Protein 6AGZ (pdb70)

Nearest PDB structures (foldseek):
  6agz-assembly2_A  TM=1.003E+00  e=1.414E-84  Pichia
  6agz-assembly3_B  TM=9.999E-01  e=4.142E-80  Pichia
  4qai-assembly1_A  TM=9.731E-01  e=6.864E-46  Scheffersomyces stipitis CBS 6054
  4m5p-assembly1_A-2  TM=9.486E-01  e=5.749E-46  Scheffersomyces stipitis CBS 6054
  4df2-assembly1_A-2  TM=9.536E-01  e=3.811E-45  Scheffersomyces stipitis CBS 6054

Structure (mmCIF, N/CA/C/O backbone):
data_6AGZ
#
_entry.id   6AGZ
#
_cell.length_a   46.450
_cell.length_b   108.710
_cell.length_c   89.930
_cell.angle_alpha   90.000
_cell.angle_beta   91.510
_cell.angle_gamma   90.000
#
_symmetry.space_group_name_H-M   'P 1 21 1'
#
loop_
_entity.id
_entity.type
_entity.pdbx_description
1 polymer 'Old Yellow Enzyme'
2 non-polymer 'FLAVIN MONONUCLEOTIDE'
3 water water
#
loop_
_atom_site.group_PDB
_atom_site.id
_atom_site.type_symbol
_atom_site.label_atom_id
_atom_site.label_alt_id
_atom_site.label_comp_id
_atom_site.label_asym_id
_atom_site.label_entity_id
_atom_site.label_seq_id
_atom_site.pdbx_PDB_ins_code
_atom_site.Cartn_x
_atom_site.Cartn_y
_atom_site.Cartn_z
_atom_site.occupancy
_atom_site.B_iso_or_equiv
_atom_site.auth_seq_id
_atom_site.auth_comp_id
_atom_site.auth_asym_id
_atom_site.auth_atom_id
_atom_site.pdbx_PDB_model_num
ATOM 1 N N . PRO A 1 8 ? 42.973 30.848 86.829 1.00 38.63 8 PRO A N 1
ATOM 2 C CA . PRO A 1 8 ? 44.394 30.529 86.965 1.00 38.38 8 PRO A CA 1
ATOM 3 C C . PRO A 1 8 ? 44.636 29.382 87.939 1.00 38.26 8 PRO A C 1
ATOM 4 O O . PRO A 1 8 ? 44.333 29.516 89.125 1.00 39.79 8 PRO A O 1
ATOM 8 N N . LEU A 1 9 ? 45.186 28.273 87.447 1.00 35.72 9 LEU A N 1
ATOM 9 C CA . LEU A 1 9 ? 45.351 27.072 88.251 1.00 33.60 9 LEU A CA 1
ATOM 10 C C . LEU A 1 9 ? 46.807 26.721 88.523 1.00 33.38 9 LEU A C 1
ATOM 11 O O . LEU A 1 9 ? 47.073 25.668 89.112 1.00 34.60 9 LEU A O 1
ATOM 16 N N . ALA A 1 10 ? 47.757 27.569 88.116 1.00 32.86 10 ALA A N 1
ATOM 17 C CA . ALA A 1 10 ? 49.157 27.325 88.445 1.00 32.57 10 ALA A CA 1
ATOM 18 C C . ALA A 1 10 ? 49.405 27.359 89.947 1.00 31.99 10 ALA A C 1
ATOM 19 O O . ALA A 1 10 ? 50.432 26.848 90.408 1.00 32.44 10 ALA A O 1
ATOM 21 N N . ASP A 1 11 ? 48.485 27.946 90.716 1.00 32.46 11 ASP A N 1
ATOM 22 C CA . ASP A 1 11 ? 48.621 28.017 92.166 1.00 33.28 11 ASP A CA 1
ATOM 23 C C . ASP A 1 11 ? 48.411 26.672 92.848 1.00 28.88 11 ASP A C 1
ATOM 24 O O . ASP A 1 11 ? 48.785 26.522 94.016 1.00 28.34 11 ASP A O 1
ATOM 29 N N . THR A 1 12 ? 47.830 25.697 92.159 1.00 26.70 12 THR A N 1
ATOM 30 C CA . THR A 1 12 ? 47.294 24.501 92.791 1.00 25.21 12 THR A CA 1
ATOM 31 C C . THR A 1 12 ? 48.186 23.292 92.527 1.00 23.17 12 THR A C 1
ATOM 32 O O . THR A 1 12 ? 49.206 23.368 91.836 1.00 23.92 12 THR A O 1
ATOM 36 N N . ASN A 1 13 ? 47.779 22.156 93.103 1.00 20.81 13 ASN A N 1
ATOM 37 C CA . ASN A 1 13 ? 48.455 20.888 92.852 1.00 19.69 13 ASN A CA 1
ATOM 38 C C . ASN A 1 13 ? 48.362 20.463 91.395 1.00 18.70 13 ASN A C 1
ATOM 39 O O . ASN A 1 13 ? 49.131 19.595 90.967 1.00 18.51 13 ASN A O 1
ATOM 44 N N . LEU A 1 14 ? 47.435 21.045 90.626 1.00 18.35 14 LEU A N 1
ATOM 45 C CA . LEU A 1 14 ? 47.276 20.657 89.229 1.00 18.74 14 LEU A CA 1
ATOM 46 C C . LEU A 1 14 ? 48.561 20.859 88.436 1.00 20.15 14 LEU A C 1
ATOM 47 O O . LEU A 1 14 ? 48.807 20.140 87.461 1.00 21.62 14 LEU A O 1
ATOM 52 N N . PHE A 1 15 ? 49.394 21.817 88.839 1.00 20.69 15 PHE A N 1
ATOM 53 C CA . PHE A 1 15 ? 50.681 22.047 88.195 1.00 22.11 15 PHE A CA 1
ATOM 54 C C . PHE A 1 15 ? 51.832 21.849 89.173 1.00 23.52 15 PHE A C 1
ATOM 55 O O . PHE A 1 15 ? 52.854 22.533 89.099 1.00 25.70 15 PHE A O 1
ATOM 63 N N . LYS A 1 16 ? 51.665 20.918 90.091 1.00 23.61 16 LYS A N 1
ATOM 64 C CA . LYS A 1 16 ? 52.720 20.442 90.971 1.00 23.47 16 LYS A CA 1
ATOM 65 C C . LYS A 1 16 ? 53.206 19.093 90.470 1.00 22.17 16 LYS A C 1
ATOM 66 O O . LYS A 1 16 ? 52.380 18.202 90.221 1.00 22.24 16 LYS A O 1
ATOM 72 N N . PRO A 1 17 ? 54.513 18.908 90.285 1.00 22.13 17 PRO A N 1
ATOM 73 C CA . PRO A 1 17 ? 55.011 17.638 89.743 1.00 21.54 17 PRO A CA 1
ATOM 74 C C . PRO A 1 17 ? 54.632 16.464 90.633 1.00 20.12 17 PRO A C 1
ATOM 75 O O . PRO A 1 17 ? 54.381 16.611 91.832 1.00 19.08 17 PRO A O 1
ATOM 79 N N . ILE A 1 18 ? 54.589 15.279 90.029 1.00 19.75 18 ILE A N 1
ATOM 80 C CA . ILE A 1 18 ? 54.183 14.079 90.757 1.00 20.33 18 ILE A CA 1
ATOM 81 C C . ILE A 1 18 ? 54.834 12.868 90.106 1.00 22.14 18 ILE A C 1
ATOM 82 O O . ILE A 1 18 ? 54.967 12.800 88.882 1.00 21.75 18 ILE A O 1
ATOM 87 N N . LYS A 1 19 ? 55.248 11.912 90.932 1.00 23.32 19 LYS A N 1
ATOM 88 C CA . LYS A 1 19 ? 55.832 10.672 90.442 1.00 24.93 19 LYS A CA 1
ATOM 89 C C . LYS A 1 19 ? 54.726 9.644 90.234 1.00 22.88 19 LYS A C 1
ATOM 90 O O . LYS A 1 19 ? 54.012 9.291 91.179 1.00 20.05 19 LYS A O 1
ATOM 96 N N . VAL A 1 20 ? 54.581 9.176 88.997 1.00 22.29 20 VAL A N 1
ATOM 97 C CA . VAL A 1 20 ? 53.617 8.140 88.648 1.00 21.39 20 VAL A CA 1
ATOM 98 C C . VAL A 1 20 ? 54.375 7.005 87.977 1.00 21.81 20 VAL A C 1
ATOM 99 O O . VAL A 1 20 ? 55.176 7.243 87.064 1.00 20.80 20 VAL A O 1
ATOM 103 N N . GLY A 1 21 ? 54.134 5.781 88.434 1.00 22.97 21 GLY A N 1
ATOM 104 C CA . GLY A 1 21 ? 54.927 4.667 87.946 1.00 24.86 21 GLY A CA 1
ATOM 105 C C . GLY A 1 21 ? 56.384 4.904 88.283 1.00 26.08 21 GLY A C 1
ATOM 106 O O . GLY A 1 21 ? 56.745 5.164 89.436 1.00 27.23 21 GLY A O 1
ATOM 107 N N . LYS A 1 22 ? 57.238 4.828 87.265 1.00 27.37 22 LYS A N 1
ATOM 108 C CA . LYS A 1 22 ? 58.643 5.178 87.408 1.00 30.22 22 LYS A CA 1
ATOM 109 C C . LYS A 1 22 ? 58.989 6.497 86.728 1.00 29.89 22 LYS A C 1
ATOM 110 O O . LYS A 1 22 ? 60.174 6.830 86.617 1.00 30.41 22 LYS A O 1
ATOM 116 N N . ILE A 1 23 ? 57.995 7.256 86.272 1.00 29.23 23 ILE A N 1
ATOM 117 C CA . ILE A 1 23 ? 58.249 8.512 85.580 1.00 29.78 23 ILE A CA 1
ATOM 118 C C . ILE A 1 23 ? 57.779 9.676 86.443 1.00 30.08 23 ILE A C 1
ATOM 119 O O . ILE A 1 23 ? 57.001 9.520 87.392 1.00 28.36 23 ILE A O 1
ATOM 124 N N . GLU A 1 24 ? 58.258 10.867 86.087 1.00 30.80 24 GLU A N 1
ATOM 125 C CA . GLU A 1 24 ? 57.984 12.100 86.817 1.00 31.47 24 GLU A CA 1
ATOM 126 C C . GLU A 1 24 ? 57.179 13.029 85.918 1.00 28.60 24 GLU A C 1
ATOM 127 O O . GLU A 1 24 ? 57.726 13.624 84.983 1.00 29.18 24 GLU A O 1
ATOM 133 N N . LEU A 1 25 ? 55.885 13.149 86.199 1.00 23.91 25 LEU A N 1
ATOM 134 C CA . LEU A 1 25 ? 55.028 14.079 85.480 1.00 22.50 25 LEU A CA 1
ATOM 135 C C . LEU A 1 25 ? 55.236 15.499 85.992 1.00 23.59 25 LEU A C 1
ATOM 136 O O . LEU A 1 25 ? 55.298 15.738 87.204 1.00 24.19 25 LEU A O 1
ATOM 141 N N . LYS A 1 26 ? 55.330 16.443 85.052 1.00 23.08 26 LYS A N 1
ATOM 142 C CA . LYS A 1 26 ? 55.515 17.847 85.398 1.00 21.60 26 LYS A CA 1
ATOM 143 C C . LYS A 1 26 ? 54.245 18.472 85.961 1.00 20.01 26 LYS A C 1
ATOM 144 O O . LYS A 1 26 ? 54.331 19.446 86.717 1.00 19.43 26 LYS A O 1
ATOM 150 N N . ASN A 1 27 ? 53.075 17.932 85.624 1.00 18.84 27 ASN A N 1
ATOM 151 C CA . ASN A 1 27 ? 51.813 18.409 86.168 1.00 17.76 27 ASN A CA 1
ATOM 152 C C . ASN A 1 27 ? 50.905 17.212 86.421 1.00 17.84 27 ASN A C 1
ATOM 153 O O . ASN A 1 27 ? 51.279 16.058 86.187 1.00 18.17 27 ASN A O 1
ATOM 158 N N . ARG A 1 28 ? 49.695 17.496 86.903 1.00 16.37 28 ARG A N 1
ATOM 159 C CA . ARG A 1 28 ? 48.715 16.462 87.212 1.00 17.24 28 ARG A CA 1
ATOM 160 C C . ARG A 1 28 ? 47.459 16.603 86.360 1.00 17.05 28 ARG A C 1
ATOM 161 O O . ARG A 1 28 ? 46.403 16.069 86.714 1.00 16.24 28 ARG A O 1
ATOM 169 N N . LEU A 1 29 ? 47.561 17.313 85.239 1.00 16.97 29 LEU A N 1
ATOM 170 C CA . LEU A 1 29 ? 46.493 17.390 84.253 1.00 15.61 29 LEU A CA 1
ATOM 171 C C . LEU A 1 29 ? 46.677 16.268 83.240 1.00 14.01 29 LEU A C 1
ATOM 172 O O . LEU A 1 29 ? 47.768 16.098 82.685 1.00 13.78 29 LEU A O 1
ATOM 177 N N . VAL A 1 30 ? 45.615 15.504 83.003 1.00 15.85 30 VAL A N 1
ATOM 178 C CA . VAL A 1 30 ? 45.675 14.308 82.174 1.00 15.58 30 VAL A CA 1
ATOM 179 C C . VAL A 1 30 ? 44.689 14.446 81.024 1.00 15.66 30 VAL A C 1
ATOM 180 O O . VAL A 1 30 ? 43.570 14.937 81.207 1.00 15.21 30 VAL A O 1
ATOM 184 N N . PHE A 1 31 ? 45.119 14.023 79.836 1.00 16.02 31 PHE A N 1
ATOM 185 C CA . PHE A 1 31 ? 44.233 13.833 78.697 1.00 16.05 31 PHE A CA 1
ATOM 186 C C . PHE A 1 31 ? 43.705 12.405 78.757 1.00 15.25 31 PHE A C 1
ATOM 187 O O . PHE A 1 31 ? 44.422 11.463 78.395 1.00 14.76 31 PHE A O 1
ATOM 195 N N . PRO A 1 32 ? 42.474 12.203 79.216 1.00 15.02 32 PRO A N 1
ATOM 196 C CA . PRO A 1 32 ? 41.942 10.845 79.356 1.00 14.58 32 PRO A CA 1
ATOM 197 C C . PRO A 1 32 ? 41.763 10.199 77.995 1.00 15.13 32 PRO A C 1
ATOM 198 O O . PRO A 1 32 ? 41.797 10.889 76.965 1.00 16.18 32 PRO A O 1
ATOM 202 N N . PRO A 1 33 ? 41.587 8.879 77.943 1.00 15.09 33 PRO A N 1
ATOM 203 C CA . PRO A 1 33 ? 41.345 8.223 76.652 1.00 15.07 33 PRO A CA 1
ATOM 204 C C . PRO A 1 33 ? 40.100 8.787 75.985 1.00 15.57 33 PRO A C 1
ATOM 205 O O . PRO A 1 33 ? 39.032 8.864 76.593 1.00 14.48 33 PRO A O 1
ATOM 209 N N . THR A 1 34 ? 40.250 9.200 74.727 1.00 14.84 34 THR A N 1
ATOM 210 C CA . THR A 1 34 ? 39.165 9.839 73.988 1.00 13.90 34 THR A CA 1
ATOM 211 C C . THR A 1 34 ? 39.125 9.258 72.581 1.00 13.17 34 THR A C 1
ATOM 212 O O . THR A 1 34 ? 40.001 9.548 71.760 1.00 12.62 34 THR A O 1
ATOM 216 N N . THR A 1 35 ? 38.106 8.450 72.307 1.00 14.41 35 THR A N 1
ATOM 217 C CA . THR A 1 35 ? 37.956 7.818 71.003 1.00 14.80 35 THR A CA 1
ATOM 218 C C . THR A 1 35 ? 37.558 8.851 69.955 1.00 14.22 35 THR A C 1
ATOM 219 O O . THR A 1 35 ? 36.628 9.636 70.165 1.00 13.91 35 THR A O 1
ATOM 223 N N . ARG A 1 36 ? 38.261 8.846 68.820 1.00 14.10 36 ARG A N 1
ATOM 224 C CA . ARG A 1 36 ? 38.009 9.805 67.749 1.00 14.01 36 ARG A CA 1
ATOM 225 C C . ARG A 1 36 ? 37.840 9.183 66.370 1.00 14.28 36 ARG A C 1
ATOM 226 O O . ARG A 1 36 ? 37.311 9.859 65.479 1.00 15.57 36 ARG A O 1
ATOM 234 N N . PHE A 1 37 ? 38.276 7.938 66.156 1.00 14.14 37 PHE A N 1
ATOM 235 C CA . PHE A 1 37 ? 38.097 7.229 64.885 1.00 16.18 37 PHE A CA 1
ATOM 236 C C . PHE A 1 37 ? 38.804 7.945 63.733 1.00 16.42 37 PHE A C 1
ATOM 237 O O . PHE A 1 37 ? 38.233 8.164 62.662 1.00 15.47 37 PHE A O 1
ATOM 245 N N . ARG A 1 38 ? 40.068 8.306 63.957 1.00 14.69 38 ARG A N 1
ATOM 246 C CA . ARG A 1 38 ? 40.902 8.898 62.918 1.00 15.79 38 ARG A CA 1
ATOM 247 C C . ARG A 1 38 ? 42.015 7.957 62.468 1.00 15.64 38 ARG A C 1
ATOM 248 O O . ARG A 1 38 ? 43.018 8.410 61.906 1.00 15.57 38 ARG A O 1
ATOM 256 N N . ASN A 1 39 ? 41.860 6.660 62.710 1.00 14.04 39 ASN A N 1
ATOM 257 C CA . ASN A 1 39 ? 42.753 5.655 62.160 1.00 16.19 39 ASN A CA 1
ATOM 258 C C . ASN A 1 39 ? 42.286 5.266 60.761 1.00 17.41 39 ASN A C 1
ATOM 259 O O . ASN A 1 39 ? 41.185 5.610 60.327 1.00 18.21 39 ASN A O 1
ATOM 264 N N . THR A 1 40 ? 43.138 4.534 60.051 1.00 19.01 40 THR A N 1
ATOM 265 C CA . THR A 1 40 ? 42.745 4.020 58.750 1.00 20.83 40 THR A CA 1
ATOM 266 C C . THR A 1 40 ? 41.691 2.927 58.917 1.00 21.30 40 THR A C 1
ATOM 267 O O . THR A 1 40 ? 41.419 2.447 60.022 1.00 21.49 40 THR A O 1
ATOM 271 N N . SER A 1 41 ? 41.086 2.531 57.794 1.00 21.97 41 SER A N 1
ATOM 272 C CA . SER A 1 41 ? 40.207 1.367 57.815 1.00 22.33 41 SER A CA 1
ATOM 273 C C . SER A 1 41 ? 40.967 0.103 58.191 1.00 22.40 41 SER A C 1
ATOM 274 O O . SER A 1 41 ? 40.349 -0.882 58.610 1.00 21.13 41 SER A O 1
ATOM 277 N N . ASP A 1 42 ? 42.293 0.118 58.054 1.00 23.38 42 ASP A N 1
ATOM 278 C CA . ASP A 1 42 ? 43.170 -0.952 58.506 1.00 24.76 42 ASP A CA 1
ATOM 279 C C . ASP A 1 42 ? 43.488 -0.866 59.992 1.00 22.57 42 ASP A C 1
ATOM 280 O O . ASP A 1 42 ? 44.266 -1.690 60.489 1.00 21.16 42 ASP A O 1
ATOM 285 N N . PHE A 1 43 ? 42.918 0.116 60.697 1.00 20.85 43 PHE A N 1
ATOM 286 C CA . PHE A 1 43 ? 43.169 0.351 62.121 1.00 18.89 43 PHE A CA 1
ATOM 287 C C . PHE A 1 43 ? 44.622 0.755 62.377 1.00 18.30 43 PHE A C 1
ATOM 288 O O . PHE A 1 43 ? 45.219 0.369 63.382 1.00 17.60 43 PHE A O 1
ATOM 296 N N . VAL A 1 44 ? 45.188 1.548 61.468 1.00 17.27 44 VAL A N 1
ATOM 297 C CA . VAL A 1 44 ? 46.556 2.041 61.578 1.00 17.85 44 VAL A CA 1
ATOM 298 C C . VAL A 1 44 ? 46.513 3.521 61.933 1.00 18.84 44 VAL A C 1
ATOM 299 O O . VAL A 1 44 ? 45.717 4.283 61.370 1.00 19.96 44 VAL A O 1
ATOM 303 N N . ALA A 1 45 ? 47.369 3.927 62.869 1.00 18.58 45 ALA A N 1
ATOM 304 C CA . ALA A 1 45 ? 47.433 5.324 63.273 1.00 19.42 45 ALA A CA 1
ATOM 305 C C . ALA A 1 45 ? 47.923 6.192 62.119 1.00 20.51 45 ALA A C 1
ATOM 306 O O . ALA A 1 45 ? 48.724 5.762 61.284 1.00 23.03 45 ALA A O 1
ATOM 308 N N . THR A 1 46 ? 47.440 7.429 62.082 1.00 18.99 46 THR A N 1
ATOM 309 C CA . THR A 1 46 ? 47.660 8.317 60.952 1.00 18.95 46 THR A CA 1
ATOM 310 C C . THR A 1 46 ? 48.511 9.519 61.345 1.00 17.50 46 THR A C 1
ATOM 311 O O . THR A 1 46 ? 48.709 9.817 62.527 1.00 16.77 46 THR A O 1
ATOM 315 N N . ASP A 1 47 ? 49.019 10.206 60.317 1.00 15.89 47 ASP A N 1
ATOM 316 C CA . ASP A 1 47 ? 49.766 11.442 60.534 1.00 15.72 47 ASP A CA 1
ATOM 317 C C . ASP A 1 47 ? 48.914 12.479 61.254 1.00 16.27 47 ASP A C 1
ATOM 318 O O . ASP A 1 47 ? 49.426 13.265 62.065 1.00 17.95 47 ASP A O 1
ATOM 323 N N . SER A 1 48 ? 47.610 12.495 60.969 1.00 14.52 48 SER A N 1
ATOM 324 C CA . SER A 1 48 ? 46.697 13.385 61.677 1.00 14.76 48 SER A CA 1
ATOM 325 C C . SER A 1 48 ? 46.717 13.107 63.174 1.00 14.14 48 SER A C 1
ATOM 326 O O . SER A 1 48 ? 46.750 14.034 63.990 1.00 13.31 48 SER A O 1
ATOM 329 N N . MET A 1 49 ? 46.689 11.827 63.554 1.00 14.90 49 MET A N 1
ATOM 330 C CA . MET A 1 49 ? 46.777 11.474 64.966 1.00 15.64 49 MET A CA 1
ATOM 331 C C . MET A 1 49 ? 48.126 11.873 65.549 1.00 16.43 49 MET A C 1
ATOM 332 O O . MET A 1 49 ? 48.212 12.285 66.712 1.00 16.11 49 MET A O 1
ATOM 337 N N . LEU A 1 50 ? 49.192 11.761 64.753 1.00 17.52 50 LEU A N 1
ATOM 338 C CA . LEU A 1 50 ? 50.519 12.127 65.234 1.00 18.39 50 LEU A CA 1
ATOM 339 C C . LEU A 1 50 ? 50.590 13.612 65.570 1.00 18.81 50 LEU A C 1
ATOM 340 O O . LEU A 1 50 ? 51.081 13.994 66.639 1.00 17.80 50 LEU A O 1
ATOM 345 N N . SER A 1 51 ? 50.103 14.468 64.668 1.00 19.43 51 SER A N 1
ATOM 346 C CA . SER A 1 51 ? 50.037 15.892 64.981 1.00 18.74 51 SER A CA 1
ATOM 347 C C . SER A 1 51 ? 49.084 16.152 66.142 1.00 17.66 51 SER A C 1
ATOM 348 O O . SER A 1 51 ? 49.337 17.022 66.988 1.00 18.49 51 SER A O 1
ATOM 351 N N . TYR A 1 52 ? 47.994 15.386 66.204 1.00 16.95 52 TYR A N 1
ATOM 352 C CA . TYR A 1 52 ? 46.979 15.560 67.238 1.00 16.35 52 TYR A CA 1
ATOM 353 C C . TYR A 1 52 ? 47.568 15.370 68.631 1.00 14.56 52 TYR A C 1
ATOM 354 O O . TYR A 1 52 ? 47.380 16.211 69.518 1.00 13.97 52 TYR A O 1
ATOM 363 N N . TYR A 1 53 ? 48.293 14.270 68.842 1.00 12.19 53 TYR A N 1
ATOM 364 C CA . TYR A 1 53 ? 48.939 14.052 70.131 1.00 18.75 53 TYR A CA 1
ATOM 365 C C . TYR A 1 53 ? 50.177 14.924 70.306 1.00 18.08 53 TYR A C 1
ATOM 366 O O . TYR A 1 53 ? 50.545 15.248 71.441 1.00 18.07 53 TYR A O 1
ATOM 375 N N . SER A 1 54 ? 50.826 15.307 69.204 1.00 17.46 54 SER A N 1
ATOM 376 C CA . SER A 1 54 ? 52.022 16.141 69.292 1.00 16.39 54 SER A CA 1
ATOM 377 C C . SER A 1 54 ? 51.694 17.513 69.865 1.00 17.01 54 SER A C 1
ATOM 378 O O . SER A 1 54 ? 52.405 18.017 70.743 1.00 17.75 54 SER A O 1
ATOM 381 N N . GLN A 1 55 ? 50.618 18.137 69.375 1.00 16.49 55 GLN A N 1
ATOM 382 C CA . GLN A 1 55 ? 50.240 19.455 69.876 1.00 17.79 55 GLN A CA 1
ATOM 383 C C . GLN A 1 55 ? 49.880 19.412 71.355 1.00 18.15 55 GLN A C 1
ATOM 384 O O . GLN A 1 55 ? 50.111 20.387 72.079 1.00 17.75 55 GLN A O 1
ATOM 390 N N . ARG A 1 56 ? 49.325 18.297 71.822 1.00 18.47 56 ARG A N 1
ATOM 391 C CA . ARG A 1 56 ? 48.935 18.154 73.216 1.00 17.19 56 ARG A CA 1
ATOM 392 C C . ARG A 1 56 ? 50.077 17.684 74.103 1.00 16.93 56 ARG A C 1
ATOM 393 O O . ARG A 1 56 ? 49.971 17.782 75.331 1.00 17.64 56 ARG A O 1
ATOM 401 N N . ALA A 1 57 ? 51.161 17.182 73.516 1.00 16.97 57 ALA A N 1
ATOM 402 C CA . ALA A 1 57 ? 52.372 16.904 74.269 1.00 16.13 57 ALA A CA 1
ATOM 403 C C . ALA A 1 57 ? 53.304 18.106 74.334 1.00 16.87 57 ALA A C 1
ATOM 404 O O . ALA A 1 57 ? 54.212 18.127 75.173 1.00 16.67 57 ALA A O 1
ATOM 406 N N . GLU A 1 58 ? 53.089 19.107 73.483 1.00 17.74 58 GLU A N 1
ATOM 407 C CA . GLU A 1 58 ? 53.907 20.311 73.497 1.00 20.49 58 GLU A CA 1
ATOM 408 C C . GLU A 1 58 ? 53.541 21.194 74.685 1.00 20.40 58 GLU A C 1
ATOM 409 O O . GLU A 1 58 ? 52.362 21.401 74.985 1.00 20.90 58 GLU A O 1
ATOM 415 N N . ASN A 1 59 ? 54.569 21.711 75.363 1.00 20.32 59 ASN A N 1
ATOM 416 C CA . ASN A 1 59 ? 54.401 22.626 76.496 1.00 21.38 59 ASN A CA 1
ATOM 417 C C . ASN A 1 59 ? 53.531 22.014 77.593 1.00 22.95 59 ASN A C 1
ATOM 418 O O . ASN A 1 59 ? 52.755 22.710 78.251 1.00 24.96 59 ASN A O 1
ATOM 423 N N . ASN A 1 60 ? 53.646 20.699 77.794 1.00 23.71 60 ASN A N 1
ATOM 424 C CA . ASN A 1 60 ? 52.790 20.020 78.761 1.00 24.52 60 ASN A CA 1
ATOM 425 C C . ASN A 1 60 ? 53.571 19.388 79.906 1.00 25.92 60 ASN A C 1
ATOM 426 O O . ASN A 1 60 ? 53.354 19.755 81.065 1.00 27.04 60 ASN A O 1
ATOM 431 N N . GLY A 1 61 ? 54.490 18.463 79.624 1.00 25.89 61 GLY A N 1
ATOM 432 C CA . GLY A 1 61 ? 55.157 17.720 80.674 1.00 26.15 61 GLY A CA 1
ATOM 433 C C . GLY A 1 61 ? 54.310 16.682 81.380 1.00 24.45 61 GLY A C 1
ATOM 434 O O . GLY A 1 61 ? 54.861 15.869 82.132 1.00 24.50 61 GLY A O 1
ATOM 435 N N . GLY A 1 62 ? 52.995 16.676 81.169 1.00 23.56 62 GLY A N 1
ATOM 436 C CA . GLY A 1 62 ? 52.093 15.777 81.863 1.00 19.44 62 GLY A CA 1
ATOM 437 C C . GLY A 1 62 ? 51.871 14.471 81.128 1.00 17.46 62 GLY A C 1
ATOM 438 O O . GLY A 1 62 ? 52.656 14.066 80.266 1.00 16.62 62 GLY A O 1
ATOM 439 N N . LEU A 1 63 ? 50.775 13.802 81.479 1.00 15.53 63 LEU A N 1
ATOM 440 C CA . LEU A 1 63 ? 50.442 12.493 80.933 1.00 15.68 63 LEU A CA 1
ATOM 441 C C . LEU A 1 63 ? 49.312 12.613 79.919 1.00 15.51 63 LEU A C 1
ATOM 442 O O . LEU A 1 63 ? 48.306 13.284 80.176 1.00 14.86 63 LEU A O 1
ATOM 447 N N . LEU A 1 64 ? 49.486 11.965 78.773 1.00 14.10 64 LEU A N 1
ATOM 448 C CA . LEU A 1 64 ? 48.418 11.747 77.812 1.00 14.02 64 LEU A CA 1
ATOM 449 C C . LEU A 1 64 ? 48.024 10.277 77.837 1.00 13.24 64 LEU A C 1
ATOM 450 O O . LEU A 1 64 ? 48.854 9.401 78.094 1.00 13.87 64 LEU A O 1
ATOM 455 N N . ILE A 1 65 ? 46.749 10.005 77.581 1.00 13.31 65 ILE A N 1
ATOM 456 C CA . ILE A 1 65 ? 46.254 8.640 77.458 1.00 15.12 65 ILE A CA 1
ATOM 457 C C . ILE A 1 65 ? 45.608 8.498 76.090 1.00 16.81 65 ILE A C 1
ATOM 458 O O . ILE A 1 65 ? 44.754 9.309 75.714 1.00 17.39 65 ILE A O 1
ATOM 463 N N . THR A 1 66 ? 46.021 7.475 75.348 1.00 15.67 66 THR A N 1
ATOM 464 C CA . THR A 1 66 ? 45.528 7.293 73.995 1.00 15.08 66 THR A CA 1
ATOM 465 C C . THR A 1 66 ? 44.048 6.937 73.999 1.00 15.75 66 THR A C 1
ATOM 466 O O . THR A 1 66 ? 43.495 6.450 74.989 1.00 15.39 66 THR A O 1
ATOM 470 N N . GLU A 1 67 ? 43.411 7.196 72.861 1.00 15.08 67 GLU A N 1
ATOM 471 C CA . GLU A 1 67 ? 42.109 6.621 72.567 1.00 14.26 67 GLU A CA 1
ATOM 472 C C . GLU A 1 67 ? 42.130 5.121 72.830 1.00 12.91 67 GLU A C 1
ATOM 473 O O . GLU A 1 67 ? 43.155 4.454 72.656 1.00 11.88 67 GLU A O 1
ATOM 479 N N . ALA A 1 68 ? 40.992 4.593 73.271 1.00 13.63 68 ALA A N 1
ATOM 480 C CA . ALA A 1 68 ? 40.888 3.168 73.552 1.00 12.97 68 ALA A CA 1
ATOM 481 C C . ALA A 1 68 ? 41.269 2.353 72.321 1.00 13.37 68 ALA A C 1
ATOM 482 O O . ALA A 1 68 ? 40.701 2.533 71.240 1.00 12.53 68 ALA A O 1
ATOM 484 N N . THR A 1 69 ? 42.237 1.457 72.492 1.00 12.59 69 THR A N 1
ATOM 485 C CA . THR A 1 69 ? 42.891 0.773 71.385 1.00 13.71 69 THR A CA 1
ATOM 486 C C . THR A 1 69 ? 42.645 -0.725 71.484 1.00 14.73 69 THR A C 1
ATOM 487 O O . THR A 1 69 ? 42.868 -1.326 72.541 1.00 15.06 69 THR A O 1
ATOM 491 N N . PHE A 1 70 ? 42.189 -1.321 70.383 1.00 13.90 70 PHE A N 1
ATOM 492 C CA . PHE A 1 70 ? 41.955 -2.759 70.345 1.00 13.41 70 PHE A CA 1
ATOM 493 C C . PHE A 1 70 ? 43.265 -3.517 70.525 1.00 14.07 70 PHE A C 1
ATOM 494 O O . PHE A 1 70 ? 44.263 -3.224 69.860 1.00 14.29 70 PHE A O 1
ATOM 502 N N . GLY A 1 71 ? 43.258 -4.498 71.430 1.00 14.09 71 GLY A N 1
ATOM 503 C CA . GLY A 1 71 ? 44.434 -5.330 71.614 1.00 14.98 71 GLY A CA 1
ATOM 504 C C . GLY A 1 71 ? 44.613 -6.366 70.527 1.00 15.90 71 GLY A C 1
ATOM 505 O O . GLY A 1 71 ? 45.740 -6.792 70.253 1.00 16.70 71 GLY A O 1
ATOM 506 N N . ALA A 1 72 ? 43.522 -6.778 69.893 1.00 15.73 72 ALA A N 1
ATOM 507 C CA . ALA A 1 72 ? 43.548 -7.784 68.840 1.00 17.37 72 ALA A CA 1
ATOM 508 C C . ALA A 1 72 ? 42.293 -7.607 67.998 1.00 16.60 72 ALA A C 1
ATOM 509 O O . ALA A 1 72 ? 41.367 -6.891 68.399 1.00 16.43 72 ALA A O 1
ATOM 511 N N . PRO A 1 73 ? 42.238 -8.223 66.810 1.00 18.87 73 PRO A N 1
ATOM 512 C CA . PRO A 1 73 ? 41.002 -8.138 66.011 1.00 18.84 73 PRO A CA 1
ATOM 513 C C . PRO A 1 73 ? 39.754 -8.575 66.762 1.00 18.84 73 PRO A C 1
ATOM 514 O O . PRO A 1 73 ? 38.696 -7.953 66.604 1.00 18.16 73 PRO A O 1
ATOM 518 N N . GLN A 1 74 ? 39.847 -9.623 67.584 1.00 18.08 74 GLN A N 1
ATOM 519 C CA . GLN A 1 74 ? 38.693 -10.066 68.357 1.00 17.07 74 GLN A CA 1
ATOM 520 C C . GLN A 1 74 ? 38.290 -9.053 69.423 1.00 15.61 74 GLN A C 1
ATOM 521 O O . GLN A 1 74 ? 37.139 -9.070 69.874 1.00 14.53 74 GLN A O 1
ATOM 527 N N . PHE A 1 75 ? 39.201 -8.162 69.822 1.00 16.63 75 PHE A N 1
ATOM 528 C CA . PHE A 1 75 ? 38.869 -7.131 70.799 1.00 16.52 75 PHE A CA 1
ATOM 529 C C . PHE A 1 75 ? 37.957 -6.050 70.231 1.00 16.39 75 PHE A C 1
ATOM 530 O O . PHE A 1 75 ? 37.387 -5.277 71.009 1.00 16.09 75 PHE A O 1
ATOM 538 N N . GLY A 1 76 ? 37.803 -5.975 68.912 1.00 16.44 76 GLY A N 1
ATOM 539 C CA . GLY A 1 76 ? 36.977 -4.953 68.295 1.00 15.94 76 GLY A CA 1
ATOM 540 C C . GLY A 1 76 ? 35.572 -5.425 67.969 1.00 17.56 76 GLY A C 1
ATOM 541 O O . GLY A 1 76 ? 35.054 -6.330 68.624 1.00 18.12 76 GLY A O 1
ATOM 542 N N . LEU A 1 77 ? 34.947 -4.818 66.961 1.00 16.44 77 LEU A N 1
ATOM 543 C CA . LEU A 1 77 ? 35.570 -3.765 66.162 1.00 16.51 77 LEU A CA 1
ATOM 544 C C . LEU A 1 77 ? 34.632 -2.585 65.916 1.00 16.08 77 LEU A C 1
ATOM 545 O O . LEU A 1 77 ? 33.412 -2.741 65.880 1.00 15.67 77 LEU A O 1
ATOM 550 N N . TYR A 1 78 ? 35.222 -1.404 65.752 1.00 16.11 78 TYR A N 1
ATOM 551 C CA . TYR A 1 78 ? 34.554 -0.241 65.190 1.00 16.42 78 TYR A CA 1
ATOM 552 C C . TYR A 1 78 ? 35.362 0.237 63.993 1.00 17.05 78 TYR A C 1
ATOM 553 O O . TYR A 1 78 ? 36.592 0.128 63.978 1.00 18.38 78 TYR A O 1
ATOM 562 N N . GLN A 1 79 ? 34.671 0.754 62.980 1.00 17.19 79 GLN A N 1
ATOM 563 C CA . GLN A 1 79 ? 35.370 1.198 61.782 1.00 18.54 79 GLN A CA 1
ATOM 564 C C . GLN A 1 79 ? 36.309 2.352 62.114 1.00 16.83 79 GLN A C 1
ATOM 565 O O . GLN A 1 79 ? 35.937 3.290 62.828 1.00 15.89 79 GLN A O 1
ATOM 571 N N . ASN A 1 80 ? 37.546 2.250 61.623 1.00 16.45 80 ASN A N 1
ATOM 572 C CA . ASN A 1 80 ? 38.582 3.266 61.812 1.00 16.35 80 ASN A CA 1
ATOM 573 C C . ASN A 1 80 ? 38.977 3.421 63.279 1.00 15.04 80 ASN A C 1
ATOM 574 O O . ASN A 1 80 ? 39.440 4.485 63.699 1.00 13.78 80 ASN A O 1
ATOM 579 N N . GLY A 1 81 ? 38.804 2.365 64.067 1.00 15.04 81 GLY A N 1
ATOM 580 C CA . GLY A 1 81 ? 39.325 2.334 65.415 1.00 14.96 81 GLY A CA 1
ATOM 581 C C . GLY A 1 81 ? 40.805 2.024 65.429 1.00 16.09 81 GLY A C 1
ATOM 582 O O . GLY A 1 81 ? 41.425 1.708 64.403 1.00 18.77 81 GLY A O 1
ATOM 583 N N . PRO A 1 82 ? 41.408 2.124 66.610 1.00 15.22 82 PRO A N 1
ATOM 584 C CA . PRO A 1 82 ? 42.842 1.856 66.743 1.00 13.01 82 PRO A CA 1
ATOM 585 C C . PRO A 1 82 ? 43.136 0.410 67.123 1.00 14.36 82 PRO A C 1
ATOM 586 O O . PRO A 1 82 ? 42.294 -0.309 67.665 1.00 13.53 82 PRO A O 1
ATOM 590 N N . MET A 1 83 ? 44.372 -0.002 66.839 1.00 15.55 83 MET A N 1
ATOM 591 C CA . MET A 1 83 ? 44.819 -1.351 67.158 1.00 18.01 83 MET A CA 1
ATOM 592 C C . MET A 1 83 ? 46.331 -1.349 67.341 1.00 19.37 83 MET A C 1
ATOM 593 O O . MET A 1 83 ? 47.045 -0.552 66.726 1.00 20.21 83 MET A O 1
ATOM 598 N N . ILE A 1 84 ? 46.809 -2.240 68.210 1.00 18.91 84 ILE A N 1
ATOM 599 C CA . ILE A 1 84 ? 48.228 -2.352 68.540 1.00 18.89 84 ILE A CA 1
ATOM 600 C C . ILE A 1 84 ? 48.692 -3.775 68.229 1.00 21.03 84 ILE A C 1
ATOM 601 O O . ILE A 1 84 ? 49.563 -4.331 68.908 1.00 22.14 84 ILE A O 1
ATOM 606 N N . TYR A 1 85 ? 48.113 -4.378 67.188 1.00 21.04 85 TYR A N 1
ATOM 607 C CA . TYR A 1 85 ? 48.271 -5.807 66.929 1.00 21.30 85 TYR A CA 1
ATOM 608 C C . TYR A 1 85 ? 49.325 -6.115 65.867 1.00 21.52 85 TYR A C 1
ATOM 609 O O . TYR A 1 85 ? 50.288 -6.836 66.142 1.00 21.73 85 TYR A O 1
ATOM 618 N N . THR A 1 86 ? 49.164 -5.588 64.654 1.00 22.07 86 THR A N 1
ATOM 619 C CA . THR A 1 86 ? 50.082 -5.932 63.578 1.00 22.29 86 THR A CA 1
ATOM 620 C C . THR A 1 86 ? 51.379 -5.132 63.697 1.00 22.25 86 THR A C 1
ATOM 621 O O . THR A 1 86 ? 51.490 -4.183 64.478 1.00 21.93 86 THR A O 1
ATOM 625 N N . ASP A 1 87 ? 52.374 -5.533 62.901 1.00 21.93 87 ASP A N 1
ATOM 626 C CA . ASP A 1 87 ? 53.654 -4.830 62.903 1.00 22.34 87 ASP A CA 1
ATOM 627 C C . ASP A 1 87 ? 53.480 -3.369 62.503 1.00 22.28 87 ASP A C 1
ATOM 628 O O . ASP A 1 87 ? 54.033 -2.470 63.146 1.00 21.95 87 ASP A O 1
ATOM 633 N N . ARG A 1 88 ? 52.703 -3.114 61.446 1.00 22.71 88 ARG A N 1
ATOM 634 C CA . ARG A 1 88 ? 52.487 -1.744 60.985 1.00 23.17 88 ARG A CA 1
ATOM 635 C C . ARG A 1 88 ? 51.874 -0.881 62.083 1.00 19.58 88 ARG A C 1
ATOM 636 O O . ARG A 1 88 ? 52.322 0.247 62.330 1.00 17.37 88 ARG A O 1
ATOM 644 N N . GLN A 1 89 ? 50.844 -1.402 62.755 1.00 19.24 89 GLN A N 1
ATOM 645 C CA . GLN A 1 89 ? 50.192 -0.651 63.824 1.00 19.67 89 GLN A CA 1
ATOM 646 C C . GLN A 1 89 ? 51.174 -0.313 64.942 1.00 19.41 89 GLN A C 1
ATOM 647 O O . GLN A 1 89 ? 51.192 0.819 65.445 1.00 20.47 89 GLN A O 1
ATOM 653 N N . VAL A 1 90 ? 52.018 -1.275 65.324 1.00 19.00 90 VAL A N 1
ATOM 654 C CA . VAL A 1 90 ? 52.994 -1.038 66.384 1.00 20.66 90 VAL A CA 1
ATOM 655 C C . VAL A 1 90 ? 54.031 -0.011 65.942 1.00 23.28 90 VAL A C 1
ATOM 656 O O . VAL A 1 90 ? 54.501 0.801 66.748 1.00 23.78 90 VAL A O 1
ATOM 660 N N . GLU A 1 91 ? 54.404 -0.025 64.659 1.00 25.21 91 GLU A N 1
ATOM 661 C CA . GLU A 1 91 ? 55.318 0.990 64.143 1.00 26.57 91 GLU A CA 1
ATOM 662 C C . GLU A 1 91 ? 54.707 2.381 64.258 1.00 25.06 91 GLU A C 1
ATOM 663 O O . GLU A 1 91 ? 55.340 3.314 64.772 1.00 24.82 91 GLU A O 1
ATOM 669 N N . ALA A 1 92 ? 53.467 2.536 63.783 1.00 23.63 92 ALA A N 1
ATOM 670 C CA . ALA A 1 92 ? 52.806 3.837 63.830 1.00 22.79 92 ALA A CA 1
ATOM 671 C C . ALA A 1 92 ? 52.690 4.348 65.263 1.00 21.36 92 ALA A C 1
ATOM 672 O O . ALA A 1 92 ? 53.084 5.484 65.567 1.00 20.35 92 ALA A O 1
ATOM 674 N N . TRP A 1 93 ? 52.154 3.516 66.162 1.00 21.24 93 TRP A N 1
ATOM 675 C CA . TRP A 1 93 ? 52.038 3.932 67.557 1.00 20.61 93 TRP A CA 1
ATOM 676 C C . TRP A 1 93 ? 53.403 4.251 68.152 1.00 20.41 93 TRP A C 1
ATOM 677 O O . TRP A 1 93 ? 53.533 5.177 68.961 1.00 19.77 93 TRP A O 1
ATOM 688 N N . LYS A 1 94 ? 54.434 3.499 67.759 1.00 20.84 94 LYS A N 1
ATOM 689 C CA . LYS A 1 94 ? 55.784 3.785 68.232 1.00 21.18 94 LYS A CA 1
ATOM 690 C C . LYS A 1 94 ? 56.227 5.181 67.813 1.00 20.71 94 LYS A C 1
ATOM 691 O O . LYS A 1 94 ? 56.842 5.908 68.602 1.00 19.43 94 LYS A O 1
ATOM 697 N N . LYS A 1 95 ? 55.919 5.575 66.575 1.00 20.82 95 LYS A N 1
ATOM 698 C CA . LYS A 1 95 ? 56.279 6.917 66.129 1.00 21.74 95 LYS A CA 1
ATOM 699 C C . LYS A 1 95 ? 55.507 7.982 66.900 1.00 20.14 95 LYS A C 1
ATOM 700 O O . LYS A 1 95 ? 56.071 9.024 67.267 1.00 20.53 95 LYS A O 1
ATOM 706 N N . ILE A 1 96 ? 54.220 7.735 67.171 1.00 18.64 96 ILE A N 1
ATOM 707 C CA . ILE A 1 96 ? 53.453 8.678 67.984 1.00 17.95 96 ILE A CA 1
ATOM 708 C C . ILE A 1 96 ? 54.081 8.831 69.366 1.00 16.54 96 ILE A C 1
ATOM 709 O O . ILE A 1 96 ? 54.227 9.949 69.879 1.00 16.12 96 ILE A O 1
ATOM 714 N N . VAL A 1 97 ? 54.477 7.713 69.981 1.00 15.90 97 VAL A N 1
ATOM 715 C CA . VAL A 1 97 ? 55.097 7.761 71.303 1.00 15.67 97 VAL A CA 1
ATOM 716 C C . VAL A 1 97 ? 56.403 8.540 71.255 1.00 16.89 97 VAL A C 1
ATOM 717 O O . VAL A 1 97 ? 56.684 9.367 72.132 1.00 17.50 97 VAL A O 1
ATOM 721 N N . GLU A 1 98 ? 57.224 8.286 70.233 1.00 17.39 98 GLU A N 1
ATOM 722 C CA . GLU A 1 98 ? 58.504 8.978 70.125 1.00 20.75 98 GLU A CA 1
ATOM 723 C C . GLU A 1 98 ? 58.309 10.480 69.979 1.00 20.66 98 GLU A C 1
ATOM 724 O O . GLU A 1 98 ? 59.076 11.271 70.543 1.00 20.06 98 GLU A O 1
ATOM 730 N N . GLU A 1 99 ? 57.281 10.898 69.235 1.00 20.49 99 GLU A N 1
ATOM 731 C CA . GLU A 1 99 ? 57.017 12.329 69.121 1.00 20.65 99 GLU A CA 1
ATOM 732 C C . GLU A 1 99 ? 56.513 12.908 70.439 1.00 21.07 99 GLU A C 1
ATOM 733 O O . GLU A 1 99 ? 56.922 14.007 70.833 1.00 22.12 99 GLU A O 1
ATOM 739 N N . VAL A 1 100 ? 55.628 12.187 71.133 1.00 18.58 100 VAL A N 1
ATOM 740 C CA . VAL A 1 100 ? 55.120 12.668 72.417 1.00 18.33 100 VAL A CA 1
ATOM 741 C C . VAL A 1 100 ? 56.262 12.848 73.412 1.00 19.28 100 VAL A C 1
ATOM 742 O O . VAL A 1 100 ? 56.312 13.839 74.151 1.00 18.75 100 VAL A O 1
ATOM 746 N N . HIS A 1 101 ? 57.201 11.899 73.441 1.00 18.36 101 HIS A N 1
ATOM 747 C CA . HIS A 1 101 ? 58.327 12.001 74.365 1.00 19.58 101 HIS A CA 1
ATOM 748 C C . HIS A 1 101 ? 59.301 13.092 73.939 1.00 18.97 101 HIS A C 1
ATOM 749 O O . HIS A 1 101 ? 59.888 13.772 74.790 1.00 18.34 101 HIS A O 1
ATOM 756 N N . LYS A 1 102 ? 59.499 13.263 72.629 1.00 18.77 102 LYS A N 1
ATOM 757 C CA . LYS A 1 102 ? 60.326 14.365 72.148 1.00 19.83 102 LYS A CA 1
ATOM 758 C C . LYS A 1 102 ? 59.754 15.704 72.594 1.00 20.55 102 LYS A C 1
ATOM 759 O O . LYS A 1 102 ? 60.499 16.631 72.929 1.00 20.14 102 LYS A O 1
ATOM 765 N N . LYS A 1 103 ? 58.427 15.811 72.626 1.00 19.91 103 LYS A N 1
ATOM 766 C CA . LYS A 1 103 ? 57.759 17.011 73.105 1.00 21.14 103 LYS A CA 1
ATOM 767 C C . LYS A 1 103 ? 57.974 17.256 74.593 1.00 20.26 103 LYS A C 1
ATOM 768 O O . LYS A 1 103 ? 57.718 18.371 75.060 1.00 20.84 103 LYS A O 1
ATOM 774 N N . GLY A 1 104 ? 58.428 16.258 75.344 1.00 17.91 104 GLY A N 1
ATOM 775 C CA . GLY A 1 104 ? 58.607 16.389 76.775 1.00 17.98 104 GLY A CA 1
ATOM 776 C C . GLY A 1 104 ? 57.446 15.915 77.619 1.00 17.88 104 GLY A C 1
ATOM 777 O O . GLY A 1 104 ? 57.427 16.195 78.822 1.00 17.61 104 GLY A O 1
ATOM 778 N N . SER A 1 105 ? 56.481 15.215 77.034 1.00 17.56 105 SER A N 1
ATOM 779 C CA . SER A 1 105 ? 55.348 14.664 77.759 1.00 16.53 105 SER A CA 1
ATOM 780 C C . SER A 1 105 ? 55.475 13.147 77.848 1.00 16.38 105 SER A C 1
ATOM 781 O O . SER A 1 105 ? 56.453 12.547 77.392 1.00 16.52 105 SER A O 1
ATOM 784 N N . HIS A 1 106 ? 54.462 12.527 78.447 1.00 16.35 106 HIS A N 1
ATOM 785 C CA . HIS A 1 106 ? 54.420 11.089 78.650 1.00 16.84 106 HIS A CA 1
ATOM 786 C C . HIS A 1 106 ? 53.045 10.581 78.242 1.00 16.86 106 HIS A C 1
ATOM 787 O O . HIS A 1 106 ? 52.063 11.328 78.241 1.00 16.66 106 HIS A O 1
ATOM 794 N N . ILE A 1 107 ? 52.974 9.301 77.888 1.00 16.89 107 ILE A N 1
ATOM 795 C CA . ILE A 1 107 ? 51.770 8.757 77.272 1.00 16.71 107 ILE A CA 1
ATOM 796 C C . ILE A 1 107 ? 51.523 7.334 77.759 1.00 16.29 107 ILE A C 1
ATOM 797 O O . ILE A 1 107 ? 52.456 6.537 77.908 1.00 16.38 107 ILE A O 1
ATOM 802 N N . SER A 1 108 ? 50.254 7.032 78.025 1.00 16.25 108 SER A N 1
ATOM 803 C CA . SER A 1 108 ? 49.782 5.693 78.336 1.00 14.63 108 SER A CA 1
ATOM 804 C C . SER A 1 108 ? 48.768 5.273 77.281 1.00 14.86 108 SER A C 1
ATOM 805 O O . SER A 1 108 ? 48.016 6.102 76.763 1.00 14.16 108 SER A O 1
ATOM 808 N N . MET A 1 109 ? 48.755 3.986 76.951 1.00 14.44 109 MET A N 1
ATOM 809 C CA . MET A 1 109 ? 47.798 3.443 75.995 1.00 14.17 109 MET A CA 1
ATOM 810 C C . MET A 1 109 ? 46.716 2.673 76.739 1.00 14.95 109 MET A C 1
ATOM 811 O O . MET A 1 109 ? 47.021 1.767 77.522 1.00 16.41 109 MET A O 1
ATOM 816 N N . GLN A 1 110 ? 45.459 3.031 76.492 1.00 15.50 110 GLN A N 1
ATOM 817 C CA . GLN A 1 110 ? 44.330 2.282 77.023 1.00 16.29 110 GLN A CA 1
ATOM 818 C C . GLN A 1 110 ? 43.976 1.160 76.056 1.00 16.12 110 GLN A C 1
ATOM 819 O O . GLN A 1 110 ? 43.859 1.388 74.848 1.00 15.02 110 GLN A O 1
ATOM 825 N N . LEU A 1 111 ? 43.814 -0.049 76.588 1.00 15.88 111 LEU A N 1
ATOM 826 C CA . LEU A 1 111 ? 43.478 -1.218 75.786 1.00 14.85 111 LEU A CA 1
ATOM 827 C C . LEU A 1 111 ? 41.973 -1.451 75.815 1.00 15.58 111 LEU A C 1
ATOM 828 O O . LEU A 1 111 ? 41.369 -1.505 76.891 1.00 14.13 111 LEU A O 1
ATOM 833 N N . TRP A 1 112 ? 41.381 -1.608 74.635 1.00 16.87 112 TRP A N 1
ATOM 834 C CA . TRP A 1 112 ? 39.938 -1.712 74.476 1.00 16.27 112 TRP A CA 1
ATOM 835 C C . TRP A 1 112 ? 39.541 -3.146 74.153 1.00 16.21 112 TRP A C 1
ATOM 836 O O . TRP A 1 112 ? 40.264 -3.859 73.450 1.00 16.17 112 TRP A O 1
ATOM 847 N N . ASN A 1 113 ? 38.388 -3.561 74.673 1.00 15.51 113 ASN A N 1
ATOM 848 C CA . ASN A 1 113 ? 37.773 -4.829 74.292 1.00 14.85 113 ASN A CA 1
ATOM 849 C C . ASN A 1 113 ? 36.268 -4.625 74.332 1.00 13.75 113 ASN A C 1
ATOM 850 O O . ASN A 1 113 ? 35.709 -4.353 75.399 1.00 14.14 113 ASN A O 1
ATOM 855 N N . LEU A 1 114 ? 35.618 -4.758 73.175 1.00 13.73 114 LEU A N 1
ATOM 856 C CA . LEU A 1 114 ? 34.240 -4.300 73.037 1.00 13.36 114 LEU A CA 1
ATOM 857 C C . LEU A 1 114 ? 33.237 -5.283 73.628 1.00 14.87 114 LEU A C 1
ATOM 858 O O . LEU A 1 114 ? 32.301 -4.871 74.323 1.00 13.27 114 LEU A O 1
ATOM 863 N N . GLY A 1 115 ? 33.403 -6.576 73.364 1.00 15.14 115 GLY A N 1
ATOM 864 C CA . GLY A 1 115 ? 32.402 -7.526 73.816 1.00 14.21 115 GLY A CA 1
ATOM 865 C C . GLY A 1 115 ? 31.103 -7.348 73.052 1.00 14.11 115 GLY A C 1
ATOM 866 O O . GLY A 1 115 ? 31.091 -7.172 71.829 1.00 14.97 115 GLY A O 1
ATOM 867 N N . ARG A 1 116 ? 29.986 -7.387 73.782 1.00 13.76 116 ARG A N 1
ATOM 868 C CA . ARG A 1 116 ? 28.673 -7.231 73.165 1.00 14.84 116 ARG A CA 1
ATOM 869 C C . ARG A 1 116 ? 28.397 -5.806 72.695 1.00 14.14 116 ARG A C 1
ATOM 870 O O . ARG A 1 116 ? 27.295 -5.538 72.205 1.00 14.60 116 ARG A O 1
ATOM 878 N N . ALA A 1 117 ? 29.354 -4.894 72.835 1.00 11.18 117 ALA A N 1
ATOM 879 C CA . ALA A 1 117 ? 29.208 -3.522 72.371 1.00 10.27 117 ALA A CA 1
ATOM 880 C C . ALA A 1 117 ? 29.727 -3.316 70.955 1.00 15.33 117 ALA A C 1
ATOM 881 O O . ALA A 1 117 ? 29.618 -2.205 70.424 1.00 13.54 117 ALA A O 1
ATOM 883 N N . ALA A 1 118 ? 30.277 -4.353 70.331 1.00 14.99 118 ALA A N 1
ATOM 884 C CA . ALA A 1 118 ? 30.968 -4.208 69.061 1.00 15.18 118 ALA A CA 1
ATOM 885 C C . ALA A 1 118 ? 29.983 -4.129 67.897 1.00 16.02 118 ALA A C 1
ATOM 886 O O . ALA A 1 118 ? 28.794 -4.434 68.022 1.00 17.33 118 ALA A O 1
ATOM 888 N N . ASP A 1 119 ? 30.503 -3.705 66.755 1.00 16.74 119 ASP A N 1
ATOM 889 C CA . ASP A 1 119 ? 29.791 -3.750 65.486 1.00 17.21 119 ASP A CA 1
ATOM 890 C C . ASP A 1 119 ? 29.759 -5.195 65.007 1.00 17.07 119 ASP A C 1
ATOM 891 O O . ASP A 1 119 ? 30.808 -5.724 64.612 1.00 16.19 119 ASP A O 1
ATOM 896 N N . PRO A 1 120 ? 28.607 -5.871 65.024 1.00 17.83 120 PRO A N 1
ATOM 897 C CA . PRO A 1 120 ? 28.593 -7.283 64.611 1.00 19.10 120 PRO A CA 1
ATOM 898 C C . PRO A 1 120 ? 28.815 -7.474 63.122 1.00 20.29 120 PRO A C 1
ATOM 899 O O . PRO A 1 120 ? 29.396 -8.491 62.720 1.00 21.18 120 PRO A O 1
ATOM 903 N N . LYS A 1 121 ? 28.374 -6.527 62.292 1.00 21.30 121 LYS A N 1
ATOM 904 C CA . LYS A 1 121 ? 28.580 -6.640 60.852 1.00 22.94 121 LYS A CA 1
ATOM 905 C C . LYS A 1 121 ? 30.061 -6.555 60.501 1.00 22.57 121 LYS A C 1
ATOM 906 O O . LYS A 1 121 ? 30.566 -7.350 59.701 1.00 23.84 121 LYS A O 1
ATOM 912 N N . LEU A 1 122 ? 30.772 -5.595 61.095 1.00 21.72 122 LEU A N 1
ATOM 913 C CA . LEU A 1 122 ? 32.202 -5.451 60.833 1.00 21.41 122 LEU A CA 1
ATOM 914 C C . LEU A 1 122 ? 32.971 -6.682 61.303 1.00 21.05 122 LEU A C 1
ATOM 915 O O . LEU A 1 122 ? 33.827 -7.211 60.581 1.00 21.17 122 LEU A O 1
ATOM 920 N N . LEU A 1 123 ? 32.674 -7.152 62.520 1.00 19.57 123 LEU A N 1
ATOM 921 C CA . LEU A 1 123 ? 33.273 -8.386 63.021 1.00 19.09 123 LEU A CA 1
ATOM 922 C C . LEU A 1 123 ? 33.034 -9.541 62.058 1.00 21.30 123 LEU A C 1
ATOM 923 O O . LEU A 1 123 ? 33.951 -10.313 61.752 1.00 21.84 123 LEU A O 1
ATOM 928 N N . LYS A 1 124 ? 31.795 -9.677 61.578 1.00 22.48 124 LYS A N 1
ATOM 929 C CA . LYS A 1 124 ? 31.473 -10.732 60.622 1.00 24.36 124 LYS A CA 1
ATOM 930 C C . LYS A 1 124 ? 32.317 -10.607 59.360 1.00 23.68 124 LYS A C 1
ATOM 931 O O . LYS A 1 124 ? 32.883 -11.594 58.875 1.00 23.81 124 LYS A O 1
ATOM 937 N N . GLU A 1 125 ? 32.415 -9.392 58.815 1.00 23.79 125 GLU A N 1
ATOM 938 C CA . GLU A 1 125 ? 33.222 -9.170 57.622 1.00 26.73 125 GLU A CA 1
ATOM 939 C C . GLU A 1 125 ? 34.695 -9.464 57.861 1.00 25.84 125 GLU A C 1
ATOM 940 O O . GLU A 1 125 ? 35.420 -9.757 56.904 1.00 26.25 125 GLU A O 1
ATOM 946 N N . HIS A 1 126 ? 35.156 -9.391 59.108 1.00 24.11 126 HIS A N 1
ATOM 947 C CA . HIS A 1 126 ? 36.497 -9.843 59.450 1.00 22.61 126 HIS A CA 1
ATOM 948 C C . HIS A 1 126 ? 36.518 -11.281 59.958 1.00 23.12 126 HIS A C 1
ATOM 949 O O . HIS A 1 126 ? 37.533 -11.716 60.512 1.00 25.77 126 HIS A O 1
ATOM 956 N N . GLY A 1 127 ? 35.426 -12.022 59.779 1.00 22.27 127 GLY A N 1
ATOM 957 C CA . GLY A 1 127 ? 35.398 -13.428 60.139 1.00 22.40 127 GLY A CA 1
ATOM 958 C C . GLY A 1 127 ? 35.457 -13.708 61.623 1.00 22.72 127 GLY A C 1
ATOM 959 O O . GLY A 1 127 ? 35.979 -14.751 62.029 1.00 23.03 127 GLY A O 1
ATOM 960 N N . LEU A 1 128 ? 34.927 -12.809 62.448 1.00 21.06 128 LEU A N 1
ATOM 961 C CA . LEU A 1 128 ? 35.039 -12.933 63.890 1.00 21.18 128 LEU A CA 1
ATOM 962 C C . LEU A 1 128 ? 33.663 -13.040 64.537 1.00 20.19 128 LEU A C 1
ATOM 963 O O . LEU A 1 128 ? 32.701 -12.422 64.072 1.00 17.94 128 LEU A O 1
ATOM 968 N N . PRO A 1 129 ? 33.541 -13.818 65.608 1.00 20.79 129 PRO A N 1
ATOM 969 C CA . PRO A 1 129 ? 32.263 -13.923 66.315 1.00 20.22 129 PRO A CA 1
ATOM 970 C C . PRO A 1 129 ? 32.005 -12.705 67.195 1.00 19.49 129 PRO A C 1
ATOM 971 O O . PRO A 1 129 ? 32.845 -11.820 67.360 1.00 18.41 129 PRO A O 1
ATOM 975 N N . PHE A 1 130 ? 30.804 -12.686 67.766 1.00 19.84 130 PHE A N 1
ATOM 976 C CA . PHE A 1 130 ? 30.307 -11.590 68.593 1.00 18.75 130 PHE A CA 1
ATOM 977 C C . PHE A 1 130 ? 30.179 -12.122 70.016 1.00 17.49 130 PHE A C 1
ATOM 978 O O . PHE A 1 130 ? 29.258 -12.888 70.316 1.00 18.12 130 PHE A O 1
ATOM 986 N N . LEU A 1 131 ? 31.104 -11.726 70.886 1.00 16.77 131 LEU A N 1
ATOM 987 C CA . LEU A 1 131 ? 31.312 -12.398 72.160 1.00 16.46 131 LEU A CA 1
ATOM 988 C C . LEU A 1 131 ? 30.910 -11.519 73.339 1.00 15.78 131 LEU A C 1
ATOM 989 O O . LEU A 1 131 ? 30.887 -10.288 73.256 1.00 12.50 131 LEU A O 1
ATOM 994 N N . ALA A 1 132 ? 30.610 -12.183 74.449 1.00 16.22 132 ALA A N 1
ATOM 995 C CA . ALA A 1 132 ? 30.165 -11.549 75.683 1.00 15.82 132 ALA A CA 1
ATOM 996 C C . ALA A 1 132 ? 30.243 -12.589 76.801 1.00 16.55 132 ALA A C 1
ATOM 997 O O . ALA A 1 132 ? 30.349 -13.788 76.521 1.00 16.74 132 ALA A O 1
ATOM 999 N N . PRO A 1 133 ? 30.211 -12.157 78.069 1.00 15.40 133 PRO A N 1
ATOM 1000 C CA . PRO A 1 133 ? 30.155 -13.149 79.157 1.00 15.49 133 PRO A CA 1
ATOM 1001 C C . PRO A 1 133 ? 28.937 -14.051 79.072 1.00 15.69 133 PRO A C 1
ATOM 1002 O O . PRO A 1 133 ? 29.053 -15.267 79.271 1.00 16.53 133 PRO A O 1
ATOM 1006 N N . SER A 1 134 ? 27.770 -13.488 78.773 1.00 15.90 134 SER A N 1
ATOM 1007 C CA . SER A 1 134 ? 26.555 -14.258 78.567 1.00 19.07 134 SER A CA 1
ATOM 1008 C C . SER A 1 134 ? 25.899 -13.814 77.268 1.00 19.03 134 SER A C 1
ATOM 1009 O O . SER A 1 134 ? 26.115 -12.698 76.789 1.00 18.96 134 SER A O 1
ATOM 1012 N N . ALA A 1 135 ? 25.086 -14.705 76.699 1.00 19.08 135 ALA A N 1
ATOM 1013 C CA . ALA A 1 135 ? 24.429 -14.452 75.416 1.00 19.53 135 ALA A CA 1
ATOM 1014 C C . ALA A 1 135 ? 23.255 -13.495 75.626 1.00 19.23 135 ALA A C 1
ATOM 1015 O O . ALA A 1 135 ? 22.079 -13.860 75.560 1.00 21.13 135 ALA A O 1
ATOM 1017 N N . LEU A 1 136 ? 23.602 -12.235 75.880 1.00 17.05 136 LEU A N 1
ATOM 1018 C CA . LEU A 1 136 ? 22.629 -11.188 76.145 1.00 16.29 136 LEU A CA 1
ATOM 1019 C C . LEU A 1 136 ? 23.055 -9.914 75.432 1.00 15.94 136 LEU A C 1
ATOM 1020 O O . LEU A 1 136 ? 24.248 -9.611 75.348 1.00 14.15 136 LEU A O 1
ATOM 1025 N N . TYR A 1 137 ? 22.076 -9.179 74.916 1.00 16.08 137 TYR A N 1
ATOM 1026 C CA . TYR A 1 137 ? 22.308 -7.888 74.289 1.00 15.76 137 TYR A CA 1
ATOM 1027 C C . TYR A 1 137 ? 21.970 -6.773 75.270 1.00 15.00 137 TYR A C 1
ATOM 1028 O O . TYR A 1 137 ? 21.152 -6.949 76.176 1.00 15.92 137 TYR A O 1
ATOM 1037 N N . PHE A 1 138 ? 22.612 -5.617 75.089 1.00 16.22 138 PHE A N 1
ATOM 1038 C CA . PHE A 1 138 ? 22.299 -4.483 75.950 1.00 18.58 138 PHE A CA 1
ATOM 1039 C C . PHE A 1 138 ? 21.080 -3.701 75.477 1.00 20.03 138 PHE A C 1
ATOM 1040 O O . PHE A 1 138 ? 20.589 -2.847 76.222 1.00 21.03 138 PHE A O 1
ATOM 1048 N N . SER A 1 139 ? 20.580 -3.973 74.274 1.00 19.10 139 SER A N 1
ATOM 1049 C CA . SER A 1 139 ? 19.403 -3.282 73.764 1.00 20.38 139 SER A CA 1
ATOM 1050 C C . SER A 1 139 ? 18.782 -4.115 72.654 1.00 20.64 139 SER A C 1
ATOM 1051 O O . SER A 1 139 ? 19.452 -4.930 72.015 1.00 20.64 139 SER A O 1
ATOM 1054 N N . GLU A 1 140 ? 17.481 -3.898 72.438 1.00 21.12 140 GLU A N 1
ATOM 1055 C CA . GLU A 1 140 ? 16.798 -4.549 71.325 1.00 22.15 140 GLU A CA 1
ATOM 1056 C C . GLU A 1 140 ? 17.347 -4.079 69.986 1.00 22.67 140 GLU A C 1
ATOM 1057 O O . GLU A 1 140 ? 17.355 -4.842 69.013 1.00 22.54 140 GLU A O 1
ATOM 1063 N N . GLU A 1 141 ? 17.801 -2.825 69.916 1.00 23.68 141 GLU A N 1
ATOM 1064 C CA . GLU A 1 141 ? 18.436 -2.319 68.704 1.00 26.79 141 GLU A CA 1
ATOM 1065 C C . GLU A 1 141 ? 19.669 -3.141 68.349 1.00 25.07 141 GLU A C 1
ATOM 1066 O O . GLU A 1 141 ? 19.831 -3.585 67.205 1.00 25.22 141 GLU A O 1
ATOM 1072 N N . SER A 1 142 ? 20.551 -3.358 69.329 1.00 23.11 142 SER A N 1
ATOM 1073 C CA . SER A 1 142 ? 21.744 -4.163 69.093 1.00 22.89 142 SER A CA 1
ATOM 1074 C C . SER A 1 142 ? 21.383 -5.604 68.753 1.00 21.85 142 SER A C 1
ATOM 1075 O O . SER A 1 142 ? 22.047 -6.239 67.926 1.00 20.90 142 SER A O 1
ATOM 1078 N N . LYS A 1 143 ? 20.330 -6.136 69.380 1.00 20.94 143 LYS A N 1
ATOM 1079 C CA . LYS A 1 143 ? 19.902 -7.500 69.086 1.00 21.14 143 LYS A CA 1
ATOM 1080 C C . LYS A 1 143 ? 19.453 -7.630 67.636 1.00 21.77 143 LYS A C 1
ATOM 1081 O O . LYS A 1 143 ? 19.845 -8.569 66.932 1.00 21.95 143 LYS A O 1
ATOM 1087 N N . LYS A 1 144 ? 18.631 -6.686 67.170 1.00 21.44 144 LYS A N 1
ATOM 1088 C CA . LYS A 1 144 ? 18.201 -6.697 65.776 1.00 23.34 144 LYS A CA 1
ATOM 1089 C C . LYS A 1 144 ? 19.388 -6.523 64.836 1.00 21.70 144 LYS A C 1
ATOM 1090 O O . LYS A 1 144 ? 19.447 -7.152 63.772 1.00 21.05 144 LYS A O 1
ATOM 1096 N N . ALA A 1 145 ? 20.348 -5.676 65.218 1.00 20.46 145 ALA A N 1
ATOM 1097 C CA . ALA A 1 145 ? 21.525 -5.460 64.383 1.00 21.06 145 ALA A CA 1
ATOM 1098 C C . ALA A 1 145 ? 22.339 -6.740 64.237 1.00 21.56 145 ALA A C 1
ATOM 1099 O O . ALA A 1 145 ? 22.767 -7.096 63.133 1.00 23.16 145 ALA A O 1
ATOM 1101 N N . ALA A 1 146 ? 22.562 -7.449 65.346 1.00 19.44 146 ALA A N 1
ATOM 1102 C CA . ALA A 1 146 ? 23.352 -8.675 65.290 1.00 19.73 146 ALA A CA 1
ATOM 1103 C C . ALA A 1 146 ? 22.601 -9.786 64.568 1.00 19.97 146 ALA A C 1
ATOM 1104 O O . ALA A 1 146 ? 23.210 -10.594 63.857 1.00 18.76 146 ALA A O 1
ATOM 1106 N N . GLU A 1 147 ? 21.278 -9.847 64.739 1.00 21.17 147 GLU A N 1
ATOM 1107 C CA . GLU A 1 147 ? 20.499 -10.875 64.057 1.00 23.24 147 GLU A CA 1
ATOM 1108 C C . GLU A 1 147 ? 20.471 -10.643 62.551 1.00 23.14 147 GLU A C 1
ATOM 1109 O O . GLU A 1 147 ? 20.560 -11.597 61.769 1.00 21.98 147 GLU A O 1
ATOM 1115 N N . GLU A 1 148 ? 20.358 -9.383 62.122 1.00 23.35 148 GLU A N 1
ATOM 1116 C CA . GLU A 1 148 ? 20.360 -9.094 60.693 1.00 24.43 148 GLU A CA 1
ATOM 1117 C C . GLU A 1 148 ? 21.745 -9.238 60.075 1.00 24.51 148 GLU A C 1
ATOM 1118 O O . GLU A 1 148 ? 21.848 -9.455 58.863 1.00 23.49 148 GLU A O 1
ATOM 1124 N N . ALA A 1 149 ? 22.806 -9.121 60.874 1.00 22.54 149 ALA A N 1
ATOM 1125 C CA . ALA A 1 149 ? 24.158 -9.322 60.372 1.00 22.67 149 ALA A CA 1
ATOM 1126 C C . ALA A 1 149 ? 24.556 -10.790 60.320 1.00 24.93 149 ALA A C 1
ATOM 1127 O O . ALA A 1 149 ? 25.632 -11.105 59.801 1.00 27.10 149 ALA A O 1
ATOM 1129 N N . GLY A 1 150 ? 23.719 -11.689 60.834 1.00 23.84 150 GLY A N 1
ATOM 1130 C CA . GLY A 1 150 ? 24.077 -13.091 60.891 1.00 24.71 150 GLY A CA 1
ATOM 1131 C C . GLY A 1 150 ? 25.193 -13.408 61.857 1.00 23.95 150 GLY A C 1
ATOM 1132 O O . GLY A 1 150 ? 25.814 -14.468 61.748 1.00 24.18 150 GLY A O 1
ATOM 1133 N N . ASN A 1 151 ? 25.470 -12.509 62.805 1.00 21.58 151 ASN A N 1
ATOM 1134 C CA . ASN A 1 151 ? 26.535 -12.680 63.795 1.00 21.26 151 ASN A CA 1
ATOM 1135 C C . ASN A 1 151 ? 25.916 -12.431 65.169 1.00 22.79 151 ASN A C 1
ATOM 1136 O O . ASN A 1 151 ? 26.004 -11.329 65.714 1.00 23.20 151 ASN A O 1
ATOM 1141 N N . GLU A 1 152 ? 25.304 -13.467 65.734 1.00 21.70 152 GLU A N 1
ATOM 1142 C CA . GLU A 1 152 ? 24.582 -13.339 66.991 1.00 21.43 152 GLU A CA 1
ATOM 1143 C C . GLU A 1 152 ? 25.522 -13.536 68.174 1.00 21.21 152 GLU A C 1
ATOM 1144 O O . GLU A 1 152 ? 26.540 -14.226 68.076 1.00 23.10 152 GLU A O 1
ATOM 1150 N N . VAL A 1 153 ? 25.168 -12.912 69.299 1.00 20.07 153 VAL A N 1
ATOM 1151 C CA . VAL A 1 153 ? 26.056 -12.884 70.454 1.00 19.31 153 VAL A CA 1
ATOM 1152 C C . VAL A 1 153 ? 26.220 -14.290 71.016 1.00 19.54 153 VAL A C 1
ATOM 1153 O O . VAL A 1 153 ? 25.293 -15.112 70.982 1.00 19.97 153 VAL A O 1
ATOM 1157 N N . GLN A 1 154 ? 27.418 -14.584 71.514 1.00 19.86 154 GLN A N 1
ATOM 1158 C CA . GLN A 1 154 ? 27.736 -15.893 72.060 1.00 20.82 154 GLN A CA 1
ATOM 1159 C C . GLN A 1 154 ? 28.400 -15.731 73.418 1.00 20.39 154 GLN A C 1
ATOM 1160 O O . GLN A 1 154 ? 29.209 -14.820 73.620 1.00 19.48 154 GLN A O 1
ATOM 1166 N N . ALA A 1 155 ? 28.047 -16.615 74.348 1.00 19.51 155 ALA A N 1
ATOM 1167 C CA . ALA A 1 155 ? 28.744 -16.667 75.624 1.00 19.60 155 ALA A CA 1
ATOM 1168 C C . ALA A 1 155 ? 30.136 -17.246 75.416 1.00 18.03 155 ALA A C 1
ATOM 1169 O O . ALA A 1 155 ? 30.294 -18.301 74.794 1.00 17.50 155 ALA A O 1
ATOM 1171 N N . MET A 1 156 ? 31.147 -16.546 75.927 1.00 18.27 156 MET A N 1
ATOM 1172 C CA . MET A 1 156 ? 32.526 -16.955 75.699 1.00 19.60 156 MET A CA 1
ATOM 1173 C C . MET A 1 156 ? 32.798 -18.326 76.303 1.00 19.67 156 MET A C 1
ATOM 1174 O O . MET A 1 156 ? 32.380 -18.626 77.425 1.00 18.55 156 MET A O 1
ATOM 1179 N N . THR A 1 157 ? 33.494 -19.164 75.543 1.00 20.91 157 THR A N 1
ATOM 1180 C CA . THR A 1 157 ? 33.985 -20.424 76.070 1.00 22.35 157 THR A CA 1
ATOM 1181 C C . THR A 1 157 ? 35.197 -20.174 76.963 1.00 23.15 157 THR A C 1
ATOM 1182 O O . THR A 1 157 ? 35.749 -19.072 77.013 1.00 23.39 157 THR A O 1
ATOM 1186 N N . LEU A 1 158 ? 35.607 -21.217 77.688 1.00 25.16 158 LEU A N 1
ATOM 1187 C CA . LEU A 1 158 ? 36.834 -21.124 78.473 1.00 25.40 158 LEU A CA 1
ATOM 1188 C C . LEU A 1 158 ? 38.033 -20.834 77.580 1.00 24.19 158 LEU A C 1
ATOM 1189 O O . LEU A 1 158 ? 38.910 -20.035 77.937 1.00 22.17 158 LEU A O 1
ATOM 1194 N N . GLU A 1 159 ? 38.078 -21.465 76.403 1.00 23.96 159 GLU A N 1
ATOM 1195 C CA . GLU A 1 159 ? 39.182 -21.241 75.476 1.00 24.32 159 GLU A CA 1
ATOM 1196 C C . GLU A 1 159 ? 39.224 -19.794 75.004 1.00 20.98 159 GLU A C 1
ATOM 1197 O O . GLU A 1 159 ? 40.303 -19.198 74.902 1.00 20.03 159 GLU A O 1
ATOM 1203 N N . GLN A 1 160 ? 38.061 -19.209 74.710 1.00 19.75 160 GLN A N 1
ATOM 1204 C CA . GLN A 1 160 ? 38.031 -17.818 74.271 1.00 17.45 160 GLN A CA 1
ATOM 1205 C C . GLN A 1 160 ? 38.459 -16.867 75.382 1.00 15.06 160 GLN A C 1
ATOM 1206 O O . GLN A 1 160 ? 39.043 -15.814 75.102 1.00 15.15 160 GLN A O 1
ATOM 1212 N N . ILE A 1 161 ? 38.187 -17.218 76.640 1.00 15.98 161 ILE A N 1
ATOM 1213 C CA . ILE A 1 161 ? 38.621 -16.382 77.756 1.00 16.25 161 ILE A CA 1
ATOM 1214 C C . ILE A 1 161 ? 40.134 -16.466 77.923 1.00 17.72 161 ILE A C 1
ATOM 1215 O O . ILE A 1 161 ? 40.818 -15.446 78.095 1.00 18.44 161 ILE A O 1
ATOM 1220 N N . GLU A 1 162 ? 40.678 -17.685 77.877 1.00 18.34 162 GLU A N 1
ATOM 1221 C CA . GLU A 1 162 ? 42.129 -17.858 77.891 1.00 21.18 162 GLU A CA 1
ATOM 1222 C C . GLU A 1 162 ? 42.786 -17.051 76.777 1.00 19.55 162 GLU A C 1
ATOM 1223 O O . GLU A 1 162 ? 43.782 -16.348 76.997 1.00 21.64 162 GLU A O 1
ATOM 1229 N N . GLN A 1 163 ? 42.229 -17.139 75.566 1.00 19.27 163 GLN A N 1
ATOM 1230 C CA . GLN A 1 163 ? 42.774 -16.386 74.442 1.00 19.38 163 GLN A CA 1
ATOM 1231 C C . GLN A 1 163 ? 42.658 -14.886 74.675 1.00 19.17 163 GLN A C 1
ATOM 1232 O O . GLN A 1 163 ? 43.524 -14.118 74.244 1.00 19.70 163 GLN A O 1
ATOM 1238 N N . THR A 1 164 ? 41.590 -14.448 75.346 1.00 17.83 164 THR A N 1
ATOM 1239 C CA . THR A 1 164 ? 41.469 -13.037 75.698 1.00 17.75 164 THR A CA 1
ATOM 1240 C C . THR A 1 164 ? 42.615 -12.605 76.605 1.00 17.82 164 THR A C 1
ATOM 1241 O O . THR A 1 164 ? 43.236 -11.556 76.388 1.00 17.40 164 THR A O 1
ATOM 1245 N N . LYS A 1 165 ? 42.915 -13.412 77.626 1.00 18.19 165 LYS A N 1
ATOM 1246 C CA . LYS A 1 165 ? 44.029 -13.101 78.518 1.00 18.17 165 LYS A CA 1
ATOM 1247 C C . LYS A 1 165 ? 45.344 -13.013 77.749 1.00 16.83 165 LYS A C 1
ATOM 1248 O O . LYS A 1 165 ? 46.089 -12.029 77.871 1.00 16.15 165 LYS A O 1
ATOM 1254 N N . LYS A 1 166 ? 45.638 -14.035 76.936 1.00 17.53 166 LYS A N 1
ATOM 1255 C CA . LYS A 1 166 ? 46.875 -14.027 76.159 1.00 19.11 166 LYS A CA 1
ATOM 1256 C C . LYS A 1 166 ? 46.948 -12.813 75.239 1.00 18.27 166 LYS A C 1
ATOM 1257 O O . LYS A 1 166 ? 48.019 -12.219 75.063 1.00 17.79 166 LYS A O 1
ATOM 1263 N N . ASP A 1 167 ? 45.814 -12.422 74.650 1.00 17.29 167 ASP A N 1
ATOM 1264 C CA . ASP A 1 167 ? 45.796 -11.252 73.778 1.00 17.54 167 ASP A CA 1
ATOM 1265 C C . ASP A 1 167 ? 46.084 -9.976 74.558 1.00 16.26 167 ASP A C 1
ATOM 1266 O O . ASP A 1 167 ? 46.787 -9.087 74.063 1.00 14.69 167 ASP A O 1
ATOM 1271 N N . TYR A 1 168 ? 45.539 -9.861 75.773 1.00 15.18 168 TYR A N 1
ATOM 1272 C CA . TYR A 1 168 ? 45.877 -8.721 76.620 1.00 15.50 168 TYR A CA 1
ATOM 1273 C C . TYR A 1 168 ? 47.373 -8.672 76.902 1.00 15.64 168 TYR A C 1
ATOM 1274 O O . TYR A 1 168 ? 47.986 -7.597 76.857 1.00 15.23 168 TYR A O 1
ATOM 1283 N N . VAL A 1 169 ? 47.979 -9.826 77.194 1.00 17.05 169 VAL A N 1
ATOM 1284 C CA . VAL A 1 169 ? 49.416 -9.858 77.464 1.00 15.73 169 VAL A CA 1
ATOM 1285 C C . VAL A 1 169 ? 50.200 -9.408 76.236 1.00 14.91 169 VAL A C 1
ATOM 1286 O O . VAL A 1 169 ? 51.125 -8.589 76.331 1.00 15.63 169 VAL A O 1
ATOM 1290 N N . ASN A 1 170 ? 49.838 -9.934 75.063 1.00 15.49 170 ASN A N 1
ATOM 1291 C CA . ASN A 1 170 ? 50.556 -9.586 73.839 1.00 17.75 170 ASN A CA 1
ATOM 1292 C C . ASN A 1 170 ? 50.422 -8.102 73.515 1.00 18.30 170 ASN A C 1
ATOM 1293 O O . ASN A 1 170 ? 51.404 -7.450 73.135 1.00 19.73 170 ASN A O 1
ATOM 1298 N N . ALA A 1 171 ? 49.215 -7.549 73.662 1.00 16.56 171 ALA A N 1
ATOM 1299 C CA . ALA A 1 171 ? 49.018 -6.129 73.385 1.00 16.16 171 ALA A CA 1
ATOM 1300 C C . ALA A 1 171 ? 49.781 -5.261 74.377 1.00 15.67 171 ALA A C 1
ATOM 1301 O O . ALA A 1 171 ? 50.350 -4.229 73.999 1.00 15.97 171 ALA A O 1
ATOM 1303 N N . ALA A 1 172 ? 49.805 -5.662 75.652 1.00 14.32 172 ALA A N 1
ATOM 1304 C CA . ALA A 1 172 ? 50.556 -4.905 76.648 1.00 14.29 172 ALA A CA 1
ATOM 1305 C C . ALA A 1 172 ? 52.049 -4.922 76.343 1.00 16.40 172 ALA A C 1
ATOM 1306 O O . ALA A 1 172 ? 52.731 -3.899 76.483 1.00 16.70 172 ALA A O 1
ATOM 1308 N N . LYS A 1 173 ? 52.575 -6.077 75.925 1.00 15.91 173 LYS A N 1
ATOM 1309 C CA . LYS A 1 173 ? 53.988 -6.151 75.563 1.00 16.80 173 LYS A CA 1
ATOM 1310 C C . LYS A 1 173 ? 54.289 -5.301 74.335 1.00 17.58 173 LYS A C 1
ATOM 1311 O O . LYS A 1 173 ? 55.317 -4.613 74.288 1.00 18.21 173 LYS A O 1
ATOM 1317 N N . ASN A 1 174 ? 53.408 -5.334 73.330 1.00 15.23 174 ASN A N 1
ATOM 1318 C CA . ASN A 1 174 ? 53.596 -4.483 72.158 1.00 16.33 174 ASN A CA 1
ATOM 1319 C C . ASN A 1 174 ? 53.606 -3.009 72.540 1.00 16.36 174 ASN A C 1
ATOM 1320 O O . ASN A 1 174 ? 54.432 -2.235 72.041 1.00 17.44 174 ASN A O 1
ATOM 1325 N N . ALA A 1 175 ? 52.695 -2.601 73.425 1.00 15.22 175 ALA A N 1
ATOM 1326 C CA . ALA A 1 175 ? 52.610 -1.197 73.811 1.00 14.64 175 ALA A CA 1
ATOM 1327 C C . ALA A 1 175 ? 53.839 -0.765 74.602 1.00 15.98 175 ALA A C 1
ATOM 1328 O O . ALA A 1 175 ? 54.515 0.208 74.246 1.00 15.38 175 ALA A O 1
ATOM 1330 N N . ILE A 1 176 ? 54.149 -1.486 75.681 1.00 16.87 176 ILE A N 1
ATOM 1331 C CA . ILE A 1 176 ? 55.209 -1.054 76.588 1.00 17.54 176 ILE A CA 1
ATOM 1332 C C . ILE A 1 176 ? 56.580 -1.250 75.953 1.00 18.21 176 ILE A C 1
ATOM 1333 O O . ILE A 1 176 ? 57.389 -0.317 75.884 1.00 18.15 176 ILE A O 1
ATOM 1338 N N . GLN A 1 177 ? 56.865 -2.463 75.485 1.00 19.12 177 GLN A N 1
ATOM 1339 C CA . GLN A 1 177 ? 58.223 -2.824 75.098 1.00 20.41 177 GLN A CA 1
ATOM 1340 C C . GLN A 1 177 ? 58.558 -2.442 73.660 1.00 20.85 177 GLN A C 1
ATOM 1341 O O . GLN A 1 177 ? 59.678 -1.996 73.389 1.00 20.35 177 GLN A O 1
ATOM 1347 N N . LYS A 1 178 ? 57.619 -2.604 72.730 1.00 21.82 178 LYS A N 1
ATOM 1348 C CA . LYS A 1 178 ? 57.898 -2.284 71.335 1.00 22.20 178 LYS A CA 1
ATOM 1349 C C . LYS A 1 178 ? 57.607 -0.821 71.010 1.00 21.27 178 LYS A C 1
ATOM 1350 O O . LYS A 1 178 ? 58.460 -0.130 70.444 1.00 23.00 178 LYS A O 1
ATOM 1356 N N . ALA A 1 179 ? 56.416 -0.334 71.365 1.00 17.50 179 ALA A N 1
ATOM 1357 C CA . ALA A 1 179 ? 56.052 1.045 71.061 1.00 18.63 179 ALA A CA 1
ATOM 1358 C C . ALA A 1 179 ? 56.623 2.042 72.061 1.00 18.99 179 ALA A C 1
ATOM 1359 O O . ALA A 1 179 ? 56.787 3.217 71.716 1.00 18.61 179 ALA A O 1
ATOM 1361 N N . GLY A 1 180 ? 56.933 1.607 73.279 1.00 20.01 180 GLY A N 1
ATOM 1362 C CA . GLY A 1 180 ? 57.557 2.480 74.253 1.00 19.81 180 GLY A CA 1
ATOM 1363 C C . GLY A 1 180 ? 56.620 3.297 75.113 1.00 19.49 180 GLY A C 1
ATOM 1364 O O . GLY A 1 180 ? 57.069 4.274 75.725 1.00 19.01 180 GLY A O 1
ATOM 1365 N N . PHE A 1 181 ? 55.336 2.947 75.172 1.00 17.97 181 PHE A N 1
ATOM 1366 C CA . PHE A 1 181 ? 54.410 3.653 76.048 1.00 18.09 181 PHE A CA 1
ATOM 1367 C C . PHE A 1 181 ? 54.878 3.575 77.498 1.00 18.62 181 PHE A C 1
ATOM 1368 O O . PHE A 1 181 ? 55.536 2.617 77.913 1.00 17.20 181 PHE A O 1
ATOM 1376 N N . ASP A 1 182 ? 54.525 4.599 78.278 1.00 17.92 182 ASP A N 1
ATOM 1377 C CA . ASP A 1 182 ? 54.923 4.622 79.681 1.00 19.48 182 ASP A CA 1
ATOM 1378 C C . ASP A 1 182 ? 54.046 3.707 80.526 1.00 18.45 182 ASP A C 1
ATOM 1379 O O . ASP A 1 182 ? 54.534 3.077 81.471 1.00 19.77 182 ASP A O 1
ATOM 1384 N N . MET A 1 183 ? 52.757 3.621 80.206 1.00 17.52 183 MET A N 1
ATOM 1385 C CA . MET A 1 183 ? 51.852 2.708 80.884 1.00 18.03 183 MET A CA 1
ATOM 1386 C C . MET A 1 183 ? 50.943 2.052 79.859 1.00 16.80 183 MET A C 1
ATOM 1387 O O . MET A 1 183 ? 50.886 2.450 78.692 1.00 16.49 183 MET A O 1
ATOM 1392 N N . VAL A 1 184 ? 50.226 1.033 80.318 1.00 16.25 184 VAL A N 1
ATOM 1393 C CA . VAL A 1 184 ? 49.141 0.424 79.565 1.00 17.62 184 VAL A CA 1
ATOM 1394 C C . VAL A 1 184 ? 47.931 0.367 80.489 1.00 18.36 184 VAL A C 1
ATOM 1395 O O . VAL A 1 184 ? 48.032 -0.106 81.627 1.00 19.41 184 VAL A O 1
ATOM 1399 N N . GLU A 1 185 ? 46.809 0.912 80.032 1.00 18.27 185 GLU A N 1
ATOM 1400 C CA . GLU A 1 185 ? 45.626 1.079 80.867 1.00 19.23 185 GLU A CA 1
ATOM 1401 C C . GLU A 1 185 ? 44.553 0.098 80.422 1.00 19.56 185 GLU A C 1
ATOM 1402 O O . GLU A 1 185 ? 44.140 0.105 79.258 1.00 19.89 185 GLU A O 1
ATOM 1408 N N . VAL A 1 186 ? 44.102 -0.737 81.351 1.00 17.93 186 VAL A N 1
ATOM 1409 C CA . VAL A 1 186 ? 43.068 -1.722 81.064 1.00 16.57 186 VAL A CA 1
ATOM 1410 C C . VAL A 1 186 ? 41.711 -1.035 81.174 1.00 16.63 186 VAL A C 1
ATOM 1411 O O . VAL A 1 186 ? 41.310 -0.591 82.254 1.00 17.01 186 VAL A O 1
ATOM 1415 N N . HIS A 1 187 ? 41.012 -0.927 80.045 1.00 15.66 187 HIS A N 1
ATOM 1416 C CA . HIS A 1 187 ? 39.667 -0.362 80.008 1.00 15.93 187 HIS A CA 1
ATOM 1417 C C . HIS A 1 187 ? 38.697 -1.401 80.555 1.00 16.64 187 HIS A C 1
ATOM 1418 O O . HIS A 1 187 ? 38.451 -2.430 79.917 1.00 17.99 187 HIS A O 1
ATOM 1425 N N . SER A 1 188 ? 38.155 -1.142 81.740 1.00 16.26 188 SER A N 1
ATOM 1426 C CA . SER A 1 188 ? 37.207 -2.036 82.391 1.00 15.57 188 SER A CA 1
ATOM 1427 C C . SER A 1 188 ? 35.957 -1.274 82.799 1.00 15.29 188 SER A C 1
ATOM 1428 O O . SER A 1 188 ? 35.363 -1.529 83.851 1.00 15.26 188 SER A O 1
ATOM 1431 N N . ALA A 1 189 ? 35.537 -0.324 81.967 1.00 16.15 189 ALA A N 1
ATOM 1432 C CA . ALA A 1 189 ? 34.433 0.565 82.288 1.00 16.02 189 ALA A CA 1
ATOM 1433 C C . ALA A 1 189 ? 33.468 0.654 81.113 1.00 16.60 189 ALA A C 1
ATOM 1434 O O . ALA A 1 189 ? 33.719 0.124 80.027 1.00 17.15 189 ALA A O 1
ATOM 1436 N N . HIS A 1 190 ? 32.338 1.319 81.363 1.00 17.66 190 HIS A N 1
ATOM 1437 C CA . HIS A 1 190 ? 31.421 1.772 80.315 1.00 19.22 190 HIS A CA 1
ATOM 1438 C C . HIS A 1 190 ? 30.809 0.611 79.532 1.00 17.12 190 HIS A C 1
ATOM 1439 O O . HIS A 1 190 ? 30.562 0.714 78.329 1.00 19.41 190 HIS A O 1
ATOM 1446 N N . GLY A 1 191 ? 30.545 -0.498 80.219 1.00 14.83 191 GLY A N 1
ATOM 1447 C CA . GLY A 1 191 ? 29.796 -1.577 79.605 1.00 13.64 191 GLY A CA 1
ATOM 1448 C C . GLY A 1 191 ? 30.510 -2.338 78.513 1.00 12.79 191 GLY A C 1
ATOM 1449 O O . GLY A 1 191 ? 29.858 -3.046 77.741 1.00 11.34 191 GLY A O 1
ATOM 1450 N N . TYR A 1 192 ? 31.828 -2.203 78.407 1.00 12.30 192 TYR A N 1
ATOM 1451 C CA . TYR A 1 192 ? 32.593 -3.014 77.471 1.00 14.57 192 TYR A CA 1
ATOM 1452 C C . TYR A 1 192 ? 32.916 -4.349 78.146 1.00 17.17 192 TYR A C 1
ATOM 1453 O O . TYR A 1 192 ? 32.447 -4.629 79.253 1.00 20.00 192 TYR A O 1
ATOM 1462 N N . LEU A 1 193 ? 33.726 -5.188 77.487 1.00 15.81 193 LEU A N 1
ATOM 1463 C CA . LEU A 1 193 ? 33.789 -6.612 77.826 1.00 15.79 193 LEU A CA 1
ATOM 1464 C C . LEU A 1 193 ? 34.043 -6.852 79.312 1.00 14.90 193 LEU A C 1
ATOM 1465 O O . LEU A 1 193 ? 33.290 -7.578 79.974 1.00 14.26 193 LEU A O 1
ATOM 1470 N N . LEU A 1 194 ? 35.110 -6.262 79.851 1.00 15.33 194 LEU A N 1
ATOM 1471 C CA . LEU A 1 194 ? 35.460 -6.525 81.244 1.00 15.87 194 LEU A CA 1
ATOM 1472 C C . LEU A 1 194 ? 34.368 -6.037 82.186 1.00 15.79 194 LEU A C 1
ATOM 1473 O O . LEU A 1 194 ? 34.009 -6.729 83.149 1.00 16.80 194 LEU A O 1
ATOM 1478 N N . ASP A 1 195 ? 33.821 -4.848 81.919 1.00 15.58 195 ASP A N 1
ATOM 1479 C CA . ASP A 1 195 ? 32.678 -4.376 82.690 1.00 16.30 195 ASP A CA 1
ATOM 1480 C C . ASP A 1 195 ? 31.510 -5.347 82.573 1.00 13.93 195 ASP A C 1
ATOM 1481 O O . ASP A 1 195 ? 30.833 -5.636 83.566 1.00 13.68 195 ASP A O 1
ATOM 1486 N N . GLN A 1 196 ? 31.269 -5.871 81.366 1.00 13.07 196 GLN A N 1
ATOM 1487 C CA . GLN A 1 196 ? 30.220 -6.871 81.184 1.00 14.92 196 GLN A CA 1
ATOM 1488 C C . GLN A 1 196 ? 30.438 -8.072 82.094 1.00 16.60 196 GLN A C 1
ATOM 1489 O O . GLN A 1 196 ? 29.479 -8.623 82.648 1.00 19.23 196 GLN A O 1
ATOM 1495 N N . PHE A 1 197 ? 31.693 -8.498 82.261 1.00 14.88 197 PHE A N 1
ATOM 1496 C CA . PHE A 1 197 ? 31.967 -9.566 83.216 1.00 14.89 197 PHE A CA 1
ATOM 1497 C C . PHE A 1 197 ? 31.726 -9.111 84.649 1.00 14.67 197 PHE A C 1
ATOM 1498 O O . PHE A 1 197 ? 31.335 -9.921 85.497 1.00 13.10 197 PHE A O 1
ATOM 1506 N N . ILE A 1 198 ? 31.939 -7.824 84.935 1.00 13.88 198 ILE A N 1
ATOM 1507 C CA . ILE A 1 198 ? 31.731 -7.329 86.293 1.00 13.19 198 ILE A CA 1
ATOM 1508 C C . ILE A 1 198 ? 30.244 -7.184 86.612 1.00 13.05 198 ILE A C 1
ATOM 1509 O O . ILE A 1 198 ? 29.821 -7.425 87.750 1.00 11.29 198 ILE A O 1
ATOM 1514 N N . GLN A 1 199 ? 29.429 -6.811 85.627 1.00 12.29 199 GLN A N 1
ATOM 1515 C CA . GLN A 1 199 ? 28.050 -6.408 85.882 1.00 14.14 199 GLN A CA 1
ATOM 1516 C C . GLN A 1 199 ? 27.126 -7.614 86.012 1.00 15.44 199 GLN A C 1
ATOM 1517 O O . GLN A 1 199 ? 27.184 -8.545 85.202 1.00 18.92 199 GLN A O 1
ATOM 1523 N N . THR A 1 200 ? 26.261 -7.586 87.032 1.00 14.35 200 THR A N 1
ATOM 1524 C CA . THR A 1 200 ? 25.240 -8.620 87.173 1.00 15.40 200 THR A CA 1
ATOM 1525 C C . THR A 1 200 ? 24.248 -8.588 86.019 1.00 16.31 200 THR A C 1
ATOM 1526 O O . THR A 1 200 ? 23.705 -9.632 85.637 1.00 16.76 200 THR A O 1
ATOM 1530 N N . THR A 1 201 ? 23.994 -7.403 85.455 1.00 16.09 201 THR A N 1
ATOM 1531 C CA . THR A 1 201 ? 23.060 -7.295 84.340 1.00 17.31 201 THR A CA 1
ATOM 1532 C C . THR A 1 201 ? 23.550 -8.057 83.116 1.00 17.22 201 THR A C 1
ATOM 1533 O O . THR A 1 201 ? 22.738 -8.578 82.344 1.00 19.18 201 THR A O 1
ATOM 1537 N N . ALA A 1 202 ? 24.867 -8.138 82.925 1.00 18.09 202 ALA A N 1
ATOM 1538 C CA . ALA A 1 202 ? 25.434 -8.745 81.730 1.00 17.93 202 ALA A CA 1
ATOM 1539 C C . ALA A 1 202 ? 25.991 -10.144 81.958 1.00 17.18 202 ALA A C 1
ATOM 1540 O O . ALA A 1 202 ? 26.112 -10.906 80.992 1.00 18.27 202 ALA A O 1
ATOM 1542 N N . ASN A 1 203 ? 26.324 -10.503 83.197 1.00 15.44 203 ASN A N 1
ATOM 1543 C CA . ASN A 1 203 ? 27.009 -11.756 83.501 1.00 16.36 203 ASN A CA 1
ATOM 1544 C C . ASN A 1 203 ? 26.047 -12.691 84.228 1.00 16.79 203 ASN A C 1
ATOM 1545 O O . ASN A 1 203 ? 25.765 -12.501 85.416 1.00 17.32 203 ASN A O 1
ATOM 1550 N N . LYS A 1 204 ? 25.557 -13.705 83.514 1.00 16.91 204 LYS A N 1
ATOM 1551 C CA . LYS A 1 204 ? 24.760 -14.772 84.104 1.00 18.94 204 LYS A CA 1
ATOM 1552 C C . LYS A 1 204 ? 25.527 -16.085 84.187 1.00 17.89 204 LYS A C 1
ATOM 1553 O O . LYS A 1 204 ? 24.914 -17.136 84.400 1.00 17.56 204 LYS A O 1
ATOM 1559 N N . ARG A 1 205 ? 26.848 -16.051 84.012 1.00 16.27 205 ARG A N 1
ATOM 1560 C CA . ARG A 1 205 ? 27.636 -17.275 83.973 1.00 16.83 205 ARG A CA 1
ATOM 1561 C C . ARG A 1 205 ? 27.554 -18.018 85.301 1.00 18.12 205 ARG A C 1
ATOM 1562 O O . ARG A 1 205 ? 27.419 -17.418 86.371 1.00 16.74 205 ARG A O 1
ATOM 1570 N N . THR A 1 206 ? 27.639 -19.345 85.221 1.00 20.77 206 THR A N 1
ATOM 1571 C CA . THR A 1 206 ? 27.596 -20.206 86.394 1.00 22.01 206 THR A CA 1
ATOM 1572 C C . THR A 1 206 ? 28.913 -20.933 86.633 1.00 21.87 206 THR A C 1
ATOM 1573 O O . THR A 1 206 ? 28.985 -21.788 87.523 1.00 22.24 206 THR A O 1
ATOM 1577 N N . ASP A 1 207 ? 29.952 -20.622 85.862 1.00 21.12 207 ASP A N 1
ATOM 1578 C CA . ASP A 1 207 ? 31.290 -21.116 86.146 1.00 22.15 207 ASP A CA 1
ATOM 1579 C C . ASP A 1 207 ? 31.998 -20.113 87.058 1.00 22.18 207 ASP A C 1
ATOM 1580 O O . ASP A 1 207 ? 31.373 -19.220 87.635 1.00 22.87 207 ASP A O 1
ATOM 1585 N N . LYS A 1 208 ? 33.315 -20.252 87.206 1.00 20.89 208 LYS A N 1
ATOM 1586 C CA . LYS A 1 208 ? 34.047 -19.399 88.136 1.00 20.55 208 LYS A CA 1
ATOM 1587 C C . LYS A 1 208 ? 34.199 -17.959 87.654 1.00 18.81 208 LYS A C 1
ATOM 1588 O O . LYS A 1 208 ? 34.830 -17.162 88.357 1.00 17.38 208 LYS A O 1
ATOM 1594 N N . TYR A 1 209 ? 33.653 -17.595 86.495 1.00 18.77 209 TYR A N 1
ATOM 1595 C CA . TYR A 1 209 ? 33.713 -16.221 86.014 1.00 18.36 209 TYR A CA 1
ATOM 1596 C C . TYR A 1 209 ? 32.396 -15.478 86.195 1.00 17.56 209 TYR A C 1
ATOM 1597 O O . TYR A 1 209 ? 32.248 -14.363 85.685 1.00 16.69 209 TYR A O 1
ATOM 1606 N N . GLY A 1 210 ? 31.437 -16.071 86.908 1.00 17.20 210 GLY A N 1
ATOM 1607 C CA . GLY A 1 210 ? 30.195 -15.401 87.231 1.00 16.32 210 GLY A CA 1
ATOM 1608 C C . GLY A 1 210 ? 29.563 -16.031 88.454 1.00 16.14 210 GLY A C 1
ATOM 1609 O O . GLY A 1 210 ? 30.002 -17.075 88.940 1.00 14.63 210 GLY A O 1
ATOM 1610 N N . GLY A 1 211 ? 28.513 -15.378 88.948 1.00 15.66 211 GLY A N 1
ATOM 1611 C CA . GLY A 1 211 ? 27.750 -15.890 90.066 1.00 17.23 211 GLY A CA 1
ATOM 1612 C C . GLY A 1 211 ? 28.143 -15.365 91.429 1.00 17.61 211 GLY A C 1
ATOM 1613 O O . GLY A 1 211 ? 27.490 -15.719 92.418 1.00 17.95 211 GLY A O 1
ATOM 1614 N N . SER A 1 212 ? 29.183 -14.542 91.520 1.00 17.30 212 SER A N 1
ATOM 1615 C CA . SER A 1 212 ? 29.552 -13.920 92.785 1.00 15.41 212 SER A CA 1
ATOM 1616 C C . SER A 1 212 ? 30.400 -12.695 92.485 1.00 15.71 212 SER A C 1
ATOM 1617 O O . SER A 1 212 ? 30.791 -12.450 91.340 1.00 17.30 212 SER A O 1
ATOM 1620 N N . ILE A 1 213 ? 30.675 -11.919 93.535 1.00 16.13 213 ILE A N 1
ATOM 1621 C CA . ILE A 1 213 ? 31.536 -10.750 93.382 1.00 15.83 213 ILE A CA 1
ATOM 1622 C C . ILE A 1 213 ? 32.936 -11.177 92.962 1.00 15.11 213 ILE A C 1
ATOM 1623 O O . ILE A 1 213 ? 33.512 -10.634 92.012 1.00 15.44 213 ILE A O 1
ATOM 1628 N N . GLU A 1 214 ? 33.502 -12.159 93.667 1.00 13.99 214 GLU A N 1
ATOM 1629 C CA . GLU A 1 214 ? 34.830 -12.656 93.320 1.00 13.51 214 GLU A CA 1
ATOM 1630 C C . GLU A 1 214 ? 34.857 -13.216 91.903 1.00 13.25 214 GLU A C 1
ATOM 1631 O O . GLU A 1 214 ? 35.824 -13.006 91.162 1.00 13.29 214 GLU A O 1
ATOM 1637 N N . ASN A 1 215 ? 33.800 -13.928 91.506 1.00 14.18 215 ASN A N 1
ATOM 1638 C CA . ASN A 1 215 ? 33.774 -14.543 90.183 1.00 14.22 215 ASN A CA 1
ATOM 1639 C C . ASN A 1 215 ? 33.592 -13.504 89.084 1.00 12.84 215 ASN A C 1
ATOM 1640 O O . ASN A 1 215 ? 34.212 -13.607 88.019 1.00 13.50 215 ASN A O 1
ATOM 1645 N N . ARG A 1 216 ? 32.740 -12.502 89.314 1.00 13.37 216 ARG A N 1
ATOM 1646 C CA . ARG A 1 216 ? 32.517 -11.482 88.293 1.00 15.26 216 ARG A CA 1
ATOM 1647 C C . ARG A 1 216 ? 33.748 -10.610 88.087 1.00 16.00 216 ARG A C 1
ATOM 1648 O O . ARG A 1 216 ? 33.985 -10.128 86.974 1.00 16.35 216 ARG A O 1
ATOM 1656 N N . ALA A 1 217 ? 34.539 -10.398 89.135 1.00 13.87 217 ALA A N 1
ATOM 1657 C CA . ALA A 1 217 ? 35.769 -9.627 89.039 1.00 12.07 217 ALA A CA 1
ATOM 1658 C C . ALA A 1 217 ? 36.964 -10.471 88.623 1.00 12.77 217 ALA A C 1
ATOM 1659 O O . ALA A 1 217 ? 38.064 -9.928 88.470 1.00 13.55 217 ALA A O 1
ATOM 1661 N N . ARG A 1 218 ? 36.773 -11.778 88.426 1.00 14.35 218 ARG A N 1
ATOM 1662 C CA . ARG A 1 218 ? 37.907 -12.679 88.249 1.00 13.25 218 ARG A CA 1
ATOM 1663 C C . ARG A 1 218 ? 38.659 -12.391 86.955 1.00 12.33 218 ARG A C 1
ATOM 1664 O O . ARG A 1 218 ? 39.893 -12.341 86.947 1.00 10.07 218 ARG A O 1
ATOM 1672 N N . LEU A 1 219 ? 37.937 -12.211 85.846 1.00 13.27 219 LEU A N 1
ATOM 1673 C CA . LEU A 1 219 ? 38.604 -12.000 84.563 1.00 13.26 219 LEU A CA 1
ATOM 1674 C C . LEU A 1 219 ? 39.475 -10.751 84.600 1.00 11.82 219 LEU A C 1
ATOM 1675 O O . LEU A 1 219 ? 40.633 -10.774 84.163 1.00 10.88 219 LEU A O 1
ATOM 1680 N N . LEU A 1 220 ? 38.930 -9.646 85.115 1.00 11.72 220 LEU A N 1
ATOM 1681 C CA . LEU A 1 220 ? 39.705 -8.415 85.225 1.00 12.88 220 LEU A CA 1
ATOM 1682 C C . LEU A 1 220 ? 40.981 -8.640 86.025 1.00 13.00 220 LEU A C 1
ATOM 1683 O O . LEU A 1 220 ? 42.073 -8.262 85.588 1.00 13.93 220 LEU A O 1
ATOM 1688 N N . LEU A 1 221 ? 40.864 -9.267 87.198 1.00 14.04 221 LEU A N 1
ATOM 1689 C CA . LEU A 1 221 ? 42.027 -9.445 88.063 1.00 14.87 221 LEU A CA 1
ATOM 1690 C C . LEU A 1 221 ? 43.057 -10.379 87.438 1.00 14.74 221 LEU A C 1
ATOM 1691 O O . LEU A 1 221 ? 44.264 -10.184 87.614 1.00 15.92 221 LEU A O 1
ATOM 1696 N N . GLU A 1 222 ? 42.603 -11.401 86.709 1.00 14.01 222 GLU A N 1
ATOM 1697 C CA . GLU A 1 222 ? 43.540 -12.300 86.042 1.00 15.14 222 GLU A CA 1
ATOM 1698 C C . GLU A 1 222 ? 44.284 -11.583 84.921 1.00 13.66 222 GLU A C 1
ATOM 1699 O O . GLU A 1 222 ? 45.504 -11.747 84.771 1.00 12.93 222 GLU A O 1
ATOM 1705 N N . VAL A 1 223 ? 43.568 -10.780 84.129 1.00 12.52 223 VAL A N 1
ATOM 1706 C CA . VAL A 1 223 ? 44.221 -9.963 83.108 1.00 14.85 223 VAL A CA 1
ATOM 1707 C C . VAL A 1 223 ? 45.244 -9.034 83.749 1.00 15.12 223 VAL A C 1
ATOM 1708 O O . VAL A 1 223 ? 46.377 -8.901 83.271 1.00 14.20 223 VAL A O 1
ATOM 1712 N N . ILE A 1 224 ? 44.857 -8.382 84.849 1.00 16.35 224 ILE A N 1
ATOM 1713 C CA . ILE A 1 224 ? 45.761 -7.463 85.538 1.00 16.58 224 ILE A CA 1
ATOM 1714 C C . ILE A 1 224 ? 47.011 -8.192 86.012 1.00 17.40 224 ILE A C 1
ATOM 1715 O O . ILE A 1 224 ? 48.130 -7.689 85.867 1.00 17.08 224 ILE A O 1
ATOM 1720 N N . ASP A 1 225 ? 46.845 -9.388 86.581 1.00 18.26 225 ASP A N 1
ATOM 1721 C CA . ASP A 1 225 ? 47.998 -10.120 87.098 1.00 19.03 225 ASP A CA 1
ATOM 1722 C C . ASP A 1 225 ? 48.932 -10.551 85.974 1.00 19.89 225 ASP A C 1
ATOM 1723 O O . ASP A 1 225 ? 50.157 -10.422 86.094 1.00 20.58 225 ASP A O 1
ATOM 1728 N N . LEU A 1 226 ? 48.374 -11.060 84.871 1.00 18.43 226 LEU A N 1
ATOM 1729 C CA . LEU A 1 226 ? 49.216 -11.463 83.749 1.00 18.08 226 LEU A CA 1
ATOM 1730 C C . LEU A 1 226 ? 49.957 -10.270 83.153 1.00 17.70 226 LEU A C 1
ATOM 1731 O O . LEU A 1 226 ? 51.148 -10.367 82.827 1.00 17.86 226 LEU A O 1
ATOM 1736 N N . VAL A 1 227 ? 49.273 -9.131 83.013 1.00 15.98 227 VAL A N 1
ATOM 1737 C CA . VAL A 1 227 ? 49.914 -7.947 82.446 1.00 17.25 227 VAL A CA 1
ATOM 1738 C C . VAL A 1 227 ? 50.991 -7.414 83.385 1.00 17.23 227 VAL A C 1
ATOM 1739 O O . VAL A 1 227 ? 52.059 -6.977 82.940 1.00 18.94 227 VAL A O 1
ATOM 1743 N N . ILE A 1 228 ? 50.734 -7.445 84.696 1.00 14.99 228 ILE A N 1
ATOM 1744 C CA . ILE A 1 228 ? 51.741 -7.019 85.665 1.00 15.69 228 ILE A CA 1
ATOM 1745 C C . ILE A 1 228 ? 52.970 -7.912 85.578 1.00 15.95 228 ILE A C 1
ATOM 1746 O O . ILE A 1 228 ? 54.110 -7.430 85.596 1.00 15.43 228 ILE A O 1
ATOM 1751 N N . GLU A 1 229 ? 52.761 -9.227 85.477 1.00 14.85 229 GLU A N 1
ATOM 1752 C CA . GLU A 1 229 ? 53.890 -10.132 85.290 1.00 16.67 229 GLU A CA 1
ATOM 1753 C C . GLU A 1 229 ? 54.619 -9.847 83.983 1.00 15.80 229 GLU A C 1
ATOM 1754 O O . GLU A 1 229 ? 55.840 -10.024 83.900 1.00 14.39 229 GLU A O 1
ATOM 1760 N N . ALA A 1 230 ? 53.898 -9.378 82.962 1.00 14.95 230 ALA A N 1
ATOM 1761 C CA . ALA A 1 230 ? 54.525 -9.139 81.666 1.00 15.33 230 ALA A CA 1
ATOM 1762 C C . ALA A 1 230 ? 55.389 -7.882 81.683 1.00 17.37 230 ALA A C 1
ATOM 1763 O O . ALA A 1 230 ? 56.562 -7.920 81.291 1.00 20.07 230 ALA A O 1
ATOM 1765 N N . VAL A 1 231 ? 54.833 -6.758 82.133 1.00 18.20 231 VAL A N 1
ATOM 1766 C CA . VAL A 1 231 ? 55.480 -5.460 81.971 1.00 19.02 231 VAL A CA 1
ATOM 1767 C C . VAL A 1 231 ? 55.771 -4.755 83.288 1.00 20.35 231 VAL A C 1
ATOM 1768 O O . VAL A 1 231 ? 56.415 -3.695 83.269 1.00 21.32 231 VAL A O 1
ATOM 1772 N N . GLY A 1 232 ? 55.330 -5.284 84.425 1.00 19.89 232 GLY A N 1
ATOM 1773 C CA . GLY A 1 232 ? 55.570 -4.613 85.689 1.00 20.84 232 GLY A CA 1
ATOM 1774 C C . GLY A 1 232 ? 54.412 -3.738 86.125 1.00 21.68 232 GLY A C 1
ATOM 1775 O O . GLY A 1 232 ? 53.766 -3.096 85.294 1.00 23.23 232 GLY A O 1
ATOM 1776 N N . ALA A 1 233 ? 54.148 -3.700 87.435 1.00 21.69 233 ALA A N 1
ATOM 1777 C CA . ALA A 1 233 ? 52.959 -3.017 87.938 1.00 20.97 233 ALA A CA 1
ATOM 1778 C C . ALA A 1 233 ? 53.005 -1.519 87.661 1.00 21.05 233 ALA A C 1
ATOM 1779 O O . ALA A 1 233 ? 51.969 -0.901 87.385 1.00 19.59 233 ALA A O 1
ATOM 1781 N N . ASP A 1 234 ? 54.192 -0.913 87.727 1.00 22.93 234 ASP A N 1
ATOM 1782 C CA . ASP A 1 234 ? 54.299 0.527 87.510 1.00 24.98 234 ASP A CA 1
ATOM 1783 C C . ASP A 1 234 ? 54.058 0.935 86.061 1.00 22.69 234 ASP A C 1
ATOM 1784 O O . ASP A 1 234 ? 54.067 2.136 85.769 1.00 22.19 234 ASP A O 1
ATOM 1789 N N . HIS A 1 235 ? 53.843 -0.020 85.154 1.00 21.42 235 HIS A N 1
ATOM 1790 C CA . HIS A 1 235 ? 53.469 0.268 83.776 1.00 20.27 235 HIS A CA 1
ATOM 1791 C C . HIS A 1 235 ? 52.033 -0.149 83.476 1.00 21.26 235 HIS A C 1
ATOM 1792 O O . HIS A 1 235 ? 51.654 -0.258 82.305 1.00 23.86 235 HIS A O 1
ATOM 1799 N N . VAL A 1 236 ? 51.226 -0.384 84.511 1.00 19.88 236 VAL A N 1
ATOM 1800 C CA . VAL A 1 236 ? 49.877 -0.918 84.361 1.00 17.07 236 VAL A CA 1
ATOM 1801 C C . VAL A 1 236 ? 48.892 0.005 85.067 1.00 15.78 236 VAL A C 1
ATOM 1802 O O . VAL A 1 236 ? 49.205 0.582 86.115 1.00 15.68 236 VAL A O 1
ATOM 1806 N N . ALA A 1 237 ? 47.702 0.144 84.486 1.00 15.00 237 ALA A N 1
ATOM 1807 C CA . ALA A 1 237 ? 46.618 0.913 85.076 1.00 13.90 237 ALA A CA 1
ATOM 1808 C C . ALA A 1 237 ? 45.298 0.249 84.704 1.00 13.89 237 ALA A C 1
ATOM 1809 O O . ALA A 1 237 ? 45.267 -0.765 84.002 1.00 15.17 237 ALA A O 1
ATOM 1811 N N . VAL A 1 238 ? 44.199 0.837 85.176 1.00 12.42 238 VAL A N 1
ATOM 1812 C CA . VAL A 1 238 ? 42.866 0.302 84.920 1.00 12.44 238 VAL A CA 1
ATOM 1813 C C . VAL A 1 238 ? 41.867 1.433 85.105 1.00 12.27 238 VAL A C 1
ATOM 1814 O O . VAL A 1 238 ? 42.095 2.359 85.889 1.00 15.26 238 VAL A O 1
ATOM 1818 N N . ARG A 1 239 ? 40.761 1.368 84.367 1.00 12.46 239 ARG A N 1
ATOM 1819 C CA . ARG A 1 239 ? 39.677 2.329 84.521 1.00 13.49 239 ARG A CA 1
ATOM 1820 C C . ARG A 1 239 ? 38.396 1.611 84.919 1.00 13.36 239 ARG A C 1
ATOM 1821 O O . ARG A 1 239 ? 38.070 0.551 84.375 1.00 12.61 239 ARG A O 1
ATOM 1829 N N . LEU A 1 240 ? 37.674 2.200 85.872 1.00 12.94 240 LEU A N 1
ATOM 1830 C CA . LEU A 1 240 ? 36.424 1.653 86.378 1.00 13.46 240 LEU A CA 1
ATOM 1831 C C . LEU A 1 240 ? 35.364 2.746 86.406 1.00 13.70 240 LEU A C 1
ATOM 1832 O O . LEU A 1 240 ? 35.669 3.923 86.618 1.00 15.65 240 LEU A O 1
ATOM 1837 N N . SER A 1 241 ? 34.113 2.345 86.190 1.00 13.14 241 SER A N 1
ATOM 1838 C CA . SER A 1 241 ? 32.973 3.264 86.201 1.00 14.25 241 SER A CA 1
ATOM 1839 C C . SER A 1 241 ? 31.831 2.621 86.973 1.00 13.94 241 SER A C 1
ATOM 1840 O O . SER A 1 241 ? 30.846 2.153 86.389 1.00 14.96 241 SER A O 1
ATOM 1843 N N . PRO A 1 242 ? 31.928 2.586 88.305 1.00 14.84 242 PRO A N 1
ATOM 1844 C CA . PRO A 1 242 ? 30.926 1.850 89.096 1.00 14.46 242 PRO A CA 1
ATOM 1845 C C . PRO A 1 242 ? 29.505 2.365 88.938 1.00 14.13 242 PRO A C 1
ATOM 1846 O O . PRO A 1 242 ? 28.562 1.565 88.987 1.00 13.85 242 PRO A O 1
ATOM 1850 N N . TYR A 1 243 ? 29.316 3.671 88.749 1.00 14.87 243 TYR A N 1
ATOM 1851 C CA . TYR A 1 243 ? 27.980 4.249 88.685 1.00 16.29 243 TYR A CA 1
ATOM 1852 C C . TYR A 1 243 ? 27.403 4.304 87.277 1.00 16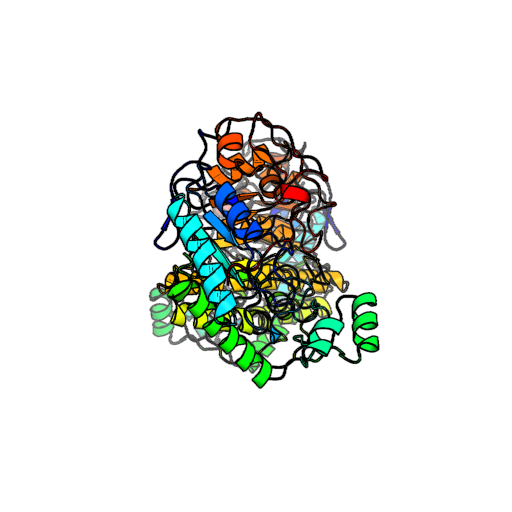.49 243 TYR A C 1
ATOM 1853 O O . TYR A 1 243 ? 26.206 4.572 87.129 1.00 16.11 243 TYR A O 1
ATOM 1862 N N . ALA A 1 244 ? 28.212 4.063 86.249 1.00 16.72 244 ALA A N 1
ATOM 1863 C CA . ALA A 1 244 ? 27.744 4.212 84.879 1.00 16.85 244 ALA A CA 1
ATOM 1864 C C . ALA A 1 244 ? 26.689 3.165 84.539 1.00 17.60 244 ALA A C 1
ATOM 1865 O O . ALA A 1 244 ? 26.742 2.021 84.997 1.00 17.36 244 ALA A O 1
ATOM 1867 N N . THR A 1 245 ? 25.717 3.577 83.723 1.00 17.60 245 THR A N 1
ATOM 1868 C CA . THR A 1 245 ? 24.679 2.688 83.213 1.00 16.95 245 THR A CA 1
ATOM 1869 C C . THR A 1 245 ? 24.728 2.589 81.692 1.00 16.96 245 THR A C 1
ATOM 1870 O O . THR A 1 245 ? 23.762 2.139 81.067 1.00 15.39 245 THR A O 1
ATOM 1874 N N . PHE A 1 246 ? 25.838 3.004 81.088 1.00 18.79 246 PHE A N 1
ATOM 1875 C CA . PHE A 1 246 ? 25.980 2.957 79.641 1.00 18.33 246 PHE A CA 1
ATOM 1876 C C . PHE A 1 246 ? 26.051 1.514 79.155 1.00 15.58 246 PHE A C 1
ATOM 1877 O O . PHE A 1 246 ? 26.727 0.672 79.754 1.00 14.51 246 PHE A O 1
ATOM 1885 N N . GLN A 1 247 ? 25.331 1.233 78.067 1.00 14.56 247 GLN A N 1
ATOM 1886 C CA . GLN A 1 247 ? 25.341 -0.077 77.413 1.00 16.31 247 GLN A CA 1
ATOM 1887 C C . GLN A 1 247 ? 24.916 -1.193 78.369 1.00 16.91 247 GLN A C 1
ATOM 1888 O O . GLN A 1 247 ? 25.544 -2.251 78.451 1.00 15.78 247 GLN A O 1
ATOM 1894 N N . GLY A 1 248 ? 23.827 -0.948 79.096 1.00 16.22 248 GLY A N 1
ATOM 1895 C CA . GLY A 1 248 ? 23.204 -1.964 79.916 1.00 17.53 248 GLY A CA 1
ATOM 1896 C C . GLY A 1 248 ? 23.865 -2.244 81.248 1.00 17.68 248 GLY A C 1
ATOM 1897 O O . GLY A 1 248 ? 23.424 -3.163 81.952 1.00 17.38 248 GLY A O 1
ATOM 1898 N N . SER A 1 249 ? 24.901 -1.497 81.622 1.00 16.22 249 SER A N 1
ATOM 1899 C CA . SER A 1 249 ? 25.510 -1.684 82.931 1.00 15.51 249 SER A CA 1
ATOM 1900 C C . SER A 1 249 ? 24.526 -1.297 84.030 1.00 15.44 249 SER A C 1
ATOM 1901 O O . SER A 1 249 ? 23.667 -0.429 83.850 1.00 14.85 249 SER A O 1
ATOM 1904 N N . GLY A 1 250 ? 24.660 -1.954 85.185 1.00 16.08 250 GLY A N 1
ATOM 1905 C CA . GLY A 1 250 ? 23.633 -1.846 86.206 1.00 17.57 250 GLY A CA 1
ATOM 1906 C C . GLY A 1 250 ? 23.714 -0.601 87.062 1.00 17.92 250 GLY A C 1
ATOM 1907 O O . GLY A 1 250 ? 22.681 -0.103 87.521 1.00 18.90 250 GLY A O 1
ATOM 1908 N N . GLY A 1 251 ? 24.916 -0.068 87.269 1.00 20.02 251 GLY A N 1
ATOM 1909 C CA . GLY A 1 251 ? 25.067 1.059 88.175 1.00 19.71 251 GLY A CA 1
ATOM 1910 C C . GLY A 1 251 ? 24.532 0.731 89.554 1.00 20.46 251 GLY A C 1
ATOM 1911 O O . GLY A 1 251 ? 24.632 -0.404 90.033 1.00 21.39 251 GLY A O 1
ATOM 1912 N N . VAL A 1 252 ? 23.945 1.737 90.208 1.00 19.95 252 VAL A N 1
ATOM 1913 C CA . VAL A 1 252 ? 23.353 1.536 91.526 1.00 21.48 252 VAL A CA 1
ATOM 1914 C C . VAL A 1 252 ? 22.131 0.632 91.496 1.00 23.70 252 VAL A C 1
ATOM 1915 O O . VAL A 1 252 ? 21.674 0.187 92.556 1.00 22.37 252 VAL A O 1
ATOM 1919 N N . ASP A 1 253 ? 21.582 0.357 90.314 1.00 25.72 253 ASP A N 1
ATOM 1920 C CA . ASP A 1 253 ? 20.415 -0.503 90.176 1.00 28.76 253 ASP A CA 1
ATOM 1921 C C . ASP A 1 253 ? 20.772 -1.975 90.033 1.00 27.27 253 ASP A C 1
ATOM 1922 O O . ASP A 1 253 ? 19.864 -2.808 89.936 1.00 27.61 253 ASP A O 1
ATOM 1927 N N . ALA A 1 254 ? 22.058 -2.311 90.008 1.00 25.60 254 ALA A N 1
ATOM 1928 C CA . ALA A 1 254 ? 22.461 -3.707 89.936 1.00 24.06 254 ALA A CA 1
ATOM 1929 C C . ALA A 1 254 ? 21.915 -4.489 91.126 1.00 23.72 254 ALA A C 1
ATOM 1930 O O . ALA A 1 254 ? 21.675 -3.941 92.206 1.00 22.61 254 ALA A O 1
ATOM 1932 N N . GLU A 1 255 ? 21.710 -5.792 90.912 1.00 24.24 255 GLU A N 1
ATOM 1933 C CA . GLU A 1 255 ? 21.203 -6.651 91.976 1.00 25.45 255 GLU A CA 1
ATOM 1934 C C . GLU A 1 255 ? 22.176 -6.715 93.147 1.00 21.58 255 GLU A C 1
ATOM 1935 O O . GLU A 1 255 ? 21.757 -6.924 94.292 1.00 21.51 255 GLU A O 1
ATOM 1941 N N . VAL A 1 256 ? 23.466 -6.503 92.891 1.00 18.40 256 VAL A N 1
ATOM 1942 C CA . VAL A 1 256 ? 24.463 -6.305 93.934 1.00 18.71 256 VAL A CA 1
ATOM 1943 C C . VAL A 1 256 ? 25.052 -4.915 93.746 1.00 18.31 256 VAL A C 1
ATOM 1944 O O . VAL A 1 256 ? 25.484 -4.566 92.641 1.00 20.12 256 VAL A O 1
ATOM 1948 N N . HIS A 1 257 ? 25.067 -4.130 94.819 1.00 17.42 257 HIS A N 1
ATOM 1949 C CA . HIS A 1 257 ? 25.424 -2.721 94.715 1.00 16.84 257 HIS A CA 1
ATOM 1950 C C . HIS A 1 257 ? 26.864 -2.567 94.225 1.00 16.60 257 HIS A C 1
ATOM 1951 O O . HIS A 1 257 ? 27.740 -3.349 94.614 1.00 16.71 257 HIS A O 1
ATOM 1958 N N . PRO A 1 258 ? 27.141 -1.580 93.368 1.00 16.61 258 PRO A N 1
ATOM 1959 C CA . PRO A 1 258 ? 28.509 -1.423 92.843 1.00 16.71 258 PRO A CA 1
ATOM 1960 C C . PRO A 1 258 ? 29.538 -1.068 93.900 1.00 16.29 258 PRO A C 1
ATOM 1961 O O . PRO A 1 258 ? 30.736 -1.261 93.661 1.00 16.38 258 PRO A O 1
ATOM 1965 N N . ILE A 1 259 ? 29.119 -0.542 95.054 1.00 15.75 259 ILE A N 1
ATOM 1966 C CA . ILE A 1 259 ? 30.074 -0.275 96.126 1.00 14.11 259 ILE A CA 1
ATOM 1967 C C . ILE A 1 259 ? 30.673 -1.578 96.640 1.00 15.59 259 ILE A C 1
ATOM 1968 O O . ILE A 1 259 ? 31.852 -1.628 97.013 1.00 17.17 259 ILE A O 1
ATOM 1973 N N . ALA A 1 260 ? 29.888 -2.657 96.645 1.00 14.89 260 ALA A N 1
ATOM 1974 C CA . ALA A 1 260 ? 30.393 -3.957 97.076 1.00 13.53 260 ALA A CA 1
ATOM 1975 C C . ALA A 1 260 ? 31.263 -4.606 96.006 1.00 13.93 260 ALA A C 1
ATOM 1976 O O . ALA A 1 260 ? 32.374 -5.063 96.290 1.00 14.44 260 ALA A O 1
ATOM 1978 N N . GLN A 1 261 ? 30.759 -4.669 94.774 1.00 15.93 261 GLN A N 1
ATOM 1979 C CA . GLN A 1 261 ? 31.492 -5.299 93.679 1.00 15.29 261 GLN A CA 1
ATOM 1980 C C . GLN A 1 261 ? 32.801 -4.565 93.398 1.00 15.54 261 GLN A C 1
ATOM 1981 O O . GLN A 1 261 ? 33.899 -5.126 93.535 1.00 18.12 261 GLN A O 1
ATOM 1987 N N . PHE A 1 262 ? 32.696 -3.291 93.020 1.00 15.00 262 PHE A N 1
ATOM 1988 C CA . PHE A 1 262 ? 33.886 -2.500 92.735 1.00 12.20 262 PHE A CA 1
ATOM 1989 C C . PHE A 1 262 ? 34.675 -2.196 94.000 1.00 10.76 262 PHE A C 1
ATOM 1990 O O . PHE A 1 262 ? 35.887 -1.970 93.930 1.00 12.18 262 PHE A O 1
ATOM 1998 N N . GLY A 1 263 ? 34.012 -2.176 95.157 1.00 10.78 263 GLY A N 1
ATOM 1999 C CA . GLY A 1 263 ? 34.747 -2.115 96.410 1.00 8.73 263 GLY A CA 1
ATOM 2000 C C . GLY A 1 263 ? 35.676 -3.301 96.579 1.00 10.87 263 GLY A C 1
ATOM 2001 O O . GLY A 1 263 ? 36.819 -3.154 97.024 1.00 12.95 263 GLY A O 1
ATOM 2002 N N . TYR A 1 264 ? 35.202 -4.495 96.211 1.00 11.35 264 TYR A N 1
ATOM 2003 C CA . TYR A 1 264 ? 36.060 -5.674 96.243 1.00 10.16 264 TYR A CA 1
ATOM 2004 C C . TYR A 1 264 ? 37.178 -5.570 95.215 1.00 10.70 264 TYR A C 1
ATOM 2005 O O . TYR A 1 264 ? 38.321 -5.946 95.500 1.00 10.15 264 TYR A O 1
ATOM 2014 N N . ILE A 1 265 ? 36.870 -5.080 94.011 1.00 11.97 265 ILE A N 1
ATOM 2015 C CA . ILE A 1 265 ? 37.917 -4.921 93.000 1.00 11.94 265 ILE A CA 1
ATOM 2016 C C . ILE A 1 265 ? 39.024 -4.007 93.518 1.00 11.28 265 ILE A C 1
ATOM 2017 O O . ILE A 1 265 ? 40.216 -4.347 93.467 1.00 10.42 265 ILE A O 1
ATOM 2022 N N . LEU A 1 266 ? 38.643 -2.835 94.035 1.00 10.50 266 LEU A N 1
ATOM 2023 C CA . LEU A 1 266 ? 39.625 -1.902 94.580 1.00 14.03 266 LEU A CA 1
ATOM 2024 C C . LEU A 1 266 ? 40.396 -2.521 95.737 1.00 14.30 266 LEU A C 1
ATOM 2025 O O . LEU A 1 266 ? 41.609 -2.312 95.866 1.00 14.95 266 LEU A O 1
ATOM 2030 N N . SER A 1 267 ? 39.707 -3.278 96.595 1.00 14.77 267 SER A N 1
ATOM 2031 C CA . SER A 1 267 ? 40.387 -3.947 97.699 1.00 14.63 267 SER A CA 1
ATOM 2032 C C . SER A 1 267 ? 41.446 -4.915 97.189 1.00 14.96 267 SER A C 1
ATOM 2033 O O . SER A 1 267 ? 42.529 -5.028 97.776 1.00 15.62 267 SER A O 1
ATOM 2036 N N . GLU A 1 268 ? 41.154 -5.619 96.093 1.00 14.69 268 GLU A N 1
ATOM 2037 C CA . GLU A 1 268 ? 42.121 -6.566 95.547 1.00 13.89 268 GLU A CA 1
ATOM 2038 C C . GLU A 1 268 ? 43.311 -5.848 94.924 1.00 13.48 268 GLU A C 1
ATOM 2039 O O . GLU A 1 268 ? 44.459 -6.283 95.086 1.00 14.88 268 GLU A O 1
ATOM 2045 N N . LEU A 1 269 ? 43.061 -4.746 94.210 1.00 12.43 269 LEU A N 1
ATOM 2046 C CA . LEU A 1 269 ? 44.171 -3.973 93.660 1.00 13.06 269 LEU A CA 1
ATOM 2047 C C . LEU A 1 269 ? 45.059 -3.420 94.771 1.00 14.43 269 LEU A C 1
ATOM 2048 O O . LEU A 1 269 ? 46.293 -3.460 94.673 1.00 15.26 269 LEU A O 1
ATOM 2053 N N . GLU A 1 270 ? 44.446 -2.914 95.845 1.00 16.07 270 GLU A N 1
ATOM 2054 C CA . GLU A 1 270 ? 45.221 -2.422 96.978 1.00 17.03 270 GLU A CA 1
ATOM 2055 C C . GLU A 1 270 ? 45.972 -3.549 97.677 1.00 16.50 270 GLU A C 1
ATOM 2056 O O . GLU A 1 270 ? 47.058 -3.320 98.218 1.00 16.79 270 GLU A O 1
ATOM 2062 N N . ARG A 1 271 ? 45.414 -4.763 97.684 1.00 16.84 271 ARG A N 1
ATOM 2063 C CA . ARG A 1 271 ? 46.133 -5.897 98.259 1.00 17.92 271 ARG A CA 1
ATOM 2064 C C . ARG A 1 271 ? 47.360 -6.243 97.428 1.00 17.16 271 ARG A C 1
ATOM 2065 O O . ARG A 1 271 ? 48.440 -6.498 97.978 1.00 16.11 271 ARG A O 1
ATOM 2073 N N . ARG A 1 272 ? 47.213 -6.257 96.101 1.00 16.43 272 ARG A N 1
ATOM 2074 C CA . ARG A 1 272 ? 48.371 -6.457 95.237 1.00 16.19 272 ARG A CA 1
ATOM 2075 C C . ARG A 1 272 ? 49.417 -5.375 95.465 1.00 15.76 272 ARG A C 1
ATOM 2076 O O . ARG A 1 272 ? 50.622 -5.653 95.452 1.00 15.52 272 ARG A O 1
ATOM 2084 N N . ALA A 1 273 ? 48.975 -4.134 95.683 1.00 17.53 273 ALA A N 1
ATOM 2085 C CA . ALA A 1 273 ? 49.916 -3.068 96.012 1.00 16.64 273 ALA A CA 1
ATOM 2086 C C . ALA A 1 273 ? 50.612 -3.338 97.341 1.00 17.16 273 ALA A C 1
ATOM 2087 O O . ALA A 1 273 ? 51.813 -3.081 97.486 1.00 18.68 273 ALA A O 1
ATOM 2089 N N . LYS A 1 274 ? 49.872 -3.860 98.323 1.00 16.78 274 LYS A N 1
ATOM 2090 C CA . LYS A 1 274 ? 50.460 -4.208 99.610 1.00 20.78 274 LYS A CA 1
ATOM 2091 C C . LYS A 1 274 ? 51.432 -5.371 99.500 1.00 22.16 274 LYS A C 1
ATOM 2092 O O . LYS A 1 274 ? 52.293 -5.525 100.372 1.00 22.98 274 LYS A O 1
ATOM 2098 N N . GLU A 1 275 ? 51.309 -6.195 98.461 1.00 23.72 275 GLU A N 1
ATOM 2099 C CA . GLU A 1 275 ? 52.273 -7.251 98.191 1.00 25.76 275 GLU A CA 1
ATOM 2100 C C . GLU A 1 275 ? 53.362 -6.806 97.220 1.00 25.78 275 GLU A C 1
ATOM 2101 O O . GLU A 1 275 ? 54.059 -7.653 96.649 1.00 26.71 275 GLU A O 1
ATOM 2107 N N . GLY A 1 276 ? 53.522 -5.500 97.030 1.00 25.31 276 GLY A N 1
ATOM 2108 C CA . GLY A 1 276 ? 54.602 -4.970 96.225 1.00 23.49 276 GLY A CA 1
ATOM 2109 C C . GLY A 1 276 ? 54.329 -4.857 94.745 1.00 22.62 276 GLY A C 1
ATOM 2110 O O . GLY A 1 276 ? 55.281 -4.742 93.965 1.00 21.74 276 GLY A O 1
ATOM 2111 N N . LYS A 1 277 ? 53.063 -4.879 94.326 1.00 20.75 277 LYS A N 1
ATOM 2112 C CA . LYS A 1 277 ? 52.694 -4.663 92.925 1.00 21.78 277 LYS A CA 1
ATOM 2113 C C . LYS A 1 277 ? 51.651 -3.551 92.901 1.00 21.24 277 LYS A C 1
ATOM 2114 O O . LYS A 1 277 ? 50.444 -3.806 92.861 1.00 22.27 277 LYS A O 1
ATOM 2120 N N . ARG A 1 278 ? 52.131 -2.311 92.909 1.00 19.29 278 ARG A N 1
ATOM 2121 C CA . ARG A 1 278 ? 51.284 -1.127 92.945 1.00 19.94 278 ARG A CA 1
ATOM 2122 C C . ARG A 1 278 ? 51.089 -0.617 91.524 1.00 18.44 278 ARG A C 1
ATOM 2123 O O . ARG A 1 278 ? 52.067 -0.306 90.835 1.00 17.95 278 ARG A O 1
ATOM 2131 N N . LEU A 1 279 ? 49.833 -0.543 91.087 1.00 18.17 279 LEU A N 1
ATOM 2132 C CA . LEU A 1 279 ? 49.537 -0.024 89.760 1.00 17.18 279 LEU A CA 1
ATOM 2133 C C . LEU A 1 279 ? 50.025 1.414 89.629 1.00 15.24 279 LEU A C 1
ATOM 2134 O O . LEU A 1 279 ? 50.146 2.145 90.616 1.00 14.37 279 LEU A O 1
ATOM 2139 N N . ALA A 1 280 ? 50.319 1.813 88.390 1.00 13.07 280 ALA A N 1
ATOM 2140 C CA . ALA A 1 280 ? 50.709 3.195 88.135 1.00 13.77 280 ALA A CA 1
ATOM 2141 C C . ALA A 1 280 ? 49.614 4.156 88.579 1.00 14.02 280 ALA A C 1
ATOM 2142 O O . ALA A 1 280 ? 49.884 5.156 89.253 1.00 14.20 280 ALA A O 1
ATOM 2144 N N . TYR A 1 281 ? 48.366 3.856 88.224 1.00 15.49 281 TYR A N 1
ATOM 2145 C CA . TYR A 1 281 ? 47.232 4.663 88.651 1.00 14.94 281 TYR A CA 1
ATOM 2146 C C . TYR A 1 281 ? 45.952 3.867 88.445 1.00 13.87 281 TYR A C 1
ATOM 2147 O O . TYR A 1 281 ? 45.919 2.890 87.693 1.00 13.90 281 TYR A O 1
ATOM 2156 N N . VAL A 1 282 ? 44.899 4.297 89.136 1.00 12.49 282 VAL A N 1
ATOM 2157 C CA . VAL A 1 282 ? 43.547 3.794 88.930 1.00 13.56 282 VAL A CA 1
ATOM 2158 C C . VAL A 1 282 ? 42.692 4.954 88.441 1.00 15.52 282 VAL A C 1
ATOM 2159 O O . VAL A 1 282 ? 42.636 6.004 89.091 1.00 15.56 282 VAL A O 1
ATOM 2163 N N . SER A 1 283 ? 42.037 4.768 87.298 1.00 17.19 283 SER A N 1
ATOM 2164 C CA . SER A 1 283 ? 41.256 5.822 86.664 1.00 15.62 283 SER A CA 1
ATOM 2165 C C . SER A 1 283 ? 39.781 5.651 87.007 1.00 16.39 283 SER A C 1
ATOM 2166 O O . SER A 1 283 ? 39.221 4.564 86.836 1.00 14.04 283 SER A O 1
ATOM 2169 N N . ILE A 1 284 ? 39.159 6.726 87.489 1.00 18.30 284 ILE A N 1
ATOM 2170 C CA . ILE A 1 284 ? 37.768 6.716 87.914 1.00 19.43 284 ILE A CA 1
ATOM 2171 C C . ILE A 1 284 ? 37.038 7.908 87.311 1.00 20.82 284 ILE A C 1
ATOM 2172 O O . ILE A 1 284 ? 37.619 8.970 87.057 1.00 19.81 284 ILE A O 1
ATOM 2177 N N . VAL A 1 285 ? 35.741 7.718 87.091 1.00 22.76 285 VAL A N 1
ATOM 2178 C CA . VAL A 1 285 ? 34.874 8.706 86.462 1.00 24.90 285 VAL A CA 1
ATOM 2179 C C . VAL A 1 285 ? 33.979 9.317 87.531 1.00 26.25 285 VAL A C 1
ATOM 2180 O O . VAL A 1 285 ? 33.299 8.594 88.271 1.00 25.51 285 VAL A O 1
ATOM 2184 N N . GLU A 1 286 ? 33.986 10.644 87.612 1.00 28.46 286 GLU A N 1
ATOM 2185 C CA . GLU A 1 286 ? 33.146 11.328 88.579 1.00 32.76 286 GLU A CA 1
ATOM 2186 C C . GLU A 1 286 ? 31.683 11.260 88.146 1.00 36.17 286 GLU A C 1
ATOM 2187 O O . GLU A 1 286 ? 31.374 11.466 86.968 1.00 37.33 286 GLU A O 1
ATOM 2193 N N . PRO A 1 287 ? 30.760 10.964 89.074 1.00 36.73 287 PRO A N 1
ATOM 2194 C CA . PRO A 1 287 ? 29.315 10.825 88.851 1.00 37.11 287 PRO A CA 1
ATOM 2195 C C . PRO A 1 287 ? 28.712 11.962 88.025 1.00 36.37 287 PRO A C 1
ATOM 2196 O O . PRO A 1 287 ? 28.977 13.129 88.312 1.00 36.41 287 PRO A O 1
ATOM 2200 N N . GLU A 1 300 ? 25.415 9.595 94.803 1.00 23.93 300 GLU A N 1
ATOM 2201 C CA . GLU A 1 300 ? 26.625 9.036 94.210 1.00 25.00 300 GLU A CA 1
ATOM 2202 C C . GLU A 1 300 ? 27.841 9.904 94.522 1.00 23.93 300 GLU A C 1
ATOM 2203 O O . GLU A 1 300 ? 27.805 11.123 94.349 1.00 23.48 300 GLU A O 1
ATOM 2209 N N . ASP A 1 301 ? 28.915 9.266 94.981 1.00 22.39 301 ASP A N 1
ATOM 2210 C CA . ASP A 1 301 ? 30.143 9.969 95.326 1.00 22.15 301 ASP A CA 1
ATOM 2211 C C . ASP A 1 301 ? 31.277 8.955 95.389 1.00 19.81 301 ASP A C 1
ATOM 2212 O O . ASP A 1 301 ? 31.107 7.868 95.945 1.00 17.89 301 ASP A O 1
ATOM 2217 N N . ASN A 1 302 ? 32.429 9.321 94.830 1.00 18.87 302 ASN A N 1
ATOM 2218 C CA . ASN A 1 302 ? 33.560 8.410 94.696 1.00 18.95 302 ASN A CA 1
ATOM 2219 C C . ASN A 1 302 ? 34.457 8.368 95.929 1.00 18.53 302 ASN A C 1
ATOM 2220 O O . ASN A 1 302 ? 35.494 7.696 95.895 1.00 18.01 302 ASN A O 1
ATOM 2225 N N . SER A 1 303 ? 34.080 9.056 97.012 1.00 18.48 303 SER A N 1
ATOM 2226 C CA . SER A 1 303 ? 34.943 9.132 98.189 1.00 20.43 303 SER A CA 1
ATOM 2227 C C . SER A 1 303 ? 35.340 7.749 98.687 1.00 19.17 303 SER A C 1
ATOM 2228 O O . SER A 1 303 ? 36.514 7.504 98.994 1.00 17.12 303 SER A O 1
ATOM 2231 N N . TRP A 1 304 ? 34.377 6.823 98.749 1.00 19.55 304 TRP A N 1
ATOM 2232 C CA . TRP A 1 304 ? 34.668 5.480 99.240 1.00 17.12 304 TRP A CA 1
ATOM 2233 C C . TRP A 1 304 ? 35.776 4.822 98.429 1.00 16.68 304 TRP A C 1
ATOM 2234 O O . TRP A 1 304 ? 36.627 4.120 98.987 1.00 17.00 304 TRP A O 1
ATOM 2245 N N . MET A 1 305 ? 35.788 5.048 97.112 1.00 15.89 305 MET A N 1
ATOM 2246 C CA . MET A 1 305 ? 36.865 4.513 96.287 1.00 15.49 305 MET A CA 1
ATOM 2247 C C . MET A 1 305 ? 38.219 4.967 96.813 1.00 17.23 305 MET A C 1
ATOM 2248 O O . MET A 1 305 ? 39.124 4.150 97.031 1.00 16.30 305 MET A O 1
ATOM 2253 N N . LEU A 1 306 ? 38.358 6.269 97.074 1.00 18.01 306 LEU A N 1
ATOM 2254 C CA . LEU A 1 306 ? 39.621 6.791 97.579 1.00 18.21 306 LEU A CA 1
ATOM 2255 C C . LEU A 1 306 ? 39.938 6.267 98.972 1.00 19.05 306 LEU A C 1
ATOM 2256 O O . LEU A 1 306 ? 41.102 6.306 99.385 1.00 19.52 306 LEU A O 1
ATOM 2261 N N . GLN A 1 307 ? 38.932 5.775 99.703 1.00 18.86 307 GLN A N 1
ATOM 2262 C CA . GLN A 1 307 ? 39.206 5.134 100.984 1.00 18.75 307 GLN A CA 1
ATOM 2263 C C . GLN A 1 307 ? 39.977 3.835 100.804 1.00 17.69 307 GLN A C 1
ATOM 2264 O O . GLN A 1 307 ? 40.810 3.488 101.648 1.00 16.50 307 GLN A O 1
ATOM 2270 N N . ILE A 1 308 ? 39.719 3.109 99.716 1.00 15.07 308 ILE A N 1
ATOM 2271 C CA . ILE A 1 308 ? 40.268 1.769 99.548 1.00 14.66 308 ILE A CA 1
ATOM 2272 C C . ILE A 1 308 ? 41.606 1.844 98.827 1.00 16.03 308 ILE A C 1
ATOM 2273 O O . ILE A 1 308 ? 42.625 1.360 99.332 1.00 16.09 308 ILE A O 1
ATOM 2278 N N . TRP A 1 309 ? 41.611 2.449 97.643 1.00 15.60 309 TRP A N 1
ATOM 2279 C CA . TRP A 1 309 ? 42.829 2.570 96.852 1.00 15.93 309 TRP A CA 1
ATOM 2280 C C . TRP A 1 309 ? 43.677 3.715 97.393 1.00 17.57 309 TRP A C 1
ATOM 2281 O O . TRP A 1 309 ? 43.199 4.849 97.510 1.00 17.43 309 TRP A O 1
ATOM 2292 N N . LYS A 1 310 ? 44.936 3.419 97.720 1.00 18.67 310 LYS A N 1
ATOM 2293 C CA . LYS A 1 310 ? 45.829 4.387 98.341 1.00 20.58 310 LYS A CA 1
ATOM 2294 C C . LYS A 1 310 ? 46.834 4.997 97.372 1.00 21.33 310 LYS A C 1
ATOM 2295 O O . LYS A 1 310 ? 47.547 5.931 97.755 1.00 21.93 310 LYS A O 1
ATOM 2301 N N . GLY A 1 311 ? 46.909 4.505 96.141 1.00 20.06 311 GLY A N 1
ATOM 2302 C CA . GLY A 1 311 ? 47.882 4.971 95.178 1.00 17.86 311 GLY A CA 1
ATOM 2303 C C . GLY A 1 311 ? 47.384 6.149 94.368 1.00 16.58 311 GLY A C 1
ATOM 2304 O O . GLY A 1 311 ? 46.412 6.820 94.723 1.00 15.02 311 GLY A O 1
ATOM 2305 N N . VAL A 1 312 ? 48.077 6.403 93.256 1.00 17.82 312 VAL A N 1
ATOM 2306 C CA . VAL A 1 312 ? 47.680 7.479 92.358 1.00 17.13 312 VAL A CA 1
ATOM 2307 C C . VAL A 1 312 ? 46.302 7.177 91.793 1.00 16.09 312 VAL A C 1
ATOM 2308 O O . VAL A 1 312 ? 46.029 6.060 91.335 1.00 15.68 312 VAL A O 1
ATOM 2312 N N . VAL A 1 313 ? 45.419 8.172 91.831 1.00 15.75 313 VAL A N 1
ATOM 2313 C CA . VAL A 1 313 ? 44.066 8.041 91.308 1.00 16.37 313 VAL A CA 1
ATOM 2314 C C . VAL A 1 313 ? 43.822 9.170 90.317 1.00 17.24 313 VAL A C 1
ATOM 2315 O O . VAL A 1 313 ? 44.080 10.339 90.623 1.00 17.04 313 VAL A O 1
ATOM 2319 N N . LEU A 1 314 ? 43.352 8.818 89.126 1.00 17.11 314 LEU A N 1
ATOM 2320 C CA . LEU A 1 314 ? 42.994 9.789 88.100 1.00 17.33 314 LEU A CA 1
ATOM 2321 C C . LEU A 1 314 ? 41.484 9.975 88.120 1.00 15.97 314 LEU A C 1
ATOM 2322 O O . LEU A 1 314 ? 40.742 9.023 87.883 1.00 15.57 314 LEU A O 1
ATOM 2327 N N . ARG A 1 315 ? 41.032 11.190 88.406 1.00 16.15 315 ARG A N 1
ATOM 2328 C CA . ARG A 1 315 ? 39.609 11.497 88.477 1.00 15.43 315 ARG A CA 1
ATOM 2329 C C . ARG A 1 315 ? 39.214 12.318 87.258 1.00 15.32 315 ARG A C 1
ATOM 2330 O O . ARG A 1 315 ? 39.833 13.350 86.978 1.00 14.32 315 ARG A O 1
ATOM 2338 N N . SER A 1 316 ? 38.193 11.861 86.531 1.00 16.49 316 SER A N 1
ATOM 2339 C CA . SER A 1 316 ? 37.779 12.548 85.314 1.00 17.94 316 SER A CA 1
ATOM 2340 C C . SER A 1 316 ? 36.274 12.782 85.299 1.00 17.76 316 SER A C 1
ATOM 2341 O O . SER A 1 316 ? 35.498 12.003 85.861 1.00 18.36 316 SER A O 1
ATOM 2344 N N . GLY A 1 317 ? 35.873 13.872 84.644 1.00 19.22 317 GLY A N 1
ATOM 2345 C CA . GLY A 1 317 ? 34.473 14.152 84.381 1.00 20.66 317 GLY A CA 1
ATOM 2346 C C . GLY A 1 317 ? 33.930 15.429 84.990 1.00 22.58 317 GLY A C 1
ATOM 2347 O O . GLY A 1 317 ? 33.822 15.548 86.214 1.00 23.21 317 GLY A O 1
ATOM 2348 N N . GLY A 1 318 ? 33.576 16.395 84.138 1.00 22.83 318 GLY A N 1
ATOM 2349 C CA . GLY A 1 318 ? 32.874 17.586 84.570 1.00 22.28 318 GLY A CA 1
ATOM 2350 C C . GLY A 1 318 ? 33.732 18.688 85.152 1.00 21.16 318 GLY A C 1
ATOM 2351 O O . GLY A 1 318 ? 33.210 19.782 85.406 1.00 21.01 318 GLY A O 1
ATOM 2352 N N . TYR A 1 319 ? 35.027 18.445 85.368 1.00 20.48 319 TYR A N 1
ATOM 2353 C CA . TYR A 1 319 ? 35.847 19.343 86.176 1.00 22.62 319 TYR A CA 1
ATOM 2354 C C . TYR A 1 319 ? 36.003 20.737 85.579 1.00 26.10 319 TYR A C 1
ATOM 2355 O O . TYR A 1 319 ? 36.301 21.679 86.320 1.00 23.89 319 TYR A O 1
ATOM 2364 N N . LEU A 1 320 ? 35.825 20.901 84.270 1.00 30.07 320 LEU A N 1
ATOM 2365 C CA . LEU A 1 320 ? 36.013 22.203 83.643 1.00 34.54 320 LEU A CA 1
ATOM 2366 C C . LEU A 1 320 ? 34.701 22.896 83.298 1.00 40.07 320 LEU A C 1
ATOM 2367 O O . LEU A 1 320 ? 34.723 23.952 82.657 1.00 41.03 320 LEU A O 1
ATOM 2372 N N . SER A 1 321 ? 33.565 22.338 83.709 1.00 44.96 321 SER A N 1
ATOM 2373 C CA . SER A 1 321 ? 32.300 23.024 83.515 1.00 51.71 321 SER A CA 1
ATOM 2374 C C . SER A 1 321 ? 32.254 24.292 84.369 1.00 58.25 321 SER A C 1
ATOM 2375 O O . SER A 1 321 ? 33.120 24.543 85.214 1.00 58.39 321 SER A O 1
ATOM 2378 N N . GLU A 1 322 ? 31.213 25.095 84.148 1.00 64.07 322 GLU A N 1
ATOM 2379 C CA . GLU A 1 322 ? 31.039 26.337 84.893 1.00 66.77 322 GLU A CA 1
ATOM 2380 C C . GLU A 1 322 ? 30.799 26.103 86.380 1.00 65.37 322 GLU A C 1
ATOM 2381 O O . GLU A 1 322 ? 30.684 27.078 87.134 1.00 65.61 322 GLU A O 1
ATOM 2387 N N . LYS A 1 323 ? 30.718 24.844 86.811 1.00 60.92 323 LYS A N 1
ATOM 2388 C CA . LYS A 1 323 ? 30.642 24.487 88.222 1.00 58.48 323 LYS A CA 1
ATOM 2389 C C . LYS A 1 323 ? 31.672 23.438 88.629 1.00 56.36 323 LYS A C 1
ATOM 2390 O O . LYS A 1 323 ? 32.005 23.357 89.818 1.00 55.28 323 LYS A O 1
ATOM 2396 N N . GLY A 1 324 ? 32.226 22.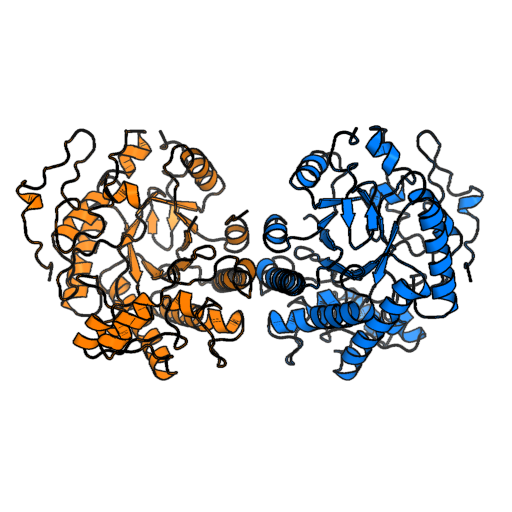670 87.683 1.00 56.06 324 GLY A N 1
ATOM 2397 C CA . GLY A 1 324 ? 33.239 21.685 88.031 1.00 54.87 324 GLY A CA 1
ATOM 2398 C C . GLY A 1 324 ? 34.504 22.301 88.594 1.00 54.14 324 GLY A C 1
ATOM 2399 O O . GLY A 1 324 ? 35.162 21.699 89.447 1.00 54.76 324 GLY A O 1
ATOM 2400 N N . ILE A 1 325 ? 34.874 23.491 88.113 1.00 50.78 325 ILE A N 1
ATOM 2401 C CA . ILE A 1 325 ? 35.921 24.264 88.769 1.00 52.00 325 ILE A CA 1
ATOM 2402 C C . ILE A 1 325 ? 35.506 24.527 90.212 1.00 52.96 325 ILE A C 1
ATOM 2403 O O . ILE A 1 325 ? 34.326 24.767 90.504 1.00 55.91 325 ILE A O 1
ATOM 2408 N N . ALA A 1 326 ? 36.483 24.467 91.120 1.00 51.00 326 ALA A N 1
ATOM 2409 C CA . ALA A 1 326 ? 36.389 24.506 92.584 1.00 50.62 326 ALA A CA 1
ATOM 2410 C C . ALA A 1 326 ? 35.959 23.155 93.149 1.00 48.66 326 ALA A C 1
ATOM 2411 O O . ALA A 1 326 ? 35.904 23.005 94.376 1.00 50.15 326 ALA A O 1
ATOM 2413 N N . HIS A 1 327 ? 35.648 22.174 92.304 1.00 45.43 327 HIS A N 1
ATOM 2414 C CA . HIS A 1 327 ? 35.816 20.776 92.666 1.00 43.16 327 HIS A CA 1
ATOM 2415 C C . HIS A 1 327 ? 37.092 20.202 92.072 1.00 39.16 327 HIS A C 1
ATOM 2416 O O . HIS A 1 327 ? 37.639 19.236 92.615 1.00 39.22 327 HIS A O 1
ATOM 2423 N N . LEU A 1 328 ? 37.574 20.790 90.974 1.00 34.73 328 LEU A N 1
ATOM 2424 C CA . LEU A 1 328 ? 38.936 20.534 90.520 1.00 31.40 328 LEU A CA 1
ATOM 2425 C C . LEU A 1 328 ? 39.941 20.962 91.581 1.00 29.79 328 LEU A C 1
ATOM 2426 O O . LEU A 1 328 ? 40.823 20.187 91.965 1.00 26.53 328 LEU A O 1
ATOM 2431 N N . ILE A 1 329 ? 39.819 22.201 92.065 1.00 29.54 329 ILE A N 1
ATOM 2432 C CA . ILE A 1 329 ? 40.723 22.703 93.098 1.00 29.50 329 ILE A CA 1
ATOM 2433 C C . ILE A 1 329 ? 40.631 21.834 94.345 1.00 27.38 329 ILE A C 1
ATOM 2434 O O . ILE A 1 329 ? 41.647 21.371 94.882 1.00 26.87 329 ILE A O 1
ATOM 2439 N N . LYS A 1 330 ? 39.404 21.598 94.816 1.00 25.90 330 LYS A N 1
ATOM 2440 C CA . LYS A 1 330 ? 39.191 20.815 96.029 1.00 27.53 330 LYS A CA 1
ATOM 2441 C C . LYS A 1 330 ? 39.789 19.420 95.900 1.00 26.04 330 LYS A C 1
ATOM 2442 O O . LYS A 1 330 ? 40.503 18.953 96.794 1.00 25.67 330 LYS A O 1
ATOM 2448 N N . ASP A 1 331 ? 39.521 18.742 94.782 1.00 24.49 331 ASP A N 1
ATOM 2449 C CA . ASP A 1 331 ? 39.948 17.352 94.652 1.00 22.86 331 ASP A CA 1
ATOM 2450 C C . ASP A 1 331 ? 41.451 17.242 94.422 1.00 21.37 331 ASP A C 1
ATOM 2451 O O . ASP A 1 331 ? 42.108 16.375 95.010 1.00 21.37 331 ASP A O 1
ATOM 2456 N N . VAL A 1 332 ? 42.016 18.102 93.572 1.00 20.05 332 VAL A N 1
ATOM 2457 C CA . VAL A 1 332 ? 43.444 17.993 93.287 1.00 19.86 332 VAL A CA 1
ATOM 2458 C C . VAL A 1 332 ? 44.269 18.448 94.485 1.00 20.90 332 VAL A C 1
ATOM 2459 O O . VAL A 1 332 ? 45.396 17.976 94.682 1.00 21.17 332 VAL A O 1
ATOM 2463 N N . ASN A 1 333 ? 43.731 19.349 95.310 1.00 21.11 333 ASN A N 1
ATOM 2464 C CA . ASN A 1 333 ? 44.431 19.783 96.512 1.00 22.31 333 ASN A CA 1
ATOM 2465 C C . ASN A 1 333 ? 44.088 18.946 97.737 1.00 22.40 333 ASN A C 1
ATOM 2466 O O . ASN A 1 333 ? 44.726 19.120 98.781 1.00 22.17 333 ASN A O 1
ATOM 2471 N N . ALA A 1 334 ? 43.110 18.042 97.632 1.00 22.86 334 ALA A N 1
ATOM 2472 C CA . ALA A 1 334 ? 42.689 17.262 98.793 1.00 24.53 334 ALA A CA 1
ATOM 2473 C C . ALA A 1 334 ? 43.822 16.392 99.320 1.00 25.68 334 ALA A C 1
ATOM 2474 O O . ALA A 1 334 ? 43.969 16.223 100.537 1.00 28.19 334 ALA A O 1
ATOM 2476 N N . ASP A 1 335 ? 44.629 15.829 98.426 1.00 25.40 335 ASP A N 1
ATOM 2477 C CA . ASP A 1 335 ? 45.773 15.022 98.827 1.00 24.70 335 ASP A CA 1
ATOM 2478 C C . ASP A 1 335 ? 46.889 15.230 97.809 1.00 24.66 335 ASP A C 1
ATOM 2479 O O . ASP A 1 335 ? 46.835 16.142 96.977 1.00 25.33 335 ASP A O 1
ATOM 2484 N N . ASP A 1 336 ? 47.911 14.377 97.880 1.00 24.34 336 ASP A N 1
ATOM 2485 C CA . ASP A 1 336 ? 49.093 14.487 97.036 1.00 24.39 336 ASP A CA 1
ATOM 2486 C C . ASP A 1 336 ? 49.190 13.354 96.018 1.00 20.92 336 ASP A C 1
ATOM 2487 O O . ASP A 1 336 ? 50.280 13.080 95.506 1.00 22.09 336 ASP A O 1
ATOM 2492 N N . ARG A 1 337 ? 48.071 12.691 95.707 1.00 17.39 337 ARG A N 1
ATOM 2493 C CA . ARG A 1 337 ? 48.089 11.543 94.806 1.00 16.21 337 ARG A CA 1
ATOM 2494 C C . ARG A 1 337 ? 46.974 11.598 93.764 1.00 15.18 337 ARG A C 1
ATOM 2495 O O . ARG A 1 337 ? 46.632 10.565 93.181 1.00 15.10 337 ARG A O 1
ATOM 2503 N N . THR A 1 338 ? 46.409 12.773 93.503 1.00 15.52 338 THR A N 1
ATOM 2504 C CA . THR A 1 338 ? 45.234 12.900 92.652 1.00 16.01 338 THR A CA 1
ATOM 2505 C C . THR A 1 338 ? 45.591 13.585 91.340 1.00 16.84 338 THR A C 1
ATOM 2506 O O . THR A 1 338 ? 46.141 14.692 91.339 1.00 19.27 338 THR A O 1
ATOM 2510 N N . LEU A 1 339 ? 45.275 12.922 90.232 1.00 15.84 339 LEU A N 1
ATOM 2511 C CA . LEU A 1 339 ? 45.351 13.494 88.897 1.00 16.52 339 LEU A CA 1
ATOM 2512 C C . LEU A 1 339 ? 43.957 13.916 88.447 1.00 16.51 339 LEU A C 1
ATOM 2513 O O . LEU A 1 339 ? 42.953 13.317 88.838 1.00 16.21 339 LEU A O 1
ATOM 2518 N N . ILE A 1 340 ? 43.902 14.954 87.617 1.00 16.40 340 ILE A N 1
ATOM 2519 C CA . ILE A 1 340 ? 42.643 15.490 87.110 1.00 15.51 340 ILE A CA 1
ATOM 2520 C C . ILE A 1 340 ? 42.634 15.329 85.597 1.00 15.60 340 ILE A C 1
ATOM 2521 O O . ILE A 1 340 ? 43.515 15.856 84.905 1.00 16.74 340 ILE A O 1
ATOM 2526 N N . GLY A 1 341 ? 41.644 14.603 85.087 1.00 15.84 341 GLY A N 1
ATOM 2527 C CA . GLY A 1 341 ? 41.504 14.370 83.661 1.00 15.87 341 GLY A CA 1
ATOM 2528 C C . GLY A 1 341 ? 40.440 15.276 83.051 1.00 16.39 341 GLY A C 1
ATOM 2529 O O . GLY A 1 341 ? 39.360 15.443 83.614 1.00 18.06 341 GLY A O 1
ATOM 2530 N N . CYS A 1 342 ? 40.773 15.857 81.902 1.00 15.59 342 CYS A N 1
ATOM 2531 C CA . CYS A 1 342 ? 39.852 16.701 81.143 1.00 16.65 342 CYS A CA 1
ATOM 2532 C C . CYS A 1 342 ? 39.890 16.245 79.691 1.00 16.85 342 CYS A C 1
ATOM 2533 O O . CYS A 1 342 ? 40.910 16.412 79.013 1.00 19.11 342 CYS A O 1
ATOM 2536 N N . SER A 1 343 ? 38.784 15.672 79.212 1.00 15.73 343 SER A N 1
ATOM 2537 C CA . SER A 1 343 ? 38.735 15.065 77.884 1.00 16.92 343 SER A CA 1
ATOM 2538 C C . SER A 1 343 ? 38.109 15.984 76.840 1.00 17.06 343 SER A C 1
ATOM 2539 O O . SER A 1 343 ? 38.750 16.316 75.838 1.00 17.11 343 SER A O 1
ATOM 2542 N N . ARG A 1 344 ? 36.861 16.407 77.063 1.00 17.41 344 ARG A N 1
ATOM 2543 C CA . ARG A 1 344 ? 36.119 17.109 76.020 1.00 17.47 344 ARG A CA 1
ATOM 2544 C C . ARG A 1 344 ? 36.762 18.446 75.671 1.00 16.06 344 ARG A C 1
ATOM 2545 O O . ARG A 1 344 ? 36.836 18.817 74.494 1.00 14.40 344 ARG A O 1
ATOM 2553 N N . TYR A 1 345 ? 37.244 19.180 76.674 1.00 16.92 345 TYR A N 1
ATOM 2554 C CA . TYR A 1 345 ? 37.917 20.441 76.392 1.00 17.96 345 TYR A CA 1
ATOM 2555 C C . TYR A 1 345 ? 39.324 20.246 75.845 1.00 17.00 345 TYR A C 1
ATOM 2556 O O . TYR A 1 345 ? 39.849 21.153 75.192 1.00 19.01 345 TYR A O 1
ATOM 2565 N N . PHE A 1 346 ? 39.943 19.090 76.087 1.00 15.49 346 PHE A N 1
ATOM 2566 C CA . PHE A 1 346 ? 41.247 18.826 75.490 1.00 14.76 346 PHE A CA 1
ATOM 2567 C C . PHE A 1 346 ? 41.132 18.600 73.988 1.00 14.32 346 PHE A C 1
ATOM 2568 O O . PHE A 1 346 ? 42.094 18.843 73.250 1.00 14.00 346 PHE A O 1
ATOM 2576 N N . THR A 1 347 ? 39.967 18.145 73.519 1.00 15.12 347 THR A N 1
ATOM 2577 C CA . THR A 1 347 ? 39.774 17.940 72.086 1.00 14.98 347 THR A CA 1
ATOM 2578 C C . THR A 1 347 ? 39.786 19.263 71.330 1.00 14.66 347 THR A C 1
ATOM 2579 O O . THR A 1 347 ? 40.318 19.343 70.216 1.00 13.85 347 THR A O 1
ATOM 2583 N N . SER A 1 348 ? 39.203 20.310 71.912 1.00 14.94 348 SER A N 1
ATOM 2584 C CA . SER A 1 348 ? 39.087 21.605 71.257 1.00 15.66 348 SER A CA 1
ATOM 2585 C C . SER A 1 348 ? 40.152 22.595 71.708 1.00 16.16 348 SER A C 1
ATOM 2586 O O . SER A 1 348 ? 40.194 23.719 71.195 1.00 15.79 348 SER A O 1
ATOM 2589 N N . ASN A 1 349 ? 41.009 22.210 72.652 1.00 15.87 349 ASN A N 1
ATOM 2590 C CA . ASN A 1 349 ? 42.076 23.068 73.161 1.00 17.17 349 ASN A CA 1
ATOM 2591 C C . ASN A 1 349 ? 43.374 22.277 73.154 1.00 18.42 349 ASN A C 1
ATOM 2592 O O . ASN A 1 349 ? 43.716 21.619 74.148 1.00 13.41 349 ASN A O 1
ATOM 2597 N N . PRO A 1 350 ? 44.123 22.306 72.047 1.00 17.88 350 PRO A N 1
ATOM 2598 C CA . PRO A 1 350 ? 45.408 21.594 72.017 1.00 18.15 350 PRO A CA 1
ATOM 2599 C C . PRO A 1 350 ? 46.422 22.147 73.000 1.00 18.66 350 PRO A C 1
ATOM 2600 O O . PRO A 1 350 ? 47.319 21.408 73.426 1.00 19.65 350 PRO A O 1
ATOM 2604 N N . ASP A 1 351 ? 46.310 23.422 73.376 1.00 17.33 351 ASP A N 1
ATOM 2605 C CA . ASP A 1 351 ? 47.175 24.033 74.377 1.00 14.81 351 ASP A CA 1
ATOM 2606 C C . ASP A 1 351 ? 46.473 24.191 75.723 1.00 17.01 351 ASP A C 1
ATOM 2607 O O . ASP A 1 351 ? 46.718 25.165 76.442 1.00 17.23 351 ASP A O 1
ATOM 2612 N N . LEU A 1 352 ? 45.601 23.248 76.073 1.00 16.48 352 LEU A N 1
ATOM 2613 C CA . LEU A 1 352 ? 44.868 23.316 77.335 1.00 14.65 352 LEU A CA 1
ATOM 2614 C C . LEU A 1 352 ? 45.756 23.438 78.570 1.00 14.83 352 LEU A C 1
ATOM 2615 O O . LEU A 1 352 ? 45.376 24.185 79.489 1.00 17.80 352 LEU A O 1
ATOM 2620 N N . PRO A 1 353 ? 46.907 22.755 78.679 1.00 14.45 353 PRO A N 1
ATOM 2621 C CA . PRO A 1 353 ? 47.742 22.950 79.879 1.00 15.39 353 PRO A CA 1
ATOM 2622 C C . PRO A 1 353 ? 48.133 24.397 80.127 1.00 16.83 353 PRO A C 1
ATOM 2623 O O . PRO A 1 353 ? 48.068 24.860 81.272 1.00 17.06 353 PRO A O 1
ATOM 2627 N N . ASN A 1 354 ? 48.539 25.131 79.090 1.00 16.73 354 ASN A N 1
ATOM 2628 C CA . ASN A 1 354 ? 48.933 26.520 79.299 1.00 18.31 354 ASN A CA 1
ATOM 2629 C C . ASN A 1 354 ? 47.731 27.413 79.574 1.00 18.94 354 ASN A C 1
ATOM 2630 O O . ASN A 1 354 ? 47.840 28.376 80.344 1.00 20.49 354 ASN A O 1
ATOM 2635 N N . ARG A 1 355 ? 46.580 27.115 78.963 1.00 18.66 355 ARG A N 1
ATOM 2636 C CA . ARG A 1 355 ? 45.389 27.924 79.203 1.00 19.39 355 ARG A CA 1
ATOM 2637 C C . ARG A 1 355 ? 44.906 27.773 80.640 1.00 19.34 355 ARG A C 1
ATOM 2638 O O . ARG A 1 355 ? 44.518 28.757 81.282 1.00 21.32 355 ARG A O 1
ATOM 2646 N N . LEU A 1 356 ? 44.909 26.543 81.159 1.00 18.47 356 LEU A N 1
ATOM 2647 C CA . LEU A 1 356 ? 44.564 26.347 82.562 1.00 18.45 356 LEU A CA 1
ATOM 2648 C C . LEU A 1 356 ? 45.645 26.899 83.480 1.00 20.82 356 LEU A C 1
ATOM 2649 O O . LEU A 1 356 ? 45.338 27.396 84.570 1.00 21.24 356 LEU A O 1
ATOM 2654 N N . ARG A 1 357 ? 46.909 26.830 83.055 1.00 22.06 357 ARG A N 1
ATOM 2655 C CA . ARG A 1 357 ? 47.999 27.360 83.866 1.00 24.39 357 ARG A CA 1
ATOM 2656 C C . ARG A 1 357 ? 47.875 28.867 84.045 1.00 25.79 357 ARG A C 1
ATOM 2657 O O . ARG A 1 357 ? 48.069 29.388 85.151 1.00 25.94 357 ARG A O 1
ATOM 2665 N N . ASP A 1 358 ? 47.547 29.584 82.973 1.00 25.56 358 ASP A N 1
ATOM 2666 C CA . ASP A 1 358 ? 47.496 31.039 82.995 1.00 26.27 358 ASP A CA 1
ATOM 2667 C C . ASP A 1 358 ? 46.083 31.587 83.144 1.00 26.02 358 ASP A C 1
ATOM 2668 O O . ASP A 1 358 ? 45.914 32.808 83.227 1.00 25.75 358 ASP A O 1
ATOM 2673 N N . GLY A 1 359 ? 45.071 30.727 83.179 1.00 24.07 359 GLY A N 1
ATOM 2674 C CA . GLY A 1 359 ? 43.704 31.191 83.339 1.00 24.76 359 GLY A CA 1
ATOM 2675 C C . GLY A 1 359 ? 43.119 31.821 82.095 1.00 24.22 359 GLY A C 1
ATOM 2676 O O . GLY A 1 359 ? 42.371 32.803 82.193 1.00 24.48 359 GLY A O 1
ATOM 2677 N N . LEU A 1 360 ? 43.437 31.287 80.937 1.00 22.59 360 LEU A N 1
ATOM 2678 C CA . LEU A 1 360 ? 42.974 31.879 79.689 1.00 22.22 360 LEU A CA 1
ATOM 2679 C C . LEU A 1 360 ? 41.719 31.169 79.191 1.00 22.11 360 LEU A C 1
ATOM 2680 O O . LEU A 1 360 ? 41.584 29.958 79.373 1.00 20.84 360 LEU A O 1
ATOM 2685 N N . PRO A 1 361 ? 40.797 31.906 78.566 1.00 23.12 361 PRO A N 1
ATOM 2686 C CA . PRO A 1 361 ? 39.515 31.308 78.175 1.00 23.98 361 PRO A CA 1
ATOM 2687 C C . PRO A 1 361 ? 39.692 30.132 77.226 1.00 24.58 361 PRO A C 1
ATOM 2688 O O . PRO A 1 361 ? 40.596 30.104 76.387 1.00 23.45 361 PRO A O 1
ATOM 2692 N N . LEU A 1 362 ? 38.803 29.154 77.371 1.00 24.11 362 LEU A N 1
ATOM 2693 C CA . LEU A 1 362 ? 38.857 27.910 76.621 1.00 22.16 362 LEU A CA 1
ATOM 2694 C C . LEU A 1 362 ? 37.952 27.979 75.397 1.00 21.94 362 LEU A C 1
ATOM 2695 O O . LEU A 1 362 ? 36.909 28.638 75.405 1.00 22.65 362 LEU A O 1
ATOM 2700 N N . THR A 1 363 ? 38.366 27.287 74.347 1.00 20.35 363 THR A N 1
ATOM 2701 C CA . THR A 1 363 ? 37.547 27.136 73.154 1.00 20.52 363 THR A CA 1
ATOM 2702 C C . THR A 1 363 ? 36.468 26.089 73.407 1.00 20.23 363 THR A C 1
ATOM 2703 O O . THR A 1 363 ? 36.782 24.986 73.867 1.00 20.68 363 THR A O 1
ATOM 2707 N N . PRO A 1 364 ? 35.200 26.399 73.141 1.00 21.09 364 PRO A N 1
ATOM 2708 C CA . PRO A 1 364 ? 34.144 25.396 73.323 1.00 20.01 364 PRO A CA 1
ATOM 2709 C C . PRO A 1 364 ? 34.386 24.176 72.447 1.00 19.81 364 PRO A C 1
ATOM 2710 O O . PRO A 1 364 ? 34.840 24.287 71.306 1.00 17.77 364 PRO A O 1
ATOM 2714 N N . TYR A 1 365 ? 34.090 23.002 72.997 1.00 19.87 365 TYR A N 1
ATOM 2715 C CA . TYR A 1 365 ? 34.216 21.782 72.218 1.00 20.41 365 TYR A CA 1
ATOM 2716 C C . TYR A 1 365 ? 32.972 21.570 71.360 1.00 20.42 365 TYR A C 1
ATOM 2717 O O . TYR A 1 365 ? 31.901 22.124 71.620 1.00 19.71 365 TYR A O 1
ATOM 2726 N N . ASP A 1 366 ? 33.129 20.755 70.322 1.00 20.15 366 ASP A N 1
ATOM 2727 C CA . ASP A 1 366 ? 32.077 20.510 69.339 1.00 20.64 366 ASP A CA 1
ATOM 2728 C C . ASP A 1 366 ? 31.817 19.007 69.288 1.00 19.29 366 ASP A C 1
ATOM 2729 O O . ASP A 1 366 ? 32.549 18.265 68.625 1.00 19.06 366 ASP A O 1
ATOM 2734 N N . ARG A 1 367 ? 30.768 18.568 69.989 1.00 18.68 367 ARG A N 1
ATOM 2735 C CA . ARG A 1 367 ? 30.443 17.146 70.047 1.00 19.20 367 ARG A CA 1
ATOM 2736 C C . ARG A 1 367 ? 30.112 16.581 68.671 1.00 19.30 367 ARG A C 1
ATOM 2737 O O . ARG A 1 367 ? 30.372 15.400 68.407 1.00 19.94 367 ARG A O 1
ATOM 2745 N N . SER A 1 368 ? 29.567 17.407 67.774 1.00 18.78 368 SER A N 1
ATOM 2746 C CA . SER A 1 368 ? 29.160 16.921 66.459 1.00 18.97 368 SER A CA 1
ATOM 2747 C C . SER A 1 368 ? 30.330 16.391 65.640 1.00 19.65 368 SER A C 1
ATOM 2748 O O . SER A 1 368 ? 30.107 15.684 64.651 1.00 21.37 368 SER A O 1
ATOM 2751 N N . ARG A 1 369 ? 31.568 16.709 66.025 1.00 19.24 369 ARG A N 1
ATOM 2752 C CA . ARG A 1 369 ? 32.751 16.239 65.313 1.00 18.35 369 ARG A CA 1
ATOM 2753 C C . ARG A 1 369 ? 33.632 15.350 66.184 1.00 16.00 369 ARG A C 1
ATOM 2754 O O . ARG A 1 369 ? 34.797 15.115 65.846 1.00 13.75 369 ARG A O 1
ATOM 2762 N N . PHE A 1 370 ? 33.097 14.848 67.300 1.00 15.65 370 PHE A N 1
ATOM 2763 C CA . PHE A 1 370 ? 33.835 13.886 68.113 1.00 16.83 370 PHE A CA 1
ATOM 2764 C C . PHE A 1 370 ? 34.182 12.641 67.306 1.00 18.34 370 PHE A C 1
ATOM 2765 O O . PHE A 1 370 ? 35.322 12.162 67.337 1.00 16.92 370 PHE A O 1
ATOM 2773 N N . TYR A 1 371 ? 33.206 12.105 66.572 1.00 20.32 371 TYR A N 1
ATOM 2774 C CA . TYR A 1 371 ? 33.343 10.824 65.892 1.00 23.25 371 TYR A CA 1
ATOM 2775 C C . TYR A 1 371 ? 33.272 10.967 64.374 1.00 24.57 371 TYR A C 1
ATOM 2776 O O . TYR A 1 371 ? 32.850 10.040 63.679 1.00 24.90 371 TYR A O 1
ATOM 2785 N N . LYS A 1 372 ? 33.682 12.117 63.842 1.00 24.20 372 LYS A N 1
ATOM 2786 C CA . LYS A 1 372 ? 33.706 12.308 62.395 1.00 24.40 372 LYS A CA 1
ATOM 2787 C C . LYS A 1 372 ? 34.798 11.423 61.806 1.00 24.02 372 LYS A C 1
ATOM 2788 O O . LYS A 1 372 ? 35.989 11.727 61.929 1.00 24.00 372 LYS A O 1
ATOM 2794 N N . ILE A 1 373 ? 34.388 10.326 61.166 1.00 21.98 373 ILE A N 1
ATOM 2795 C CA . ILE A 1 373 ? 35.318 9.259 60.816 1.00 20.72 373 ILE A CA 1
ATOM 2796 C C . ILE A 1 373 ? 36.346 9.746 59.806 1.00 20.74 373 ILE A C 1
ATOM 2797 O O . ILE A 1 373 ? 35.999 10.262 58.736 1.00 19.75 373 ILE A O 1
ATOM 2802 N N . PHE A 1 374 ? 37.627 9.586 60.153 1.00 19.98 374 PHE A N 1
ATOM 2803 C CA . PHE A 1 374 ? 38.743 9.737 59.217 1.00 20.50 374 PHE A CA 1
ATOM 2804 C C . PHE A 1 374 ? 38.817 11.142 58.625 1.00 20.32 374 PHE A C 1
ATOM 2805 O O . PHE A 1 374 ? 39.220 11.320 57.473 1.00 22.23 374 PHE A O 1
ATOM 2813 N N . SER A 1 375 ? 38.440 12.152 59.405 1.00 19.37 375 SER A N 1
ATOM 2814 C CA . SER A 1 375 ? 38.413 13.530 58.936 1.00 18.99 375 SER A CA 1
ATOM 2815 C C . SER A 1 375 ? 39.168 14.430 59.902 1.00 19.13 375 SER A C 1
ATOM 2816 O O . SER A 1 375 ? 39.035 14.298 61.123 1.00 17.79 375 SER A O 1
ATOM 2819 N N . ASN A 1 376 ? 39.961 15.349 59.347 1.00 19.31 376 ASN A N 1
ATOM 2820 C CA . ASN A 1 376 ? 40.631 16.361 60.153 1.00 19.66 376 ASN A CA 1
ATOM 2821 C C . ASN A 1 376 ? 39.692 17.467 60.610 1.00 17.90 376 ASN A C 1
ATOM 2822 O O . ASN A 1 376 ? 40.061 18.239 61.502 1.00 17.20 376 ASN A O 1
ATOM 2827 N N . ASP A 1 377 ? 38.504 17.569 60.017 1.00 17.22 377 ASP A N 1
ATOM 2828 C CA . ASP A 1 377 ? 37.550 18.597 60.411 1.00 19.63 377 ASP A CA 1
ATOM 2829 C C . ASP A 1 377 ? 37.100 18.376 61.849 1.00 18.67 377 ASP A C 1
ATOM 2830 O O . ASP A 1 377 ? 36.631 17.292 62.208 1.00 18.91 377 ASP A O 1
ATOM 2835 N N . GLY A 1 378 ? 37.244 19.412 62.673 1.00 17.90 378 GLY A N 1
ATOM 2836 C CA . GLY A 1 378 ? 36.987 19.276 64.092 1.00 15.42 378 GLY A CA 1
ATOM 2837 C C . GLY A 1 378 ? 37.981 18.412 64.829 1.00 16.15 378 GLY A C 1
ATOM 2838 O O . GLY A 1 378 ? 37.749 18.077 65.995 1.00 16.43 378 GLY A O 1
ATOM 2839 N N . TYR A 1 379 ? 39.081 18.036 64.180 1.00 17.12 379 TYR A N 1
ATOM 2840 C CA . TYR A 1 379 ? 40.129 17.216 64.771 1.00 17.31 379 TYR A CA 1
ATOM 2841 C C . TYR A 1 379 ? 41.463 17.943 64.819 1.00 17.36 379 TYR A C 1
ATOM 2842 O O . TYR A 1 379 ? 42.104 17.990 65.876 1.00 16.12 379 TYR A O 1
ATOM 2851 N N . LEU A 1 380 ? 41.899 18.516 63.696 1.00 16.97 380 LEU A N 1
ATOM 2852 C CA . LEU A 1 380 ? 43.117 19.315 63.635 1.00 17.09 380 LEU A CA 1
ATOM 2853 C C . LEU A 1 380 ? 42.836 20.773 63.297 1.00 17.07 380 LEU A C 1
ATOM 2854 O O . LEU A 1 380 ? 43.781 21.549 63.116 1.00 16.00 380 LEU A O 1
ATOM 2859 N N . THR A 1 381 ? 41.565 21.165 63.206 1.00 17.36 381 THR A N 1
ATOM 2860 C CA . THR A 1 381 ? 41.205 22.526 62.831 1.00 18.03 381 THR A CA 1
ATOM 2861 C C . THR A 1 381 ? 41.273 23.506 63.994 1.00 18.92 381 THR A C 1
ATOM 2862 O O . THR A 1 381 ? 41.135 24.713 63.771 1.00 19.15 381 THR A O 1
ATOM 2866 N N . TRP A 1 382 ? 41.481 23.026 65.217 1.00 19.21 382 TRP A N 1
ATOM 2867 C CA . TRP A 1 382 ? 41.504 23.903 66.377 1.00 19.30 382 TRP A CA 1
ATOM 2868 C C . TRP A 1 382 ? 42.811 24.680 66.437 1.00 20.02 382 TRP A C 1
ATOM 2869 O O . TRP A 1 382 ? 43.894 24.124 66.235 1.00 21.19 382 TRP A O 1
ATOM 2880 N N . GLY A 1 383 ? 42.702 25.975 66.717 1.00 20.68 383 GLY A N 1
ATOM 2881 C CA . GLY A 1 383 ? 43.874 26.801 66.895 1.00 21.02 383 GLY A CA 1
ATOM 2882 C C . GLY A 1 383 ? 44.308 26.878 68.346 1.00 19.75 383 GLY A C 1
ATOM 2883 O O . GLY A 1 383 ? 43.592 26.477 69.263 1.00 18.55 383 GLY A O 1
ATOM 2884 N N . LYS A 1 384 ? 45.515 27.397 68.546 1.00 20.30 384 LYS A N 1
ATOM 2885 C CA . LYS A 1 384 ? 45.983 27.698 69.889 1.00 20.43 384 LYS A CA 1
ATOM 2886 C C . LYS A 1 384 ? 45.203 28.890 70.443 1.00 19.30 384 LYS A C 1
ATOM 2887 O O . LYS A 1 384 ? 44.314 29.445 69.790 1.00 19.81 384 LYS A O 1
ATOM 2893 N N . TYR A 1 385 ? 45.529 29.283 71.672 1.00 18.88 385 TYR A N 1
ATOM 2894 C CA . TYR A 1 385 ? 44.862 30.427 72.282 1.00 19.72 385 TYR A CA 1
ATOM 2895 C C . TYR A 1 385 ? 45.049 31.674 71.426 1.00 20.82 385 TYR A C 1
ATOM 2896 O O . TYR A 1 385 ? 46.154 31.965 70.960 1.00 21.57 385 TYR A O 1
ATOM 2905 N N . GLY A 1 386 ? 43.957 32.408 71.216 1.00 19.65 386 GLY A N 1
ATOM 2906 C CA . GLY A 1 386 ? 43.984 33.608 70.411 1.00 19.66 386 GLY A CA 1
ATOM 2907 C C . GLY A 1 386 ? 44.003 33.383 68.916 1.00 20.54 386 GLY A C 1
ATOM 2908 O O . GLY A 1 386 ? 43.938 34.360 68.160 1.00 20.25 386 GLY A O 1
ATOM 2909 N N . GLU A 1 387 ? 44.088 32.128 68.460 1.00 21.26 387 GLU A N 1
ATOM 2910 C CA . GLU A 1 387 ? 44.078 31.793 67.048 1.00 22.13 387 GLU A CA 1
ATOM 2911 C C . GLU A 1 387 ? 42.705 31.275 66.634 1.00 22.56 387 GLU A C 1
ATOM 2912 O O . GLU A 1 387 ? 42.005 30.647 67.435 1.00 22.86 387 GLU A O 1
ATOM 2918 N N . PRO A 1 388 ? 42.286 31.528 65.399 1.00 23.01 388 PRO A N 1
ATOM 2919 C CA . PRO A 1 388 ? 40.922 31.179 64.996 1.00 23.17 388 PRO A CA 1
ATOM 2920 C C . PRO A 1 388 ? 40.778 29.706 64.646 1.00 23.94 388 PRO A C 1
ATOM 2921 O O . PRO A 1 388 ? 41.739 29.014 64.302 1.00 23.54 388 PRO A O 1
ATOM 2925 N N . GLU A 1 389 ? 39.538 29.235 64.740 1.00 25.22 389 GLU A N 1
ATOM 2926 C CA . GLU A 1 389 ? 39.214 27.883 64.312 1.00 24.84 389 GLU A CA 1
ATOM 2927 C C . GLU A 1 389 ? 39.190 27.811 62.792 1.00 24.72 389 GLU A C 1
ATOM 2928 O O . GLU A 1 389 ? 38.492 28.590 62.134 1.00 26.48 389 GLU A O 1
ATOM 2934 N N . GLN A 1 390 ? 39.957 26.882 62.234 1.00 23.10 390 GLN A N 1
ATOM 2935 C CA . GLN A 1 390 ? 39.953 26.692 60.794 1.00 24.70 390 GLN A CA 1
ATOM 2936 C C . GLN A 1 390 ? 38.599 26.143 60.347 1.00 25.09 390 GLN A C 1
ATOM 2937 O O . GLN A 1 390 ? 38.014 25.297 61.032 1.00 23.70 390 GLN A O 1
ATOM 2943 N N . PRO A 1 391 ? 38.078 26.598 59.214 1.00 26.42 391 PRO A N 1
ATOM 2944 C CA . PRO A 1 391 ? 36.731 26.209 58.788 1.00 25.74 391 PRO A CA 1
ATOM 2945 C C . PRO A 1 391 ? 36.718 24.800 58.202 1.00 24.46 391 PRO A C 1
ATOM 2946 O O . PRO A 1 391 ? 37.750 24.149 58.047 1.00 22.61 391 PRO A O 1
ATOM 2950 N N . SER A 1 392 ? 35.510 24.340 57.865 1.00 26.05 392 SER A N 1
ATOM 2951 C CA . SER A 1 392 ? 35.329 22.982 57.365 1.00 26.94 392 SER A CA 1
ATOM 2952 C C . SER A 1 392 ? 35.887 22.790 55.961 1.00 26.62 392 SER A C 1
ATOM 2953 O O . SER A 1 392 ? 36.108 21.647 55.549 1.00 26.01 392 SER A O 1
ATOM 2956 N N . ASP A 1 393 ? 36.115 23.873 55.219 1.00 26.72 393 ASP A N 1
ATOM 2957 C CA . ASP A 1 393 ? 36.640 23.793 53.862 1.00 28.70 393 ASP A CA 1
ATOM 2958 C C . ASP A 1 393 ? 38.107 24.197 53.778 1.00 28.47 393 ASP A C 1
ATOM 2959 O O . ASP A 1 393 ? 38.621 24.406 52.674 1.00 29.02 393 ASP A O 1
ATOM 2964 N N . SER A 1 394 ? 38.792 24.305 54.914 1.00 27.82 394 SER A N 1
ATOM 2965 C CA . SER A 1 394 ? 40.189 24.709 54.924 1.00 26.69 394 SER A CA 1
ATOM 2966 C C . SER A 1 394 ? 41.067 23.592 54.363 1.00 26.44 394 SER A C 1
ATOM 2967 O O . SER A 1 394 ? 40.600 22.504 54.013 1.00 24.90 394 SER A O 1
ATOM 2970 N N . ALA A 1 395 ? 42.370 23.871 54.283 1.00 27.20 395 ALA A N 1
ATOM 2971 C CA . ALA A 1 395 ? 43.302 22.904 53.711 1.00 27.58 395 ALA A CA 1
ATOM 2972 C C . ALA A 1 395 ? 43.414 21.660 54.583 1.00 26.27 395 ALA A C 1
ATOM 2973 O O . ALA A 1 395 ? 43.298 20.532 54.089 1.00 25.47 395 ALA A O 1
ATOM 2975 N N . ILE A 1 396 ? 43.642 21.842 55.885 1.00 26.24 396 ILE A N 1
ATOM 2976 C CA . ILE A 1 396 ? 43.795 20.691 56.770 1.00 25.57 396 ILE A CA 1
ATOM 2977 C C . ILE A 1 396 ? 42.480 19.932 56.897 1.00 25.94 396 ILE A C 1
ATOM 2978 O O . ILE A 1 396 ? 42.465 18.696 56.913 1.00 27.24 396 ILE A O 1
ATOM 2983 N N . ALA A 1 397 ? 41.357 20.655 56.976 1.00 25.81 397 ALA A N 1
ATOM 2984 C CA . ALA A 1 397 ? 40.063 20.004 57.167 1.00 26.12 397 ALA A CA 1
ATOM 2985 C C . ALA A 1 397 ? 39.741 19.031 56.040 1.00 26.98 397 ALA A C 1
ATOM 2986 O O . ALA A 1 397 ? 39.056 18.027 56.267 1.00 26.26 397 ALA A O 1
ATOM 2988 N N . LEU A 1 398 ? 40.223 19.302 54.830 1.00 28.19 398 LEU A N 1
ATOM 2989 C CA . LEU A 1 398 ? 39.951 18.456 53.677 1.00 27.92 398 LEU A CA 1
ATOM 2990 C C . LEU A 1 398 ? 41.124 17.561 53.300 1.00 27.95 398 LEU A C 1
ATOM 2991 O O . LEU A 1 398 ? 40.995 16.756 52.372 1.00 27.92 398 LEU A O 1
ATOM 2996 N N . LYS A 1 399 ? 42.257 17.679 53.986 1.00 27.95 399 LYS A N 1
ATOM 2997 C CA . LYS A 1 399 ? 43.377 16.787 53.722 1.00 28.54 399 LYS A CA 1
ATOM 2998 C C . LYS A 1 399 ? 43.061 15.388 54.237 1.00 28.40 399 LYS A C 1
ATOM 2999 O O . LYS A 1 399 ? 42.532 15.218 55.339 1.00 29.53 399 LYS A O 1
ATOM 3005 N N . THR A 1 400 ? 43.383 14.385 53.432 1.00 27.39 400 THR A N 1
ATOM 3006 C CA . THR A 1 400 ? 43.077 13.006 53.792 1.00 27.09 400 THR A CA 1
ATOM 3007 C C . THR A 1 400 ? 44.170 12.456 54.702 1.00 25.70 400 THR A C 1
ATOM 3008 O O . THR A 1 400 ? 45.349 12.506 54.334 1.00 26.06 400 THR A O 1
ATOM 3012 N N . PRO A 1 401 ? 43.832 11.946 55.887 1.00 24.60 401 PRO A N 1
ATOM 3013 C CA . PRO A 1 401 ? 44.859 11.366 56.760 1.00 22.84 401 PRO A CA 1
ATOM 3014 C C . PRO A 1 401 ? 45.565 10.195 56.094 1.00 22.18 401 PRO A C 1
ATOM 3015 O O . PRO A 1 401 ? 44.974 9.440 55.318 1.00 21.52 401 PRO A O 1
ATOM 3019 N N . GLN A 1 402 ? 46.852 10.052 56.408 1.00 21.87 402 GLN A N 1
ATOM 3020 C CA . GLN A 1 402 ? 47.691 9.009 55.850 1.00 22.61 402 GLN A CA 1
ATOM 3021 C C . GLN A 1 402 ? 48.276 8.148 56.962 1.00 23.03 402 GLN A C 1
ATOM 3022 O O . GLN A 1 402 ? 48.666 8.674 58.008 1.00 22.36 402 GLN A O 1
ATOM 3028 N N . PRO A 1 403 ? 48.358 6.834 56.767 1.00 23.27 403 PRO A N 1
ATOM 3029 C CA . PRO A 1 403 ? 48.928 5.973 57.807 1.00 23.34 403 PRO A CA 1
ATOM 3030 C C . PRO A 1 403 ? 50.408 6.252 58.014 1.00 23.00 403 PRO A C 1
ATOM 3031 O O . PRO A 1 403 ? 51.131 6.633 57.090 1.00 23.10 403 PRO A O 1
ATOM 3035 N N . LEU A 1 404 ? 50.852 6.062 59.256 1.00 21.57 404 LEU A N 1
ATOM 3036 C CA . LEU A 1 404 ? 52.246 6.287 59.610 1.00 22.03 404 LEU A CA 1
ATOM 3037 C C . LEU A 1 404 ? 53.143 5.105 59.270 1.00 22.87 404 LEU A C 1
ATOM 3038 O O . LEU A 1 404 ? 54.369 5.249 59.313 1.00 22.01 404 LEU A O 1
ATOM 3043 N N . ALA A 1 405 ? 52.568 3.955 58.933 1.00 24.52 405 ALA A N 1
ATOM 3044 C CA . ALA A 1 405 ? 53.348 2.775 58.582 1.00 24.90 405 ALA A CA 1
ATOM 3045 C C . ALA A 1 405 ? 52.507 1.795 57.771 1.00 25.91 405 ALA A C 1
ATOM 3046 O O . ALA A 1 405 ? 52.994 0.748 57.346 1.00 27.40 405 ALA A O 1
ATOM 3048 N N . PRO B 1 8 ? 20.730 24.276 122.383 1.00 47.15 8 PRO B N 1
ATOM 3049 C CA . PRO B 1 8 ? 19.320 23.979 122.108 1.00 47.04 8 PRO B CA 1
ATOM 3050 C C . PRO B 1 8 ? 19.124 23.215 120.800 1.00 46.88 8 PRO B C 1
ATOM 3051 O O . PRO B 1 8 ? 19.400 23.745 119.724 1.00 46.51 8 PRO B O 1
ATOM 3055 N N . LEU B 1 9 ? 18.642 21.977 120.905 1.00 46.78 9 LEU B N 1
ATOM 3056 C CA . LEU B 1 9 ? 18.491 21.087 119.761 1.00 46.00 9 LEU B CA 1
ATOM 3057 C C . LEU B 1 9 ? 17.033 20.816 119.411 1.00 46.57 9 LEU B C 1
ATOM 3058 O O . LEU B 1 9 ? 16.757 19.927 118.599 1.00 45.49 9 LEU B O 1
ATOM 3063 N N . ALA B 1 10 ? 16.093 21.557 120.004 1.00 49.67 10 ALA B N 1
ATOM 3064 C CA . ALA B 1 10 ? 14.678 21.281 119.771 1.00 53.22 10 ALA B CA 1
ATOM 3065 C C . ALA B 1 10 ? 14.257 21.606 118.343 1.00 54.66 10 ALA B C 1
ATOM 3066 O O . ALA B 1 10 ? 13.302 21.010 117.832 1.00 55.63 10 ALA B O 1
ATOM 3068 N N . ASP B 1 11 ? 14.949 22.538 117.685 1.00 54.01 11 ASP B N 1
ATOM 3069 C CA . ASP B 1 11 ? 14.576 22.947 116.336 1.00 54.37 11 ASP B CA 1
ATOM 3070 C C . ASP B 1 11 ? 14.963 21.931 115.269 1.00 51.90 11 ASP B C 1
ATOM 3071 O O . ASP B 1 11 ? 14.389 21.955 114.176 1.00 52.04 11 ASP B O 1
ATOM 3076 N N . THR B 1 12 ? 15.911 21.043 115.557 1.00 48.03 12 THR B N 1
ATOM 3077 C CA . THR B 1 12 ? 16.470 20.159 114.548 1.00 44.73 12 THR B CA 1
ATOM 3078 C C . THR B 1 12 ? 15.590 18.925 114.352 1.00 42.20 12 THR B C 1
ATOM 3079 O O . THR B 1 12 ? 14.575 18.734 115.027 1.00 42.67 12 THR B O 1
ATOM 3083 N N . ASN B 1 13 ? 15.990 18.069 113.406 1.00 39.60 13 ASN B N 1
ATOM 3084 C CA . ASN B 1 13 ? 15.280 16.816 113.176 1.00 36.68 13 ASN B CA 1
ATOM 3085 C C . ASN B 1 13 ? 15.398 15.859 114.353 1.00 35.16 13 ASN B C 1
ATOM 3086 O O . ASN B 1 13 ? 14.627 14.898 114.429 1.00 34.87 13 ASN B O 1
ATOM 3091 N N . LEU B 1 14 ? 16.342 16.101 115.268 1.00 34.14 14 LEU B N 1
ATOM 3092 C CA . LEU B 1 14 ? 16.493 15.237 116.435 1.00 34.59 14 LEU B CA 1
ATOM 3093 C C . LEU B 1 14 ? 15.198 15.1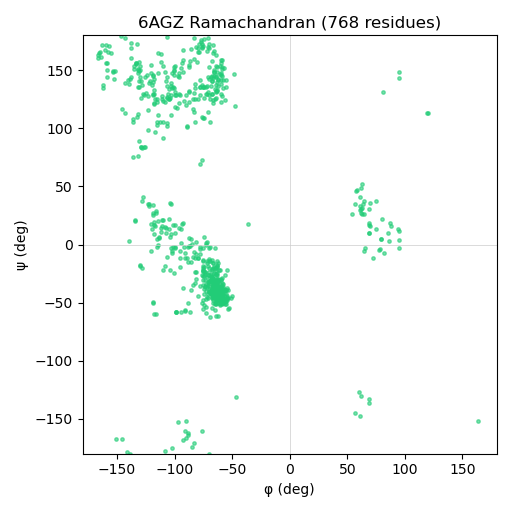32 117.230 1.00 35.01 14 LEU B C 1
ATOM 3094 O O . LEU B 1 14 ? 14.971 14.129 117.917 1.00 36.10 14 LEU B O 1
ATOM 3099 N N . PHE B 1 15 ? 14.334 16.143 117.145 1.00 35.18 15 PHE B N 1
ATOM 3100 C CA . PHE B 1 15 ? 13.056 16.141 117.845 1.00 35.06 15 PHE B CA 1
ATOM 3101 C C . PHE B 1 15 ? 11.884 16.316 116.885 1.00 34.51 15 PHE B C 1
ATOM 3102 O O . PHE B 1 15 ? 10.882 16.951 117.221 1.00 34.79 15 PHE B O 1
ATOM 3110 N N . LYS B 1 16 ? 12.004 15.756 115.676 1.00 34.05 16 LYS B N 1
ATOM 3111 C CA . LYS B 1 16 ? 10.894 15.613 114.742 1.00 34.70 16 LYS B CA 1
ATOM 3112 C C . LYS B 1 16 ? 10.402 14.176 114.763 1.00 34.78 16 LYS B C 1
ATOM 3113 O O . LYS B 1 16 ? 11.227 13.251 114.742 1.00 34.77 16 LYS B O 1
ATOM 3119 N N . PRO B 1 17 ? 9.092 13.942 114.823 1.00 35.35 17 PRO B N 1
ATOM 3120 C CA . PRO B 1 17 ? 8.588 12.564 114.821 1.00 34.58 17 PRO B CA 1
ATOM 3121 C C . PRO B 1 17 ? 8.998 11.818 113.559 1.00 33.02 17 PRO B C 1
ATOM 3122 O O . PRO B 1 17 ? 9.325 12.410 112.528 1.00 32.41 17 PRO B O 1
ATOM 3126 N N . ILE B 1 18 ? 8.974 10.492 113.653 1.00 32.18 18 ILE B N 1
ATOM 3127 C CA . ILE B 1 18 ? 9.405 9.634 112.554 1.00 32.34 18 ILE B CA 1
ATOM 3128 C C . ILE B 1 18 ? 8.778 8.263 112.752 1.00 32.88 18 ILE B C 1
ATOM 3129 O O . ILE B 1 18 ? 8.613 7.799 113.882 1.00 33.78 18 ILE B O 1
ATOM 3134 N N . LYS B 1 19 ? 8.418 7.619 111.645 1.00 32.56 19 LYS B N 1
ATOM 3135 C CA . LYS B 1 19 ? 7.900 6.259 111.686 1.00 33.14 19 LYS B CA 1
ATOM 3136 C C . LYS B 1 19 ? 9.056 5.281 111.515 1.00 31.86 19 LYS B C 1
ATOM 3137 O O . LYS B 1 19 ? 9.794 5.350 110.526 1.00 32.12 19 LYS B O 1
ATOM 3143 N N . VAL B 1 20 ? 9.216 4.382 112.482 1.00 32.53 20 VAL B N 1
ATOM 3144 C CA . VAL B 1 20 ? 10.199 3.307 112.417 1.00 31.81 20 VAL B CA 1
ATOM 3145 C C . VAL B 1 20 ? 9.443 1.997 112.574 1.00 32.44 20 VAL B C 1
ATOM 3146 O O . VAL B 1 20 ? 8.851 1.738 113.631 1.00 31.90 20 VAL B O 1
ATOM 3150 N N . GLY B 1 21 ? 9.465 1.175 111.530 1.00 33.41 21 GLY B N 1
ATOM 3151 C CA . GLY B 1 21 ? 8.628 -0.012 111.527 1.00 35.21 21 GLY B CA 1
ATOM 3152 C C . GLY B 1 21 ? 7.168 0.386 111.602 1.00 36.29 21 GLY B C 1
ATOM 3153 O O . GLY B 1 21 ? 6.695 1.249 110.854 1.00 36.17 21 GLY B O 1
ATOM 3154 N N . LYS B 1 22 ? 6.441 -0.241 112.522 1.00 37.94 22 LYS B N 1
ATOM 3155 C CA . LYS B 1 22 ? 5.054 0.110 112.796 1.00 39.76 22 LYS B CA 1
ATOM 3156 C C . LYS B 1 22 ? 4.920 1.225 113.825 1.00 38.28 22 LYS B C 1
ATOM 3157 O O . LYS B 1 22 ? 3.796 1.641 114.123 1.00 39.00 22 LYS B O 1
ATOM 3163 N N . ILE B 1 23 ? 6.032 1.721 114.364 1.00 36.37 23 ILE B N 1
ATOM 3164 C CA . ILE B 1 23 ? 6.027 2.577 115.545 1.00 36.70 23 ILE B CA 1
ATOM 3165 C C . ILE B 1 23 ? 6.170 4.036 115.135 1.00 36.29 23 ILE B C 1
ATOM 3166 O O . ILE B 1 23 ? 6.849 4.370 114.156 1.00 34.64 23 ILE B O 1
ATOM 3171 N N . GLU B 1 24 ? 5.515 4.916 115.894 1.00 36.67 24 GLU B N 1
ATOM 3172 C CA . GLU B 1 24 ? 5.599 6.363 115.708 1.00 37.77 24 GLU B CA 1
ATOM 3173 C C . GLU B 1 24 ? 6.445 6.935 116.843 1.00 36.09 24 GLU B C 1
ATOM 3174 O O . GLU B 1 24 ? 5.970 7.082 117.973 1.00 36.13 24 GLU B O 1
ATOM 3180 N N . LEU B 1 25 ? 7.702 7.243 116.538 1.00 34.55 25 LEU B N 1
ATOM 3181 C CA . LEU B 1 25 ? 8.600 7.871 117.495 1.00 34.28 25 LEU B CA 1
ATOM 3182 C C . LEU B 1 25 ? 8.379 9.378 117.504 1.00 36.03 25 LEU B C 1
ATOM 3183 O O . LEU B 1 25 ? 8.363 10.018 116.448 1.00 37.15 25 LEU B O 1
ATOM 3188 N N . LYS B 1 26 ? 8.219 9.943 118.699 1.00 36.38 26 LYS B N 1
ATOM 3189 C CA . LYS B 1 26 ? 8.033 11.381 118.830 1.00 36.87 26 LYS B CA 1
ATOM 3190 C C . LYS B 1 26 ? 9.330 12.158 118.635 1.00 34.38 26 LYS B C 1
ATOM 3191 O O . LYS B 1 26 ? 9.280 13.344 118.289 1.00 33.97 26 LYS B O 1
ATOM 3197 N N . ASN B 1 27 ? 10.484 11.523 118.844 1.00 32.56 27 ASN B N 1
ATOM 3198 C CA . ASN B 1 27 ? 11.773 12.125 118.535 1.00 31.74 27 ASN B CA 1
ATOM 3199 C C . ASN B 1 27 ? 12.666 11.069 117.897 1.00 29.80 27 ASN B C 1
ATOM 3200 O O . ASN B 1 27 ? 12.271 9.912 117.719 1.00 29.72 27 ASN B O 1
ATOM 3205 N N . ARG B 1 28 ? 13.889 11.476 117.559 1.00 28.53 28 ARG B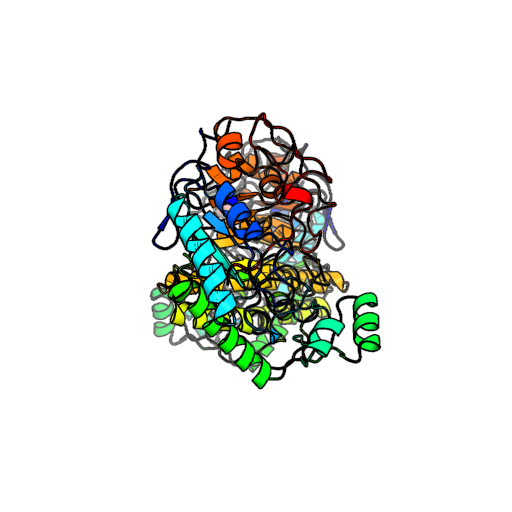 N 1
ATOM 3206 C CA . ARG B 1 28 ? 14.852 10.597 116.908 1.00 27.68 28 ARG B CA 1
ATOM 3207 C C . ARG B 1 28 ? 16.100 10.376 117.751 1.00 26.49 28 ARG B C 1
ATOM 3208 O O . ARG B 1 28 ? 17.077 9.797 117.259 1.00 25.38 28 ARG B O 1
ATOM 3216 N N . LEU B 1 29 ? 16.094 10.822 119.004 1.00 26.65 29 LEU B N 1
ATOM 3217 C CA . LEU B 1 29 ? 17.151 10.476 119.941 1.00 25.56 29 LEU B CA 1
ATOM 3218 C C . LEU B 1 29 ? 16.928 9.063 120.460 1.00 25.70 29 LEU B C 1
ATOM 3219 O O . LEU B 1 29 ? 15.808 8.685 120.814 1.00 25.32 29 LEU B O 1
ATOM 3224 N N . VAL B 1 30 ? 18.001 8.280 120.502 1.00 26.13 30 VAL B N 1
ATOM 3225 C CA . VAL B 1 30 ? 17.924 6.864 120.832 1.00 24.17 30 VAL B CA 1
ATOM 3226 C C . VAL B 1 30 ? 18.935 6.551 121.924 1.00 23.65 30 VAL B C 1
ATOM 3227 O O . VAL B 1 30 ? 20.048 7.090 121.928 1.00 22.83 30 VAL B O 1
ATOM 3231 N N . PHE B 1 31 ? 18.534 5.695 122.862 1.00 23.03 31 PHE B N 1
ATOM 3232 C CA . PHE B 1 31 ? 19.437 5.099 123.836 1.00 22.35 31 PHE B CA 1
ATOM 3233 C C . PHE B 1 31 ? 19.985 3.809 123.239 1.00 23.38 31 PHE B C 1
ATOM 3234 O O . PHE B 1 31 ? 19.287 2.787 123.224 1.00 25.36 31 PHE B O 1
ATOM 3242 N N . PRO B 1 32 ? 21.214 3.817 122.729 1.00 22.48 32 PRO B N 1
ATOM 3243 C CA . PRO B 1 32 ? 21.781 2.611 122.115 1.00 20.40 32 PRO B CA 1
ATOM 3244 C C . PRO B 1 32 ? 21.927 1.503 123.140 1.00 19.15 32 PRO B C 1
ATOM 3245 O O . PRO B 1 32 ? 21.883 1.763 124.352 1.00 20.08 32 PRO B O 1
ATOM 3249 N N . PRO B 1 33 ? 22.090 0.255 122.701 1.00 17.55 33 PRO B N 1
ATOM 3250 C CA . PRO B 1 33 ? 22.285 -0.840 123.660 1.00 17.02 33 PRO B CA 1
ATOM 3251 C C . PRO B 1 33 ? 23.520 -0.591 124.512 1.00 15.76 33 PRO B C 1
ATOM 3252 O O . PRO B 1 33 ? 24.599 -0.291 123.997 1.00 14.18 33 PRO B O 1
ATOM 3256 N N . THR B 1 34 ? 23.349 -0.700 125.828 1.00 16.84 34 THR B N 1
ATOM 3257 C CA . THR B 1 34 ? 24.414 -0.375 126.774 1.00 16.56 34 THR B CA 1
ATOM 3258 C C . THR B 1 34 ? 24.470 -1.456 127.845 1.00 17.61 34 THR B C 1
ATOM 3259 O O . THR B 1 34 ? 23.612 -1.504 128.732 1.00 17.75 34 THR B O 1
ATOM 3263 N N . THR B 1 35 ? 25.484 -2.311 127.760 1.00 17.40 35 THR B N 1
ATOM 3264 C CA . THR B 1 35 ? 25.687 -3.361 128.747 1.00 18.34 35 THR B CA 1
ATOM 3265 C C . THR B 1 35 ? 26.077 -2.756 130.091 1.00 17.05 35 THR B C 1
ATOM 3266 O O . THR B 1 35 ? 26.995 -1.935 130.171 1.00 16.83 35 THR B O 1
ATOM 3270 N N . ARG B 1 36 ? 25.378 -3.166 131.152 1.00 16.33 36 ARG B N 1
ATOM 3271 C CA . ARG B 1 36 ? 25.646 -2.665 132.495 1.00 17.43 36 ARG B CA 1
ATOM 3272 C C . ARG B 1 36 ? 25.810 -3.749 133.552 1.00 18.59 36 ARG B C 1
ATOM 3273 O O . ARG B 1 36 ? 26.364 -3.453 134.618 1.00 19.28 36 ARG B O 1
ATOM 3281 N N . PHE B 1 37 ? 25.343 -4.976 133.306 1.00 19.23 37 PHE B N 1
ATOM 3282 C CA . PHE B 1 37 ? 25.529 -6.105 134.222 1.00 20.51 37 PHE B CA 1
ATOM 3283 C C . PHE B 1 37 ? 24.851 -5.865 135.571 1.00 19.44 37 PHE B C 1
ATOM 3284 O O . PHE B 1 37 ? 25.465 -5.997 136.633 1.00 20.33 37 PHE B O 1
ATOM 3292 N N . ARG B 1 38 ? 23.564 -5.518 135.529 1.00 18.39 38 ARG B N 1
ATOM 3293 C CA . ARG B 1 38 ? 22.759 -5.395 136.738 1.00 18.66 38 ARG B CA 1
ATOM 3294 C C . ARG B 1 38 ? 21.648 -6.439 136.796 1.00 21.24 38 ARG B C 1
ATOM 3295 O O . ARG B 1 38 ? 20.667 -6.260 137.524 1.00 19.96 38 ARG B O 1
ATOM 3303 N N . ASN B 1 39 ? 21.782 -7.523 136.036 1.00 22.09 39 ASN B N 1
ATOM 3304 C CA . ASN B 1 39 ? 20.899 -8.665 136.182 1.00 22.81 39 ASN B CA 1
ATOM 3305 C C . ASN B 1 39 ? 21.367 -9.531 137.348 1.00 22.61 39 ASN B C 1
ATOM 3306 O O . ASN B 1 39 ? 22.451 -9.339 137.904 1.00 23.33 39 ASN B O 1
ATOM 3311 N N . THR B 1 40 ? 20.536 -10.499 137.721 1.00 23.57 40 THR B N 1
ATOM 3312 C CA . THR B 1 40 ? 20.949 -11.454 138.736 1.00 22.77 40 THR B CA 1
ATOM 3313 C C . THR B 1 40 ? 22.031 -12.377 138.176 1.00 23.68 40 THR B C 1
ATOM 3314 O O . THR B 1 40 ? 22.351 -12.357 136.983 1.00 23.25 40 THR B O 1
ATOM 3318 N N . SER B 1 41 ? 22.601 -13.200 139.058 1.00 24.60 41 SER B N 1
ATOM 3319 C CA . SER B 1 41 ? 23.624 -14.145 138.625 1.00 25.91 41 SER B CA 1
ATOM 3320 C C . SER B 1 41 ? 23.061 -15.256 137.748 1.00 27.03 41 SER B C 1
ATOM 3321 O O . SER B 1 41 ? 23.842 -15.962 137.100 1.00 28.67 41 SER B O 1
ATOM 3324 N N . ASP B 1 42 ? 21.738 -15.429 137.709 1.00 26.29 42 ASP B N 1
ATOM 3325 C CA . ASP B 1 42 ? 21.097 -16.327 136.756 1.00 27.19 42 ASP B CA 1
ATOM 3326 C C . ASP B 1 42 ? 20.406 -15.561 135.631 1.00 25.98 42 ASP B C 1
ATOM 3327 O O . ASP B 1 42 ? 19.491 -16.091 134.993 1.00 24.83 42 ASP B O 1
ATOM 3332 N N . PHE B 1 43 ? 20.824 -14.314 135.396 1.00 25.67 43 PHE B N 1
ATOM 3333 C CA . PHE B 1 43 ? 20.529 -13.572 134.166 1.00 24.10 43 PHE B CA 1
ATOM 3334 C C . PHE B 1 43 ? 19.054 -13.186 134.056 1.00 24.76 43 PHE B C 1
ATOM 3335 O O . PHE B 1 43 ? 18.487 -13.166 132.963 1.00 25.53 43 PHE B O 1
ATOM 3343 N N . VAL B 1 44 ? 18.432 -12.860 135.185 1.00 24.51 44 VAL B N 1
ATOM 3344 C CA . VAL B 1 44 ? 17.050 -12.393 135.215 1.00 26.08 44 VAL B CA 1
ATOM 3345 C C . VAL B 1 44 ? 17.047 -10.883 135.408 1.00 25.08 44 VAL B C 1
ATOM 3346 O O . VAL B 1 44 ? 17.810 -10.349 136.224 1.00 24.84 44 VAL B O 1
ATOM 3350 N N . ALA B 1 45 ? 16.193 -10.191 134.654 1.00 25.08 45 ALA B N 1
ATOM 3351 C CA . ALA B 1 45 ? 16.073 -8.747 134.790 1.00 25.31 45 ALA B CA 1
ATOM 3352 C C . ALA B 1 45 ? 15.674 -8.379 136.218 1.00 26.26 45 ALA B C 1
ATOM 3353 O O . ALA B 1 45 ? 15.120 -9.186 136.969 1.00 25.99 45 ALA B O 1
ATOM 3355 N N . THR B 1 46 ? 15.954 -7.132 136.584 1.00 26.65 46 THR B N 1
ATOM 3356 C CA . THR B 1 46 ? 15.992 -6.725 137.979 1.00 28.51 46 THR B CA 1
ATOM 3357 C C . THR B 1 46 ? 15.221 -5.423 138.171 1.00 25.84 46 THR B C 1
ATOM 3358 O O . THR B 1 46 ? 15.029 -4.646 137.232 1.00 24.34 46 THR B O 1
ATOM 3362 N N . ASP B 1 47 ? 14.758 -5.205 139.408 1.00 26.15 47 ASP B N 1
ATOM 3363 C CA . ASP B 1 47 ? 13.958 -4.019 139.712 1.00 25.71 47 ASP B CA 1
ATOM 3364 C C . ASP B 1 47 ? 14.736 -2.735 139.440 1.00 23.31 47 ASP B C 1
ATOM 3365 O O . ASP B 1 47 ? 14.168 -1.743 138.960 1.00 23.58 47 ASP B O 1
ATOM 3370 N N . SER B 1 48 ? 16.037 -2.737 139.740 1.00 22.69 48 SER B N 1
ATOM 3371 C CA . SER B 1 48 ? 16.884 -1.601 139.391 1.00 22.44 48 SER B CA 1
ATOM 3372 C C . SER B 1 48 ? 16.840 -1.323 137.895 1.00 21.46 48 SER B C 1
ATOM 3373 O O . SER B 1 48 ? 16.786 -0.162 137.472 1.00 21.13 48 SER B O 1
ATOM 3376 N N . MET B 1 49 ? 16.868 -2.378 137.077 1.00 20.51 49 MET B N 1
ATOM 3377 C CA . MET B 1 49 ? 16.781 -2.195 135.632 1.00 20.86 49 MET B CA 1
ATOM 3378 C C . MET B 1 49 ? 15.437 -1.597 135.235 1.00 21.13 49 MET B C 1
ATOM 3379 O O . MET B 1 49 ? 15.367 -0.758 134.327 1.00 19.86 49 MET B O 1
ATOM 3384 N N . LEU B 1 50 ? 14.360 -2.008 135.909 1.00 23.81 50 LEU B N 1
ATOM 3385 C CA . LEU B 1 50 ? 13.042 -1.458 135.606 1.00 26.00 50 LEU B CA 1
ATOM 3386 C C . LEU B 1 50 ? 12.988 0.033 135.916 1.00 26.42 50 LEU B C 1
ATOM 3387 O O . LEU B 1 50 ? 12.470 0.823 135.119 1.00 28.36 50 LEU B O 1
ATOM 3392 N N . SER B 1 51 ? 13.507 0.436 137.079 1.00 25.84 51 SER B N 1
ATOM 3393 C CA . SER B 1 51 ? 13.554 1.862 137.395 1.00 26.37 51 SER B CA 1
ATOM 3394 C C . SER B 1 51 ? 14.451 2.612 136.417 1.00 25.52 51 SER B C 1
ATOM 3395 O O . SER B 1 51 ? 14.174 3.762 136.056 1.00 25.34 51 SER B O 1
ATOM 3398 N N . TYR B 1 52 ? 15.528 1.965 135.974 1.00 24.67 52 TYR B N 1
ATOM 3399 C CA . TYR B 1 52 ? 16.489 2.571 135.058 1.00 24.02 52 TYR B CA 1
ATOM 3400 C C . TYR B 1 52 ? 15.842 2.889 133.709 1.00 23.16 52 TYR B C 1
ATOM 3401 O O . TYR B 1 52 ? 15.739 4.059 133.303 1.00 22.96 52 TYR B O 1
ATOM 3410 N N . TYR B 1 53 ? 15.362 1.852 133.017 1.00 22.24 53 TYR B N 1
ATOM 3411 C CA . TYR B 1 53 ? 14.692 2.058 131.737 1.00 23.38 53 TYR B CA 1
ATOM 3412 C C . TYR B 1 53 ? 13.433 2.901 131.890 1.00 24.47 53 TYR B C 1
ATOM 3413 O O . TYR B 1 53 ? 13.064 3.639 130.969 1.00 24.67 53 TYR B O 1
ATOM 3422 N N . SER B 1 54 ? 12.762 2.805 133.041 1.00 25.18 54 SER B N 1
ATOM 3423 C CA . SER B 1 54 ? 11.568 3.610 133.283 1.00 27.48 54 SER B CA 1
ATOM 3424 C C . SER B 1 54 ? 11.906 5.093 133.301 1.00 29.44 54 SER B C 1
ATOM 3425 O O . SER B 1 54 ? 11.267 5.897 132.611 1.00 30.88 54 SER B O 1
ATOM 3428 N N . GLN B 1 55 ? 12.909 5.475 134.096 1.00 28.94 55 GLN B N 1
ATOM 3429 C CA . GLN B 1 55 ? 13.354 6.863 134.114 1.00 27.83 55 GLN B CA 1
ATOM 3430 C C . GLN B 1 55 ? 13.784 7.316 132.729 1.00 27.64 55 GLN B C 1
ATOM 3431 O O . GLN B 1 55 ? 13.558 8.470 132.347 1.00 28.30 55 GLN B O 1
ATOM 3437 N N . ARG B 1 56 ? 14.403 6.422 131.955 1.00 27.33 56 ARG B N 1
ATOM 3438 C CA . ARG B 1 56 ? 14.781 6.821 130.605 1.00 26.87 56 ARG B CA 1
ATOM 3439 C C . ARG B 1 56 ? 13.615 6.813 129.624 1.00 28.05 56 ARG B C 1
ATOM 3440 O O . ARG B 1 56 ? 13.778 7.288 128.494 1.00 27.95 56 ARG B O 1
ATOM 3448 N N . ALA B 1 57 ? 12.447 6.309 130.023 1.00 29.53 57 ALA B N 1
ATOM 3449 C CA . ALA B 1 57 ? 11.265 6.356 129.172 1.00 29.60 57 ALA B CA 1
ATOM 3450 C C . ALA B 1 57 ? 10.366 7.548 129.469 1.00 31.36 57 ALA B C 1
ATOM 3451 O O . ALA B 1 57 ? 9.553 7.921 128.615 1.00 31.89 57 ALA B O 1
ATOM 3453 N N . GLU B 1 58 ? 10.495 8.152 130.648 1.00 32.69 58 GLU B N 1
ATOM 3454 C CA . GLU B 1 58 ? 9.683 9.310 130.992 1.00 34.96 58 GLU B CA 1
ATOM 3455 C C . GLU B 1 58 ? 10.099 10.521 130.167 1.00 34.02 58 GLU B C 1
ATOM 3456 O O . GLU B 1 58 ? 11.285 10.725 129.892 1.00 33.55 58 GLU B O 1
ATOM 3462 N N . ASN B 1 59 ? 9.107 11.322 129.770 1.00 34.69 59 ASN B N 1
ATOM 3463 C CA . ASN B 1 59 ? 9.333 12.591 129.072 1.00 35.74 59 ASN B CA 1
ATOM 3464 C C . ASN B 1 59 ? 10.201 12.416 127.828 1.00 34.00 59 ASN B C 1
ATOM 3465 O O . ASN B 1 59 ? 10.895 13.344 127.404 1.00 33.21 59 ASN B O 1
ATOM 3470 N N . ASN B 1 60 ? 10.183 11.221 127.236 1.00 33.95 60 ASN B N 1
ATOM 3471 C CA . ASN B 1 60 ? 11.041 10.926 126.094 1.00 34.56 60 ASN B CA 1
ATOM 3472 C C . ASN B 1 60 ? 10.241 10.641 124.831 1.00 36.17 60 ASN B C 1
ATOM 3473 O O . ASN B 1 60 ? 10.391 11.357 123.834 1.00 37.30 60 ASN B O 1
ATOM 3478 N N . GLY B 1 61 ? 9.380 9.625 124.848 1.00 35.85 61 GLY B N 1
ATOM 3479 C CA . GLY B 1 61 ? 8.712 9.173 123.649 1.00 36.01 61 GLY B CA 1
ATOM 3480 C C . GLY B 1 61 ? 9.613 8.600 122.576 1.00 35.95 61 GLY B C 1
ATOM 3481 O O . GLY B 1 61 ? 9.102 8.092 121.571 1.00 36.40 61 GLY B O 1
ATOM 3482 N N . GLY B 1 62 ? 10.930 8.653 122.750 1.00 34.44 62 GLY B N 1
ATOM 3483 C CA . GLY B 1 62 ? 11.859 8.138 121.767 1.00 32.20 62 GLY B CA 1
ATOM 3484 C C . GLY B 1 62 ? 11.939 6.626 121.793 1.00 30.47 62 GLY B C 1
ATOM 3485 O O . GLY B 1 62 ? 11.056 5.932 122.304 1.00 31.16 62 GLY B O 1
ATOM 3486 N N . LEU B 1 63 ? 13.026 6.111 121.229 1.00 28.14 63 LEU B N 1
ATOM 3487 C CA . LEU B 1 63 ? 13.292 4.680 121.208 1.00 27.34 63 LEU B CA 1
ATOM 3488 C C . LEU B 1 63 ? 14.392 4.353 122.207 1.00 27.20 63 LEU B C 1
ATOM 3489 O O . LEU B 1 63 ? 15.442 5.004 122.220 1.00 25.89 63 LEU B O 1
ATOM 3494 N N . LEU B 1 64 ? 14.135 3.363 123.054 1.00 26.53 64 LEU B N 1
ATOM 3495 C CA . LEU B 1 64 ? 15.146 2.781 123.923 1.00 26.28 64 LEU B CA 1
ATOM 3496 C C . LEU B 1 64 ? 15.584 1.447 123.337 1.00 25.17 64 LEU B C 1
ATOM 3497 O O . LEU B 1 64 ? 14.759 0.681 122.834 1.00 27.85 64 LEU B O 1
ATOM 3502 N N . ILE B 1 65 ? 16.883 1.173 123.382 1.00 22.45 65 ILE B N 1
ATOM 3503 C CA . ILE B 1 65 ? 17.412 -0.110 122.937 1.00 20.69 65 ILE B CA 1
ATOM 3504 C C . ILE B 1 65 ? 18.010 -0.821 124.139 1.00 20.69 65 ILE B C 1
ATOM 3505 O O . ILE B 1 65 ? 18.871 -0.267 124.834 1.00 18.54 65 ILE B O 1
ATOM 3510 N N . THR B 1 66 ? 17.550 -2.043 124.375 1.00 21.98 66 THR B N 1
ATOM 3511 C CA . THR B 1 66 ? 17.931 -2.790 125.560 1.00 23.70 66 THR B CA 1
ATOM 3512 C C . THR B 1 66 ? 19.393 -3.224 125.481 1.00 22.97 66 THR B C 1
ATOM 3513 O O . THR B 1 66 ? 19.970 -3.360 124.398 1.00 22.83 66 THR B O 1
ATOM 3517 N N . GLU B 1 67 ? 20.003 -3.392 126.655 1.00 21.31 67 GLU B N 1
ATOM 3518 C CA . GLU B 1 67 ? 21.363 -3.908 126.744 1.00 19.70 67 GLU B CA 1
ATOM 3519 C C . GLU B 1 67 ? 21.468 -5.245 126.024 1.00 19.65 67 GLU B C 1
ATOM 3520 O O . GLU B 1 67 ? 20.548 -6.064 126.073 1.00 20.45 67 GLU B O 1
ATOM 3526 N N . ALA B 1 68 ? 22.594 -5.459 125.345 1.00 18.70 68 ALA B N 1
ATOM 3527 C CA . ALA B 1 68 ? 22.809 -6.692 124.596 1.00 16.50 68 ALA B CA 1
ATOM 3528 C C . ALA B 1 68 ? 22.461 -7.907 125.445 1.00 15.69 68 ALA B C 1
ATOM 3529 O O . ALA B 1 68 ? 23.045 -8.123 126.511 1.00 14.40 68 ALA B O 1
ATOM 3531 N N . THR B 1 69 ? 21.490 -8.686 124.974 1.00 16.78 69 THR B N 1
ATOM 3532 C CA . THR B 1 69 ? 20.849 -9.727 125.766 1.00 17.56 69 THR B CA 1
ATOM 3533 C C . THR B 1 69 ? 21.092 -11.087 125.129 1.00 17.00 69 THR B C 1
ATOM 3534 O O . THR B 1 69 ? 20.922 -11.249 123.915 1.00 15.25 69 THR B O 1
ATOM 3538 N N . PHE B 1 70 ? 21.485 -12.060 125.950 1.00 17.69 70 PHE B N 1
ATOM 3539 C CA . PHE B 1 70 ? 21.743 -13.413 125.469 1.00 18.06 70 PHE B CA 1
ATOM 3540 C C . PHE B 1 70 ? 20.446 -14.060 124.997 1.00 18.91 70 PHE B C 1
ATOM 3541 O O . PHE B 1 70 ? 19.474 -14.146 125.756 1.00 19.25 70 PHE B O 1
ATOM 3549 N N . GLY B 1 71 ? 20.430 -14.517 123.744 1.00 18.08 71 GLY B N 1
ATOM 3550 C CA . GLY B 1 71 ? 19.283 -15.251 123.242 1.00 20.42 71 GLY B CA 1
ATOM 3551 C C . GLY B 1 71 ? 19.127 -16.635 123.838 1.00 23.27 71 GLY B C 1
ATOM 3552 O O . GLY B 1 71 ? 18.027 -17.196 123.796 1.00 25.55 71 GLY B O 1
ATOM 3553 N N . ALA B 1 72 ? 20.195 -17.188 124.399 1.00 22.69 72 ALA B N 1
ATOM 3554 C CA . ALA B 1 72 ? 20.204 -18.541 124.936 1.00 23.37 72 ALA B CA 1
ATOM 3555 C C . ALA B 1 72 ? 21.458 -18.703 125.793 1.00 22.45 72 ALA B C 1
ATOM 3556 O O . ALA B 1 72 ? 22.370 -17.876 125.712 1.00 22.92 72 ALA B O 1
ATOM 3558 N N . PRO B 1 73 ? 21.514 -19.744 126.634 1.00 21.37 73 PRO B N 1
ATOM 3559 C CA . PRO B 1 73 ? 22.746 -19.979 127.408 1.00 21.58 73 PRO B CA 1
ATOM 3560 C C . PRO B 1 73 ? 23.992 -20.106 126.548 1.00 20.91 73 PRO B C 1
ATOM 3561 O O . PRO B 1 73 ? 25.054 -19.597 126.928 1.00 19.74 73 PRO B O 1
ATOM 3565 N N . GLN B 1 74 ? 23.895 -20.771 125.394 1.00 22.01 74 GLN B N 1
ATOM 3566 C CA . GLN B 1 74 ? 25.044 -20.885 124.503 1.00 21.71 74 GLN B CA 1
ATOM 3567 C C . GLN B 1 74 ? 25.454 -19.538 123.920 1.00 20.43 74 GLN B C 1
ATOM 3568 O O . GLN B 1 74 ? 26.598 -19.387 123.478 1.00 19.99 74 GLN B O 1
ATOM 3574 N N . PHE B 1 75 ? 24.553 -18.553 123.925 1.00 19.86 75 PHE B N 1
ATOM 3575 C CA . PHE B 1 75 ? 24.867 -17.227 123.408 1.00 18.18 75 PHE B CA 1
ATOM 3576 C C . PHE B 1 75 ? 25.748 -16.420 124.354 1.00 17.74 75 PHE B C 1
ATOM 3577 O O . PHE B 1 75 ? 26.366 -15.442 123.920 1.00 16.76 75 PHE B O 1
ATOM 3585 N N . GLY B 1 76 ? 25.822 -16.803 125.625 1.00 18.69 76 GLY B N 1
ATOM 3586 C CA . GLY B 1 76 ? 26.640 -16.096 126.596 1.00 19.18 76 GLY B CA 1
ATOM 3587 C C . GLY B 1 76 ? 28.056 -16.632 126.672 1.00 20.31 76 GLY B C 1
ATOM 3588 O O . GLY B 1 76 ? 28.571 -17.150 125.682 1.00 20.97 76 GLY B O 1
ATOM 3589 N N . LEU B 1 77 ? 28.698 -16.513 127.834 1.00 20.14 77 LEU B N 1
ATOM 3590 C CA . LEU B 1 77 ? 28.096 -15.971 129.051 1.00 19.88 77 LEU B CA 1
ATOM 3591 C C . LEU B 1 77 ? 28.988 -14.891 129.668 1.00 20.59 77 LEU B C 1
ATOM 3592 O O . LEU B 1 77 ? 30.211 -14.941 129.538 1.00 20.14 77 LEU B O 1
ATOM 3597 N N . TYR B 1 78 ? 28.371 -13.921 130.342 1.00 18.95 78 TYR B N 1
ATOM 3598 C CA . TYR B 1 78 ? 29.081 -12.953 131.167 1.00 18.82 78 TYR B CA 1
ATOM 3599 C C . TYR B 1 78 ? 28.416 -12.886 132.534 1.00 20.08 78 TYR B C 1
ATOM 3600 O O . TYR B 1 78 ? 27.225 -13.177 132.673 1.00 21.20 78 TYR B O 1
ATOM 3609 N N . GLN B 1 79 ? 29.197 -12.503 133.543 1.00 21.18 79 GLN B N 1
ATOM 3610 C CA . GLN B 1 79 ? 28.673 -12.387 134.899 1.00 24.10 79 GLN B CA 1
ATOM 3611 C C . GLN B 1 79 ? 27.536 -11.376 134.951 1.00 22.76 79 GLN B C 1
ATOM 3612 O O . GLN B 1 79 ? 27.712 -10.211 134.580 1.00 22.67 79 GLN B O 1
ATOM 3618 N N . ASN B 1 80 ? 26.367 -11.834 135.405 1.00 22.68 80 ASN B N 1
ATOM 3619 C CA . ASN B 1 80 ? 25.196 -10.981 135.611 1.00 23.27 80 ASN B CA 1
ATOM 3620 C C . ASN B 1 80 ? 24.727 -10.323 134.315 1.00 22.65 80 ASN B C 1
ATOM 3621 O O . ASN B 1 80 ? 24.175 -9.219 134.333 1.00 21.68 80 ASN B O 1
ATOM 3626 N N . GLY B 1 81 ? 24.943 -10.991 133.183 1.00 21.56 81 GLY B N 1
ATOM 3627 C CA . GLY B 1 81 ? 24.427 -10.527 131.914 1.00 21.11 81 GLY B CA 1
ATOM 3628 C C . GLY B 1 81 ? 22.946 -10.799 131.780 1.00 21.21 81 GLY B C 1
ATOM 3629 O O . GLY B 1 81 ? 22.319 -11.466 132.613 1.00 23.05 81 GLY B O 1
ATOM 3630 N N . PRO B 1 82 ? 22.350 -10.263 130.712 1.00 19.48 82 PRO B N 1
ATOM 3631 C CA . PRO B 1 82 ? 20.909 -10.459 130.500 1.00 17.81 82 PRO B CA 1
ATOM 3632 C C . PRO B 1 82 ? 20.590 -11.649 129.604 1.00 18.52 82 PRO B C 1
ATOM 3633 O O . PRO B 1 82 ? 21.427 -12.072 128.801 1.00 17.77 82 PRO B O 1
ATOM 3637 N N . MET B 1 83 ? 19.379 -12.195 129.732 1.00 19.53 83 MET B N 1
ATOM 3638 C CA . MET B 1 83 ? 18.945 -13.320 128.913 1.00 20.76 83 MET B CA 1
ATOM 3639 C C . MET B 1 83 ? 17.429 -13.277 128.765 1.00 21.45 83 MET B C 1
ATOM 3640 O O . MET B 1 83 ? 16.719 -12.796 129.650 1.00 22.05 83 MET B O 1
ATOM 3645 N N . ILE B 1 84 ? 16.941 -13.767 127.624 1.00 21.55 84 ILE B N 1
ATOM 3646 C CA . ILE B 1 84 ? 15.507 -13.806 127.341 1.00 24.58 84 ILE B CA 1
ATOM 3647 C C . ILE B 1 84 ? 15.099 -15.254 127.069 1.00 25.48 84 ILE B C 1
ATOM 3648 O O . ILE B 1 84 ? 14.224 -15.533 126.241 1.00 26.28 84 ILE B O 1
ATOM 3653 N N . TYR B 1 85 ? 15.739 -16.194 127.764 1.00 24.76 85 TYR B N 1
ATOM 3654 C CA . TYR B 1 85 ? 15.567 -17.616 127.484 1.00 25.28 85 TYR B CA 1
ATOM 3655 C C . TYR B 1 85 ? 14.509 -18.272 128.368 1.00 26.29 85 TYR B C 1
ATOM 3656 O O . TYR B 1 85 ? 13.541 -18.843 127.858 1.00 26.37 85 TYR B O 1
ATOM 3665 N N . THR B 1 86 ? 14.674 -18.205 129.688 1.00 25.61 86 THR B N 1
ATOM 3666 C CA . THR B 1 86 ? 13.748 -18.881 130.585 1.00 27.01 86 THR B CA 1
ATOM 3667 C C . THR B 1 86 ? 12.460 -18.073 130.742 1.00 27.68 86 THR B C 1
ATOM 3668 O O . THR B 1 86 ? 12.382 -16.895 130.384 1.00 27.96 86 THR B O 1
ATOM 3672 N N . ASP B 1 87 ? 11.434 -18.727 131.295 1.00 27.72 87 ASP B N 1
ATOM 3673 C CA . ASP B 1 87 ? 10.143 -18.066 131.465 1.00 29.59 87 ASP B CA 1
ATOM 3674 C C . ASP B 1 87 ? 10.236 -16.907 132.452 1.00 28.44 87 ASP B C 1
ATOM 3675 O O . ASP B 1 87 ? 9.615 -15.858 132.242 1.00 28.20 87 ASP B O 1
ATOM 3680 N N . ARG B 1 88 ? 11.004 -17.075 133.532 1.00 28.87 88 ARG B N 1
ATOM 3681 C CA . ARG B 1 88 ? 11.199 -15.976 134.475 1.00 30.61 88 ARG B CA 1
ATOM 3682 C C . ARG B 1 88 ? 11.852 -14.778 133.796 1.00 28.97 88 ARG B C 1
ATOM 3683 O O . ARG B 1 88 ? 11.458 -13.628 134.031 1.00 28.58 88 ARG B O 1
ATOM 3691 N N . GLN B 1 89 ? 12.849 -15.031 132.945 1.00 28.60 89 GLN B N 1
ATOM 3692 C CA . GLN B 1 89 ? 13.522 -13.950 132.232 1.00 28.90 89 GLN B CA 1
ATOM 3693 C C . GLN B 1 89 ? 12.555 -13.215 131.310 1.00 30.30 89 GLN B C 1
ATOM 3694 O O . GLN B 1 89 ? 12.509 -11.977 131.294 1.00 31.27 89 GLN B O 1
ATOM 3700 N N . VAL B 1 90 ? 11.764 -13.967 130.539 1.00 30.86 90 VAL B N 1
ATOM 3701 C CA . VAL B 1 90 ? 10.810 -13.354 129.618 1.00 30.34 90 VAL B CA 1
ATOM 3702 C C . VAL B 1 90 ? 9.764 -12.554 130.384 1.00 30.23 90 VAL B C 1
ATOM 3703 O O . VAL B 1 90 ? 9.318 -11.494 129.930 1.00 29.38 90 VAL B O 1
ATOM 3707 N N . GLU B 1 91 ? 9.358 -13.043 131.558 1.00 31.16 91 GLU B N 1
ATOM 3708 C CA . GLU B 1 91 ? 8.377 -12.311 132.353 1.00 31.54 91 GLU B CA 1
ATOM 3709 C C . GLU B 1 91 ? 8.962 -11.013 132.898 1.00 29.33 91 GLU B C 1
ATOM 3710 O O . GLU B 1 91 ? 8.298 -9.969 132.880 1.00 30.37 91 GLU B O 1
ATOM 3716 N N . ALA B 1 92 ? 10.204 -11.059 133.388 1.00 26.79 92 ALA B N 1
ATOM 3717 C CA . ALA B 1 92 ? 10.854 -9.847 133.879 1.00 26.95 92 ALA B CA 1
ATOM 3718 C C . ALA B 1 92 ? 10.982 -8.806 132.771 1.00 28.15 92 ALA B C 1
ATOM 3719 O O . ALA B 1 92 ? 10.575 -7.643 132.935 1.00 28.88 92 ALA B O 1
ATOM 3721 N N . TRP B 1 93 ? 11.540 -9.211 131.624 1.00 26.17 93 TRP B N 1
ATOM 3722 C CA . TRP B 1 93 ? 11.626 -8.295 130.492 1.00 25.17 93 TRP B CA 1
ATOM 3723 C C . TRP B 1 93 ? 10.252 -7.788 130.080 1.00 25.02 93 TRP B C 1
ATOM 3724 O O . TRP B 1 93 ? 10.121 -6.637 129.648 1.00 24.81 93 TRP B O 1
ATOM 3735 N N . LYS B 1 94 ? 9.219 -8.624 130.211 1.00 26.02 94 LYS B N 1
ATOM 3736 C CA . LYS B 1 94 ? 7.866 -8.174 129.905 1.00 27.00 94 LYS B CA 1
ATOM 3737 C C . LYS B 1 94 ? 7.435 -7.058 130.846 1.00 26.35 94 LYS B C 1
ATOM 3738 O O . LYS B 1 94 ? 6.832 -6.071 130.411 1.00 26.19 94 LYS B O 1
ATOM 3744 N N . LYS B 1 95 ? 7.732 -7.196 132.141 1.00 26.20 95 LYS B N 1
ATOM 3745 C CA . LYS B 1 95 ? 7.435 -6.119 133.081 1.00 26.84 95 LYS B CA 1
ATOM 3746 C C . LYS B 1 95 ? 8.145 -4.831 132.679 1.00 24.38 95 LYS B C 1
ATOM 3747 O O . LYS B 1 95 ? 7.545 -3.745 132.701 1.00 23.77 95 LYS B O 1
ATOM 3753 N N . ILE B 1 96 ? 9.418 -4.935 132.284 1.00 23.04 96 ILE B N 1
ATOM 3754 C CA . ILE B 1 96 ? 10.160 -3.743 131.869 1.00 24.11 96 ILE B CA 1
ATOM 3755 C C . ILE B 1 96 ? 9.501 -3.095 130.655 1.00 24.56 96 ILE B C 1
ATOM 3756 O O . ILE B 1 96 ? 9.304 -1.874 130.610 1.00 23.19 96 ILE B O 1
ATOM 3761 N N . VAL B 1 97 ? 9.146 -3.905 129.653 1.00 27.43 97 VAL B N 1
ATOM 3762 C CA . VAL B 1 97 ? 8.529 -3.371 128.440 1.00 28.12 97 VAL B CA 1
ATOM 3763 C C . VAL B 1 97 ? 7.200 -2.703 128.764 1.00 29.63 97 VAL B C 1
ATOM 3764 O O . VAL B 1 97 ? 6.882 -1.630 128.235 1.00 29.98 97 VAL B O 1
ATOM 3768 N N . GLU B 1 98 ? 6.401 -3.328 129.632 1.00 30.34 98 GLU B N 1
ATOM 3769 C CA . GLU B 1 98 ? 5.130 -2.733 130.032 1.00 32.12 98 GLU B CA 1
ATOM 3770 C C . GLU B 1 98 ? 5.341 -1.384 130.704 1.00 32.44 98 GLU B C 1
ATOM 3771 O O . GLU B 1 98 ? 4.567 -0.445 130.482 1.00 32.55 98 GLU B O 1
ATOM 3777 N N . GLU B 1 99 ? 6.385 -1.264 131.528 1.00 31.54 99 GLU B N 1
ATOM 3778 C CA . GLU B 1 99 ? 6.658 0.027 132.152 1.00 30.74 99 GLU B CA 1
ATOM 3779 C C . GLU B 1 99 ? 7.095 1.064 131.118 1.00 30.13 99 GLU B C 1
ATOM 3780 O O . GLU B 1 99 ? 6.656 2.220 131.167 1.00 30.32 99 GLU B O 1
ATOM 3786 N N . VAL B 1 100 ? 7.947 0.666 130.168 1.00 28.79 100 VAL B N 1
ATOM 3787 C CA . VAL B 1 100 ? 8.430 1.603 129.153 1.00 27.10 100 VAL B CA 1
ATOM 3788 C C . VAL B 1 100 ? 7.272 2.115 128.304 1.00 27.64 100 VAL B C 1
ATOM 3789 O O . VAL B 1 100 ? 7.152 3.319 128.047 1.00 27.58 100 VAL B O 1
ATOM 3793 N N . HIS B 1 101 ? 6.405 1.205 127.851 1.00 27.57 101 HIS B N 1
ATOM 3794 C CA . HIS B 1 101 ? 5.234 1.621 127.085 1.00 28.42 101 HIS B CA 1
ATOM 3795 C C . HIS B 1 101 ? 4.299 2.478 127.928 1.00 28.63 101 HIS B C 1
ATOM 3796 O O . HIS B 1 101 ? 3.713 3.446 127.429 1.00 28.36 101 HIS B O 1
ATOM 3803 N N . LYS B 1 102 ? 4.144 2.132 129.209 1.00 28.89 102 LYS B N 1
ATOM 3804 C CA . LYS B 1 102 ? 3.294 2.922 130.093 1.00 30.15 102 LYS B CA 1
ATOM 3805 C C . LYS B 1 102 ? 3.796 4.356 130.203 1.00 28.87 102 LYS B C 1
ATOM 3806 O O . LYS B 1 102 ? 2.999 5.301 130.238 1.00 27.87 102 LYS B O 1
ATOM 3812 N N . LYS B 1 103 ? 5.116 4.539 130.249 1.00 28.01 103 LYS B N 1
ATOM 3813 C CA . LYS B 1 103 ? 5.693 5.876 130.324 1.00 28.69 103 LYS B CA 1
ATOM 3814 C C . LYS B 1 103 ? 5.703 6.601 128.983 1.00 30.05 103 LYS B C 1
ATOM 3815 O O . LYS B 1 103 ? 6.137 7.757 128.929 1.00 30.01 103 LYS B O 1
ATOM 3821 N N . GLY B 1 104 ? 5.245 5.961 127.908 1.00 31.14 104 GLY B N 1
ATOM 3822 C CA . GLY B 1 104 ? 5.046 6.630 126.639 1.00 32.50 104 GLY B CA 1
ATOM 3823 C C . GLY B 1 104 ? 6.182 6.530 125.644 1.00 32.21 104 GLY B C 1
ATOM 3824 O O . GLY B 1 104 ? 6.099 7.152 124.576 1.00 31.79 104 GLY B O 1
ATOM 3825 N N . SER B 1 105 ? 7.238 5.784 125.949 1.00 32.30 105 SER B N 1
ATOM 3826 C CA . SER B 1 105 ? 8.335 5.581 125.018 1.00 31.57 105 SER B CA 1
ATOM 3827 C C . SER B 1 105 ? 8.222 4.199 124.371 1.00 28.38 105 SER B C 1
ATOM 3828 O O . SER B 1 105 ? 7.250 3.466 124.576 1.00 27.50 105 SER B O 1
ATOM 3831 N N . HIS B 1 106 ? 9.225 3.839 123.574 1.00 27.16 106 HIS B N 1
ATOM 3832 C CA . HIS B 1 106 ? 9.250 2.570 122.863 1.00 27.72 106 HIS B CA 1
ATOM 3833 C C . HIS B 1 106 ? 10.626 1.941 123.031 1.00 26.11 106 HIS B C 1
ATOM 3834 O O . HIS B 1 106 ? 11.618 2.633 123.277 1.00 28.41 106 HIS B O 1
ATOM 3841 N N . ILE B 1 107 ? 10.686 0.617 122.905 1.00 23.30 107 ILE B N 1
ATOM 3842 C CA . ILE B 1 107 ? 11.884 -0.124 123.278 1.00 24.95 107 ILE B CA 1
ATOM 3843 C C . ILE B 1 107 ? 12.155 -1.238 122.273 1.00 25.13 107 ILE B C 1
ATOM 3844 O O . ILE B 1 107 ? 11.230 -1.880 121.765 1.00 25.93 107 ILE B O 1
ATOM 3849 N N . SER B 1 108 ? 13.437 -1.449 121.979 1.00 23.88 108 SER B N 1
ATOM 3850 C CA . SER B 1 108 ? 13.918 -2.577 121.197 1.00 23.11 108 SER B CA 1
ATOM 3851 C C . SER B 1 108 ? 14.894 -3.390 122.036 1.00 22.49 108 SER B C 1
ATOM 3852 O O . SER B 1 108 ? 15.616 -2.843 122.874 1.00 21.86 108 SER B O 1
ATOM 3855 N N . MET B 1 109 ? 14.914 -4.702 121.814 1.00 23.00 109 MET B N 1
ATOM 3856 C CA . MET B 1 109 ? 15.871 -5.579 122.477 1.00 22.19 109 MET B CA 1
ATOM 3857 C C . MET B 1 109 ? 16.961 -5.986 121.495 1.00 20.91 109 MET B C 1
ATOM 3858 O O . MET B 1 109 ? 16.667 -6.519 120.419 1.00 20.40 109 MET B O 1
ATOM 3863 N N . GLN B 1 110 ? 18.213 -5.741 121.869 1.00 20.20 110 GLN B N 1
ATOM 3864 C CA . GLN B 1 110 ? 19.351 -6.234 121.109 1.00 19.51 110 GLN B CA 1
ATOM 3865 C C . GLN B 1 110 ? 19.703 -7.635 121.593 1.00 19.63 110 GLN B C 1
ATOM 3866 O O . GLN B 1 110 ? 19.792 -7.876 122.802 1.00 20.11 110 GLN B O 1
ATOM 3872 N N . LEU B 1 111 ? 19.894 -8.554 120.652 1.00 18.02 111 LEU B N 1
ATOM 3873 C CA . LEU B 1 111 ? 20.182 -9.947 120.966 1.00 16.81 111 LEU B CA 1
ATOM 3874 C C . LEU B 1 111 ? 21.678 -10.204 120.841 1.00 16.87 111 LEU B C 1
ATOM 3875 O O . LEU B 1 111 ? 22.284 -9.889 119.812 1.00 16.75 111 LEU B O 1
ATOM 3880 N N . TRP B 1 112 ? 22.261 -10.786 121.885 1.00 14.86 112 TRP B N 1
ATOM 3881 C CA . TRP B 1 112 ? 23.703 -10.934 122.017 1.00 16.16 112 TRP B CA 1
ATOM 3882 C C . TRP B 1 112 ? 24.113 -12.385 121.808 1.00 17.20 112 TRP B C 1
ATOM 3883 O O . TRP B 1 112 ? 23.423 -13.306 122.258 1.00 18.77 112 TRP B O 1
ATOM 3894 N N . ASN B 1 113 ? 25.242 -12.582 121.129 1.00 17.91 113 ASN B N 1
ATOM 3895 C CA . ASN B 1 113 ? 25.879 -13.893 121.018 1.00 16.29 113 ASN B CA 1
ATOM 3896 C C . ASN B 1 113 ? 27.383 -13.662 121.065 1.00 15.28 113 ASN B C 1
ATOM 3897 O O . ASN B 1 113 ? 27.951 -13.063 120.146 1.00 14.72 113 ASN B O 1
ATOM 3902 N N . LEU B 1 114 ? 28.025 -14.139 122.132 1.00 14.22 114 LEU B N 1
ATOM 3903 C CA . LEU B 1 114 ? 29.414 -13.776 122.395 1.00 14.11 114 LEU B CA 1
ATOM 3904 C C . LEU B 1 114 ? 30.380 -14.500 121.465 1.00 14.17 114 LEU B C 1
ATOM 3905 O O . LEU B 1 114 ? 31.276 -13.878 120.885 1.00 15.55 114 LEU B O 1
ATOM 3910 N N . GLY B 1 115 ? 30.222 -15.809 121.314 1.00 13.35 115 GLY B N 1
ATOM 3911 C CA . GLY B 1 115 ? 31.177 -16.558 120.514 1.00 13.20 115 GLY B CA 1
ATOM 3912 C C . GLY B 1 115 ? 32.522 -16.621 121.213 1.00 14.77 115 GLY B C 1
ATOM 3913 O O . GLY B 1 115 ? 32.607 -16.902 122.414 1.00 14.76 115 GLY B O 1
ATOM 3914 N N . ARG B 1 116 ? 33.594 -16.344 120.466 1.00 15.69 116 ARG B N 1
ATOM 3915 C CA . ARG B 1 116 ? 34.939 -16.419 121.029 1.00 15.99 116 ARG B CA 1
ATOM 3916 C C . ARG B 1 116 ? 35.247 -15.282 121.996 1.00 15.55 116 ARG B C 1
ATOM 3917 O O . ARG B 1 116 ? 36.358 -15.239 122.536 1.00 15.09 116 ARG B O 1
ATOM 3925 N N . ALA B 1 117 ? 34.308 -14.369 122.226 1.00 14.29 117 ALA B N 1
ATOM 3926 C CA . ALA B 1 117 ? 34.483 -13.293 123.191 1.00 14.31 117 ALA B CA 1
ATOM 3927 C C . ALA B 1 117 ? 33.904 -13.629 124.557 1.00 16.87 117 ALA B C 1
ATOM 3928 O O . ALA B 1 117 ? 33.964 -12.793 125.464 1.00 17.30 117 ALA B O 1
ATOM 3930 N N . ALA B 1 118 ? 33.352 -14.827 124.725 1.00 15.82 118 ALA B N 1
ATOM 3931 C CA . ALA B 1 118 ? 32.667 -15.183 125.955 1.00 18.62 118 ALA B CA 1
ATOM 3932 C C . ALA B 1 118 ? 33.665 -15.474 127.075 1.00 20.08 118 ALA B C 1
ATOM 3933 O O . ALA B 1 118 ? 34.879 -15.554 126.868 1.00 19.70 118 ALA B O 1
ATOM 3935 N N . ASP B 1 119 ? 33.124 -15.620 128.283 1.00 21.32 119 ASP B N 1
ATOM 3936 C CA . ASP B 1 119 ? 33.869 -16.085 129.444 1.00 21.01 119 ASP B CA 1
ATOM 3937 C C . ASP B 1 119 ? 33.917 -17.607 129.388 1.00 20.97 119 ASP B C 1
ATOM 3938 O O . ASP B 1 119 ? 32.908 -18.270 129.660 1.00 19.84 119 ASP B O 1
ATOM 3943 N N . PRO B 1 120 ? 35.062 -18.197 129.034 1.00 22.30 120 PRO B N 1
ATOM 3944 C CA . PRO B 1 120 ? 35.117 -19.664 128.936 1.00 23.09 120 PRO B CA 1
ATOM 3945 C C . PRO B 1 120 ? 34.942 -20.354 130.275 1.00 21.79 120 PRO B C 1
ATOM 3946 O O . PRO B 1 120 ? 34.435 -21.482 130.317 1.00 20.44 120 PRO B O 1
ATOM 3950 N N . LYS B 1 121 ? 35.347 -19.711 131.371 1.00 22.19 121 LYS B N 1
ATOM 3951 C CA . LYS B 1 121 ? 35.139 -20.289 132.694 1.00 23.40 121 LYS B CA 1
ATOM 3952 C C . LYS B 1 121 ? 33.653 -20.407 133.010 1.00 23.34 121 LYS B C 1
ATOM 3953 O O . LYS B 1 121 ? 33.186 -21.449 133.484 1.00 23.98 121 LYS B O 1
ATOM 3959 N N . LEU B 1 122 ? 32.892 -19.342 132.750 1.00 23.89 122 LEU B N 1
ATOM 3960 C CA . LEU B 1 122 ? 31.462 -19.346 133.045 1.00 25.04 122 LEU B CA 1
ATOM 3961 C C . LEU B 1 122 ? 30.728 -20.366 132.179 1.00 23.85 122 LEU B C 1
ATOM 3962 O O . LEU B 1 122 ? 29.948 -21.187 132.685 1.00 21.89 122 LEU B O 1
ATOM 3967 N N . LEU B 1 123 ? 30.963 -20.321 130.863 1.00 23.63 123 LEU B N 1
ATOM 3968 C CA . LEU B 1 123 ? 30.415 -21.327 129.958 1.00 21.89 123 LEU B CA 1
ATOM 3969 C C . LEU B 1 123 ? 30.735 -22.733 130.448 1.00 22.66 123 LEU B C 1
ATOM 3970 O O . LEU B 1 123 ? 29.868 -23.614 130.462 1.00 24.44 123 LEU B O 1
ATOM 3975 N N . LYS B 1 124 ? 31.989 -22.956 130.849 1.00 22.24 124 LYS B N 1
ATOM 3976 C CA . LYS B 1 124 ? 32.388 -24.249 131.397 1.00 23.95 124 LYS B CA 1
ATOM 3977 C C . LYS B 1 124 ? 31.529 -24.626 132.596 1.00 24.41 124 LYS B C 1
ATOM 3978 O O . LYS B 1 124 ? 31.011 -25.746 132.678 1.00 25.38 124 LYS B O 1
ATOM 3984 N N . GLU B 1 125 ? 31.358 -23.692 133.536 1.00 24.61 125 GLU B N 1
ATOM 3985 C CA . GLU B 1 125 ? 30.550 -23.958 134.720 1.00 27.33 125 GLU B CA 1
ATOM 3986 C C . GLU B 1 125 ? 29.090 -24.217 134.378 1.00 28.74 125 GLU B C 1
ATOM 3987 O O . GLU B 1 125 ? 28.371 -24.804 135.193 1.00 30.77 125 GLU B O 1
ATOM 3993 N N . HIS B 1 126 ? 28.632 -23.793 133.200 1.00 27.84 126 HIS B N 1
ATOM 3994 C CA . HIS B 1 126 ? 27.288 -24.119 132.744 1.00 28.04 126 HIS B CA 1
ATOM 3995 C C . HIS B 1 126 ? 27.268 -25.283 131.758 1.00 28.96 126 HIS B C 1
ATOM 3996 O O . HIS B 1 126 ? 26.265 -25.483 131.066 1.00 27.95 126 HIS B O 1
ATOM 4003 N N . GLY B 1 127 ? 28.348 -26.060 131.691 1.00 31.54 127 GLY B N 1
ATOM 4004 C CA . GLY B 1 127 ? 28.391 -27.210 130.803 1.00 30.97 127 GLY B CA 1
ATOM 4005 C C . GLY B 1 127 ? 28.274 -26.869 129.335 1.00 30.08 127 GLY B C 1
ATOM 4006 O O . GLY B 1 127 ? 27.728 -27.662 128.560 1.00 30.50 127 GLY B O 1
ATOM 4007 N N . LEU B 1 128 ? 28.772 -25.703 128.928 1.00 26.71 128 LEU B N 1
ATOM 4008 C CA . LEU B 1 128 ? 28.650 -25.256 127.554 1.00 24.60 128 LEU B CA 1
ATOM 4009 C C . LEU B 1 128 ? 30.023 -25.083 126.918 1.00 24.98 128 LEU B C 1
ATOM 4010 O O . LEU B 1 128 ? 30.965 -24.637 127.583 1.00 25.71 128 LEU B O 1
ATOM 4015 N N . PRO B 1 129 ? 30.170 -25.431 125.639 1.00 23.65 129 PRO B N 1
ATOM 4016 C CA . PRO B 1 129 ? 31.460 -25.236 124.965 1.00 22.92 129 PRO B CA 1
ATOM 4017 C C . PRO B 1 129 ? 31.736 -23.778 124.628 1.00 22.35 129 PRO B C 1
ATOM 4018 O O . PRO B 1 129 ? 30.896 -22.900 124.852 1.00 22.74 129 PRO B O 1
ATOM 4022 N N . PHE B 1 130 ? 32.919 -23.522 124.080 1.00 21.74 130 PHE B N 1
ATOM 4023 C CA . PHE B 1 130 ? 33.399 -22.181 123.749 1.00 20.92 130 PHE B CA 1
ATOM 4024 C C . PHE B 1 130 ? 33.548 -22.134 122.231 1.00 19.34 130 PHE B C 1
ATOM 4025 O O . PHE B 1 130 ? 34.514 -22.670 121.684 1.00 19.36 130 PHE B O 1
ATOM 4033 N N . LEU B 1 131 ? 32.600 -21.496 121.549 1.00 18.19 131 LEU B N 1
ATOM 4034 C CA . LEU B 1 131 ? 32.419 -21.675 120.115 1.00 18.62 131 LEU B CA 1
ATOM 4035 C C . LEU B 1 131 ? 32.815 -20.431 119.329 1.00 17.36 131 LEU B C 1
ATOM 4036 O O . LEU B 1 131 ? 32.760 -19.306 119.834 1.00 14.82 131 LEU B O 1
ATOM 4041 N N . ALA B 1 132 ? 33.206 -20.654 118.078 1.00 16.56 132 ALA B N 1
ATOM 4042 C CA . ALA B 1 132 ? 33.623 -19.589 117.175 1.00 14.28 132 ALA B CA 1
ATOM 4043 C C . ALA B 1 132 ? 33.524 -20.116 115.750 1.00 14.91 132 ALA B C 1
ATOM 4044 O O . ALA B 1 132 ? 33.359 -21.326 115.540 1.00 15.27 132 ALA B O 1
ATOM 4046 N N . PRO B 1 133 ? 33.605 -19.237 114.743 1.00 14.31 133 PRO B N 1
ATOM 4047 C CA . PRO B 1 133 ? 33.677 -19.747 113.362 1.00 13.56 133 PRO B CA 1
ATOM 4048 C C . PRO B 1 133 ? 34.915 -20.587 113.105 1.00 15.20 133 PRO B C 1
ATOM 4049 O O . PRO B 1 133 ? 34.840 -21.599 112.396 1.00 15.21 133 PRO B O 1
ATOM 4053 N N . SER B 1 134 ? 36.056 -20.198 113.669 1.00 16.71 134 SER B N 1
ATOM 4054 C CA . SER B 1 134 ? 37.287 -20.964 113.548 1.00 18.81 134 SER B CA 1
ATOM 4055 C C . SER B 1 134 ? 37.988 -20.980 114.898 1.00 20.41 134 SER B C 1
ATOM 4056 O O . SER B 1 134 ? 37.732 -20.140 115.763 1.00 20.72 134 SER B O 1
ATOM 4059 N N . ALA B 1 135 ? 38.887 -21.951 115.069 1.00 21.42 135 ALA B N 1
ATOM 4060 C CA . ALA B 1 135 ? 39.585 -22.149 116.340 1.00 20.93 135 ALA B CA 1
ATOM 4061 C C . ALA B 1 135 ? 40.697 -21.108 116.484 1.00 20.53 135 ALA B C 1
ATOM 4062 O O . ALA B 1 135 ? 41.893 -21.401 116.429 1.00 20.34 135 ALA B O 1
ATOM 4064 N N . LEU B 1 136 ? 40.272 -19.861 116.673 1.00 19.83 136 LEU B N 1
ATOM 4065 C CA . LEU B 1 136 ? 41.176 -18.739 116.878 1.00 19.35 136 LEU B CA 1
ATOM 4066 C C . LEU B 1 136 ? 40.709 -17.922 118.072 1.00 17.63 136 LEU B C 1
ATOM 4067 O O . LEU B 1 136 ? 39.515 -17.647 118.219 1.00 16.71 136 LEU B O 1
ATOM 4072 N N . TYR B 1 137 ? 41.654 -17.541 118.925 1.00 17.91 137 TYR B N 1
ATOM 4073 C CA . TYR B 1 137 ? 41.379 -16.622 120.018 1.00 18.86 137 TYR B CA 1
ATOM 4074 C C . TYR B 1 137 ? 41.664 -15.193 119.573 1.00 18.03 137 TYR B C 1
ATOM 4075 O O . TYR B 1 137 ? 42.551 -14.948 118.751 1.00 19.68 137 TYR B O 1
ATOM 4084 N N . PHE B 1 138 ? 40.902 -14.243 120.120 1.00 18.05 138 PHE B N 1
ATOM 4085 C CA . PHE B 1 138 ? 41.130 -12.849 119.761 1.00 19.81 138 PHE B CA 1
ATOM 4086 C C . PHE B 1 138 ? 42.304 -12.236 120.510 1.00 20.90 138 PHE B C 1
ATOM 4087 O O . PHE B 1 138 ? 42.747 -11.141 120.145 1.00 20.47 138 PHE B O 1
ATOM 4095 N N . SER B 1 139 ? 42.813 -12.911 121.537 1.00 21.40 139 SER B N 1
ATOM 4096 C CA . SER B 1 139 ? 43.971 -12.434 122.277 1.00 22.62 139 SER B CA 1
ATOM 4097 C C . SER B 1 139 ? 44.614 -13.615 122.989 1.00 23.58 139 SER B C 1
ATOM 4098 O O . SER B 1 139 ? 43.965 -14.629 123.257 1.00 21.39 139 SER B O 1
ATOM 4101 N N . GLU B 1 140 ? 45.909 -13.469 123.285 1.00 24.45 140 GLU B N 1
ATOM 4102 C CA . GLU B 1 140 ? 46.615 -14.499 124.040 1.00 27.56 140 GLU B CA 1
ATOM 4103 C C . GLU B 1 140 ? 46.093 -14.591 125.468 1.00 28.10 140 GLU B C 1
ATOM 4104 O O . GLU B 1 140 ? 46.183 -15.652 126.098 1.00 28.98 140 GLU B O 1
ATOM 4110 N N . GLU B 1 141 ? 45.534 -13.495 125.989 1.00 28.18 141 GLU B N 1
ATOM 4111 C CA . GLU B 1 141 ? 44.893 -13.534 127.300 1.00 29.38 141 GLU B CA 1
ATOM 4112 C C . GLU B 1 141 ? 43.650 -14.417 127.274 1.00 27.32 141 GLU B C 1
ATOM 4113 O O . GLU B 1 141 ? 43.429 -15.224 128.185 1.00 27.75 141 GLU B O 1
ATOM 4119 N N . SER B 1 142 ? 42.822 -14.271 126.236 1.00 26.44 142 SER B N 1
ATOM 4120 C CA . SER B 1 142 ? 41.638 -15.115 126.104 1.00 26.01 142 SER B CA 1
ATOM 4121 C C . SER B 1 142 ? 42.020 -16.576 125.897 1.00 25.90 142 SER B C 1
ATOM 4122 O O . SER B 1 142 ? 41.424 -17.472 126.505 1.00 24.78 142 SER B O 1
ATOM 4125 N N . LYS B 1 143 ? 42.996 -16.830 125.021 1.00 25.62 143 LYS B N 1
ATOM 4126 C CA . LYS B 1 143 ? 43.569 -18.166 124.879 1.00 27.36 143 LYS B CA 1
ATOM 4127 C C . LYS B 1 143 ? 43.962 -18.737 126.232 1.00 28.51 143 LYS B C 1
ATOM 4128 O O . LYS B 1 143 ? 43.683 -19.899 126.548 1.00 26.64 143 LYS B O 1
ATOM 4134 N N . LYS B 1 144 ? 44.600 -17.910 127.050 1.00 30.30 144 LYS B N 1
ATOM 4135 C CA . LYS B 1 144 ? 45.086 -18.327 128.358 1.00 34.00 144 LYS B CA 1
ATOM 4136 C C . LYS B 1 144 ? 43.924 -18.702 129.290 1.00 30.51 144 LYS B C 1
ATOM 4137 O O . LYS B 1 144 ? 43.877 -19.817 129.839 1.00 29.94 144 LYS B O 1
ATOM 4143 N N . ALA B 1 145 ? 42.928 -17.814 129.412 1.00 28.30 145 ALA B N 1
ATOM 4144 C CA . ALA B 1 145 ? 41.779 -18.101 130.271 1.00 27.71 145 ALA B CA 1
ATOM 4145 C C . ALA B 1 145 ? 41.011 -19.327 129.790 1.00 25.91 145 ALA B C 1
ATOM 4146 O O . ALA B 1 145 ? 40.482 -20.095 130.602 1.00 24.11 145 ALA B O 1
ATOM 4148 N N . ALA B 1 146 ? 40.939 -19.528 128.473 1.00 25.18 146 ALA B N 1
ATOM 4149 C CA . ALA B 1 146 ? 40.218 -20.679 127.939 1.00 24.40 146 ALA B CA 1
ATOM 4150 C C . ALA B 1 146 ? 40.964 -21.974 128.216 1.00 24.30 146 ALA B C 1
ATOM 4151 O O . ALA B 1 146 ? 40.353 -22.984 128.586 1.00 20.89 146 ALA B O 1
ATOM 4153 N N . GLU B 1 147 ? 42.286 -21.968 128.040 1.00 25.93 147 GLU B N 1
ATOM 4154 C CA . GLU B 1 147 ? 43.048 -23.188 128.264 1.00 28.88 147 GLU B CA 1
ATOM 4155 C C . GLU B 1 147 ? 43.082 -23.579 129.734 1.00 32.34 147 GLU B C 1
ATOM 4156 O O . GLU B 1 147 ? 43.173 -24.771 130.044 1.00 31.62 147 GLU B O 1
ATOM 4162 N N . GLU B 1 148 ? 43.006 -22.622 130.659 1.00 35.62 148 GLU B N 1
ATOM 4163 C CA . GLU B 1 148 ? 43.022 -23.075 132.049 1.00 39.36 148 GLU B CA 1
ATOM 4164 C C . GLU B 1 148 ? 41.649 -23.532 132.528 1.00 37.59 148 GLU B C 1
ATOM 4165 O O . GLU B 1 148 ? 41.554 -24.447 133.355 1.00 36.69 148 GLU B O 1
ATOM 4171 N N . ALA B 1 149 ? 40.575 -22.911 132.041 1.00 34.50 149 ALA B N 1
ATOM 4172 C CA . ALA B 1 149 ? 39.252 -23.422 132.377 1.00 33.47 149 ALA B CA 1
ATOM 4173 C C . ALA B 1 149 ? 38.962 -24.766 131.723 1.00 32.64 149 ALA B C 1
ATOM 4174 O O . ALA B 1 149 ? 37.891 -25.333 131.966 1.00 34.07 149 ALA B O 1
ATOM 4176 N N . GLY B 1 150 ? 39.882 -25.291 130.918 1.00 30.47 150 GLY B N 1
ATOM 4177 C CA . GLY B 1 150 ? 39.631 -26.524 130.195 1.00 28.51 150 GLY B CA 1
ATOM 4178 C C . GLY B 1 150 ? 38.493 -26.425 129.206 1.00 26.50 150 GLY B C 1
ATOM 4179 O O . GLY B 1 150 ? 37.859 -27.439 128.895 1.00 26.78 150 GLY B O 1
ATOM 4180 N N . ASN B 1 151 ? 38.213 -25.220 128.702 1.00 24.23 151 ASN B N 1
ATOM 4181 C CA . ASN B 1 151 ? 37.155 -24.986 127.718 1.00 23.19 151 ASN B CA 1
ATOM 4182 C C . ASN B 1 151 ? 37.782 -24.198 126.570 1.00 22.36 151 ASN B C 1
ATOM 4183 O O . ASN B 1 151 ? 37.689 -22.969 126.516 1.00 22.25 151 ASN B O 1
ATOM 4188 N N . GLU B 1 152 ? 38.410 -24.914 125.644 1.00 20.87 152 GLU B N 1
ATOM 4189 C CA . GLU B 1 152 ? 39.150 -24.291 124.559 1.00 20.20 152 GLU B CA 1
ATOM 4190 C C . GLU B 1 152 ? 38.227 -23.990 123.383 1.00 18.75 152 GLU B C 1
ATOM 4191 O O . GLU B 1 152 ? 37.160 -24.588 123.226 1.00 17.82 152 GLU B O 1
ATOM 4197 N N . VAL B 1 153 ? 38.656 -23.039 122.551 1.00 19.51 153 VAL B N 1
ATOM 4198 C CA . VAL B 1 153 ? 37.818 -22.574 121.454 1.00 19.72 153 VAL B CA 1
ATOM 4199 C C . VAL B 1 153 ? 37.631 -23.693 120.438 1.00 20.53 153 VAL B C 1
ATOM 4200 O O . VAL B 1 153 ? 38.540 -24.497 120.185 1.00 22.01 153 VAL B O 1
ATOM 4204 N N . GLN B 1 154 ? 36.434 -23.758 119.863 1.00 20.12 154 GLN B N 1
ATOM 4205 C CA . GLN B 1 154 ? 36.054 -24.779 118.902 1.00 22.03 154 GLN B CA 1
ATOM 4206 C C . GLN B 1 154 ? 35.422 -24.111 117.694 1.00 20.84 154 GLN B C 1
ATOM 4207 O O . GLN B 1 154 ? 34.601 -23.199 117.837 1.00 21.34 154 GLN B O 1
ATOM 4213 N N . ALA B 1 155 ? 35.812 -24.560 116.506 1.00 19.75 155 ALA B N 1
ATOM 4214 C CA . ALA B 1 155 ? 35.106 -24.156 115.300 1.00 18.71 155 ALA B CA 1
ATOM 4215 C C . ALA B 1 155 ? 33.735 -24.818 115.282 1.00 18.72 155 ALA B C 1
ATOM 4216 O O . ALA B 1 155 ? 33.620 -26.033 115.470 1.00 17.55 155 ALA B O 1
ATOM 4218 N N . MET B 1 156 ? 32.695 -24.013 115.076 1.00 19.07 156 MET B N 1
ATOM 4219 C CA . MET B 1 156 ? 31.331 -24.522 115.130 1.00 19.99 156 MET B CA 1
ATOM 4220 C C . MET B 1 156 ? 31.105 -25.614 114.093 1.00 20.42 156 MET B C 1
ATOM 4221 O O . MET B 1 156 ? 31.562 -25.517 112.950 1.00 19.93 156 MET B O 1
ATOM 4226 N N . THR B 1 157 ? 30.405 -26.666 114.505 1.00 21.19 157 THR B N 1
ATOM 4227 C CA . THR B 1 157 ? 29.899 -27.646 113.562 1.00 23.35 157 THR B CA 1
ATOM 4228 C C . THR B 1 157 ? 28.676 -27.083 112.842 1.00 24.72 157 THR B C 1
ATOM 4229 O O . THR B 1 157 ? 28.142 -26.028 113.199 1.00 25.10 157 THR B O 1
ATOM 4233 N N . LEU B 1 158 ? 28.233 -27.798 111.807 1.00 24.82 158 LEU B N 1
ATOM 4234 C CA . LEU B 1 158 ? 27.037 -27.374 111.085 1.00 25.53 158 LEU B CA 1
ATOM 4235 C C . LEU B 1 158 ? 25.809 -27.406 111.988 1.00 25.24 158 LEU B C 1
ATOM 4236 O O . LEU B 1 158 ? 24.931 -26.538 111.890 1.00 24.02 158 LEU B O 1
ATOM 4241 N N . GLU B 1 159 ? 25.739 -28.388 112.890 1.00 26.89 159 GLU B N 1
ATOM 4242 C CA . GLU B 1 159 ? 24.582 -28.491 113.772 1.00 28.32 159 GLU B CA 1
ATOM 4243 C C . GLU B 1 159 ? 24.598 -27.418 114.853 1.00 24.89 159 GLU B C 1
ATOM 4244 O O . GLU B 1 159 ? 23.533 -26.985 115.307 1.00 24.32 159 GLU B O 1
ATOM 4250 N N . GLN B 1 160 ? 25.782 -26.977 115.283 1.00 22.65 160 GLN B N 1
ATOM 4251 C CA . GLN B 1 160 ? 25.839 -25.855 116.215 1.00 21.10 160 GLN B CA 1
ATOM 4252 C C . GLN B 1 160 ? 25.425 -24.555 115.538 1.00 20.07 160 GLN B C 1
ATOM 4253 O O . GLN B 1 160 ? 24.846 -23.674 116.186 1.00 18.61 160 GLN B O 1
ATOM 4259 N N . ILE B 1 161 ? 25.698 -24.425 114.239 1.00 20.71 161 ILE B N 1
ATOM 4260 C CA . ILE B 1 161 ? 25.211 -23.277 113.480 1.00 21.55 161 ILE B CA 1
ATOM 4261 C C . ILE B 1 161 ? 23.691 -23.323 113.370 1.00 21.92 161 ILE B C 1
ATOM 4262 O O . ILE B 1 161 ? 22.999 -22.325 113.618 1.00 19.60 161 ILE B O 1
ATOM 4267 N N . GLU B 1 162 ? 23.150 -24.489 113.001 1.00 24.37 162 GLU B N 1
ATOM 4268 C CA . GLU B 1 162 ? 21.700 -24.645 112.918 1.00 25.33 162 GLU B CA 1
ATOM 4269 C C . GLU B 1 162 ? 21.035 -24.335 114.253 1.00 24.59 162 GLU B C 1
ATOM 4270 O O . GLU B 1 162 ? 20.017 -23.632 114.305 1.00 25.83 162 GLU B O 1
ATOM 4276 N N . GLN B 1 163 ? 21.606 -24.845 115.347 1.00 23.64 163 GLN B N 1
ATOM 4277 C CA . GLN B 1 163 ? 21.064 -24.555 116.669 1.00 23.62 163 GLN B CA 1
ATOM 4278 C C . GLN B 1 163 ? 21.162 -23.071 116.988 1.00 21.96 163 GLN B C 1
ATOM 4279 O O . GLN B 1 163 ? 20.278 -22.512 117.647 1.00 21.89 163 GLN B O 1
ATOM 4285 N N . THR B 1 164 ? 22.233 -22.415 116.533 1.00 20.65 164 THR B N 1
ATOM 4286 C CA . THR B 1 164 ? 22.348 -20.972 116.717 1.00 20.09 164 THR B CA 1
ATOM 4287 C C . THR B 1 164 ? 21.194 -20.242 116.041 1.00 19.80 164 THR B C 1
ATOM 4288 O O . THR B 1 164 ? 20.562 -19.360 116.638 1.00 19.78 164 THR B O 1
ATOM 4292 N N . LYS B 1 165 ? 20.892 -20.611 114.793 1.00 19.31 165 LYS B N 1
ATOM 4293 C CA . LYS B 1 165 ? 19.813 -19.939 114.074 1.00 20.06 165 LYS B CA 1
ATOM 4294 C C . LYS B 1 165 ? 18.460 -20.201 114.731 1.00 21.92 165 LYS B C 1
ATOM 4295 O O . LYS B 1 165 ? 17.650 -19.276 114.900 1.00 23.64 165 LYS B O 1
ATOM 4301 N N . LYS B 1 166 ? 18.205 -21.453 115.130 1.00 21.94 166 LYS B N 1
ATOM 4302 C CA . LYS B 1 166 ? 16.971 -21.755 115.853 1.00 23.98 166 LYS B CA 1
ATOM 4303 C C . LYS B 1 166 ? 16.866 -20.936 117.134 1.00 23.37 166 LYS B C 1
ATOM 4304 O O . LYS B 1 166 ? 15.783 -20.444 117.479 1.00 23.19 166 LYS B O 1
ATOM 4310 N N . ASP B 1 167 ? 17.983 -20.771 117.848 1.00 22.34 167 ASP B N 1
ATOM 4311 C CA . ASP B 1 167 ? 17.967 -19.991 119.081 1.00 22.44 167 ASP B CA 1
ATOM 4312 C C . ASP B 1 167 ? 17.671 -18.524 118.802 1.00 22.26 167 ASP B C 1
ATOM 4313 O O . ASP B 1 167 ? 16.971 -17.870 119.584 1.00 24.22 167 ASP B O 1
ATOM 4318 N N . TYR B 1 168 ? 18.207 -17.984 117.704 1.00 21.75 168 TYR B N 1
ATOM 4319 C CA . TYR B 1 168 ? 17.850 -16.623 117.315 1.00 21.36 168 TYR B CA 1
ATOM 4320 C C . TYR B 1 168 ? 16.353 -16.500 117.064 1.00 22.18 168 TYR B C 1
ATOM 4321 O O . TYR B 1 168 ? 15.721 -15.526 117.496 1.00 23.21 168 TYR B O 1
ATOM 4330 N N . VAL B 1 169 ? 15.765 -17.482 116.374 1.00 21.28 169 VAL B N 1
ATOM 4331 C CA . VAL B 1 169 ? 14.321 -17.461 116.142 1.00 22.64 169 VAL B CA 1
ATOM 4332 C C . VAL B 1 169 ? 13.566 -17.461 117.468 1.00 23.15 169 VAL B C 1
ATOM 4333 O O . VAL B 1 169 ? 12.650 -16.656 117.686 1.00 24.08 169 VAL B O 1
ATOM 4337 N N . ASN B 1 170 ? 13.952 -18.359 118.380 1.00 22.23 170 ASN B N 1
ATOM 4338 C CA . ASN B 1 170 ? 13.239 -18.492 119.648 1.00 24.15 170 ASN B CA 1
ATOM 4339 C C . ASN B 1 170 ? 13.339 -17.217 120.478 1.00 24.57 170 ASN B C 1
ATOM 4340 O O . ASN B 1 170 ? 12.341 -16.748 121.039 1.00 25.03 170 ASN B O 1
ATOM 4345 N N . ALA B 1 171 ? 14.542 -16.645 120.572 1.00 23.41 171 ALA B N 1
ATOM 4346 C CA . ALA B 1 171 ? 14.717 -15.411 121.333 1.00 23.47 171 ALA B CA 1
ATOM 4347 C C . ALA B 1 171 ? 13.928 -14.265 120.715 1.00 23.03 171 ALA B C 1
ATOM 4348 O O . ALA B 1 171 ? 13.327 -13.456 121.435 1.00 22.95 171 ALA B O 1
ATOM 4350 N N . ALA B 1 172 ? 13.913 -14.182 119.382 1.00 22.76 172 ALA B N 1
ATOM 4351 C CA . ALA B 1 172 ? 13.156 -13.125 118.718 1.00 23.20 172 ALA B CA 1
ATOM 4352 C C . ALA B 1 172 ? 11.667 -13.244 119.022 1.00 24.77 172 ALA B C 1
ATOM 4353 O O . ALA B 1 172 ? 11.007 -12.252 119.357 1.00 25.01 172 ALA B O 1
ATOM 4355 N N . LYS B 1 173 ? 11.120 -14.460 118.914 1.00 24.97 173 LYS B N 1
ATOM 4356 C CA . LYS B 1 173 ? 9.708 -14.659 119.227 1.00 26.28 173 LYS B CA 1
ATOM 4357 C C . LYS B 1 173 ? 9.414 -14.342 120.689 1.00 26.61 173 LYS B C 1
ATOM 4358 O O . LYS B 1 173 ? 8.378 -13.744 121.006 1.00 28.30 173 LYS B O 1
ATOM 4364 N N . ASN B 1 174 ? 10.319 -14.731 121.593 1.00 25.53 174 ASN B N 1
ATOM 4365 C CA . ASN B 1 174 ? 10.148 -14.409 123.007 1.00 25.73 174 ASN B CA 1
ATOM 4366 C C . ASN B 1 174 ? 10.064 -12.904 123.222 1.00 27.35 174 ASN B C 1
ATOM 4367 O O . ASN B 1 174 ? 9.184 -12.414 123.939 1.00 28.11 174 ASN B O 1
ATOM 4372 N N . ALA B 1 175 ? 10.976 -12.151 122.606 1.00 26.05 175 ALA B N 1
ATOM 4373 C CA . ALA B 1 175 ? 11.034 -10.716 122.863 1.00 25.89 175 ALA B CA 1
ATOM 4374 C C . ALA B 1 175 ? 9.852 -9.988 122.231 1.00 26.56 175 ALA B C 1
ATOM 4375 O O . ALA B 1 175 ? 9.218 -9.143 122.873 1.00 27.68 175 ALA B O 1
ATOM 4377 N N . ILE B 1 176 ? 9.534 -10.305 120.977 1.00 26.20 176 ILE B N 1
ATOM 4378 C CA . ILE B 1 176 ? 8.482 -9.576 120.270 1.00 27.16 176 ILE B CA 1
ATOM 4379 C C . ILE B 1 176 ? 7.103 -9.992 120.764 1.00 28.91 176 ILE B C 1
ATOM 4380 O O . ILE B 1 176 ? 6.295 -9.156 121.186 1.00 29.49 176 ILE B O 1
ATOM 4385 N N . GLN B 1 177 ? 6.810 -11.293 120.717 1.00 29.36 177 GLN B N 1
ATOM 4386 C CA . GLN B 1 177 ? 5.432 -11.738 120.892 1.00 30.62 177 GLN B CA 1
ATOM 4387 C C . GLN B 1 177 ? 5.046 -11.864 122.362 1.00 30.74 177 GLN B C 1
ATOM 4388 O O . GLN B 1 177 ? 3.898 -11.584 122.725 1.00 32.60 177 GLN B O 1
ATOM 4394 N N . LYS B 1 178 ? 5.977 -12.276 123.221 1.00 29.43 178 LYS B N 1
ATOM 4395 C CA . LYS B 1 178 ? 5.666 -12.445 124.638 1.00 30.69 178 LYS B CA 1
ATOM 4396 C C . LYS B 1 178 ? 5.937 -11.169 125.433 1.00 29.87 178 LYS B C 1
ATOM 4397 O O . LYS B 1 178 ? 5.036 -10.632 126.085 1.00 30.18 178 LYS B O 1
ATOM 4403 N N . ALA B 1 179 ? 7.175 -10.673 125.384 1.00 28.21 179 ALA B N 1
ATOM 4404 C CA . ALA B 1 179 ? 7.541 -9.483 126.142 1.00 28.79 179 ALA B CA 1
ATOM 4405 C C . ALA B 1 179 ? 6.992 -8.201 125.532 1.00 28.47 179 ALA B C 1
ATOM 4406 O O . ALA B 1 179 ? 6.904 -7.188 126.234 1.00 27.68 179 ALA B O 1
ATOM 4408 N N . GLY B 1 180 ? 6.618 -8.221 124.256 1.00 28.93 180 GLY B N 1
ATOM 4409 C CA . GLY B 1 180 ? 6.051 -7.046 123.627 1.00 28.92 180 GLY B CA 1
ATOM 4410 C C . GLY B 1 180 ? 7.044 -5.998 123.183 1.00 27.21 180 GLY B C 1
ATOM 4411 O O . GLY B 1 180 ? 6.667 -4.830 123.042 1.00 27.23 180 GLY B O 1
ATOM 4412 N N . PHE B 1 181 ? 8.305 -6.371 122.967 1.00 26.15 181 PHE B N 1
ATOM 4413 C CA . PHE B 1 181 ? 9.278 -5.430 122.427 1.00 26.12 181 PHE B CA 1
ATOM 4414 C C . PHE B 1 181 ? 8.823 -4.928 121.061 1.00 26.84 181 PHE B C 1
ATOM 4415 O O . PHE B 1 181 ? 8.180 -5.646 120.291 1.00 27.33 181 PHE B O 1
ATOM 4423 N N . ASP B 1 182 ? 9.164 -3.673 120.761 1.00 26.54 182 ASP B N 1
ATOM 4424 C CA . ASP B 1 182 ? 8.741 -3.089 119.493 1.00 28.41 182 ASP B CA 1
ATOM 4425 C C . ASP B 1 182 ? 9.544 -3.654 118.327 1.00 28.63 182 ASP B C 1
ATOM 4426 O O . ASP B 1 182 ? 9.007 -3.837 117.228 1.00 29.38 182 ASP B O 1
ATOM 4431 N N . MET B 1 183 ? 10.827 -3.936 118.543 1.00 28.28 183 MET B N 1
ATOM 4432 C CA . MET B 1 183 ? 11.635 -4.632 117.552 1.00 27.45 183 MET B CA 1
ATOM 4433 C C . MET B 1 183 ? 12.778 -5.341 118.265 1.00 26.06 183 MET B C 1
ATOM 4434 O O . MET B 1 183 ? 13.065 -5.081 119.436 1.00 25.63 183 MET B O 1
ATOM 4439 N N . VAL B 1 184 ? 13.418 -6.263 117.549 1.00 24.58 184 VAL B N 1
ATOM 4440 C CA . VAL B 1 184 ? 14.575 -6.996 118.048 1.00 24.81 184 VAL B CA 1
ATOM 4441 C C . VAL B 1 184 ? 15.760 -6.690 117.145 1.00 24.26 184 VAL B C 1
ATOM 4442 O O . VAL B 1 184 ? 15.658 -6.806 115.919 1.00 22.86 184 VAL B O 1
ATOM 4446 N N . GLU B 1 185 ? 16.877 -6.303 117.751 1.00 24.25 185 GLU B N 1
ATOM 4447 C CA . GLU B 1 185 ? 18.071 -5.903 117.023 1.00 22.34 185 GLU B CA 1
ATOM 4448 C C . GLU B 1 185 ? 19.114 -7.007 117.108 1.00 21.39 185 GLU B C 1
ATOM 4449 O O . GLU B 1 185 ? 19.478 -7.442 118.206 1.00 21.87 185 GLU B O 1
ATOM 4455 N N . VAL B 1 186 ? 19.585 -7.460 115.952 1.00 20.27 186 VAL B N 1
ATOM 4456 C CA . VAL B 1 186 ? 20.622 -8.482 115.896 1.00 18.93 186 VAL B CA 1
ATOM 4457 C C . VAL B 1 186 ? 21.979 -7.804 116.033 1.00 18.32 186 VAL B C 1
ATOM 4458 O O . VAL B 1 186 ? 22.368 -6.989 115.189 1.00 17.97 186 VAL B O 1
ATOM 4462 N N . HIS B 1 187 ? 22.693 -8.128 117.109 1.00 17.93 187 HIS B N 1
ATOM 4463 C CA . HIS B 1 187 ? 24.039 -7.611 117.325 1.00 15.51 187 HIS B CA 1
ATOM 4464 C C . HIS B 1 187 ? 25.001 -8.351 116.405 1.00 15.76 187 HIS B C 1
ATOM 4465 O O . HIS B 1 187 ? 25.275 -9.539 116.604 1.00 16.13 187 HIS B O 1
ATOM 4472 N N . SER B 1 188 ? 25.502 -7.657 115.390 1.00 14.74 188 SER B N 1
ATOM 4473 C CA . SER B 1 188 ? 26.452 -8.212 114.436 1.00 14.91 188 SER B CA 1
ATOM 4474 C C . SER B 1 188 ? 27.675 -7.317 114.335 1.00 14.29 188 SER B C 1
ATOM 4475 O O . SER B 1 188 ? 28.213 -7.081 113.250 1.00 14.90 188 SER B O 1
ATOM 4478 N N . ALA B 1 189 ? 28.137 -6.808 115.475 1.00 12.17 189 ALA B N 1
ATOM 4479 C CA . ALA B 1 189 ? 29.221 -5.840 115.507 1.00 11.92 189 ALA B CA 1
ATOM 4480 C C . ALA B 1 189 ? 30.182 -6.181 116.637 1.00 12.98 189 ALA B C 1
ATOM 4481 O O . ALA B 1 189 ? 29.947 -7.095 117.433 1.00 12.31 189 ALA B O 1
ATOM 4483 N N . HIS B 1 190 ? 31.290 -5.439 116.676 1.00 13.63 190 HIS B N 1
ATOM 4484 C CA . HIS B 1 190 ? 32.208 -5.409 117.817 1.00 13.90 190 HIS B CA 1
ATOM 4485 C C . HIS B 1 190 ? 32.842 -6.768 118.105 1.00 13.43 190 HIS B C 1
ATOM 4486 O O . HIS B 1 190 ? 33.159 -7.084 119.256 1.00 14.39 190 HIS B O 1
ATOM 4493 N N . GLY B 1 191 ? 33.040 -7.583 117.072 1.00 11.88 191 GLY B N 1
ATOM 4494 C CA . GLY B 1 191 ? 33.822 -8.791 117.236 1.00 12.64 191 GLY B CA 1
ATOM 4495 C C . GLY B 1 191 ? 33.144 -9.925 117.966 1.00 13.09 191 GLY B C 1
ATOM 4496 O O . GLY B 1 191 ? 33.825 -10.872 118.370 1.00 12.28 191 GLY B O 1
ATOM 4497 N N . TYR B 1 192 ? 31.831 -9.862 118.162 1.00 16.15 192 TYR B N 1
ATOM 4498 C CA . TYR B 1 192 ? 31.106 -10.988 118.733 1.00 15.86 192 TYR B CA 1
ATOM 4499 C C . TYR B 1 192 ? 30.791 -11.972 117.604 1.00 13.03 192 TYR B C 1
ATOM 4500 O O . TYR B 1 192 ? 31.278 -11.822 116.481 1.00 13.74 192 TYR B O 1
ATOM 4509 N N . LEU B 1 193 ? 29.966 -12.987 117.885 1.00 13.70 193 LEU B N 1
ATOM 4510 C CA . LEU B 1 193 ? 29.921 -14.184 117.042 1.00 13.28 193 LEU B CA 1
ATOM 4511 C C . LEU B 1 193 ? 29.678 -13.860 115.570 1.00 13.06 193 LEU B C 1
ATOM 4512 O O . LEU B 1 193 ? 30.452 -14.269 114.694 1.00 13.27 193 LEU B O 1
ATOM 4517 N N . LEU B 1 194 ? 28.597 -13.135 115.274 1.00 12.06 194 LEU B N 1
ATOM 4518 C CA . LEU B 1 194 ? 28.265 -12.861 113.879 1.00 12.41 194 LEU B CA 1
ATOM 4519 C C . LEU B 1 194 ? 29.338 -12.014 113.208 1.00 12.82 194 LEU B C 1
ATOM 4520 O O . LEU B 1 194 ? 29.694 -12.256 112.046 1.00 15.93 194 LEU B O 1
ATOM 4525 N N . ASP B 1 195 ? 29.876 -11.024 113.924 1.00 12.34 195 ASP B N 1
ATOM 4526 C CA . ASP B 1 195 ? 30.998 -10.263 113.387 1.00 13.45 195 ASP B CA 1
ATOM 4527 C C . ASP B 1 195 ? 32.203 -11.166 113.157 1.00 13.90 195 ASP B C 1
ATOM 4528 O O . ASP B 1 195 ? 32.919 -11.014 112.161 1.00 14.24 195 ASP B O 1
ATOM 4533 N N . GLN B 1 196 ? 32.432 -12.125 114.060 1.00 14.09 196 GLN B N 1
ATOM 4534 C CA . GLN B 1 196 ? 33.510 -13.090 113.859 1.00 11.80 196 GLN B CA 1
ATOM 4535 C C . GLN B 1 196 ? 33.322 -13.858 112.558 1.00 13.32 196 GLN B C 1
ATOM 4536 O O . GLN B 1 196 ? 34.291 -14.113 111.833 1.00 13.26 196 GLN B O 1
ATOM 4542 N N . PHE B 1 197 ? 32.081 -14.242 112.246 1.00 13.51 197 PHE B N 1
ATOM 4543 C CA . PHE B 1 197 ? 31.819 -14.859 110.951 1.00 13.99 197 PHE B CA 1
ATOM 4544 C C . PHE B 1 197 ? 32.070 -13.887 109.806 1.00 13.03 197 PHE B C 1
ATOM 4545 O O . PHE B 1 197 ? 32.509 -14.301 108.727 1.00 9.59 197 PHE B O 1
ATOM 4553 N N . ILE B 1 198 ? 31.810 -12.595 110.020 1.00 9.48 198 ILE B N 1
ATOM 4554 C CA . ILE B 1 198 ? 31.981 -11.620 108.946 1.00 11.75 198 ILE B CA 1
ATOM 4555 C C . ILE B 1 198 ? 33.461 -11.343 108.688 1.00 12.46 198 ILE B C 1
ATOM 4556 O O . ILE B 1 198 ? 33.878 -11.159 107.538 1.00 13.11 198 ILE B O 1
ATOM 4561 N N . GLN B 1 199 ? 34.278 -11.327 109.740 1.00 12.25 199 GLN B N 1
ATOM 4562 C CA . GLN B 1 199 ? 35.648 -10.835 109.636 1.00 13.88 199 GLN B CA 1
ATOM 4563 C C . GLN B 1 199 ? 36.595 -11.897 109.086 1.00 14.52 199 GLN B C 1
ATOM 4564 O O . GLN B 1 199 ? 36.536 -13.067 109.473 1.00 16.26 199 GLN B O 1
ATOM 4570 N N . THR B 1 200 ? 37.485 -11.470 108.184 1.00 15.40 200 THR B N 1
ATOM 4571 C CA . THR B 1 200 ? 38.520 -12.366 107.674 1.00 15.16 200 THR B CA 1
ATOM 4572 C C . THR B 1 200 ? 39.525 -12.740 108.756 1.00 13.93 200 THR B C 1
ATOM 4573 O O . THR B 1 200 ? 40.132 -13.815 108.690 1.00 15.42 200 THR B O 1
ATOM 4577 N N . THR B 1 201 ? 39.720 -11.870 109.750 1.00 11.74 201 THR B N 1
ATOM 4578 C CA . THR B 1 201 ? 40.678 -12.160 110.811 1.00 13.61 201 THR B CA 1
ATOM 4579 C C . THR B 1 201 ? 40.221 -13.319 111.688 1.00 12.16 201 THR B C 1
ATOM 4580 O O . THR B 1 201 ? 41.057 -14.037 112.248 1.00 11.23 201 THR B O 1
ATOM 4584 N N . ALA B 1 202 ? 38.908 -13.523 111.815 1.00 13.31 202 ALA B N 1
ATOM 4585 C CA . ALA B 1 202 ? 38.368 -14.542 112.702 1.00 14.66 202 ALA B CA 1
ATOM 4586 C C . ALA B 1 202 ? 37.735 -15.722 111.980 1.00 14.08 202 ALA B C 1
ATOM 4587 O O . ALA B 1 202 ? 37.620 -16.796 112.578 1.00 12.37 202 ALA B O 1
ATOM 4589 N N . ASN B 1 203 ? 37.326 -15.555 110.725 1.00 15.34 203 ASN B N 1
ATOM 4590 C CA . ASN B 1 203 ? 36.650 -16.603 109.963 1.00 15.19 203 ASN B CA 1
ATOM 4591 C C . ASN B 1 203 ? 37.627 -17.141 108.922 1.00 13.62 203 ASN B C 1
ATOM 4592 O O . ASN B 1 203 ? 37.885 -16.492 107.904 1.00 13.95 203 ASN B O 1
ATOM 4597 N N . LYS B 1 204 ? 38.167 -18.332 109.184 1.00 12.22 204 LYS B N 1
ATOM 4598 C CA . LYS B 1 204 ? 39.015 -19.041 108.235 1.00 13.95 204 LYS B CA 1
ATOM 4599 C C . LYS B 1 204 ? 38.316 -20.258 107.638 1.00 14.55 204 LYS B C 1
ATOM 4600 O O . LYS B 1 204 ? 38.975 -21.118 107.046 1.00 15.93 204 LYS B O 1
ATOM 4606 N N . ARG B 1 205 ? 36.995 -20.345 107.784 1.00 15.00 205 ARG B N 1
ATOM 4607 C CA . ARG B 1 205 ? 36.260 -21.504 107.295 1.00 16.25 205 ARG B CA 1
ATOM 4608 C C . ARG B 1 205 ? 36.399 -21.629 105.781 1.00 16.11 205 ARG B C 1
ATOM 4609 O O . ARG B 1 205 ? 36.439 -20.637 105.050 1.00 14.93 205 ARG B O 1
ATOM 4617 N N . THR B 1 206 ? 36.494 -22.872 105.318 1.00 18.03 206 THR B N 1
ATOM 4618 C CA . THR B 1 206 ? 36.538 -23.197 103.900 1.00 17.77 206 THR B CA 1
ATOM 4619 C C . THR B 1 206 ? 35.200 -23.702 103.390 1.00 19.35 206 THR B C 1
ATOM 4620 O O . THR B 1 206 ? 35.076 -24.021 102.203 1.00 20.91 206 THR B O 1
ATOM 4624 N N . ASP B 1 207 ? 34.216 -23.813 104.269 1.00 19.69 207 ASP B N 1
ATOM 4625 C CA . ASP B 1 207 ? 32.911 -24.364 103.960 1.00 19.98 207 ASP B CA 1
ATOM 4626 C C . ASP B 1 207 ? 31.968 -23.215 103.563 1.00 20.93 207 ASP B C 1
ATOM 4627 O O . ASP B 1 207 ? 32.413 -22.085 103.326 1.00 20.15 207 ASP B O 1
ATOM 4632 N N . LYS B 1 208 ? 30.655 -23.493 103.479 1.00 21.57 208 LYS B N 1
ATOM 4633 C CA . LYS B 1 208 ? 29.690 -22.492 102.999 1.00 24.40 208 LYS B CA 1
ATOM 4634 C C . LYS B 1 208 ? 29.765 -21.178 103.768 1.00 23.19 208 LYS B C 1
ATOM 4635 O O . LYS B 1 208 ? 29.309 -20.141 103.267 1.00 21.99 208 LYS B O 1
ATOM 4641 N N . TYR B 1 209 ? 30.294 -21.204 104.992 1.00 22.06 209 TYR B N 1
ATOM 4642 C CA . TYR B 1 209 ? 30.264 -20.055 105.884 1.00 20.19 209 TYR B CA 1
ATOM 4643 C C . TYR B 1 209 ? 31.589 -19.302 105.936 1.00 19.12 209 TYR B C 1
ATOM 4644 O O . TYR B 1 209 ? 31.814 -18.520 106.867 1.00 18.88 209 TYR B O 1
ATOM 4653 N N . GLY B 1 210 ? 32.470 -19.518 104.965 1.00 18.85 210 GLY B N 1
ATOM 4654 C CA . GLY B 1 210 ? 33.720 -18.782 104.954 1.00 18.11 210 GLY B CA 1
ATOM 4655 C C . GLY B 1 210 ? 34.395 -18.836 103.603 1.00 17.60 210 GLY B C 1
ATOM 4656 O O . GLY B 1 210 ? 33.988 -19.571 102.701 1.00 16.32 210 GLY B O 1
ATOM 4657 N N . GLY B 1 211 ? 35.448 -18.032 103.480 1.00 16.40 211 GLY B N 1
ATOM 4658 C CA . GLY B 1 211 ? 36.269 -18.010 102.288 1.00 15.76 211 GLY B CA 1
ATOM 4659 C C . GLY B 1 211 ? 35.790 -17.111 101.171 1.00 15.14 211 GLY B C 1
ATOM 4660 O O . GLY B 1 211 ? 36.347 -17.178 100.069 1.00 12.12 211 GLY B O 1
ATOM 4661 N N . SER B 1 212 ? 34.787 -16.272 101.415 1.00 13.38 212 SER B N 1
ATOM 4662 C CA . SER B 1 212 ? 34.327 -15.316 100.416 1.00 14.68 212 SER B CA 1
ATOM 4663 C C . SER B 1 212 ? 33.459 -14.280 101.111 1.00 12.95 212 SER B C 1
ATOM 4664 O O . SER B 1 212 ? 33.033 -14.462 102.255 1.00 10.64 212 SER B O 1
ATOM 4667 N N . ILE B 1 213 ? 33.206 -13.181 100.399 1.00 12.96 213 ILE B N 1
ATOM 4668 C CA . ILE B 1 213 ? 32.336 -12.133 100.926 1.00 12.01 213 ILE B CA 1
ATOM 4669 C C . ILE B 1 213 ? 30.944 -12.688 101.196 1.00 12.02 213 ILE B C 1
ATOM 4670 O O . ILE B 1 213 ? 30.365 -12.476 102.268 1.00 13.69 213 ILE B O 1
ATOM 4675 N N . GLU B 1 214 ? 30.386 -13.413 100.223 1.00 11.85 214 GLU B N 1
ATOM 4676 C CA . GLU B 1 214 ? 29.050 -13.976 100.392 1.00 12.43 214 GLU B CA 1
ATOM 4677 C C . GLU B 1 214 ? 29.033 -15.052 101.470 1.00 11.86 214 GLU B C 1
ATOM 4678 O O . GLU B 1 214 ? 28.046 -15.188 102.202 1.00 10.82 214 GLU B O 1
ATOM 4684 N N . ASN B 1 215 ? 30.118 -15.821 101.589 1.00 13.20 215 ASN B N 1
ATOM 4685 C CA . ASN B 1 215 ? 30.148 -16.914 102.556 1.00 13.89 215 ASN B CA 1
ATOM 4686 C C . ASN B 1 215 ? 30.307 -16.398 103.981 1.00 14.63 215 ASN B C 1
ATOM 4687 O O . ASN B 1 215 ? 29.702 -16.942 104.913 1.00 16.88 215 ASN B O 1
ATOM 4692 N N . ARG B 1 216 ? 31.118 -15.356 104.175 1.00 13.06 216 ARG B N 1
ATOM 4693 C CA . ARG B 1 216 ? 31.308 -14.819 105.518 1.00 14.51 216 ARG B CA 1
ATOM 4694 C C . ARG B 1 216 ? 30.060 -14.109 106.023 1.00 14.64 216 ARG B C 1
ATOM 4695 O O . ARG B 1 216 ? 29.795 -14.107 107.231 1.00 16.30 216 ARG B O 1
ATOM 4703 N N . ALA B 1 217 ? 29.286 -13.506 105.125 1.00 13.92 217 ALA B N 1
ATOM 4704 C CA . ALA B 1 217 ? 28.040 -12.852 105.502 1.00 14.50 217 ALA B CA 1
ATOM 4705 C C . ALA B 1 217 ? 26.862 -13.813 105.571 1.00 13.99 217 ALA B C 1
ATOM 4706 O O . ALA B 1 217 ? 25.748 -13.376 105.882 1.00 14.03 217 ALA B O 1
ATOM 4708 N N . ARG B 1 218 ? 27.081 -15.103 105.308 1.00 14.55 218 ARG B N 1
ATOM 4709 C CA . ARG B 1 218 ? 25.964 -16.025 105.125 1.00 14.78 218 ARG B CA 1
ATOM 4710 C C . ARG B 1 218 ? 25.186 -16.234 106.418 1.00 15.55 218 ARG B C 1
ATOM 4711 O O . ARG B 1 218 ? 23.951 -16.203 106.417 1.00 15.95 218 ARG B O 1
ATOM 4719 N N . LEU B 1 219 ? 25.886 -16.460 107.533 1.00 15.95 219 LEU B N 1
ATOM 4720 C CA . LEU B 1 219 ? 25.189 -16.751 108.784 1.00 14.90 219 LEU B CA 1
ATOM 4721 C C . LEU B 1 219 ? 24.332 -15.572 109.228 1.00 16.08 219 LEU B C 1
ATOM 4722 O O . LEU B 1 219 ? 23.188 -15.757 109.664 1.00 17.41 219 LEU B O 1
ATOM 4727 N N . LEU B 1 220 ? 24.867 -14.353 109.124 1.00 16.05 220 LEU B N 1
ATOM 4728 C CA . LEU B 1 220 ? 24.091 -13.173 109.490 1.00 15.36 220 LEU B CA 1
ATOM 4729 C C . LEU B 1 220 ? 22.819 -13.073 108.658 1.00 17.20 220 LEU B C 1
ATOM 4730 O O . LEU B 1 220 ? 21.733 -12.835 109.194 1.00 17.64 220 LEU B O 1
ATOM 4735 N N . LEU B 1 221 ? 22.934 -13.264 107.342 1.00 17.15 221 LEU B N 1
ATOM 4736 C CA . LEU B 1 221 ? 21.773 -13.101 106.472 1.00 17.84 221 LEU B CA 1
ATOM 4737 C C . LEU B 1 221 ? 20.761 -14.223 106.673 1.00 19.79 221 LEU B C 1
ATOM 4738 O O . LEU B 1 221 ? 19.550 -13.997 106.564 1.00 21.76 221 LEU B O 1
ATOM 4743 N N . GLU B 1 222 ? 21.233 -15.440 106.955 1.00 19.93 222 GLU B N 1
ATOM 4744 C CA . GLU B 1 222 ? 20.320 -16.538 107.258 1.00 19.99 222 GLU B CA 1
ATOM 4745 C C . GLU B 1 222 ? 19.547 -16.261 108.542 1.00 20.17 222 GLU B C 1
ATOM 4746 O O . GLU B 1 222 ? 18.319 -16.414 108.590 1.00 20.93 222 GLU B O 1
ATOM 4752 N N . VAL B 1 223 ? 20.258 -15.849 109.596 1.00 18.48 223 VAL B N 1
ATOM 4753 C CA . VAL B 1 223 ? 19.601 -15.498 110.853 1.00 20.38 223 VAL B CA 1
ATOM 4754 C C . VAL B 1 223 ? 18.587 -14.383 110.626 1.00 20.79 223 VAL B C 1
ATOM 4755 O O . VAL B 1 223 ? 17.446 -14.446 111.104 1.00 21.39 223 VAL B O 1
ATOM 4759 N N . ILE B 1 224 ? 18.992 -13.348 109.885 1.00 19.66 224 ILE B N 1
ATOM 4760 C CA . ILE B 1 224 ? 18.089 -12.242 109.576 1.00 19.23 224 ILE B CA 1
ATOM 4761 C C . ILE B 1 224 ? 16.828 -12.762 108.901 1.00 19.51 224 ILE B C 1
ATOM 4762 O O . ILE B 1 224 ? 15.713 -12.467 109.335 1.00 19.56 224 ILE B O 1
ATOM 4767 N N . ASP B 1 225 ? 16.987 -13.564 107.844 1.00 20.15 225 ASP B N 1
ATOM 4768 C CA . ASP B 1 225 ? 15.827 -14.071 107.115 1.00 22.60 225 ASP B CA 1
ATOM 4769 C C . ASP B 1 225 ? 14.903 -14.876 108.021 1.00 22.77 225 ASP B C 1
ATOM 4770 O O . ASP B 1 225 ? 13.675 -14.724 107.962 1.00 24.21 225 ASP B O 1
ATOM 4775 N N . LEU B 1 226 ? 15.472 -15.735 108.871 1.00 21.07 226 LEU B N 1
ATOM 4776 C CA . LEU B 1 226 ? 14.643 -16.539 109.765 1.00 22.67 226 LEU B CA 1
ATOM 4777 C C . LEU B 1 226 ? 13.872 -15.664 110.747 1.00 23.16 226 LEU B C 1
ATOM 4778 O O . LEU B 1 226 ? 12.679 -15.890 110.988 1.00 22.47 226 LEU B O 1
ATOM 4783 N N . VAL B 1 227 ? 14.531 -14.652 111.319 1.00 22.83 227 VAL B N 1
ATOM 4784 C CA . VAL B 1 227 ? 13.851 -13.773 112.266 1.00 22.11 227 VAL B CA 1
ATOM 4785 C C . VAL B 1 227 ? 12.776 -12.949 111.560 1.00 23.90 227 VAL B C 1
ATOM 4786 O O . VAL B 1 227 ? 11.701 -12.696 112.120 1.00 24.74 227 VAL B O 1
ATOM 4790 N N . ILE B 1 228 ? 13.050 -12.517 110.324 1.00 24.78 228 ILE B N 1
ATOM 4791 C CA . ILE B 1 228 ? 12.036 -11.850 109.507 1.00 26.91 228 ILE B CA 1
ATOM 4792 C C . ILE B 1 228 ? 10.807 -12.736 109.382 1.00 27.91 228 ILE B C 1
ATOM 4793 O O . ILE B 1 228 ? 9.675 -12.305 109.633 1.00 29.36 228 ILE B O 1
ATOM 4798 N N . GLU B 1 229 ? 11.018 -13.993 108.985 1.00 27.58 229 GLU B N 1
ATOM 4799 C CA . GLU B 1 229 ? 9.909 -14.933 108.869 1.00 28.50 229 GLU B CA 1
ATOM 4800 C C . GLU B 1 229 ? 9.183 -15.111 110.197 1.00 27.03 229 GLU B C 1
ATOM 4801 O O . GLU B 1 229 ? 7.961 -15.300 110.217 1.00 27.26 229 GLU B O 1
ATOM 4807 N N . ALA B 1 230 ? 9.909 -15.032 111.314 1.00 24.88 230 ALA B N 1
ATOM 4808 C CA . ALA B 1 230 ? 9.292 -15.253 112.618 1.00 26.68 230 ALA B CA 1
ATOM 4809 C C . ALA B 1 230 ? 8.394 -14.087 113.020 1.00 26.74 230 ALA B C 1
ATOM 4810 O O . ALA B 1 230 ? 7.194 -14.267 113.260 1.00 25.70 230 ALA B O 1
ATOM 4812 N N . VAL B 1 231 ? 8.956 -12.881 113.104 1.00 26.10 231 VAL B N 1
ATOM 4813 C CA . VAL B 1 231 ? 8.269 -11.749 113.717 1.00 26.73 231 VAL B CA 1
ATOM 4814 C C . VAL B 1 231 ? 7.966 -10.625 112.737 1.00 26.46 231 VAL B C 1
ATOM 4815 O O . VAL B 1 231 ? 7.350 -9.631 113.132 1.00 26.71 231 VAL B O 1
ATOM 4819 N N . GLY B 1 232 ? 8.372 -10.743 111.483 1.00 26.09 232 GLY B N 1
ATOM 4820 C CA . GLY B 1 232 ? 8.094 -9.663 110.546 1.00 27.84 232 GLY B CA 1
ATOM 4821 C C . GLY B 1 232 ? 9.253 -8.694 110.418 1.00 28.04 232 GLY B C 1
ATOM 4822 O O . GLY B 1 232 ? 10.006 -8.445 111.359 1.00 28.10 232 GLY B O 1
ATOM 4823 N N . ALA B 1 233 ? 9.383 -8.120 109.219 1.00 28.21 233 ALA B N 1
ATOM 4824 C CA . ALA B 1 233 ? 10.556 -7.307 108.907 1.00 28.17 233 ALA B CA 1
ATOM 4825 C C . ALA B 1 233 ? 10.584 -6.016 109.717 1.00 27.41 233 ALA B C 1
ATOM 4826 O O . ALA B 1 233 ? 11.647 -5.602 110.193 1.00 26.12 233 ALA B O 1
ATOM 4828 N N . ASP B 1 234 ? 9.437 -5.370 109.890 1.00 28.32 234 ASP B N 1
ATOM 4829 C CA . ASP B 1 234 ? 9.416 -4.115 110.639 1.00 28.35 234 ASP B CA 1
ATOM 4830 C C . ASP B 1 234 ? 9.571 -4.311 112.149 1.00 24.79 234 ASP B C 1
ATOM 4831 O O . ASP B 1 234 ? 9.443 -3.332 112.898 1.00 25.40 234 ASP B O 1
ATOM 4836 N N . HIS B 1 235 ? 9.833 -5.534 112.607 1.00 22.72 235 HIS B N 1
ATOM 4837 C CA . HIS B 1 235 ? 10.167 -5.809 113.998 1.00 22.58 235 HIS B CA 1
ATOM 4838 C C . HIS B 1 235 ? 11.615 -6.252 114.168 1.00 21.64 235 HIS B C 1
ATOM 4839 O O . HIS B 1 235 ? 11.973 -6.770 115.230 1.00 21.45 235 HIS B O 1
ATOM 4846 N N . VAL B 1 236 ? 12.455 -6.069 113.150 1.00 19.96 236 VAL B N 1
ATOM 4847 C CA . VAL B 1 236 ? 13.819 -6.585 113.148 1.00 18.60 236 VAL B CA 1
ATOM 4848 C C . VAL B 1 236 ? 14.779 -5.467 112.769 1.00 18.56 236 VAL B C 1
ATOM 4849 O O . VAL B 1 236 ? 14.458 -4.611 111.937 1.00 20.02 236 VAL B O 1
ATOM 4853 N N . ALA B 1 237 ? 15.961 -5.479 113.384 1.00 17.09 237 ALA B N 1
ATOM 4854 C CA . ALA B 1 237 ? 17.033 -4.542 113.089 1.00 16.43 237 ALA B CA 1
ATOM 4855 C C . ALA B 1 237 ? 18.359 -5.288 113.179 1.00 17.03 237 ALA B C 1
ATOM 4856 O O . ALA B 1 237 ? 18.405 -6.478 113.503 1.00 17.13 237 ALA B O 1
ATOM 4858 N N . VAL B 1 238 ? 19.450 -4.579 112.889 1.00 16.42 238 VAL B N 1
ATOM 4859 C CA . VAL B 1 238 ? 20.785 -5.165 112.914 1.00 15.79 238 VAL B CA 1
ATOM 4860 C C . VAL B 1 238 ? 21.784 -4.054 113.205 1.00 14.65 238 VAL B C 1
ATOM 4861 O O . VAL B 1 238 ? 21.572 -2.895 112.840 1.00 14.78 238 VAL B O 1
ATOM 4865 N N . ARG B 1 239 ? 22.875 -4.406 113.886 1.00 12.24 239 ARG B N 1
ATOM 4866 C CA . ARG B 1 239 ? 23.961 -3.467 114.126 1.00 14.06 239 ARG B CA 1
ATOM 4867 C C . ARG B 1 239 ? 25.247 -3.983 113.494 1.00 13.57 239 ARG B C 1
ATOM 4868 O O . ARG B 1 239 ? 25.543 -5.181 113.552 1.00 11.83 239 ARG B O 1
ATOM 4876 N N . LEU B 1 240 ? 26.007 -3.068 112.893 1.00 12.55 240 LEU B N 1
ATOM 4877 C CA . LEU B 1 240 ? 27.244 -3.399 112.200 1.00 14.00 240 LEU B CA 1
ATOM 4878 C C . LEU B 1 240 ? 28.302 -2.361 112.541 1.00 16.15 240 LEU B C 1
ATOM 4879 O O . LEU B 1 240 ? 27.992 -1.178 112.702 1.00 18.18 240 LEU B O 1
ATOM 4884 N N . SER B 1 241 ? 29.551 -2.810 112.649 1.00 15.82 241 SER B N 1
ATOM 4885 C CA . SER B 1 241 ? 30.689 -1.941 112.952 1.00 16.44 241 SER B CA 1
ATOM 4886 C C . SER B 1 241 ? 31.813 -2.231 111.966 1.00 17.09 241 SER B C 1
ATOM 4887 O O . SER B 1 241 ? 32.811 -2.875 112.311 1.00 18.29 241 SER B O 1
ATOM 4890 N N . PRO B 1 242 ? 31.685 -1.754 110.724 1.00 16.18 242 PRO B N 1
ATOM 4891 C CA . PRO B 1 242 ? 32.699 -2.081 109.706 1.00 15.35 242 PRO B CA 1
ATOM 4892 C C . PRO B 1 242 ? 34.098 -1.593 110.044 1.00 12.91 242 PRO B C 1
ATOM 4893 O O . PRO B 1 242 ? 35.077 -2.227 109.633 1.00 12.07 242 PRO B O 1
ATOM 4897 N N . TYR B 1 243 ? 34.227 -0.488 110.777 1.00 12.08 243 TYR B N 1
ATOM 4898 C CA . TYR B 1 243 ? 35.536 0.076 111.079 1.00 14.58 243 TYR B CA 1
ATOM 4899 C C . TYR B 1 243 ? 36.097 -0.368 112.424 1.00 15.19 243 TYR B C 1
ATOM 4900 O O . TYR B 1 243 ? 37.281 -0.131 112.687 1.00 14.91 243 TYR B O 1
ATOM 4909 N N . ALA B 1 244 ? 35.292 -1.001 113.273 1.00 15.68 244 ALA B N 1
ATOM 4910 C CA . ALA B 1 244 ? 35.745 -1.339 114.616 1.00 16.21 244 ALA B CA 1
ATOM 4911 C C . ALA B 1 244 ? 36.786 -2.450 114.580 1.00 17.51 244 ALA B C 1
ATOM 4912 O O . ALA B 1 244 ? 36.717 -3.367 113.756 1.00 15.42 244 ALA B O 1
ATOM 4914 N N . THR B 1 245 ? 37.760 -2.360 115.487 1.00 18.71 245 THR B N 1
ATOM 4915 C CA . THR B 1 245 ? 38.820 -3.353 115.625 1.00 18.56 245 THR B CA 1
ATOM 4916 C C . THR B 1 245 ? 38.796 -3.998 117.008 1.00 20.54 245 THR B C 1
ATOM 4917 O O . THR B 1 245 ? 39.820 -4.482 117.495 1.00 22.04 245 THR B O 1
ATOM 4921 N N . PHE B 1 246 ? 37.632 -4.006 117.650 1.00 21.25 246 PHE B N 1
ATOM 4922 C CA . PHE B 1 246 ? 37.502 -4.579 118.981 1.00 21.03 246 PHE B CA 1
ATOM 4923 C C . PHE B 1 246 ? 37.511 -6.101 118.909 1.00 19.25 246 PHE B C 1
ATOM 4924 O O . PHE B 1 246 ? 36.848 -6.701 118.057 1.00 17.16 246 PHE B O 1
ATOM 4932 N N . GLN B 1 247 ? 38.276 -6.719 119.812 1.00 16.82 247 GLN B N 1
ATOM 4933 C CA . GLN B 1 247 ? 38.357 -8.176 119.931 1.00 17.79 247 GLN B CA 1
ATOM 4934 C C . GLN B 1 247 ? 38.811 -8.824 118.623 1.00 14.67 247 GLN B C 1
ATOM 4935 O O . GLN B 1 247 ? 38.238 -9.810 118.155 1.00 13.30 247 GLN B O 1
ATOM 4941 N N . GLY B 1 248 ? 39.859 -8.254 118.031 1.00 14.16 248 GLY B N 1
ATOM 4942 C CA . GLY B 1 248 ? 40.508 -8.841 116.878 1.00 12.47 248 GLY B CA 1
ATOM 4943 C C . GLY B 1 248 ? 39.827 -8.624 115.545 1.00 12.45 248 GLY B C 1
ATOM 4944 O O . GLY B 1 248 ? 40.292 -9.180 114.541 1.00 12.45 248 GLY B O 1
ATOM 4945 N N . SER B 1 249 ? 38.748 -7.846 115.491 1.00 12.40 249 SER B N 1
ATOM 4946 C CA . SER B 1 249 ? 38.126 -7.540 114.209 1.00 12.60 249 SER B CA 1
ATOM 4947 C C . SER B 1 249 ? 39.093 -6.747 113.335 1.00 14.95 249 SER B C 1
ATOM 4948 O O . SER B 1 249 ? 39.862 -5.915 113.824 1.00 17.14 249 SER B O 1
ATOM 4951 N N . GLY B 1 250 ? 39.051 -7.012 112.028 1.00 14.95 250 GLY B N 1
ATOM 4952 C CA . GLY B 1 250 ? 40.091 -6.513 111.147 1.00 14.80 250 GLY B CA 1
ATOM 4953 C C . GLY B 1 250 ? 40.008 -5.038 110.827 1.00 15.05 250 GLY B C 1
ATOM 4954 O O . GLY B 1 250 ? 41.040 -4.396 110.609 1.00 14.27 250 GLY B O 1
ATOM 4955 N N . GLY B 1 251 ? 38.802 -4.475 110.803 1.00 16.06 251 GLY B N 1
ATOM 4956 C CA . GLY B 1 251 ? 38.676 -3.091 110.391 1.00 15.61 251 GLY B CA 1
ATOM 4957 C C . GLY B 1 251 ? 39.154 -2.898 108.963 1.00 16.09 251 GLY B C 1
ATOM 4958 O O . GLY B 1 251 ? 39.040 -3.787 108.112 1.00 15.31 251 GLY B O 1
ATOM 4959 N N . VAL B 1 252 ? 39.722 -1.718 108.698 1.00 15.49 252 VAL B N 1
ATOM 4960 C CA . VAL B 1 252 ? 40.235 -1.415 107.365 1.00 16.92 252 VAL B CA 1
ATOM 4961 C C . VAL B 1 252 ? 41.477 -2.216 107.011 1.00 19.33 252 VAL B C 1
ATOM 4962 O O . VAL B 1 252 ? 41.876 -2.234 105.842 1.00 20.74 252 VAL B O 1
ATOM 4966 N N . ASP B 1 253 ? 42.098 -2.879 107.985 1.00 19.92 253 ASP B N 1
ATOM 4967 C CA . ASP B 1 253 ? 43.266 -3.713 107.741 1.00 22.20 253 ASP B CA 1
ATOM 4968 C C . ASP B 1 253 ? 42.904 -5.145 107.370 1.00 19.90 253 ASP B C 1
ATOM 4969 O O . ASP B 1 253 ? 43.802 -5.983 107.242 1.00 20.15 253 ASP B O 1
ATOM 4974 N N . ALA B 1 254 ? 41.619 -5.444 107.202 1.00 18.62 254 ALA B N 1
ATOM 4975 C CA . ALA B 1 254 ? 41.209 -6.787 106.818 1.00 17.01 254 ALA B CA 1
ATOM 4976 C C . ALA B 1 254 ? 41.735 -7.130 105.428 1.00 15.95 254 ALA B C 1
ATOM 4977 O O . ALA B 1 254 ? 41.984 -6.250 104.599 1.00 12.59 254 ALA B O 1
ATOM 4979 N N . GLU B 1 255 ? 41.918 -8.432 105.185 1.00 16.91 255 GLU B N 1
ATOM 4980 C CA . GLU B 1 255 ? 42.372 -8.886 103.872 1.00 19.13 255 GLU B CA 1
ATOM 4981 C C . GLU B 1 255 ? 41.441 -8.402 102.770 1.00 16.38 255 GLU B C 1
ATOM 4982 O O . GLU B 1 255 ? 41.893 -8.034 101.679 1.00 17.89 255 GLU B O 1
ATOM 4988 N N . VAL B 1 256 ? 40.138 -8.403 103.034 1.00 13.64 256 VAL B N 1
ATOM 4989 C CA . VAL B 1 256 ? 39.140 -7.816 102.149 1.00 12.94 256 VAL B CA 1
ATOM 4990 C C . VAL B 1 256 ? 38.582 -6.582 102.842 1.00 12.53 256 VAL B C 1
ATOM 4991 O O . VAL B 1 256 ? 38.154 -6.656 104.001 1.00 10.44 256 VAL B O 1
ATOM 4995 N N . HIS B 1 257 ? 38.592 -5.454 102.139 1.00 12.67 257 HIS B N 1
ATOM 4996 C CA . HIS B 1 257 ? 38.257 -4.185 102.770 1.00 12.09 257 HIS B CA 1
ATOM 4997 C C . HIS B 1 257 ? 36.811 -4.202 103.264 1.00 11.47 257 HIS B C 1
ATOM 4998 O O . HIS B 1 257 ? 35.925 -4.726 102.577 1.00 10.96 257 HIS B O 1
ATOM 5005 N N . PRO B 1 258 ? 36.539 -3.646 104.448 1.00 12.33 258 PRO B N 1
ATOM 5006 C CA . PRO B 1 258 ? 35.170 -3.691 104.990 1.00 13.78 258 PRO B CA 1
ATOM 5007 C C . PRO B 1 258 ? 34.133 -2.999 104.121 1.00 14.73 258 PRO B C 1
ATOM 5008 O O . PRO B 1 258 ? 32.941 -3.304 104.252 1.00 12.56 258 PRO B O 1
ATOM 5012 N N . ILE B 1 259 ? 34.537 -2.074 103.247 1.00 15.45 259 ILE B N 1
ATOM 5013 C CA . ILE B 1 259 ? 33.577 -1.455 102.337 1.00 15.93 259 ILE B CA 1
ATOM 5014 C C . ILE B 1 259 ? 33.001 -2.498 101.386 1.00 14.08 259 ILE B C 1
ATOM 5015 O O . ILE B 1 259 ? 31.813 -2.459 101.040 1.00 14.98 259 ILE B O 1
ATOM 5020 N N . ALA B 1 260 ? 33.824 -3.462 100.970 1.00 14.25 260 ALA B N 1
ATOM 5021 C CA . ALA B 1 260 ? 33.341 -4.524 100.093 1.00 13.71 260 ALA B CA 1
ATOM 5022 C C . ALA B 1 260 ? 32.453 -5.504 100.851 1.00 14.28 260 ALA B C 1
ATOM 5023 O O . ALA B 1 260 ? 31.363 -5.859 100.387 1.00 14.32 260 ALA B O 1
ATOM 5025 N N . GLN B 1 261 ? 32.904 -5.946 102.026 1.00 16.13 261 GLN B N 1
ATOM 5026 C CA . GLN B 1 261 ? 32.184 -6.967 102.780 1.00 15.65 261 GLN B CA 1
ATOM 5027 C C . GLN B 1 261 ? 30.873 -6.420 103.335 1.00 17.14 261 GLN B C 1
ATOM 5028 O O . GLN B 1 261 ? 29.780 -6.888 102.980 1.00 21.15 261 GLN B O 1
ATOM 5034 N N . PHE B 1 262 ? 30.963 -5.414 104.207 1.00 15.21 262 PHE B N 1
ATOM 5035 C CA . PHE B 1 262 ? 29.765 -4.785 104.742 1.00 14.36 262 PHE B CA 1
ATOM 5036 C C . PHE B 1 262 ? 28.983 -4.048 103.666 1.00 14.82 262 PHE B C 1
ATOM 5037 O O . PHE B 1 262 ? 27.772 -3.858 103.819 1.00 15.37 262 PHE B O 1
ATOM 5045 N N . GLY B 1 263 ? 29.645 -3.630 102.585 1.00 14.93 263 GLY B N 1
ATOM 5046 C CA . GLY B 1 263 ? 28.910 -3.142 101.432 1.00 14.56 263 GLY B CA 1
ATOM 5047 C C . GLY B 1 263 ? 28.000 -4.204 100.846 1.00 13.24 263 GLY B C 1
ATOM 5048 O O . GLY B 1 263 ? 26.849 -3.928 100.496 1.00 12.81 263 GLY B O 1
ATOM 5049 N N . TYR B 1 264 ? 28.502 -5.438 100.739 1.00 12.57 264 TYR B N 1
ATOM 5050 C CA . TYR B 1 264 ? 27.657 -6.541 100.293 1.00 14.05 264 TYR B CA 1
ATOM 5051 C C . TYR B 1 264 ? 26.524 -6.799 101.276 1.00 14.61 264 TYR B C 1
ATOM 5052 O O . TYR B 1 264 ? 25.384 -7.042 100.865 1.00 16.31 264 TYR B O 1
ATOM 5061 N N . ILE B 1 265 ? 26.821 -6.770 102.578 1.00 14.65 265 ILE B N 1
ATOM 5062 C CA . ILE B 1 265 ? 25.776 -7.007 103.575 1.00 14.32 265 ILE B CA 1
ATOM 5063 C C . ILE B 1 265 ? 24.661 -5.976 103.437 1.00 14.50 265 ILE B C 1
ATOM 5064 O O . ILE B 1 265 ? 23.472 -6.320 103.362 1.00 14.16 265 ILE B O 1
ATOM 5069 N N . LEU B 1 266 ? 25.031 -4.693 103.392 1.00 14.51 266 LEU B N 1
ATOM 5070 C CA . LEU B 1 266 ? 24.034 -3.636 103.251 1.00 14.51 266 LEU B CA 1
ATOM 5071 C C . LEU B 1 266 ? 23.268 -3.769 101.941 1.00 16.23 266 LEU B C 1
ATOM 5072 O O . LEU B 1 266 ? 22.057 -3.522 101.894 1.00 16.31 266 LEU B O 1
ATOM 5077 N N . SER B 1 267 ? 23.959 -4.155 100.864 1.00 15.28 267 SER B N 1
ATOM 5078 C CA . SER B 1 267 ? 23.278 -4.354 99.588 1.00 16.82 267 SER B CA 1
ATOM 5079 C C . SER B 1 267 ? 22.249 -5.473 99.681 1.00 15.86 267 SER B C 1
ATOM 5080 O O . SER B 1 267 ? 21.170 -5.387 99.083 1.00 15.33 267 SER B O 1
ATOM 5083 N N . GLU B 1 268 ? 22.564 -6.534 100.427 1.00 15.18 268 GLU B N 1
ATOM 5084 C CA . GLU B 1 268 ? 21.620 -7.637 100.576 1.00 15.92 268 GLU B CA 1
ATOM 5085 C C . GLU B 1 268 ? 20.420 -7.231 101.423 1.00 18.79 268 GLU B C 1
ATOM 5086 O O . GLU B 1 268 ? 19.282 -7.610 101.117 1.00 21.79 268 GLU B O 1
ATOM 5092 N N . LEU B 1 269 ? 20.650 -6.462 102.491 1.00 18.73 269 LEU B N 1
ATOM 5093 C CA . LEU B 1 269 ? 19.528 -6.002 103.305 1.00 17.53 269 LEU B CA 1
ATOM 5094 C C . LEU B 1 269 ? 18.627 -5.059 102.517 1.00 17.03 269 LEU B C 1
ATOM 5095 O O . LEU B 1 269 ? 17.394 -5.167 102.580 1.00 16.88 269 LEU B O 1
ATOM 5100 N N . GLU B 1 270 ? 19.224 -4.134 101.760 1.00 17.99 270 GLU B N 1
ATOM 5101 C CA . GLU B 1 270 ? 18.439 -3.272 100.883 1.00 20.69 270 GLU B CA 1
ATOM 5102 C C . GLU B 1 270 ? 17.722 -4.077 99.808 1.00 21.25 270 GLU B C 1
ATOM 5103 O O . GLU B 1 270 ? 16.641 -3.685 99.357 1.00 22.78 270 GLU B O 1
ATOM 5109 N N . ARG B 1 271 ? 18.305 -5.202 99.386 1.00 20.36 271 ARG B N 1
ATOM 5110 C CA . ARG B 1 271 ? 17.639 -6.064 98.414 1.00 21.91 271 ARG B CA 1
ATOM 5111 C C . ARG B 1 271 ? 16.401 -6.709 99.022 1.00 22.54 271 ARG B C 1
ATOM 5112 O O . ARG B 1 271 ? 15.338 -6.753 98.391 1.00 23.33 271 ARG B O 1
ATOM 5120 N N . ARG B 1 272 ? 16.523 -7.223 100.249 1.00 22.82 272 ARG B N 1
ATOM 5121 C CA . ARG B 1 272 ? 15.348 -7.707 100.965 1.00 23.17 272 ARG B CA 1
ATOM 5122 C C . ARG B 1 272 ? 14.323 -6.599 101.160 1.00 22.11 272 ARG B C 1
ATOM 5123 O O . ARG B 1 272 ? 13.117 -6.869 101.212 1.00 20.49 272 ARG B O 1
ATOM 5131 N N . ALA B 1 273 ? 14.778 -5.347 101.263 1.00 21.38 273 ALA B N 1
ATOM 5132 C CA . ALA B 1 273 ? 13.844 -4.229 101.337 1.00 22.34 273 ALA B CA 1
ATOM 5133 C C . ALA B 1 273 ? 13.131 -4.012 100.007 1.00 24.30 273 ALA B C 1
ATOM 5134 O O . ALA B 1 273 ? 11.939 -3.681 99.984 1.00 26.28 273 ALA B O 1
ATOM 5136 N N . LYS B 1 274 ? 13.844 -4.188 98.890 1.00 25.13 274 LYS B N 1
ATOM 5137 C CA . LYS B 1 274 ? 13.222 -4.039 97.577 1.00 28.31 274 LYS B CA 1
ATOM 5138 C C . LYS B 1 274 ? 12.137 -5.079 97.349 1.00 30.52 274 LYS B C 1
ATOM 5139 O O . LYS B 1 274 ? 11.219 -4.853 96.554 1.00 30.03 274 LYS B O 1
ATOM 5145 N N . GLU B 1 275 ? 12.231 -6.225 98.019 1.00 32.08 275 GLU B N 1
ATOM 5146 C CA . GLU B 1 275 ? 11.273 -7.308 97.863 1.00 34.13 275 GLU B CA 1
ATOM 5147 C C . GLU B 1 275 ? 10.182 -7.283 98.926 1.00 32.53 275 GLU B C 1
ATOM 5148 O O . GLU B 1 275 ? 9.464 -8.274 99.088 1.00 33.50 275 GLU B O 1
ATOM 5154 N N . GLY B 1 276 ? 10.043 -6.177 99.651 1.00 30.88 276 GLY B N 1
ATOM 5155 C CA . GLY B 1 276 ? 8.966 -6.019 100.603 1.00 31.13 276 GLY B CA 1
ATOM 5156 C C . GLY B 1 276 ? 9.286 -6.397 102.030 1.00 30.44 276 GLY B C 1
ATOM 5157 O O . GLY B 1 276 ? 8.359 -6.526 102.838 1.00 30.94 276 GLY B O 1
ATOM 5158 N N . LYS B 1 277 ? 10.562 -6.579 102.372 1.00 28.21 277 LYS B N 1
ATOM 5159 C CA . LYS B 1 277 ? 10.980 -6.887 103.741 1.00 28.69 277 LYS B CA 1
ATOM 5160 C C . LYS B 1 277 ? 12.025 -5.847 104.133 1.00 27.81 277 LYS B C 1
ATOM 5161 O O . LYS B 1 277 ? 13.232 -6.086 104.048 1.00 27.62 277 LYS B O 1
ATOM 5167 N N . ARG B 1 278 ? 11.545 -4.692 104.585 1.00 27.22 278 ARG B N 1
ATOM 5168 C CA . ARG B 1 278 ? 12.391 -3.559 104.932 1.00 26.61 278 ARG B CA 1
ATOM 5169 C C . ARG B 1 278 ? 12.610 -3.561 106.439 1.00 25.27 278 ARG B C 1
ATOM 5170 O O . ARG B 1 278 ? 11.650 -3.446 107.210 1.00 23.80 278 ARG B O 1
ATOM 5178 N N . LEU B 1 279 ? 13.867 -3.712 106.852 1.00 23.58 279 LEU B N 1
ATOM 5179 C CA . LEU B 1 279 ? 14.201 -3.734 108.269 1.00 23.36 279 LEU B CA 1
ATOM 5180 C C . LEU B 1 279 ? 13.718 -2.461 108.955 1.00 22.35 279 LEU B C 1
ATOM 5181 O O . LEU B 1 279 ? 13.592 -1.402 108.334 1.00 22.88 279 LEU B O 1
ATOM 5186 N N . ALA B 1 280 ? 13.431 -2.579 110.254 1.00 20.65 280 ALA B N 1
ATOM 5187 C CA . ALA B 1 280 ? 13.002 -1.417 111.024 1.00 21.33 280 ALA B CA 1
ATOM 5188 C C . ALA B 1 280 ? 14.052 -0.315 110.971 1.00 21.32 280 ALA B C 1
ATOM 5189 O O . ALA B 1 280 ? 13.730 0.857 110.741 1.00 22.00 280 ALA B O 1
ATOM 5191 N N . TYR B 1 281 ? 15.317 -0.678 111.164 1.00 20.02 281 TYR B N 1
ATOM 5192 C CA . TYR B 1 281 ? 16.424 0.263 111.063 1.00 18.73 281 TYR B CA 1
ATOM 5193 C C . TYR B 1 281 ? 17.726 -0.521 111.009 1.00 18.08 281 TYR B C 1
ATOM 5194 O O . TYR B 1 281 ? 17.782 -1.693 111.390 1.00 17.97 281 TYR B O 1
ATOM 5203 N N . VAL B 1 282 ? 18.772 0.144 110.526 1.00 16.43 282 VAL B N 1
ATOM 5204 C CA . VAL B 1 282 ? 20.129 -0.392 110.525 1.00 18.16 282 VAL B CA 1
ATOM 5205 C C . VAL B 1 282 ? 20.973 0.489 111.434 1.00 19.21 282 VAL B C 1
ATOM 5206 O O . VAL B 1 282 ? 21.065 1.704 111.220 1.00 19.70 282 VAL B O 1
ATOM 5210 N N . SER B 1 283 ? 21.580 -0.116 112.450 1.00 19.00 283 SER B N 1
ATOM 5211 C CA . SER B 1 283 ? 22.388 0.606 113.424 1.00 19.44 283 SER B CA 1
ATOM 5212 C C . SER B 1 283 ? 23.855 0.552 113.018 1.00 20.33 283 SER B C 1
ATOM 5213 O O . SER B 1 283 ? 24.389 -0.529 112.750 1.00 20.84 283 SER B O 1
ATOM 5216 N N . ILE B 1 284 ? 24.502 1.718 112.973 1.00 22.47 284 ILE B N 1
ATOM 5217 C CA . ILE B 1 284 ? 25.888 1.832 112.536 1.00 23.04 284 ILE B CA 1
ATOM 5218 C C . ILE B 1 284 ? 26.682 2.664 113.537 1.00 25.11 284 ILE B C 1
ATOM 5219 O O . ILE B 1 284 ? 26.153 3.563 114.206 1.00 25.24 284 ILE B O 1
ATOM 5224 N N . VAL B 1 285 ? 27.976 2.361 113.616 1.00 27.12 285 VAL B N 1
ATOM 5225 C CA . VAL B 1 285 ? 28.868 2.880 114.646 1.00 30.19 285 VAL B CA 1
ATOM 5226 C C . VAL B 1 285 ? 29.906 3.776 113.984 1.00 32.56 285 VAL B C 1
ATOM 5227 O O . VAL B 1 285 ? 30.755 3.289 113.227 1.00 32.87 285 VAL B O 1
ATOM 5231 N N . GLU B 1 286 ? 29.810 5.080 114.263 1.00 35.03 286 GLU B N 1
ATOM 5232 C CA . GLU B 1 286 ? 30.861 6.103 114.097 1.00 38.22 286 GLU B CA 1
ATOM 5233 C C . GLU B 1 286 ? 30.232 7.491 114.136 1.00 37.81 286 GLU B C 1
ATOM 5234 O O . GLU B 1 286 ? 29.011 7.633 114.063 1.00 37.96 286 GLU B O 1
ATOM 5240 N N . SER B 1 299 ? 40.572 8.448 107.132 1.00 27.92 299 SER B N 1
ATOM 5241 C CA . SER B 1 299 ? 39.588 8.781 106.108 1.00 27.25 299 SER B CA 1
ATOM 5242 C C . SER B 1 299 ? 38.315 7.959 106.282 1.00 24.60 299 SER B C 1
ATOM 5243 O O . SER B 1 299 ? 37.507 7.847 105.359 1.00 24.25 299 SER B O 1
ATOM 5246 N N . GLU B 1 300 ? 38.146 7.382 107.470 1.00 22.70 300 GLU B N 1
ATOM 5247 C CA . GLU B 1 300 ? 36.967 6.574 107.752 1.00 22.05 300 GLU B CA 1
ATOM 5248 C C . GLU B 1 300 ? 35.709 7.434 107.713 1.00 21.16 300 GLU B C 1
ATOM 5249 O O . GLU B 1 300 ? 35.673 8.532 108.277 1.00 20.28 300 GLU B O 1
ATOM 5255 N N . ASP B 1 301 ? 34.675 6.930 107.040 1.00 22.41 301 ASP B N 1
ATOM 5256 C CA . ASP B 1 301 ? 33.438 7.678 106.849 1.00 23.22 301 ASP B CA 1
ATOM 5257 C C . ASP B 1 301 ? 32.340 6.703 106.450 1.00 23.50 301 ASP B C 1
ATOM 5258 O O . ASP B 1 301 ? 32.558 5.844 105.591 1.00 23.76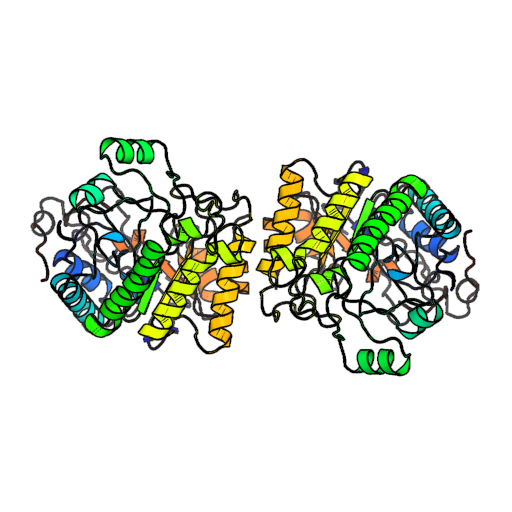 301 ASP B O 1
ATOM 5263 N N . ASN B 1 302 ? 31.165 6.843 107.069 1.00 23.06 302 ASN B N 1
ATOM 5264 C CA . ASN B 1 302 ? 30.041 5.942 106.848 1.00 23.58 302 ASN B CA 1
ATOM 5265 C C . ASN B 1 302 ? 29.089 6.421 105.754 1.00 22.42 302 ASN B C 1
ATOM 5266 O O . ASN B 1 302 ? 27.946 5.952 105.697 1.00 22.25 302 ASN B O 1
ATOM 5271 N N . SER B 1 303 ? 29.527 7.337 104.887 1.00 22.19 303 SER B N 1
ATOM 5272 C CA . SER B 1 303 ? 28.624 7.879 103.874 1.00 22.26 303 SER B CA 1
ATOM 5273 C C . SER B 1 303 ? 28.214 6.816 102.860 1.00 19.92 303 SER B C 1
ATOM 5274 O O . SER B 1 303 ? 27.064 6.798 102.401 1.00 20.58 303 SER B O 1
ATOM 5277 N N . TRP B 1 304 ? 29.139 5.923 102.496 1.00 17.81 304 TRP B N 1
ATOM 5278 C CA . TRP B 1 304 ? 28.805 4.847 101.566 1.00 17.97 304 TRP B CA 1
ATOM 5279 C C . TRP B 1 304 ? 27.695 3.961 102.121 1.00 18.19 304 TRP B C 1
ATOM 5280 O O . TRP B 1 304 ? 26.814 3.509 101.375 1.00 20.76 304 TRP B O 1
ATOM 5291 N N . MET B 1 305 ? 27.720 3.707 103.434 1.00 16.18 305 MET B N 1
ATOM 5292 C CA . MET B 1 305 ? 26.654 2.936 104.064 1.00 17.33 305 MET B CA 1
ATOM 5293 C C . MET B 1 305 ? 25.292 3.557 103.788 1.00 18.60 305 MET B C 1
ATOM 5294 O O . MET B 1 305 ? 24.325 2.847 103.488 1.00 20.34 305 MET B O 1
ATOM 5299 N N . LEU B 1 306 ? 25.199 4.886 103.874 1.00 19.01 306 LEU B N 1
ATOM 5300 C CA . LEU B 1 306 ? 23.948 5.560 103.554 1.00 19.72 306 LEU B CA 1
ATOM 5301 C C . LEU B 1 306 ? 23.681 5.590 102.058 1.00 20.11 306 LEU B C 1
ATOM 5302 O O . LEU B 1 306 ? 22.519 5.711 101.653 1.00 21.30 306 LEU B O 1
ATOM 5307 N N . GLN B 1 307 ? 24.722 5.491 101.228 1.00 19.06 307 GLN B N 1
ATOM 5308 C CA . GLN B 1 307 ? 24.489 5.325 99.798 1.00 20.11 307 GLN B CA 1
ATOM 5309 C C . GLN B 1 307 ? 23.784 4.008 99.510 1.00 20.36 307 GLN B C 1
ATOM 5310 O O . GLN B 1 307 ? 22.943 3.929 98.607 1.00 20.73 307 GLN B O 1
ATOM 5316 N N . ILE B 1 308 ? 24.109 2.963 100.269 1.00 18.49 308 ILE B N 1
ATOM 5317 C CA . ILE B 1 308 ? 23.562 1.639 99.992 1.00 18.14 308 ILE B CA 1
ATOM 5318 C C . ILE B 1 308 ? 22.208 1.456 100.671 1.00 17.98 308 ILE B C 1
ATOM 5319 O O . ILE B 1 308 ? 21.205 1.175 100.005 1.00 17.79 308 ILE B O 1
ATOM 5324 N N . TRP B 1 309 ? 22.166 1.604 101.993 1.00 17.24 309 TRP B N 1
ATOM 5325 C CA . TRP B 1 309 ? 20.932 1.395 102.744 1.00 17.99 309 TRP B CA 1
ATOM 5326 C C . TRP B 1 309 ? 20.068 2.651 102.680 1.00 20.55 309 TRP B C 1
ATOM 5327 O O . TRP B 1 309 ? 20.523 3.745 103.032 1.00 20.42 309 TRP B O 1
ATOM 5338 N N . LYS B 1 310 ? 18.820 2.492 102.236 1.00 23.10 310 LYS B N 1
ATOM 5339 C CA . LYS B 1 310 ? 17.915 3.615 102.025 1.00 23.69 310 LYS B CA 1
ATOM 5340 C C . LYS B 1 310 ? 16.882 3.783 103.131 1.00 23.43 310 LYS B C 1
ATOM 5341 O O . LYS B 1 310 ? 16.133 4.766 103.108 1.00 22.17 310 LYS B O 1
ATOM 5347 N N . GLY B 1 311 ? 16.817 2.863 104.088 1.00 24.01 311 GLY B N 1
ATOM 5348 C CA . GLY B 1 311 ? 15.822 2.905 105.139 1.00 23.24 311 GLY B CA 1
ATOM 5349 C C . GLY B 1 311 ? 16.275 3.706 106.341 1.00 22.77 311 GLY B C 1
ATOM 5350 O O . GLY B 1 311 ? 17.210 4.508 106.275 1.00 21.90 311 GLY B O 1
ATOM 5351 N N . VAL B 1 312 ? 15.581 3.486 107.460 1.00 23.45 312 VAL B N 1
ATOM 5352 C CA . VAL B 1 312 ? 15.946 4.153 108.703 1.00 22.00 312 VAL B CA 1
ATOM 5353 C C . VAL B 1 312 ? 17.328 3.690 109.132 1.00 22.66 312 VAL B C 1
ATOM 5354 O O . VAL B 1 312 ? 17.625 2.489 109.143 1.00 22.91 312 VAL B O 1
ATOM 5358 N N . VAL B 1 313 ? 18.189 4.643 109.475 1.00 22.43 313 VAL B N 1
ATOM 5359 C CA . VAL B 1 313 ? 19.543 4.345 109.920 1.00 22.61 313 VAL B CA 1
ATOM 5360 C C . VAL B 1 313 ? 19.778 5.042 111.253 1.00 21.96 313 VAL B C 1
ATOM 5361 O O . VAL B 1 313 ? 19.490 6.235 111.398 1.00 22.65 313 VAL B O 1
ATOM 5365 N N . LEU B 1 314 ? 20.268 4.290 112.231 1.00 20.56 314 LEU B N 1
ATOM 5366 C CA . LEU B 1 314 ? 20.610 4.820 113.545 1.00 21.82 314 LEU B CA 1
ATOM 5367 C C . LEU B 1 314 ? 22.126 4.954 113.617 1.00 21.86 314 LEU B C 1
ATOM 5368 O O . LEU B 1 314 ? 22.841 3.949 113.627 1.00 21.67 314 LEU B O 1
ATOM 5373 N N . ARG B 1 315 ? 22.616 6.187 113.659 1.00 21.64 315 ARG B N 1
ATOM 5374 C CA . ARG B 1 315 ? 24.047 6.447 113.731 1.00 20.02 315 ARG B CA 1
ATOM 5375 C C . ARG B 1 315 ? 24.426 6.749 115.174 1.00 20.17 315 ARG B C 1
ATOM 5376 O O . ARG B 1 315 ? 23.765 7.558 115.836 1.00 18.92 315 ARG B O 1
ATOM 5384 N N . SER B 1 316 ? 25.479 6.095 115.666 1.00 20.90 316 SER B N 1
ATOM 5385 C CA . SER B 1 316 ? 25.883 6.310 117.049 1.00 22.56 316 SER B CA 1
ATOM 5386 C C . SER B 1 316 ? 27.393 6.474 117.153 1.00 23.48 316 SER B C 1
ATOM 5387 O O . SER B 1 316 ? 28.152 5.970 116.321 1.00 23.07 316 SER B O 1
ATOM 5390 N N . GLY B 1 317 ? 27.814 7.191 118.196 1.00 24.37 317 GLY B N 1
ATOM 5391 C CA . GLY B 1 317 ? 29.217 7.347 118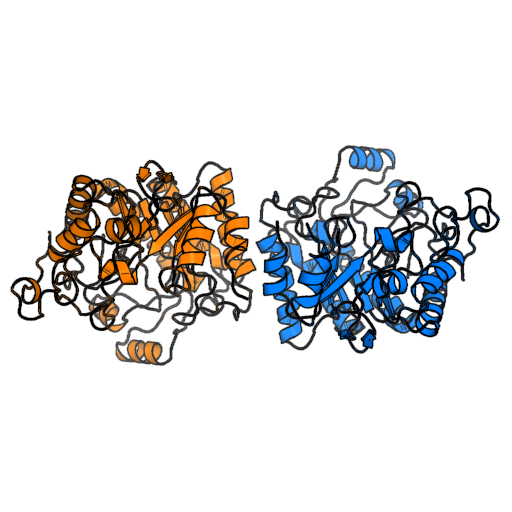.528 1.00 25.13 317 GLY B CA 1
ATOM 5392 C C . GLY B 1 317 ? 29.744 8.770 118.525 1.00 27.80 317 GLY B C 1
ATOM 5393 O O . GLY B 1 317 ? 29.833 9.408 117.472 1.00 29.95 317 GLY B O 1
ATOM 5394 N N . GLY B 1 318 ? 30.106 9.269 119.707 1.00 27.60 318 GLY B N 1
ATOM 5395 C CA . GLY B 1 318 ? 30.827 10.524 119.827 1.00 29.04 318 GLY B CA 1
ATOM 5396 C C . GLY B 1 318 ? 30.063 11.779 119.470 1.00 30.82 318 GLY B C 1
ATOM 5397 O O . GLY B 1 318 ? 30.684 12.824 119.261 1.00 32.81 318 GLY B O 1
ATOM 5398 N N . TYR B 1 319 ? 28.734 11.720 119.399 1.00 30.64 319 TYR B N 1
ATOM 5399 C CA . TYR B 1 319 ? 27.957 12.856 118.916 1.00 31.48 319 TYR B CA 1
ATOM 5400 C C . TYR B 1 319 ? 27.831 13.995 119.925 1.00 34.02 319 TYR B C 1
ATOM 5401 O O . TYR B 1 319 ? 27.232 15.023 119.590 1.00 33.49 319 TYR B O 1
ATOM 5410 N N . LEU B 1 320 ? 28.365 13.851 121.147 1.00 36.81 320 LEU B N 1
ATOM 5411 C CA . LEU B 1 320 ? 28.291 14.899 122.173 1.00 41.06 320 LEU B CA 1
ATOM 5412 C C . LEU B 1 320 ? 29.699 15.155 122.709 1.00 46.11 320 LEU B C 1
ATOM 5413 O O . LEU B 1 320 ? 30.088 14.646 123.763 1.00 46.14 320 LEU B O 1
ATOM 5418 N N . SER B 1 321 ? 30.453 15.976 121.982 1.00 50.81 321 SER B N 1
ATOM 5419 C CA . SER B 1 321 ? 31.790 16.377 122.396 1.00 55.36 321 SER B CA 1
ATOM 5420 C C . SER B 1 321 ? 32.056 17.850 122.119 1.00 60.28 321 SER B C 1
ATOM 5421 O O . SER B 1 321 ? 33.193 18.296 122.305 1.00 58.98 321 SER B O 1
ATOM 5424 N N . GLU B 1 322 ? 31.065 18.596 121.620 1.00 66.49 322 GLU B N 1
ATOM 5425 C CA . GLU B 1 322 ? 31.241 19.971 121.150 1.00 69.17 322 GLU B CA 1
ATOM 5426 C C . GLU B 1 322 ? 32.148 20.005 119.923 1.00 69.18 322 GLU B C 1
ATOM 5427 O O . GLU B 1 322 ? 32.417 21.072 119.360 1.00 69.93 322 GLU B O 1
ATOM 5433 N N . LYS B 1 323 ? 32.657 18.831 119.539 1.00 67.69 323 LYS B N 1
ATOM 5434 C CA . LYS B 1 323 ? 33.116 18.541 118.192 1.00 66.24 323 LYS B CA 1
ATOM 5435 C C . LYS B 1 323 ? 32.149 17.631 117.454 1.00 63.41 323 LYS B C 1
ATOM 5436 O O . LYS B 1 323 ? 32.301 17.441 116.244 1.00 63.61 323 LYS B O 1
ATOM 5442 N N . GLY B 1 324 ? 31.180 17.051 118.161 1.00 60.42 324 GLY B N 1
ATOM 5443 C CA . GLY B 1 324 ? 30.184 16.187 117.562 1.00 56.89 324 GLY B CA 1
ATOM 5444 C C . GLY B 1 324 ? 28.805 16.815 117.493 1.00 53.92 324 GLY B C 1
ATOM 5445 O O . GLY B 1 324 ? 27.953 16.341 116.739 1.00 53.62 324 GLY B O 1
ATOM 5446 N N . ILE B 1 325 ? 28.568 17.869 118.285 1.00 51.44 325 ILE B N 1
ATOM 5447 C CA . ILE B 1 325 ? 27.297 18.594 118.220 1.00 49.90 325 ILE B CA 1
ATOM 5448 C C . ILE B 1 325 ? 27.009 19.020 116.787 1.00 48.80 325 ILE B C 1
ATOM 5449 O O . ILE B 1 325 ? 25.895 18.849 116.272 1.00 48.70 325 ILE B O 1
ATOM 5454 N N . ALA B 1 326 ? 28.021 19.582 116.122 1.00 47.66 326 ALA B N 1
ATOM 5455 C CA . ALA B 1 326 ? 27.876 19.974 114.725 1.00 45.94 326 ALA B CA 1
ATOM 5456 C C . ALA B 1 326 ? 27.638 18.764 113.831 1.00 44.22 326 ALA B C 1
ATOM 5457 O O . ALA B 1 326 ? 26.806 18.816 112.919 1.00 44.23 326 ALA B O 1
ATOM 5459 N N . HIS B 1 327 ? 28.363 17.667 114.069 1.00 42.85 327 HIS B N 1
ATOM 5460 C CA . HIS B 1 327 ? 28.113 16.450 113.302 1.00 42.24 327 HIS B CA 1
ATOM 5461 C C . HIS B 1 327 ? 26.757 15.844 113.644 1.00 39.53 327 HIS B C 1
ATOM 5462 O O . HIS B 1 327 ? 26.156 15.164 112.804 1.00 38.67 327 HIS B O 1
ATOM 5469 N N . LEU B 1 328 ? 26.264 16.075 114.862 1.00 38.30 328 LEU B N 1
ATOM 5470 C CA . LEU B 1 328 ? 24.917 15.639 115.215 1.00 36.81 328 LEU B CA 1
ATOM 5471 C C . LEU B 1 328 ? 23.880 16.380 114.382 1.00 36.94 328 LEU B C 1
ATOM 5472 O O . LEU B 1 328 ? 23.050 15.763 113.704 1.00 36.45 328 LEU B O 1
ATOM 5477 N N . ILE B 1 329 ? 23.910 17.715 114.432 1.00 37.13 329 ILE B N 1
ATOM 5478 C CA . ILE B 1 329 ? 22.950 18.513 113.671 1.00 36.79 329 ILE B CA 1
ATOM 5479 C C . ILE B 1 329 ? 23.063 18.206 112.184 1.00 36.11 329 ILE B C 1
ATOM 5480 O O . ILE B 1 329 ? 22.054 18.060 111.482 1.00 35.48 329 ILE B O 1
ATOM 5485 N N . LYS B 1 330 ? 24.295 18.087 111.686 1.00 35.89 330 LYS B N 1
ATOM 5486 C CA . LYS B 1 330 ? 24.513 17.836 110.266 1.00 35.96 330 LYS B CA 1
ATOM 5487 C C . LYS B 1 330 ? 23.949 16.484 109.850 1.00 34.90 330 LYS B C 1
ATOM 5488 O O . LYS B 1 330 ? 23.205 16.385 108.867 1.00 35.06 330 LYS B O 1
ATOM 5494 N N . ASP B 1 331 ? 24.290 15.427 110.591 1.00 33.58 331 ASP B N 1
ATOM 5495 C CA . ASP B 1 331 ? 23.860 14.088 110.204 1.00 32.30 331 ASP B CA 1
ATOM 5496 C C . ASP B 1 331 ? 22.364 13.886 110.408 1.00 30.93 331 ASP B C 1
ATOM 5497 O O . ASP B 1 331 ? 21.735 13.138 109.651 1.00 30.62 331 ASP B O 1
ATOM 5502 N N . VAL B 1 332 ? 21.774 14.539 111.412 1.00 30.47 332 VAL B N 1
ATOM 5503 C CA . VAL B 1 332 ? 20.346 14.360 111.654 1.00 30.20 332 VAL B CA 1
ATOM 5504 C C . VAL B 1 332 ? 19.500 15.236 110.737 1.00 30.80 332 VAL B C 1
ATOM 5505 O O . VAL B 1 332 ? 18.338 14.901 110.476 1.00 30.87 332 VAL B O 1
ATOM 5509 N N . ASN B 1 333 ? 20.050 16.339 110.226 1.00 31.67 333 ASN B N 1
ATOM 5510 C CA . ASN B 1 333 ? 19.339 17.192 109.284 1.00 32.73 333 ASN B CA 1
ATOM 5511 C C . ASN B 1 333 ? 19.668 16.882 107.829 1.00 32.84 333 ASN B C 1
ATOM 5512 O O . ASN B 1 333 ? 19.043 17.462 106.934 1.00 33.27 333 ASN B O 1
ATOM 5517 N N . ALA B 1 334 ? 20.625 15.986 107.571 1.00 32.19 334 ALA B N 1
ATOM 5518 C CA . ALA B 1 334 ? 21.016 15.691 106.196 1.00 31.78 334 ALA B CA 1
ATOM 5519 C C . ALA B 1 334 ? 19.889 15.027 105.413 1.00 31.89 334 ALA B C 1
ATOM 5520 O O . ALA B 1 334 ? 19.804 15.196 104.191 1.00 33.18 334 ALA B O 1
ATOM 5522 N N . ASP B 1 335 ? 19.028 14.271 106.089 1.00 30.85 335 ASP B N 1
ATOM 5523 C CA . ASP B 1 335 ? 17.889 13.619 105.452 1.00 31.57 335 ASP B CA 1
ATOM 5524 C C . ASP B 1 335 ? 16.776 13.487 106.486 1.00 32.04 335 ASP B C 1
ATOM 5525 O O . ASP B 1 335 ? 16.822 14.105 107.554 1.00 32.57 335 ASP B O 1
ATOM 5530 N N . ASP B 1 336 ? 15.764 12.682 106.165 1.00 30.76 336 ASP B N 1
ATOM 5531 C CA . ASP B 1 336 ? 14.612 12.496 107.040 1.00 30.91 336 ASP B CA 1
ATOM 5532 C C . ASP B 1 336 ? 14.469 11.043 107.488 1.00 29.44 336 ASP B C 1
ATOM 5533 O O . ASP B 1 336 ? 13.366 10.587 107.799 1.00 29.13 336 ASP B O 1
ATOM 5538 N N . ARG B 1 337 ? 15.578 10.299 107.534 1.00 28.93 337 ARG B N 1
ATOM 5539 C CA . ARG B 1 337 ? 15.537 8.905 107.963 1.00 27.56 337 ARG B CA 1
ATOM 5540 C C . ARG B 1 337 ? 16.655 8.569 108.945 1.00 26.15 337 ARG B C 1
ATOM 5541 O O . ARG B 1 337 ? 16.999 7.393 109.102 1.00 25.08 337 ARG B O 1
ATOM 5549 N N . THR B 1 338 ? 17.225 9.566 109.618 1.00 25.49 338 THR B N 1
ATOM 5550 C CA . THR B 1 338 ? 18.397 9.370 110.462 1.00 25.06 338 THR B CA 1
ATOM 5551 C C . THR B 1 338 ? 18.019 9.519 111.931 1.00 25.45 338 THR B C 1
ATOM 5552 O O . THR B 1 338 ? 17.477 10.553 112.338 1.00 26.25 338 THR B O 1
ATOM 5556 N N . LEU B 1 339 ? 18.306 8.484 112.714 1.00 24.95 339 LEU B N 1
ATOM 5557 C CA . LEU B 1 339 ? 18.226 8.513 114.165 1.00 24.10 339 LEU B CA 1
ATOM 5558 C C . LEU B 1 339 ? 19.625 8.691 114.745 1.00 24.29 339 LEU B C 1
ATOM 5559 O O . LEU B 1 339 ? 20.619 8.254 114.159 1.00 24.34 339 LEU B O 1
ATOM 5564 N N . ILE B 1 340 ? 19.693 9.333 115.909 1.00 24.46 340 ILE B N 1
ATOM 5565 C CA . ILE B 1 340 ? 20.957 9.645 116.569 1.00 24.30 340 ILE B CA 1
ATOM 5566 C C . ILE B 1 340 ? 20.990 8.926 117.909 1.00 24.10 340 ILE B C 1
ATOM 5567 O O . ILE B 1 340 ? 20.109 9.136 118.754 1.00 24.27 340 ILE B O 1
ATOM 5572 N N . GLY B 1 341 ? 22.002 8.085 118.105 1.00 23.75 341 GLY B N 1
ATOM 5573 C CA . GLY B 1 341 ? 22.161 7.340 119.342 1.00 24.12 341 GLY B CA 1
ATOM 5574 C C . GLY B 1 341 ? 23.203 7.978 120.244 1.00 23.75 341 GLY B C 1
ATOM 5575 O O . GLY B 1 341 ? 24.288 8.352 119.792 1.00 23.90 341 GLY B O 1
ATOM 5576 N N . CYS B 1 342 ? 22.857 8.096 121.526 1.00 22.71 342 CYS B N 1
ATOM 5577 C CA . CYS B 1 342 ? 23.747 8.643 122.547 1.00 22.40 342 CYS B CA 1
ATOM 5578 C C . CYS B 1 342 ? 23.727 7.704 123.745 1.00 21.62 342 CYS B C 1
ATOM 5579 O O . CYS B 1 342 ? 22.720 7.623 124.456 1.00 20.53 342 CYS B O 1
ATOM 5582 N N . SER B 1 343 ? 24.835 6.997 123.974 1.00 20.29 343 SER B N 1
ATOM 5583 C CA . SER B 1 343 ? 24.885 5.946 124.987 1.00 20.11 343 SER B CA 1
ATOM 5584 C C . SER B 1 343 ? 25.504 6.420 126.299 1.00 21.71 343 SER B C 1
ATOM 5585 O O . SER B 1 343 ? 24.858 6.353 127.349 1.00 20.72 343 SER B O 1
ATOM 5588 N N . ARG B 1 344 ? 26.747 6.908 126.255 1.00 23.18 344 ARG B N 1
ATOM 5589 C CA . ARG B 1 344 ? 27.486 7.161 127.489 1.00 24.66 344 ARG B CA 1
ATOM 5590 C C . ARG B 1 344 ? 26.848 8.271 128.315 1.00 23.42 344 ARG B C 1
ATOM 5591 O O . ARG B 1 344 ? 26.793 8.179 129.547 1.00 23.15 344 ARG B O 1
ATOM 5599 N N . TYR B 1 345 ? 26.359 9.326 127.664 1.00 23.14 345 TYR B N 1
ATOM 5600 C CA . TYR B 1 345 ? 25.692 10.390 128.403 1.00 24.28 345 TYR B CA 1
ATOM 5601 C C . TYR B 1 345 ? 24.289 10.004 128.847 1.00 23.58 345 TYR B C 1
ATOM 5602 O O . TYR B 1 345 ? 23.776 10.590 129.807 1.00 24.90 345 TYR B O 1
ATOM 5611 N N . PHE B 1 346 ? 23.662 9.032 128.183 1.00 21.04 346 PHE B N 1
ATOM 5612 C CA . PHE B 1 346 ? 22.373 8.536 128.645 1.00 21.04 346 PHE B CA 1
ATOM 5613 C C . PHE B 1 346 ? 22.501 7.741 129.937 1.00 21.67 346 PHE B C 1
ATOM 5614 O O . PHE B 1 346 ? 21.524 7.635 130.686 1.00 21.76 346 PHE B O 1
ATOM 5622 N N . THR B 1 347 ? 23.683 7.183 130.215 1.00 20.06 347 THR B N 1
ATOM 5623 C CA . THR B 1 347 ? 23.901 6.513 131.491 1.00 19.44 347 THR B CA 1
ATOM 5624 C C . THR B 1 347 ? 23.890 7.503 132.648 1.00 20.71 347 THR B C 1
ATOM 5625 O O . THR B 1 347 ? 23.512 7.142 133.767 1.00 19.20 347 THR B O 1
ATOM 5629 N N . SER B 1 348 ? 24.295 8.747 132.397 1.00 23.63 348 SER B N 1
ATOM 5630 C CA . SER B 1 348 ? 24.356 9.771 133.432 1.00 26.23 348 SER B CA 1
ATOM 5631 C C . SER B 1 348 ? 23.087 10.600 133.520 1.00 25.69 348 SER B C 1
ATOM 5632 O O . SER B 1 348 ? 22.675 10.984 134.619 1.00 26.45 348 SER B O 1
ATOM 5635 N N . ASN B 1 349 ? 22.475 10.902 132.377 1.00 23.87 349 ASN B N 1
ATOM 5636 C CA . ASN B 1 349 ? 21.331 11.803 132.303 1.00 25.74 349 ASN B CA 1
ATOM 5637 C C . ASN B 1 349 ? 20.088 10.993 131.962 1.00 26.20 349 ASN B C 1
ATOM 5638 O O . ASN B 1 349 ? 19.782 10.781 130.779 1.00 26.74 349 ASN B O 1
ATOM 5643 N N . PRO B 1 350 ? 19.345 10.508 132.959 1.00 25.29 350 PRO B N 1
ATOM 5644 C CA . PRO B 1 350 ? 18.094 9.795 132.659 1.00 25.32 350 PRO B CA 1
ATOM 5645 C C . PRO B 1 350 ? 17.073 10.661 131.947 1.00 26.15 350 PRO B C 1
ATOM 5646 O O . PRO B 1 350 ? 16.188 10.123 131.270 1.00 26.74 350 PRO B O 1
ATOM 5650 N N . ASP B 1 351 ? 17.176 11.983 132.067 1.00 25.48 351 ASP B N 1
ATOM 5651 C CA . ASP B 1 351 ? 16.345 12.926 131.320 1.00 27.06 351 ASP B CA 1
ATOM 5652 C C . ASP B 1 351 ? 17.118 13.573 130.177 1.00 27.93 351 ASP B C 1
ATOM 5653 O O . ASP B 1 351 ? 16.922 14.753 129.872 1.00 29.17 351 ASP B O 1
ATOM 5658 N N . LEU B 1 352 ? 18.015 12.819 129.542 1.00 26.74 352 LEU B N 1
ATOM 5659 C CA . LEU B 1 352 ? 18.777 13.343 128.411 1.00 25.59 352 LEU B CA 1
ATOM 5660 C C . LEU B 1 352 ? 17.912 13.916 127.291 1.00 24.67 352 LEU B C 1
ATOM 5661 O O . LEU B 1 352 ? 18.327 14.924 126.692 1.00 24.48 352 LEU B O 1
ATOM 5666 N N . PRO B 1 353 ? 16.747 13.346 126.941 1.00 25.29 353 PRO B N 1
ATOM 5667 C CA . PRO B 1 353 ? 15.900 14.005 125.927 1.00 27.93 353 PRO B CA 1
ATOM 5668 C C . PRO B 1 353 ? 15.561 15.452 126.249 1.00 29.85 353 PRO B C 1
ATOM 5669 O O . PRO B 1 353 ? 15.702 16.324 125.383 1.00 30.57 353 PRO B O 1
ATOM 5673 N N . ASN B 1 354 ? 15.118 15.733 127.477 1.00 31.01 354 ASN B N 1
ATOM 5674 C CA . ASN B 1 354 ? 14.798 17.108 127.848 1.00 33.32 354 ASN B CA 1
ATOM 5675 C C . ASN B 1 354 ? 16.040 17.992 127.825 1.00 34.58 354 ASN B C 1
ATOM 5676 O O . ASN B 1 354 ? 15.988 19.136 127.356 1.00 36.06 354 ASN B O 1
ATOM 5681 N N . ARG B 1 355 ? 17.167 17.477 128.323 1.00 33.96 355 ARG B N 1
ATOM 5682 C CA . ARG B 1 355 ? 18.386 18.279 128.391 1.00 34.35 355 ARG B CA 1
ATOM 5683 C C . ARG B 1 355 ? 18.863 18.676 126.999 1.00 36.05 355 ARG B C 1
ATOM 5684 O O . ARG B 1 355 ? 19.199 19.841 126.755 1.00 37.77 355 ARG B O 1
ATOM 5692 N N . LEU B 1 356 ? 18.905 17.717 126.071 1.00 35.26 356 LEU B N 1
ATOM 5693 C CA . LEU B 1 356 ? 19.273 18.048 124.698 1.00 35.84 356 LEU B CA 1
ATOM 5694 C C . LEU B 1 356 ? 18.223 18.933 124.038 1.00 38.75 356 LEU B C 1
ATOM 5695 O O . LEU B 1 356 ? 18.564 19.798 123.222 1.00 39.21 356 LEU B O 1
ATOM 5700 N N . ARG B 1 357 ? 16.949 18.735 124.382 1.00 40.70 357 ARG B N 1
ATOM 5701 C CA . ARG B 1 357 ? 15.878 19.531 123.792 1.00 43.13 357 ARG B CA 1
ATOM 5702 C C . ARG B 1 357 ? 15.950 20.989 124.226 1.00 43.68 357 ARG B C 1
ATOM 5703 O O . ARG B 1 357 ? 15.520 21.877 123.482 1.00 43.52 357 ARG B O 1
ATOM 5711 N N . ASP B 1 358 ? 16.495 21.259 125.413 1.00 43.00 358 ASP B N 1
ATOM 5712 C CA . ASP B 1 358 ? 16.525 22.613 125.952 1.00 43.99 358 ASP B CA 1
ATOM 5713 C C . ASP B 1 358 ? 17.937 23.127 126.206 1.00 44.32 358 ASP B C 1
ATOM 5714 O O . ASP B 1 358 ? 18.097 24.154 126.876 1.00 45.95 358 ASP B O 1
ATOM 5719 N N . GLY B 1 359 ? 18.960 22.451 125.687 1.00 42.15 359 GLY B N 1
ATOM 5720 C CA . GLY B 1 359 ? 20.328 22.906 125.876 1.00 40.91 359 GLY B CA 1
ATOM 5721 C C . GLY B 1 359 ? 20.776 22.942 127.319 1.00 40.52 359 GLY B C 1
ATOM 5722 O O . GLY B 1 359 ? 21.651 23.740 127.672 1.00 40.45 359 GLY B O 1
ATOM 5723 N N . LEU B 1 360 ? 20.197 22.099 128.164 1.00 39.53 360 LEU B N 1
ATOM 5724 C CA . LEU B 1 360 ? 20.587 22.058 129.565 1.00 39.29 360 LEU B CA 1
ATOM 5725 C C . LEU B 1 360 ? 21.903 21.298 129.716 1.00 39.54 360 LEU B C 1
ATOM 5726 O O . LEU B 1 360 ? 22.132 20.311 129.012 1.00 38.34 360 LEU B O 1
ATOM 5731 N N . PRO B 1 361 ? 22.788 21.747 130.607 1.00 39.39 361 PRO B N 1
ATOM 5732 C CA . PRO B 1 361 ? 24.069 21.054 130.789 1.00 37.47 361 PRO B CA 1
ATOM 5733 C C . PRO B 1 361 ? 23.870 19.599 131.187 1.00 35.92 361 PRO B C 1
ATOM 5734 O O . PRO B 1 361 ? 22.934 19.247 131.907 1.00 35.37 361 PRO B O 1
ATOM 5738 N N . LEU B 1 362 ? 24.768 18.750 130.697 1.00 35.12 362 LEU B N 1
ATOM 5739 C CA . LEU B 1 362 ? 24.692 17.313 130.911 1.00 34.15 362 LEU B CA 1
ATOM 5740 C C . LEU B 1 362 ? 25.560 16.907 132.094 1.00 33.79 362 LEU B C 1
ATOM 5741 O O . LEU B 1 362 ? 26.634 17.475 132.314 1.00 34.49 362 LEU B O 1
ATOM 5746 N N . THR B 1 363 ? 25.087 15.928 132.852 1.00 32.16 363 THR B N 1
ATOM 5747 C CA . THR B 1 363 ? 25.898 15.359 133.919 1.00 31.85 363 THR B CA 1
ATOM 5748 C C . THR B 1 363 ? 27.001 14.500 133.307 1.00 32.67 363 THR B C 1
ATOM 5749 O O . THR B 1 363 ? 26.716 13.663 132.443 1.00 33.24 363 THR B O 1
ATOM 5753 N N . PRO B 1 364 ? 28.260 14.688 133.703 1.00 32.53 364 PRO B N 1
ATOM 5754 C CA . PRO B 1 364 ? 29.341 13.880 133.124 1.00 30.73 364 PRO B CA 1
ATOM 5755 C C . PRO B 1 364 ? 29.158 12.405 133.446 1.00 29.53 364 PRO B C 1
ATOM 5756 O O . PRO B 1 364 ? 28.551 12.038 134.455 1.00 29.77 364 PRO B O 1
ATOM 5760 N N . TYR B 1 365 ? 29.689 11.552 132.574 1.00 28.49 365 TYR B N 1
ATOM 5761 C CA . TYR B 1 365 ? 29.554 10.120 132.784 1.00 28.23 365 TYR B CA 1
ATOM 5762 C C . TYR B 1 365 ? 30.761 9.555 133.519 1.00 27.09 365 TYR B C 1
ATOM 5763 O O . TYR B 1 365 ? 31.876 10.076 133.429 1.00 26.28 365 TYR B O 1
ATOM 5772 N N . ASP B 1 366 ? 30.513 8.477 134.257 1.00 27.48 366 ASP B N 1
ATOM 5773 C CA . ASP B 1 366 ? 31.490 7.850 135.140 1.00 27.49 366 ASP B CA 1
ATOM 5774 C C . ASP B 1 366 ? 31.738 6.436 134.621 1.00 26.08 366 ASP B C 1
ATOM 5775 O O . ASP B 1 366 ? 30.976 5.512 134.925 1.00 25.99 366 ASP B O 1
ATOM 5780 N N . ARG B 1 367 ? 32.806 6.274 133.831 1.00 25.01 367 ARG B N 1
ATOM 5781 C CA . ARG B 1 367 ? 33.123 4.968 133.259 1.00 25.19 367 ARG B CA 1
ATOM 5782 C C . ARG B 1 367 ? 33.441 3.943 134.338 1.00 22.94 367 ARG B C 1
ATOM 5783 O O . ARG B 1 367 ? 33.208 2.745 134.141 1.00 23.47 367 ARG B O 1
ATOM 5791 N N . SER B 1 368 ? 33.980 4.387 135.477 1.00 22.07 368 SER B N 1
ATOM 5792 C CA . SER B 1 368 ? 34.389 3.470 136.534 1.00 22.80 368 SER B CA 1
ATOM 5793 C C . SER B 1 368 ? 33.224 2.687 137.126 1.00 24.10 368 SER B C 1
ATOM 5794 O O . SER B 1 368 ? 33.459 1.706 137.841 1.00 25.59 368 SER B O 1
ATOM 5797 N N . ARG B 1 369 ? 31.981 3.092 136.856 1.00 22.98 369 ARG B N 1
ATOM 5798 C CA . ARG B 1 369 ? 30.808 2.353 137.310 1.00 22.17 369 ARG B CA 1
ATOM 5799 C C . ARG B 1 369 ? 29.935 1.896 136.146 1.00 22.93 369 ARG B C 1
ATOM 5800 O O . ARG B 1 369 ? 28.763 1.562 136.348 1.00 23.60 369 ARG B O 1
ATOM 5808 N N . PHE B 1 370 ? 30.482 1.882 134.927 1.00 21.44 370 PHE B N 1
ATOM 5809 C CA . PHE B 1 370 ? 29.757 1.320 133.791 1.00 21.13 370 PHE B CA 1
ATOM 5810 C C . PHE B 1 370 ? 29.448 -0.155 134.016 1.00 21.63 370 PHE B C 1
ATOM 5811 O O . PHE B 1 370 ? 28.322 -0.610 133.782 1.00 20.49 370 PHE B O 1
ATOM 5819 N N . TYR B 1 371 ? 30.441 -0.920 134.469 1.00 22.86 371 TYR B N 1
ATOM 5820 C CA . TYR B 1 371 ? 30.323 -2.367 134.599 1.00 24.08 371 TYR B CA 1
ATOM 5821 C C . TYR B 1 371 ? 30.434 -2.829 136.050 1.00 25.87 371 TYR B C 1
ATOM 5822 O O . TYR B 1 371 ? 30.854 -3.958 136.311 1.00 27.82 371 TYR B O 1
ATOM 5831 N N . LYS B 1 372 ? 30.066 -1.981 137.009 1.00 26.26 372 LYS B N 1
ATOM 5832 C CA . LYS B 1 372 ? 30.099 -2.401 138.407 1.00 26.80 372 LYS B CA 1
ATOM 5833 C C . LYS B 1 372 ? 28.977 -3.405 138.644 1.00 25.74 372 LYS B C 1
ATOM 5834 O O . LYS B 1 372 ? 27.793 -3.061 138.565 1.00 25.15 372 LYS B O 1
ATOM 5840 N N . ILE B 1 373 ? 29.356 -4.647 138.943 1.00 26.20 373 ILE B N 1
ATOM 5841 C CA . ILE B 1 373 ? 28.423 -5.766 138.905 1.00 26.82 373 ILE B CA 1
ATOM 5842 C C . ILE B 1 373 ? 27.382 -5.632 140.007 1.00 26.36 373 ILE B C 1
ATOM 5843 O O . ILE B 1 373 ? 27.719 -5.427 141.181 1.00 25.67 373 ILE B O 1
ATOM 5848 N N . PHE B 1 374 ? 26.106 -5.748 139.627 1.00 25.63 374 PHE B N 1
ATOM 5849 C CA . PHE B 1 374 ? 25.015 -6.005 140.569 1.00 26.24 374 PHE B CA 1
ATOM 5850 C C . PHE B 1 374 ? 24.891 -4.893 141.609 1.00 25.13 374 PHE B C 1
ATOM 5851 O O . PHE B 1 374 ? 24.666 -5.150 142.793 1.00 26.09 374 PHE B O 1
ATOM 5859 N N . SER B 1 375 ? 25.034 -3.645 141.165 1.00 24.01 375 SER B N 1
ATOM 5860 C CA . SER B 1 375 ? 25.076 -2.507 142.071 1.00 23.31 375 SER B CA 1
ATOM 5861 C C . SER B 1 375 ? 24.301 -1.334 141.491 1.00 21.94 375 SER B C 1
ATOM 5862 O O . SER B 1 375 ? 24.399 -1.045 140.295 1.00 23.44 375 SER B O 1
ATOM 5865 N N . ASN B 1 376 ? 23.533 -0.658 142.349 1.00 20.44 376 ASN B N 1
ATOM 5866 C CA . ASN B 1 376 ? 22.860 0.577 141.968 1.00 21.69 376 ASN B CA 1
ATOM 5867 C C . ASN B 1 376 ? 23.786 1.784 141.990 1.00 24.13 376 ASN B C 1
ATOM 5868 O O . ASN B 1 376 ? 23.404 2.846 141.486 1.00 26.53 376 ASN B O 1
ATOM 5873 N N . ASP B 1 377 ? 24.982 1.649 142.559 1.00 23.87 377 ASP B N 1
ATOM 5874 C CA . ASP B 1 377 ? 25.910 2.768 142.636 1.00 25.02 377 ASP B CA 1
ATOM 5875 C C . ASP B 1 377 ? 26.423 3.113 141.245 1.00 25.51 377 ASP B C 1
ATOM 5876 O O . ASP B 1 377 ? 26.947 2.252 140.532 1.00 25.44 377 ASP B O 1
ATOM 5881 N N . GLY B 1 378 ? 26.266 4.377 140.856 1.00 25.38 378 GLY B N 1
ATOM 5882 C CA . GLY B 1 378 ? 26.557 4.776 139.495 1.00 25.72 378 GLY B CA 1
ATOM 5883 C C . GLY B 1 378 ? 25.598 4.227 138.468 1.00 26.04 378 GLY B C 1
ATOM 5884 O O . GLY B 1 378 ? 25.864 4.334 137.267 1.00 26.75 378 GLY B O 1
ATOM 5885 N N . TYR B 1 379 ? 24.494 3.631 138.909 1.00 25.83 379 TYR B N 1
ATOM 5886 C CA . TYR B 1 379 ? 23.461 3.087 138.039 1.00 23.72 379 TYR B CA 1
ATOM 5887 C C . TYR B 1 379 ? 22.121 3.773 138.247 1.00 24.91 379 TYR B C 1
ATOM 5888 O O . TYR B 1 379 ? 21.486 4.197 137.274 1.00 25.12 379 TYR B O 1
ATOM 5897 N N . LEU B 1 380 ? 21.674 3.896 139.497 1.00 25.92 380 LEU B N 1
ATOM 5898 C CA . LEU B 1 380 ? 20.443 4.596 139.834 1.00 26.59 380 LEU B CA 1
ATOM 5899 C C . LEU B 1 380 ? 20.682 5.850 140.662 1.00 26.01 380 LEU B C 1
ATOM 5900 O O . LEU B 1 380 ? 19.717 6.539 141.012 1.00 26.61 380 LEU B O 1
ATOM 5905 N N . THR B 1 381 ? 21.935 6.165 140.985 1.00 25.51 381 THR B N 1
ATOM 5906 C CA . THR B 1 381 ? 22.255 7.333 141.797 1.00 27.03 381 THR B CA 1
ATOM 5907 C C . THR B 1 381 ? 22.202 8.635 141.012 1.00 26.68 381 THR B C 1
ATOM 5908 O O . THR B 1 381 ? 22.387 9.704 141.604 1.00 27.10 381 THR B O 1
ATOM 5912 N N . TRP B 1 382 ? 21.955 8.576 139.707 1.00 25.91 382 TRP B N 1
ATOM 5913 C CA . TRP B 1 382 ? 21.915 9.786 138.902 1.00 27.17 382 TRP B CA 1
ATOM 5914 C C . TRP B 1 382 ? 20.615 10.542 139.133 1.00 29.12 382 TRP B C 1
ATOM 5915 O O . TRP B 1 382 ? 19.534 9.950 139.209 1.00 28.39 382 TRP B O 1
ATOM 5926 N N . GLY B 1 383 ? 20.730 11.857 139.260 1.00 31.49 383 GLY B N 1
ATOM 5927 C CA . GLY B 1 383 ? 19.581 12.728 139.396 1.00 33.29 383 GLY B CA 1
ATOM 5928 C C . GLY B 1 383 ? 19.241 13.411 138.085 1.00 34.87 383 GLY B C 1
ATOM 5929 O O . GLY B 1 383 ? 20.101 13.614 137.229 1.00 34.24 383 GLY B O 1
ATOM 5930 N N . LYS B 1 384 ? 17.964 13.745 137.927 1.00 36.29 384 LYS B N 1
ATOM 5931 C CA . LYS B 1 384 ? 17.562 14.559 136.793 1.00 38.04 384 LYS B CA 1
ATOM 5932 C C . LYS B 1 384 ? 18.063 15.988 136.987 1.00 37.50 384 LYS B C 1
ATOM 5933 O O . LYS B 1 384 ? 18.532 16.375 138.064 1.00 37.73 384 LYS B O 1
ATOM 5939 N N . TYR B 1 385 ? 17.945 16.781 135.925 1.00 37.14 385 TYR B N 1
ATOM 5940 C CA . TYR B 1 385 ? 18.511 18.121 135.930 1.00 38.22 385 TYR B CA 1
ATOM 5941 C C . TYR B 1 385 ? 17.989 18.930 137.112 1.00 40.20 385 TYR B C 1
ATOM 5942 O O . TYR B 1 385 ? 16.794 18.918 137.419 1.00 40.01 385 TYR B O 1
ATOM 5951 N N . GLY B 1 386 ? 18.903 19.633 137.777 1.00 42.48 386 GLY B N 1
ATOM 5952 C CA . GLY B 1 386 ? 18.582 20.393 138.963 1.00 44.31 386 GLY B CA 1
ATOM 5953 C C . GLY B 1 386 ? 18.630 19.615 140.259 1.00 44.92 386 GLY B C 1
ATOM 5954 O O . GLY B 1 386 ? 18.319 20.183 141.313 1.00 45.46 386 GLY B O 1
ATOM 5955 N N . GLU B 1 387 ? 19.012 18.345 140.220 1.00 43.24 387 GLU B N 1
ATOM 5956 C CA . GLU B 1 387 ? 19.105 17.498 141.395 1.00 43.13 387 GLU B CA 1
ATOM 5957 C C . GLU B 1 387 ? 20.529 16.981 141.552 1.00 41.58 387 GLU B C 1
ATOM 5958 O O . GLU B 1 387 ? 21.276 16.889 140.571 1.00 40.87 387 GLU B O 1
ATOM 5964 N N . PRO B 1 388 ? 20.942 16.637 142.770 1.00 41.58 388 PRO B N 1
ATOM 5965 C CA . PRO B 1 388 ? 22.306 16.148 142.974 1.00 40.38 388 PRO B CA 1
ATOM 5966 C C . PRO B 1 388 ? 22.429 14.648 142.764 1.00 38.48 388 PRO B C 1
ATOM 5967 O O . PRO B 1 388 ? 21.473 13.884 142.902 1.00 37.52 388 PRO B O 1
ATOM 5971 N N . GLU B 1 389 ? 23.643 14.237 142.407 1.00 37.83 389 GLU B N 1
ATOM 5972 C CA . GLU B 1 389 ? 23.962 12.818 142.325 1.00 37.11 389 GLU B CA 1
ATOM 5973 C C . GLU B 1 389 ? 23.926 12.213 143.722 1.00 36.27 389 GLU B C 1
ATOM 5974 O O . GLU B 1 389 ? 24.646 12.667 144.618 1.00 36.58 389 GLU B O 1
ATOM 5980 N N . GLN B 1 390 ? 23.082 11.205 143.913 1.00 34.60 390 GLN B N 1
ATOM 5981 C CA . GLN B 1 390 ? 22.988 10.568 145.216 1.00 34.71 390 GLN B CA 1
ATOM 5982 C C . GLN B 1 390 ? 24.315 9.895 145.561 1.00 34.56 390 GLN B C 1
ATOM 5983 O O . GLN B 1 390 ? 24.929 9.252 144.701 1.00 35.26 390 GLN B O 1
ATOM 5989 N N . PRO B 1 391 ? 24.790 10.028 146.797 1.00 34.48 391 PRO B N 1
ATOM 5990 C CA . PRO B 1 391 ? 26.082 9.439 147.165 1.00 33.40 391 PRO B CA 1
ATOM 5991 C C . PRO B 1 391 ? 26.004 7.922 147.251 1.00 32.00 391 PRO B C 1
ATOM 5992 O O . PRO B 1 391 ? 24.931 7.316 147.280 1.00 31.53 391 PRO B O 1
ATOM 5996 N N . SER B 1 392 ? 27.186 7.305 147.301 1.00 31.39 392 SER B N 1
ATOM 5997 C CA . SER B 1 392 ? 27.294 5.851 147.266 1.00 30.42 392 SER B CA 1
ATOM 5998 C C . SER B 1 392 ? 26.788 5.177 148.536 1.00 30.17 392 SER B C 1
ATOM 5999 O O . SER B 1 392 ? 26.588 3.958 148.527 1.00 28.53 392 SER B O 1
ATOM 6002 N N . ASP B 1 393 ? 26.588 5.923 149.621 1.00 30.37 393 ASP B N 1
ATOM 6003 C CA . ASP B 1 393 ? 26.011 5.375 150.840 1.00 30.96 393 ASP B CA 1
ATOM 6004 C C . ASP B 1 393 ? 24.526 5.687 150.975 1.00 32.34 393 ASP B C 1
ATOM 6005 O O . ASP B 1 393 ? 23.946 5.447 152.038 1.00 33.54 393 ASP B O 1
ATOM 6010 N N . SER B 1 394 ? 23.903 6.219 149.925 1.00 31.66 394 SER B N 1
ATOM 6011 C CA . SER B 1 394 ? 22.477 6.489 149.956 1.00 31.98 394 SER B CA 1
ATOM 6012 C C . SER B 1 394 ? 21.693 5.182 150.044 1.00 33.59 394 SER B C 1
ATOM 6013 O O . SER B 1 394 ? 22.227 4.086 149.851 1.00 33.99 394 SER B O 1
ATOM 6016 N N . ALA B 1 395 ? 20.401 5.313 150.351 1.00 33.62 395 ALA B N 1
ATOM 6017 C CA . ALA B 1 395 ? 19.538 4.139 150.437 1.00 31.90 395 ALA B CA 1
ATOM 6018 C C . ALA B 1 395 ? 19.514 3.381 149.116 1.00 29.24 395 ALA B C 1
ATOM 6019 O O . ALA B 1 395 ? 19.664 2.155 149.089 1.00 28.38 395 ALA B O 1
ATOM 6021 N N . ILE B 1 396 ? 19.350 4.102 148.005 1.00 27.99 396 ILE B N 1
ATOM 6022 C CA . ILE B 1 396 ? 19.256 3.450 146.703 1.00 26.74 396 ILE B CA 1
ATOM 6023 C C . ILE B 1 396 ? 20.581 2.793 146.330 1.00 27.33 396 ILE B C 1
ATOM 6024 O O . ILE B 1 396 ? 20.604 1.725 145.708 1.00 27.43 396 ILE B O 1
ATOM 6029 N N . ALA B 1 397 ? 21.703 3.401 146.723 1.00 27.52 397 ALA B N 1
ATOM 6030 C CA . ALA B 1 397 ? 23.003 2.883 146.311 1.00 26.97 397 ALA B CA 1
ATOM 6031 C C . ALA B 1 397 ? 23.377 1.615 147.069 1.00 26.92 397 ALA B C 1
ATOM 6032 O O . ALA B 1 397 ? 24.135 0.787 146.550 1.00 20.03 397 ALA B O 1
ATOM 6034 N N . LEU B 1 398 ? 22.865 1.444 148.286 1.00 27.51 398 LEU B N 1
ATOM 6035 C CA . LEU B 1 398 ? 23.176 0.273 149.094 1.00 28.40 398 LEU B CA 1
ATOM 6036 C C . LEU B 1 398 ? 22.226 -0.893 148.855 1.00 31.13 398 LEU B C 1
ATOM 6037 O O . LEU B 1 398 ? 22.511 -2.005 149.316 1.00 31.87 398 LEU B O 1
ATOM 6042 N N . LYS B 1 399 ? 21.117 -0.674 148.152 1.00 32.78 399 LYS B N 1
ATOM 6043 C CA . LYS B 1 399 ? 20.144 -1.737 147.940 1.00 34.15 399 LYS B CA 1
ATOM 6044 C C . LYS B 1 399 ? 20.712 -2.831 147.046 1.00 32.31 399 LYS B C 1
ATOM 6045 O O . LYS B 1 399 ? 21.419 -2.560 146.071 1.00 33.18 399 LYS B O 1
ATOM 6051 N N . THR B 1 400 ? 20.394 -4.078 147.387 1.00 28.73 400 THR B N 1
ATOM 6052 C CA . THR B 1 400 ? 20.705 -5.211 146.529 1.00 28.59 400 THR B CA 1
ATOM 6053 C C . THR B 1 400 ? 19.564 -5.415 145.543 1.00 27.99 400 THR B C 1
ATOM 6054 O O . THR B 1 400 ? 18.416 -5.594 145.973 1.00 28.15 400 THR B O 1
ATOM 6058 N N . PRO B 1 401 ? 19.818 -5.384 144.236 1.00 27.34 401 PRO B N 1
ATOM 6059 C CA . PRO B 1 401 ? 18.722 -5.528 143.272 1.00 26.60 401 PRO B CA 1
ATOM 6060 C C . PRO B 1 401 ? 18.062 -6.894 143.370 1.00 25.93 401 PRO B C 1
ATOM 6061 O O . PRO B 1 401 ? 18.712 -7.908 143.635 1.00 26.71 401 PRO B O 1
ATOM 6065 N N . GLN B 1 402 ? 16.749 -6.908 143.156 1.00 26.02 402 GLN B N 1
ATOM 6066 C CA . GLN B 1 402 ? 15.947 -8.115 143.242 1.00 27.29 402 GLN B CA 1
ATOM 6067 C C . GLN B 1 402 ? 15.377 -8.478 141.874 1.00 27.76 402 GLN B C 1
ATOM 6068 O O . GLN B 1 402 ? 15.092 -7.595 141.059 1.00 25.91 402 GLN B O 1
ATOM 6074 N N . PRO B 1 403 ? 15.203 -9.769 141.589 1.00 30.42 403 PRO B N 1
ATOM 6075 C CA . PRO B 1 403 ? 14.676 -10.164 140.278 1.00 31.49 403 PRO B CA 1
ATOM 6076 C C . PRO B 1 403 ? 13.219 -9.761 140.117 1.00 34.61 403 PRO B C 1
ATOM 6077 O O . PRO B 1 403 ? 12.433 -9.804 141.067 1.00 35.68 403 PRO B O 1
ATOM 6081 N N . LEU B 1 404 ? 12.863 -9.366 138.893 1.00 37.50 404 LEU B N 1
ATOM 6082 C CA . LEU B 1 404 ? 11.482 -9.006 138.597 1.00 42.22 404 LEU B CA 1
ATOM 6083 C C . LEU B 1 404 ? 10.577 -10.224 138.484 1.00 48.93 404 LEU B C 1
ATOM 6084 O O . LEU B 1 404 ? 9.352 -10.062 138.487 1.00 49.50 404 LEU B O 1
ATOM 6089 N N . ALA B 1 405 ? 11.160 -11.420 138.387 1.00 54.67 405 ALA B N 1
ATOM 6090 C CA . ALA B 1 405 ? 10.475 -12.702 138.167 1.00 57.23 405 ALA B CA 1
ATOM 6091 C C . ALA B 1 405 ? 8.993 -12.741 138.539 1.00 61.48 405 ALA B C 1
ATOM 6092 O O . ALA B 1 405 ? 8.126 -12.571 137.681 1.00 65.04 405 ALA B O 1
#

B-factor: mean 23.11, std 8.69, range [8.63, 84.54]

InterPro domains:
  IPR001155 NADH:flavin oxidoreductase/NADH oxidase, N-terminal [PF00724] (13-362)
  IPR013785 Aldolase-type TIM barrel [G3DSA:3.20.20.70] (4-399)
  IPR045247 Oxidoreductase Oye-like [PTHR22893] (12-381)

Radius of gyration: 30.9 Å; Cα contacts (8 Å, |Δi|>4): 1840; chains: 2; bounding box: 57×62×97 Å

Foldseek 3Di:
DDLVFQQQPWDQFLNDIARGQEEAEAAWFLQAAQVQFDFPLVLVLLLLLLAPGSEEYEYHAAELDLQQADDGSHHYLHDPLRLVQLLSSQVSSVVNNYAYEYEYGGAALNHQLLVCVVVVHAREAQAQDFLDVVSQVRCVVSVRGYHRDDPVNLVVVLVSLQNSLCSVCPRSNHQAYEYECEQQGHLVLLLAPQNHPDPPQCDDDLCNSNVSVVSSLVSNCVRRNQSRYEYEYEQQDCHRNGQHCNGPDGSCVSVVVVLQVQVVVVVVPRHHSEYEYEADVPCVVSCVRHPAAYEYEDDCPPPPNPVVVRCQSRVDNRYHYYDHQQCQQESPVNVCSSVVHDTDHGDPVNSHVHQFCQSRVQHDHPPDDGHDCPDDRRPDGIDGPD/DCQPFQQQPWDDFQNDIARGQEEAEAAWFAQAAQVAADFPLVLVQLLLLLAPGSHEYEYHAAELDLQQADDGSHHYLHDPLRLVLLLSSQVSSVVNNHAYEYEYGGAALNHQLLVCVVVVHAREAQAQDFLDVVSQVRCVVSVRGYDRDDPVNLVVVLVSLLNSLCSVCVRSNHQAYEYECEQCGHLVLLLAPQRHPDPDQSDDDLCNSNVSVVSSLVSNCVRRNQSRYEYEYEQQDCHSNGQHCNGPDGSCVNVVVVLQVQVVCVVVPRHHSEYEYEDVDDCVVSCVRHPAAYEYEDDCPDVVNVVVVSCQSRVDNRYHYYDHQQCQQASVVNVCSSPVNDTDHGDPVSSHVHQFCQSRVQHDHPPDDRHDCPDPRGPDGIDGPD

Secondary structure (DSSP, 8-state):
--TTSGGGS-EEETTEEES-SEEE-------S-TT---BHHHHHHHHHHHTTT-SEEEPPPEESSGGG---TT--B--SHHHHHHHHHHHHHHHHTT-EEEEEEE--GGGS-HHHHHHTT--EEESSS--S-HHHHHHHHHTT--EEEPPHHHHHHHHHHHHHHHHIIIIII--SEEEEE--TTSHHHHHH-TTT----STTSSSHHHHTHHHHHHHHHHHHHH-GGGEEEEE-TT--GGG--GGGSSS-HHHHHHHHHHHHHHHHHTT---SEEEEE----THHHHHH--S-EEEESSTTSTTTTTTHHHHHHHSSSEEEE--HHHHH-TTHHHHHHHTPPPPPP-GGGTT-TT--TTTT----TTPPPP-TTSHHHHSPP-B--/--TTSGGGS-EEETTEEES--EEE-------S-TT---BHHHHHHHHHHHTTT-SEEEEEEEESSGGG---TT--B--SHHHHHHHHHHHHHHHHTT-EEEEEEE--GGGS-HHHHHHTT--EEESSS--SSHHHHHHHHHTT--EEEPPHHHHHHHHHHHHHHHHIIIIIS--SEEEEE--TTSHHHHHH-TTT----STTSSSHHHHTHHHHHHHHHHHHHH-GGGEEEEE-TT--GGG--GGGSSS-HHHHHHHHHHHHHHHHHTT---SEEEEE-----HHHHHH--S-EEEESS--SSSSHHHHHHHHHSSSSEEEE--HHHHH-TTHHHHHHHTPPPPPP-GGGTS-TT--TTTT-PPPTTSPPPPTTSHHHHPPP-B--

Solvent-accessible surface area: 28535 Å² total; per-residue (Å²): 117,14,54,136,19,27,0,44,89,72,14,129,0,23,132,35,100,0,146,3,1,0,0,2,2,18,22,24,1,25,0,0,15,90,81,13,0,0,0,54,5,0,37,43,0,2,12,45,4,0,58,97,9,8,0,0,0,1,0,1,4,0,0,0,4,42,47,2,2,0,45,101,14,0,0,4,0,95,59,109,90,6,14,81,0,0,84,97,0,2,87,42,0,69,174,68,43,2,36,0,0,0,2,0,9,8,0,7,8,8,7,45,12,128,24,2,107,110,88,66,35,38,0,11,0,0,11,59,64,44,65,42,137,146,14,75,122,46,0,73,126,25,48,12,96,15,92,50,5,76,108,112,49,1,66,80,8,24,123,21,0,31,60,0,0,84,10,0,21,102,121,2,31,5,19,2,0,0,0,11,0,0,47,0,25,3,1,0,2,2,2,7,10,53,2,8,117,28,141,53,110,2,2,62,21,0,26,32,16,0,68,0,1,11,39,0,0,45,64,0,11,145,29,17,26,13,35,43,0,0,0,17,0,3,1,19,26,84,116,20,31,9,5,1,56,121,10,110,14,16,4,0,0,6,3,0,20,0,1,7,11,1,12,71,24,12,134,112,69,64,86,5,3,0,0,0,2,40,31,89,113,72,1,48,1,2,26,13,2,3,111,10,21,1,0,24,6,36,38,7,22,45,172,158,10,69,68,97,0,50,138,17,0,68,76,45,86,44,1,0,0,2,9,33,108,44,0,2,0,0,2,19,0,4,32,6,11,99,66,39,51,97,48,39,100,74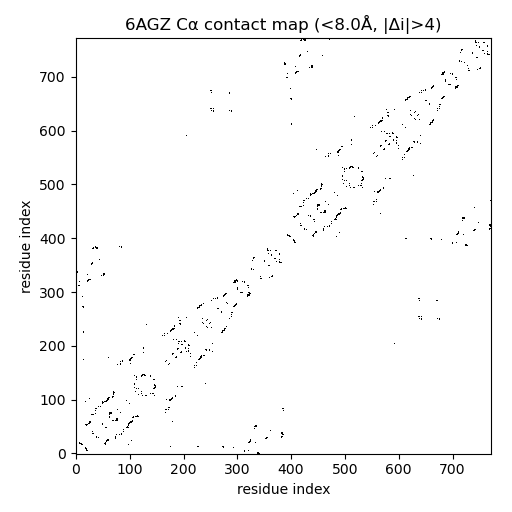,46,142,91,27,15,120,91,74,59,21,2,11,2,1,26,1,20,15,71,105,75,102,114,88,80,74,66,108,15,85,43,6,127,116,80,5,101,59,29,38,131,13,44,133,16,31,0,32,90,73,16,143,1,23,139,29,92,1,96,5,6,0,0,2,2,18,22,25,3,24,1,0,13,89,68,12,1,0,0,62,4,0,40,40,1,2,7,31,3,0,67,117,13,9,0,0,0,1,0,1,5,0,0,0,3,39,40,1,1,0,41,119,10,0,0,4,0,100,60,118,105,4,11,61,0,0,76,84,0,2,82,34,0,72,160,85,34,2,27,0,0,0,2,0,9,6,0,6,8,5,6,46,8,121,15,2,106,117,94,69,38,49,0,5,0,0,12,64,69,46,62,41,135,143,13,70,96,46,0,80,129,24,48,16,99,12,107,50,8,80,104,107,53,0,64,84,5,22,126,16,0,36,62,0,0,82,13,0,19,101,125,3,31,5,12,1,0,0,0,12,0,0,44,1,22,0,1,0,1,1,2,8,16,51,2,6,113,30,138,41,131,11,2,61,21,0,27,34,14,0,81,0,1,10,49,0,0,55,59,0,17,145,29,14,27,15,43,28,0,0,0,19,0,1,0,14,24,90,112,22,33,7,8,1,53,116,11,117,21,16,4,0,0,7,2,0,21,0,1,7,11,0,11,71,25,11,138,106,67,72,90,2,2,0,1,0,1,32,76,112,83,70,2,46,1,2,27,34,3,2,129,9,20,1,0,31,5,39,44,12,24,68,145,175,5,40,71,107,0,62,145,24,0,69,79,44,98,45,0,0,0,2,7,34,98,54,0,3,0,0,1,21,0,3,37,7,7,104,70,38,51,94,47,36,100,54,40,142,97,36,26,132,101,67,63,17,2,18,2,1,13,0,18,16,70,109,68,118,107,82,79,84,61,108,18,75,39,9,125,111,87,3,102,57,30,50

Organism: NCBI:txid4919

Sequence (772 aa):
PLADTNLFKPIKVGKIELKNRLVFPPTTRFRNTSDFVATDSMLSYYSQRAENNGGLLITEATFGAPQFGLYQNGPMIYTDRQVEAWKKIVEEVHKKGSHISMQLWNLGRAADPKLLKEHGLPFLAPSALYFSEESKKAAEEAGNEVQAMTLEQIEQTKKDYVNAAKNAIQKAGFDMVEVHSAHGYLLDQFIQTTANKRTDKYGGSIENRARLLLEVIDLVIEAVGADHVAVRLSPYATFQGSGGVDAEVHPIAQFGYILSELERRAKEGKRLAYVSIVEPEDNSWMLQIWKGVVLRSGGYLSEKGIAHLIKDVNADDRTLIGCSRYFTSNPDLPNRLRDGLPLTPYDRSRFYKIFSNDGYLTWGKYGEPEQPSDSAIALKTPQPLAPLADTNLFKPIKVGKIELKNRLVFPPTTRFRNTSDFVATDSMLSYYSQRAENNGGLLITEATFGAPQFGLYQNGPMIYTDRQVEAWKKIVEEVHKKGSHISMQLWNLGRAADPKLLKEHGLPFLAPSALYFSEESKKAAEEAGNEVQAMTLEQIEQTKKDYVNAAKNAIQKAGFDMVEVHSAHGYLLD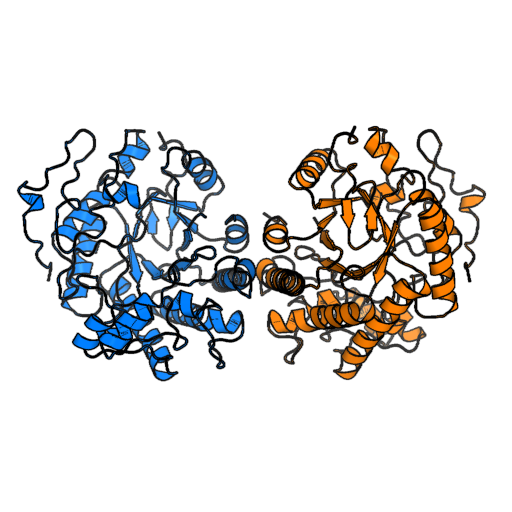QFIQTTANKRTDKYGGSIENRARLLLEVIDLVIEAVGADHVAVRLSPYATFQGSGGVDAEVHPIAQFGYILSELERRAKEGKRLAYVSIVESEDNSWMLQIWKGVVLRSGGYLSEKGIAHLIKDVNADDRTLIGCSRYFTSNPDLPNRLRDGLPLTPYDRSRFYKIFSNDGYLTWGKYGEPEQPSDSAIALKTPQPLA